Protein AF-0000000068556291 (afdb_homodimer)

Organism: Arachis hypogaea (NCBI:txid3818)

Sequence (944 aa):
MAKTPIFSLFQTISILLVIQSPLATSHPLNPLPIILSVTDFGASGDGLNYDTTAIQSTIDACPDGRPCRVTFPAPGKYLTATVFLKSGVVLNVEPGATVLGGTRLEDYPEDSSRWYVILAENASNVGIEGGGAVDGQAGEFVVREDPRKNVMVSWNQTGACSGDECRPRLIGFVDCNHVRVSNISLNHPAYWCLHMVRSNNIRIEDVRIYGDFNIPNNDGIDIDDSNNTIINRCHIDTGDDAICPKSSTSPVYNLTATNSWIRTKSSAIKLGSASWFDFKHFVFDNITIVDSHRGLAFQIRDGGNVSDIVFSNINISTRYYDPLWWGRAEPIYVTTCPRNAASKEGSISNILFINITANAENGIFLSGSKRGLLRNLRFIKMNVTYRRFTSYEGGLWDYRPGCQELVKHNTAGMMMEHIDGLEVNNVEMRWSNEQEQLDQWNNPLEFRPSTVNNVSFIHFNSGFYTNSKSSSMAKTPIFSLFQTISILLVIQSPLATSHPLNPLPIILSVTDFGASGDGLNYDTTAIQSTIDACPDGRPCRVTFPAPGKYLTATVFLKSGVVLNVEPGATVLGGTRLEDYPEDSSRWYVILAENASNVGIEGGGAVDGQAGEFVVREDPRKNVMVSWNQTGACSGDECRPRLIGFVDCNHVRVSNISLNHPAYWCLHMVRSNNIRIEDVRIYGDFNIPNNDGIDIDDSNNTIINRCHIDTGDDAICPKSSTSPVYNLTATNSWIRTKSSAIKLGSASWFDFKHFVFDNITIVDSHRGLAFQIRDGGNVSDIVFSNINISTRYYDPLWWGRAEPIYVTTCPRNAASKEGSISNILFINITANAENGIFLSGSKRGLLRNLRFIKMNVTYRRFTSYEGGLWDYRPGCQELVKHNTAGMMMEHIDGLEVNNVEMRWSNEQEQLDQWNNPLEFRPSTVNNVSFIHFNSGFYTNSKSSS

Nearest PDB structures (foldseek):
  8ikx-assembly1_A  TM=7.966E-01  e=1.736E-12  Arabidopsis thaliana
  7b8b-assembly2_B  TM=7.982E-01  e=2.296E-11  Arabidopsis thaliana
  1bhe-assembly1_A  TM=8.007E-01  e=1.764E-10  Pectobacterium carotovorum subsp. carotovorum
  4mxn-assembly4_D  TM=7.879E-01  e=1.182E-09  Parabacteroides merdae ATCC 43184
  4mxn-assembly3_C  TM=8.080E-01  e=1.247E-08  Parabacteroides merdae ATCC 43184

Structure (mmCIF, N/CA/C/O backbone):
data_AF-0000000068556291-model_v1
#
loop_
_entity.id
_entity.type
_entity.pdbx_description
1 polymer 'Pectate lyase superfamily protein domain-containing protein'
#
loop_
_atom_site.group_PDB
_atom_site.id
_atom_site.type_symbol
_atom_site.label_atom_id
_atom_site.label_alt_id
_atom_site.label_comp_id
_atom_site.label_asym_id
_atom_site.label_entity_id
_atom_site.label_seq_id
_atom_site.pdbx_PDB_ins_code
_atom_site.Cartn_x
_atom_site.Cartn_y
_atom_site.Cartn_z
_atom_site.occupancy
_atom_site.B_iso_or_equiv
_atom_site.auth_seq_id
_atom_site.auth_comp_id
_atom_site.auth_asym_id
_atom_site.auth_atom_id
_atom_site.pdbx_PDB_model_num
ATOM 1 N N . MET A 1 1 ? 26.859 32.031 -50.469 1 21.14 1 MET A N 1
ATOM 2 C CA . MET A 1 1 ? 26.719 31.109 -51.594 1 21.14 1 MET A CA 1
ATOM 3 C C . MET A 1 1 ? 25.406 30.359 -51.5 1 21.14 1 MET A C 1
ATOM 5 O O . MET A 1 1 ? 24.812 30.234 -50.438 1 21.14 1 MET A O 1
ATOM 9 N N . ALA A 1 2 ? 24.969 29.766 -52.688 1 20.83 2 ALA A N 1
ATOM 10 C CA . ALA A 1 2 ? 23.75 29.438 -53.438 1 20.83 2 ALA A CA 1
ATOM 11 C C . ALA A 1 2 ? 22.969 28.328 -52.75 1 20.83 2 ALA A C 1
ATOM 13 O O . ALA A 1 2 ? 23.516 27.25 -52.5 1 20.83 2 ALA A O 1
ATOM 14 N N . LYS A 1 3 ? 21.875 28.781 -52.062 1 25.22 3 LYS A N 1
ATOM 15 C CA . LYS A 1 3 ? 20.859 28.234 -51.156 1 25.22 3 LYS A CA 1
ATOM 16 C C . LYS A 1 3 ? 20.062 27.125 -51.812 1 25.22 3 LYS A C 1
ATOM 18 O O . LYS A 1 3 ? 18.984 26.75 -51.344 1 25.22 3 LYS A O 1
ATOM 23 N N . THR A 1 4 ? 20.812 26.484 -53 1 26.02 4 THR A N 1
ATOM 24 C CA . THR A 1 4 ? 19.859 25.828 -53.906 1 26.02 4 THR A CA 1
ATOM 25 C C . THR A 1 4 ? 19.141 24.703 -53.156 1 26.02 4 THR A C 1
ATOM 27 O O . THR A 1 4 ? 19.75 23.938 -52.438 1 26.02 4 THR A O 1
ATOM 30 N N . PRO A 1 5 ? 17.781 24.812 -53.188 1 30.39 5 PRO A N 1
ATOM 31 C CA . PRO A 1 5 ? 16.719 23.984 -52.594 1 30.39 5 PRO A CA 1
ATOM 32 C C . PRO A 1 5 ? 16.734 22.547 -53.125 1 30.39 5 PRO A C 1
ATOM 34 O O . PRO A 1 5 ? 16.594 22.328 -54.344 1 30.39 5 PRO A O 1
ATOM 37 N N . ILE A 1 6 ? 17.719 21.719 -52.75 1 27.97 6 ILE A N 1
ATOM 38 C CA . ILE A 1 6 ? 17.812 20.438 -53.438 1 27.97 6 ILE A CA 1
ATOM 39 C C . ILE A 1 6 ? 16.531 19.641 -53.25 1 27.97 6 ILE A C 1
ATOM 41 O O . ILE A 1 6 ? 16.094 19.438 -52.125 1 27.97 6 ILE A O 1
ATOM 45 N N . PHE A 1 7 ? 15.594 19.734 -54.25 1 27.2 7 PHE A N 1
ATOM 46 C CA . PHE A 1 7 ? 14.336 19.047 -54.469 1 27.2 7 PHE A CA 1
ATOM 47 C C . PHE A 1 7 ? 14.531 17.531 -54.406 1 27.2 7 PHE A C 1
ATOM 49 O O . PHE A 1 7 ? 15.203 16.938 -55.25 1 27.2 7 PHE A O 1
ATOM 56 N N . SER A 1 8 ? 14.922 16.969 -53.219 1 27.12 8 SER A N 1
ATOM 57 C CA . SER A 1 8 ? 15.234 15.547 -53.281 1 27.12 8 SER A CA 1
ATOM 58 C C . SER A 1 8 ? 14.016 14.727 -53.688 1 27.12 8 SER A C 1
ATOM 60 O O . SER A 1 8 ? 12.93 14.891 -53.125 1 27.12 8 SER A O 1
ATOM 62 N N . LEU A 1 9 ? 13.938 14.477 -55.031 1 25.14 9 LEU A N 1
ATOM 63 C CA . LEU A 1 9 ? 12.984 13.633 -55.75 1 25.14 9 LEU A CA 1
ATOM 64 C C . LEU A 1 9 ? 12.859 12.266 -55.094 1 25.14 9 LEU A C 1
ATOM 66 O O . LEU A 1 9 ? 13.844 11.523 -55 1 25.14 9 LEU A O 1
ATOM 70 N N . PHE A 1 10 ? 11.977 12.18 -54.062 1 28.25 10 PHE A N 1
ATOM 71 C CA . PHE A 1 10 ? 11.688 10.922 -53.375 1 28.25 10 PHE A CA 1
ATOM 72 C C . PHE A 1 10 ? 11.07 9.914 -54.344 1 28.25 10 PHE A C 1
ATOM 74 O O . PHE A 1 10 ? 9.961 10.109 -54.812 1 28.25 10 PHE A O 1
ATOM 81 N N . GLN A 1 11 ? 11.953 9.352 -55.281 1 25.86 11 GLN A N 1
ATOM 82 C CA . GLN A 1 11 ? 11.461 8.32 -56.156 1 25.86 11 GLN A CA 1
ATOM 83 C C . GLN A 1 11 ? 10.836 7.164 -55.375 1 25.86 11 GLN A C 1
ATOM 85 O O . GLN A 1 11 ? 11.453 6.625 -54.469 1 25.86 11 GLN A O 1
ATOM 90 N N . THR A 1 12 ? 9.531 7.102 -55.406 1 29.95 12 THR A N 1
ATOM 91 C CA . THR A 1 12 ? 8.656 6.047 -54.906 1 29.95 12 THR A CA 1
ATOM 92 C C . THR A 1 12 ? 8.984 4.715 -55.562 1 29.95 12 THR A C 1
ATOM 94 O O . THR A 1 12 ? 8.805 4.559 -56.781 1 29.95 12 THR A O 1
ATOM 97 N N . ILE A 1 13 ? 10.211 4.188 -55.344 1 28.59 13 ILE A N 1
ATOM 98 C CA . ILE A 1 13 ? 10.469 2.906 -56 1 28.59 13 ILE A CA 1
ATOM 99 C C . ILE A 1 13 ? 9.422 1.885 -55.531 1 28.59 13 ILE A C 1
ATOM 101 O O . ILE A 1 13 ? 9.242 1.654 -54.344 1 28.59 13 ILE A O 1
ATOM 105 N N . SER A 1 14 ? 8.367 1.759 -56.344 1 30.27 14 SER A N 1
ATOM 106 C CA . SER A 1 14 ? 7.352 0.708 -56.312 1 30.27 14 SER A CA 1
ATOM 107 C C . SER A 1 14 ? 7.992 -0.676 -56.281 1 30.27 14 SER A C 1
ATOM 109 O O . SER A 1 14 ? 8.609 -1.101 -57.25 1 30.27 14 SER A O 1
ATOM 111 N N . ILE A 1 15 ? 8.57 -0.998 -55.125 1 30.59 15 ILE A N 1
ATOM 112 C CA . ILE A 1 15 ? 9.117 -2.35 -55.062 1 30.59 15 ILE A CA 1
ATOM 113 C C . ILE A 1 15 ? 8.008 -3.363 -55.344 1 30.59 15 ILE A C 1
ATOM 115 O O . ILE A 1 15 ? 7.012 -3.422 -54.625 1 30.59 15 ILE A O 1
ATOM 119 N N . LEU A 1 16 ? 7.797 -3.615 -56.625 1 33.41 16 LEU A N 1
ATOM 120 C CA . LEU A 1 16 ? 7.023 -4.758 -57.094 1 33.41 16 LEU A CA 1
ATOM 121 C C . LEU A 1 16 ? 7.445 -6.035 -56.375 1 33.41 16 LEU A C 1
ATOM 123 O O . LEU A 1 16 ? 8.562 -6.523 -56.594 1 33.41 16 LEU A O 1
ATOM 127 N N . LEU A 1 17 ? 7.055 -6.094 -55.094 1 30.38 17 LEU A N 1
ATOM 128 C CA . LEU A 1 17 ? 7.266 -7.375 -54.438 1 30.38 17 LEU A CA 1
ATOM 129 C C . LEU A 1 17 ? 6.621 -8.508 -55.25 1 30.38 17 LEU A C 1
ATOM 131 O O . LEU A 1 17 ? 5.398 -8.555 -55.375 1 30.38 17 LEU A O 1
ATOM 135 N N . VAL A 1 18 ? 7.309 -8.914 -56.312 1 35.84 18 VAL A N 1
ATOM 136 C CA . VAL A 1 18 ? 6.922 -10.156 -56.969 1 35.84 18 VAL A CA 1
ATOM 137 C C . VAL A 1 18 ? 6.754 -11.266 -55.938 1 35.84 18 VAL A C 1
ATOM 139 O O . VAL A 1 18 ? 7.703 -11.609 -55.219 1 35.84 18 VAL A O 1
ATOM 142 N N . ILE A 1 19 ? 5.566 -11.336 -55.375 1 33.91 19 ILE A N 1
ATOM 143 C CA . ILE A 1 19 ? 5.195 -12.5 -54.594 1 33.91 19 ILE A CA 1
ATOM 144 C C . ILE A 1 19 ? 5.457 -13.773 -55.406 1 33.91 19 ILE A C 1
ATOM 146 O O . ILE A 1 19 ? 4.816 -14.016 -56.438 1 33.91 19 ILE A O 1
ATOM 150 N N . GLN A 1 20 ? 6.742 -14.062 -55.594 1 34.06 20 GLN A N 1
ATOM 151 C CA . GLN A 1 20 ? 6.949 -15.391 -56.156 1 34.06 20 GLN A CA 1
ATOM 152 C C . GLN A 1 20 ? 6.141 -16.438 -55.406 1 34.06 20 GLN A C 1
ATOM 154 O O . GLN A 1 20 ? 6.168 -16.484 -54.156 1 34.06 20 GLN A O 1
ATOM 159 N N . SER A 1 21 ? 5.066 -16.844 -56 1 36.25 21 SER A N 1
ATOM 160 C CA . SER A 1 21 ? 4.293 -17.984 -55.531 1 36.25 21 SER A CA 1
ATOM 161 C C . SER A 1 21 ? 5.195 -19.172 -55.219 1 36.25 21 SER A C 1
ATOM 163 O O . SER A 1 21 ? 6.035 -19.562 -56.031 1 36.25 21 SER A O 1
ATOM 165 N N . PRO A 1 22 ? 5.57 -19.312 -53.969 1 34.91 22 PRO A N 1
ATOM 166 C CA . PRO A 1 22 ? 6.371 -20.531 -53.812 1 34.91 22 PRO A CA 1
ATOM 167 C C . PRO A 1 22 ? 5.777 -21.734 -54.531 1 34.91 22 PRO A C 1
ATOM 169 O O . PRO A 1 22 ? 4.555 -21.875 -54.625 1 34.91 22 PRO A O 1
ATOM 172 N N . LEU A 1 23 ? 6.336 -22.141 -55.656 1 34.25 23 LEU A N 1
ATOM 173 C CA . LEU A 1 23 ? 6.027 -23.453 -56.188 1 34.25 23 LEU A CA 1
ATOM 174 C C . LEU A 1 23 ? 5.688 -24.453 -55.094 1 34.25 23 LEU A C 1
ATOM 176 O O . LEU A 1 23 ? 6.336 -24.453 -54.031 1 34.25 23 LEU A O 1
ATOM 180 N N . ALA A 1 24 ? 4.508 -24.906 -55.125 1 36.81 24 ALA A N 1
ATOM 181 C CA . ALA A 1 24 ? 4.02 -26.047 -54.344 1 36.81 24 ALA A CA 1
ATOM 182 C C . ALA A 1 24 ? 5.047 -27.172 -54.344 1 36.81 24 ALA A C 1
ATOM 184 O O . ALA A 1 24 ? 5.25 -27.859 -55.344 1 36.81 24 ALA A O 1
ATOM 185 N N . THR A 1 25 ? 6.23 -26.781 -53.844 1 36.66 25 THR A N 1
ATOM 186 C CA . THR A 1 25 ? 7.027 -28 -53.688 1 36.66 25 THR A CA 1
ATOM 187 C C . THR A 1 25 ? 6.176 -29.141 -53.125 1 36.66 25 THR A C 1
ATOM 189 O O . THR A 1 25 ? 5.41 -28.938 -52.188 1 36.66 25 THR A O 1
ATOM 192 N N . SER A 1 26 ? 5.852 -30.062 -53.938 1 36.28 26 SER A N 1
ATOM 193 C CA . SER A 1 26 ? 5.262 -31.344 -53.531 1 36.28 26 SER A CA 1
ATOM 194 C C . SER A 1 26 ? 5.797 -31.797 -52.188 1 36.28 26 SER A C 1
ATOM 196 O O . SER A 1 26 ? 7.012 -31.844 -51.969 1 36.28 26 SER A O 1
ATOM 198 N N . HIS A 1 27 ? 5.223 -31.375 -51.125 1 39.44 27 HIS A N 1
ATOM 199 C CA . HIS A 1 27 ? 5.535 -32.031 -49.844 1 39.44 27 HIS A CA 1
ATOM 200 C C . HIS A 1 27 ? 5.777 -33.531 -50.031 1 39.44 27 HIS A C 1
ATOM 202 O O . HIS A 1 27 ? 5.035 -34.188 -50.75 1 39.44 27 HIS A O 1
ATOM 208 N N . PRO A 1 28 ? 7.004 -33.938 -50.062 1 42.91 28 PRO A N 1
ATOM 209 C CA . PRO A 1 28 ? 7.176 -35.406 -50.156 1 42.91 28 PRO A CA 1
ATOM 210 C C . PRO A 1 28 ? 6.027 -36.156 -49.5 1 42.91 28 PRO A C 1
ATOM 212 O O . PRO A 1 28 ? 5.465 -35.688 -48.5 1 42.91 28 PRO A O 1
ATOM 215 N N . LEU A 1 29 ? 5.223 -36.844 -50.188 1 42.75 29 LEU A N 1
ATOM 216 C CA . LEU A 1 29 ? 4.168 -37.75 -49.75 1 42.75 29 LEU A CA 1
ATOM 217 C C . LEU A 1 29 ? 4.594 -38.469 -48.5 1 42.75 29 LEU A C 1
ATOM 219 O O . LEU A 1 29 ? 5.641 -39.125 -48.469 1 42.75 29 LEU A O 1
ATOM 223 N N . ASN A 1 30 ? 4.441 -38.031 -47.312 1 54.12 30 ASN A N 1
ATOM 224 C CA . ASN A 1 30 ? 4.625 -38.781 -46.094 1 54.12 30 ASN A CA 1
ATOM 225 C C . ASN A 1 30 ? 4.211 -40.25 -46.25 1 54.12 30 ASN A C 1
ATOM 227 O O . ASN A 1 30 ? 3.068 -40.531 -46.625 1 54.12 30 ASN A O 1
ATOM 231 N N . PRO A 1 31 ? 5.129 -41.094 -46.531 1 64.88 31 PRO A N 1
ATOM 232 C CA . PRO A 1 31 ? 4.734 -42.5 -46.688 1 64.88 31 PRO A CA 1
ATOM 233 C C . PRO A 1 31 ? 3.629 -42.906 -45.719 1 64.88 31 PRO A C 1
ATOM 235 O O . PRO A 1 31 ? 3.533 -42.375 -44.625 1 64.88 31 PRO A O 1
ATOM 238 N N . LEU A 1 32 ? 2.604 -43.625 -46.219 1 78.31 32 LEU A N 1
ATOM 239 C CA . LEU A 1 32 ? 1.501 -44.156 -45.438 1 78.31 32 LEU A CA 1
ATOM 240 C C . LEU A 1 32 ? 2.025 -45 -44.281 1 78.31 32 LEU A C 1
ATOM 242 O O . LEU A 1 32 ? 2.932 -45.812 -44.469 1 78.31 32 LEU A O 1
ATOM 246 N N . PRO A 1 33 ? 1.568 -44.75 -43.125 1 86.31 33 PRO A N 1
ATOM 247 C CA . PRO A 1 33 ? 2.074 -45.531 -42 1 86.31 33 PRO A CA 1
ATOM 248 C C . PRO A 1 33 ? 1.687 -47 -42.031 1 86.31 33 PRO A C 1
ATOM 250 O O . PRO A 1 33 ? 0.615 -47.344 -42.562 1 86.31 33 PRO A O 1
ATOM 253 N N . ILE A 1 34 ? 2.629 -47.812 -41.656 1 95.12 34 ILE A N 1
ATOM 254 C CA . ILE A 1 34 ? 2.334 -49.219 -41.375 1 95.12 34 ILE A CA 1
ATOM 255 C C . ILE A 1 34 ? 1.443 -49.344 -40.125 1 95.12 34 ILE A C 1
ATOM 257 O O . ILE A 1 34 ? 1.656 -48.625 -39.156 1 95.12 34 ILE A O 1
ATOM 261 N N . ILE A 1 35 ? 0.391 -50.219 -40.312 1 97.19 35 ILE A N 1
ATOM 262 C CA . ILE A 1 35 ? -0.51 -50.406 -39.188 1 97.19 35 ILE A CA 1
ATOM 263 C C . ILE A 1 35 ? -0.417 -51.844 -38.688 1 97.19 35 ILE A C 1
ATOM 265 O O . ILE A 1 35 ? -0.617 -52.781 -39.469 1 97.19 35 ILE A O 1
ATOM 269 N N . LEU A 1 36 ? -0.079 -51.969 -37.375 1 98.31 36 LEU A N 1
ATOM 270 C CA . LEU A 1 36 ? -0.029 -53.25 -36.719 1 98.31 36 LEU A CA 1
ATOM 271 C C . LEU A 1 36 ? -0.933 -53.281 -35.5 1 98.31 36 LEU A C 1
ATOM 273 O O . LEU A 1 36 ? -1.076 -52.25 -34.812 1 98.31 36 LEU A O 1
ATOM 277 N N . SER A 1 37 ? -1.558 -54.469 -35.344 1 98.69 37 SER A N 1
ATOM 278 C CA . SER A 1 37 ? -2.4 -54.625 -34.156 1 98.69 37 SER A CA 1
ATOM 279 C C . SER A 1 37 ? -1.739 -55.531 -33.125 1 98.69 37 SER A C 1
ATOM 281 O O . SER A 1 37 ? -1.138 -56.531 -33.469 1 98.69 37 SER A O 1
ATOM 283 N N . VAL A 1 38 ? -1.955 -55.156 -31.875 1 98.81 38 VAL A N 1
ATOM 284 C CA . VAL A 1 38 ? -1.335 -55.969 -30.828 1 98.81 38 VAL A CA 1
ATOM 285 C C . VAL A 1 38 ? -2.006 -57.344 -30.75 1 98.81 38 VAL A C 1
ATOM 287 O O . VAL A 1 38 ? -1.383 -58.312 -30.344 1 98.81 38 VAL A O 1
ATOM 290 N N . THR A 1 39 ? -3.213 -57.375 -31.188 1 98.5 39 THR A N 1
ATOM 291 C CA . THR A 1 39 ? -3.93 -58.625 -31.141 1 98.5 39 THR A CA 1
ATOM 292 C C . THR A 1 39 ? -3.379 -59.594 -32.188 1 98.5 39 THR A C 1
ATOM 294 O O . THR A 1 39 ? -3.434 -60.812 -32 1 98.5 39 THR A O 1
ATOM 297 N N . ASP A 1 40 ? -2.887 -59.062 -33.281 1 98.38 40 ASP A N 1
ATOM 298 C CA . ASP A 1 40 ? -2.271 -59.906 -34.281 1 98.38 40 ASP A CA 1
ATOM 299 C C . ASP A 1 40 ? -0.997 -60.562 -33.75 1 98.38 40 ASP A C 1
ATOM 301 O O . ASP A 1 40 ? -0.493 -61.531 -34.344 1 98.38 40 ASP A O 1
ATOM 305 N N . PHE A 1 41 ? -0.542 -60.094 -32.656 1 98.56 41 PHE A N 1
ATOM 306 C CA . PHE A 1 41 ? 0.684 -60.625 -32.094 1 98.56 41 PHE A CA 1
ATOM 307 C C . PHE A 1 41 ? 0.392 -61.344 -30.766 1 98.56 41 PHE A C 1
ATOM 309 O O . PHE A 1 41 ? 1.309 -61.625 -30 1 98.56 41 PHE A O 1
ATOM 316 N N . GLY A 1 42 ? -0.838 -61.5 -30.391 1 98.31 42 GLY A N 1
ATOM 317 C CA . GLY A 1 42 ? -1.19 -62.406 -29.312 1 98.31 42 GLY A CA 1
ATOM 318 C C . GLY A 1 42 ? -1.7 -61.688 -28.078 1 98.31 42 GLY A C 1
ATOM 319 O O . GLY A 1 42 ? -1.937 -62.312 -27.047 1 98.31 42 GLY A O 1
ATOM 320 N N . ALA A 1 43 ? -1.953 -60.438 -28.172 1 98.75 43 ALA A N 1
ATOM 321 C CA . ALA A 1 43 ? -2.484 -59.75 -27 1 98.75 43 ALA A CA 1
ATOM 322 C C . ALA A 1 43 ? -3.912 -60.188 -26.703 1 98.75 43 ALA A C 1
ATOM 324 O O . ALA A 1 43 ? -4.75 -60.25 -27.609 1 98.75 43 ALA A O 1
ATOM 325 N N . SER A 1 44 ? -4.184 -60.438 -25.438 1 98.25 44 SER A N 1
ATOM 326 C CA . SER A 1 44 ? -5.504 -60.906 -25.031 1 98.25 44 SER A CA 1
ATOM 327 C C . SER A 1 44 ? -6.488 -59.75 -24.875 1 98.25 44 SER A C 1
ATOM 329 O O . SER A 1 44 ? -7.664 -59.875 -25.219 1 98.25 44 SER A O 1
ATOM 331 N N . GLY A 1 45 ? -6.074 -58.719 -24.328 1 98.31 45 GLY A N 1
ATOM 332 C CA . GLY A 1 45 ? -6.918 -57.531 -24.109 1 98.31 45 GLY A CA 1
ATOM 333 C C . GLY A 1 45 ? -7.988 -57.781 -23.062 1 98.31 45 GLY A C 1
ATOM 334 O O . GLY A 1 45 ? -9.07 -57.188 -23.141 1 98.31 45 GLY A O 1
ATOM 335 N N . ASP A 1 46 ? -7.73 -58.625 -22.047 1 97.94 46 ASP A N 1
ATOM 336 C CA . ASP A 1 46 ? -8.773 -59.031 -21.094 1 97.94 46 ASP A CA 1
ATOM 337 C C . ASP A 1 46 ? -8.586 -58.312 -19.75 1 97.94 46 ASP A C 1
ATOM 339 O O . ASP A 1 46 ? -9.414 -58.438 -18.859 1 97.94 46 ASP A O 1
ATOM 343 N N . GLY A 1 47 ? -7.539 -57.656 -19.625 1 97.5 47 GLY A N 1
ATOM 344 C CA . GLY A 1 47 ? -7.289 -56.906 -18.406 1 97.5 47 GLY A CA 1
ATOM 345 C C . GLY A 1 47 ? -6.746 -57.781 -17.266 1 97.5 47 GLY A C 1
ATOM 346 O O . GLY A 1 47 ? -6.523 -57.281 -16.172 1 97.5 47 GLY A O 1
ATOM 347 N N . LEU A 1 48 ? -6.523 -59 -17.578 1 96.81 48 LEU A N 1
ATOM 348 C CA . LEU A 1 48 ? -6.113 -59.969 -16.562 1 96.81 48 LEU A CA 1
ATOM 349 C C . LEU A 1 48 ? -4.742 -60.531 -16.875 1 96.81 48 LEU A C 1
ATOM 351 O O . LEU A 1 48 ? -3.846 -60.531 -16.031 1 96.81 48 LEU A O 1
ATOM 355 N N . ASN A 1 49 ? -4.57 -61.031 -18.062 1 97.44 49 ASN A N 1
ATOM 356 C CA . ASN A 1 49 ? -3.287 -61.562 -18.5 1 97.44 49 ASN A CA 1
ATOM 357 C C . ASN A 1 49 ? -2.381 -60.469 -19.047 1 97.44 49 ASN A C 1
ATOM 359 O O . ASN A 1 49 ? -2.846 -59.562 -19.75 1 97.44 49 ASN A O 1
ATOM 363 N N . TYR A 1 50 ? -1.167 -60.594 -18.672 1 98.56 50 TYR A N 1
ATOM 364 C CA . TYR A 1 50 ? -0.215 -59.625 -19.188 1 98.56 50 TYR A CA 1
ATOM 365 C C . TYR A 1 50 ? -0.063 -59.75 -20.703 1 98.56 50 TYR A C 1
ATOM 367 O O . TYR A 1 50 ? 0.193 -60.844 -21.203 1 98.56 50 TYR A O 1
ATOM 375 N N . ASP A 1 51 ? -0.135 -58.656 -21.281 1 98.81 51 ASP A N 1
ATOM 376 C CA . ASP A 1 51 ? -0.007 -58.625 -22.734 1 98.81 51 ASP A CA 1
ATOM 377 C C . ASP A 1 51 ? 1.339 -58.031 -23.141 1 98.81 51 ASP A C 1
ATOM 379 O O . ASP A 1 51 ? 1.528 -57.656 -24.312 1 98.81 51 ASP A O 1
ATOM 383 N N . THR A 1 52 ? 2.213 -57.969 -22.297 1 98.81 52 THR A N 1
ATOM 384 C CA . THR A 1 52 ? 3.479 -57.25 -22.469 1 98.81 52 THR A CA 1
ATOM 385 C C . THR A 1 52 ? 4.219 -57.781 -23.703 1 98.81 52 THR A C 1
ATOM 387 O O . THR A 1 52 ? 4.66 -57 -24.547 1 98.81 52 THR A O 1
ATOM 390 N N . THR A 1 53 ? 4.398 -59.062 -23.766 1 98.69 53 THR A N 1
ATOM 391 C CA . THR A 1 53 ? 5.16 -59.656 -24.859 1 98.69 53 THR A CA 1
ATOM 392 C C . THR A 1 53 ? 4.508 -59.375 -26.203 1 98.69 53 THR A C 1
ATOM 394 O O . THR A 1 53 ? 5.191 -59.031 -27.172 1 98.69 53 THR A O 1
ATOM 397 N N . ALA A 1 54 ? 3.252 -59.469 -26.25 1 98.88 54 ALA A N 1
ATOM 398 C CA . ALA A 1 54 ? 2.525 -59.188 -27.484 1 98.88 54 ALA A CA 1
ATOM 399 C C . ALA A 1 54 ? 2.662 -57.75 -27.922 1 98.88 54 ALA A C 1
ATOM 401 O O . ALA A 1 54 ? 2.883 -57.469 -29.094 1 98.88 54 ALA A O 1
ATOM 402 N N . ILE A 1 55 ? 2.506 -56.875 -26.984 1 98.88 55 ILE A N 1
ATOM 403 C CA . ILE A 1 55 ? 2.6 -55.469 -27.281 1 98.88 55 ILE A CA 1
ATOM 404 C C . ILE A 1 55 ? 4.012 -55.125 -27.75 1 98.88 55 ILE A C 1
ATOM 406 O O . ILE A 1 55 ? 4.188 -54.5 -28.797 1 98.88 55 ILE A O 1
ATOM 410 N N . GLN A 1 56 ? 4.992 -55.594 -26.969 1 98.81 56 GLN A N 1
ATOM 411 C CA . GLN A 1 56 ? 6.371 -55.281 -27.344 1 98.81 56 GLN A CA 1
ATOM 412 C C . GLN A 1 56 ? 6.73 -55.906 -28.688 1 98.81 56 GLN A C 1
ATOM 414 O O . GLN A 1 56 ? 7.434 -55.281 -29.484 1 98.81 56 GLN A O 1
ATOM 419 N N . SER A 1 57 ? 6.281 -57.094 -28.906 1 98.75 57 SER A N 1
ATOM 420 C CA . SER A 1 57 ? 6.535 -57.75 -30.188 1 98.75 57 SER A CA 1
ATOM 421 C C . SER A 1 57 ? 5.926 -56.938 -31.344 1 98.75 57 SER A C 1
ATOM 423 O O . SER A 1 57 ? 6.508 -56.875 -32.438 1 98.75 57 SER A O 1
ATOM 425 N N . THR A 1 58 ? 4.789 -56.438 -31.125 1 98.81 58 THR A N 1
ATOM 426 C CA . THR A 1 58 ? 4.145 -55.625 -32.125 1 98.81 58 THR A CA 1
ATOM 427 C C . THR A 1 58 ? 4.965 -54.344 -32.438 1 98.81 58 THR A C 1
ATOM 429 O O . THR A 1 58 ? 5.172 -54 -33.594 1 98.81 58 THR A O 1
ATOM 432 N N . ILE A 1 59 ? 5.41 -53.656 -31.391 1 98.69 59 ILE A N 1
ATOM 433 C CA . ILE A 1 59 ? 6.242 -52.469 -31.531 1 98.69 59 ILE A CA 1
ATOM 434 C C . ILE A 1 59 ? 7.52 -52.844 -32.281 1 98.69 59 ILE A C 1
ATOM 436 O O . ILE A 1 59 ? 7.91 -52.156 -33.219 1 98.69 59 ILE A O 1
ATOM 440 N N . ASP A 1 60 ? 8.109 -53.969 -31.922 1 98.19 60 ASP A N 1
ATOM 441 C CA . ASP A 1 60 ? 9.367 -54.406 -32.531 1 98.19 60 ASP A CA 1
ATOM 442 C C . ASP A 1 60 ? 9.18 -54.781 -34 1 98.19 60 ASP A C 1
ATOM 444 O O . ASP A 1 60 ? 10.125 -54.75 -34.781 1 98.19 60 ASP A O 1
ATOM 448 N N . ALA A 1 61 ? 8.016 -55.125 -34.344 1 98.19 61 ALA A N 1
ATOM 449 C CA . ALA A 1 61 ? 7.73 -55.562 -35.719 1 98.19 61 ALA A CA 1
ATOM 450 C C . ALA A 1 61 ? 7.641 -54.375 -36.656 1 98.19 61 ALA A C 1
ATOM 452 O O . ALA A 1 61 ? 7.668 -54.531 -37.875 1 98.19 61 ALA A O 1
ATOM 453 N N . CYS A 1 62 ? 7.555 -53.219 -36.062 1 97.69 62 CYS A N 1
ATOM 454 C CA . CYS A 1 62 ? 7.547 -52 -36.906 1 97.69 62 CYS A CA 1
ATOM 455 C C . CYS A 1 62 ? 8.883 -51.844 -37.625 1 97.69 62 CYS A C 1
ATOM 457 O O . CYS A 1 62 ? 9.938 -51.906 -37 1 97.69 62 CYS A O 1
ATOM 459 N N . PRO A 1 63 ? 8.812 -51.531 -38.938 1 94.38 63 PRO A N 1
ATOM 460 C CA . PRO A 1 63 ? 10.07 -51.344 -39.656 1 94.38 63 PRO A CA 1
ATOM 461 C C . PRO A 1 63 ? 10.781 -50.031 -39.312 1 94.38 63 PRO A C 1
ATOM 463 O O . PRO A 1 63 ? 10.125 -49.031 -39.062 1 94.38 63 PRO A O 1
ATOM 466 N N . ASP A 1 64 ? 12.117 -50.125 -39.375 1 90 64 ASP A N 1
ATOM 467 C CA . ASP A 1 64 ? 12.914 -48.938 -39.094 1 90 64 ASP A CA 1
ATOM 468 C C . ASP A 1 64 ? 12.758 -47.906 -40.188 1 90 64 ASP A C 1
ATOM 470 O O . ASP A 1 64 ? 12.688 -48.25 -41.375 1 90 64 ASP A O 1
ATOM 474 N N . GLY A 1 65 ? 12.633 -46.688 -39.875 1 86.19 65 GLY A N 1
ATOM 475 C CA . GLY A 1 65 ? 12.664 -45.594 -40.844 1 86.19 65 GLY A CA 1
ATOM 476 C C . GLY A 1 65 ? 11.305 -45.281 -41.438 1 86.19 65 GLY A C 1
ATOM 477 O O . GLY A 1 65 ? 11.188 -44.406 -42.281 1 86.19 65 GLY A O 1
ATOM 478 N N . ARG A 1 66 ? 10.297 -46.094 -41 1 90.56 66 ARG A N 1
ATOM 479 C CA . ARG A 1 66 ? 8.945 -45.812 -41.469 1 90.56 66 ARG A CA 1
ATOM 480 C C . ARG A 1 66 ? 7.988 -45.562 -40.312 1 90.56 66 ARG A C 1
ATOM 482 O O . ARG A 1 66 ? 8.109 -46.188 -39.25 1 90.56 66 ARG A O 1
ATOM 489 N N . PRO A 1 67 ? 7.113 -44.656 -40.688 1 95.31 67 PRO A N 1
ATOM 490 C CA . PRO A 1 67 ? 6.09 -44.469 -39.625 1 95.31 67 PRO A CA 1
ATOM 491 C C . PRO A 1 67 ? 5.25 -45.75 -39.406 1 95.31 67 PRO A C 1
ATOM 493 O O . PRO A 1 67 ? 4.906 -46.438 -40.375 1 95.31 67 PRO A O 1
ATOM 496 N N . CYS A 1 68 ? 5.047 -46.031 -38.188 1 97.81 68 CYS A N 1
ATOM 497 C CA . CYS A 1 68 ? 4.312 -47.25 -37.812 1 97.81 68 CYS A CA 1
ATOM 498 C C . CYS A 1 68 ? 3.32 -46.938 -36.688 1 97.81 68 CYS A C 1
ATOM 500 O O . CYS A 1 68 ? 3.66 -46.281 -35.719 1 97.81 68 CYS A O 1
ATOM 502 N N . ARG A 1 69 ? 2.08 -47.438 -36.938 1 98 69 ARG A N 1
ATOM 503 C CA . ARG A 1 69 ? 1.041 -47.312 -35.938 1 98 69 ARG A CA 1
ATOM 504 C C . ARG A 1 69 ? 0.748 -48.656 -35.281 1 98 69 ARG A C 1
ATOM 506 O O . ARG A 1 69 ? 0.385 -49.625 -35.969 1 98 69 ARG A O 1
ATOM 513 N N . VAL A 1 70 ? 0.936 -48.656 -34 1 98.75 70 VAL A N 1
ATOM 514 C CA . VAL A 1 70 ? 0.602 -49.875 -33.219 1 98.75 70 VAL A CA 1
ATOM 515 C C . VAL A 1 70 ? -0.758 -49.688 -32.562 1 98.75 70 VAL A C 1
ATOM 517 O O . VAL A 1 70 ? -0.904 -48.844 -31.641 1 98.75 70 VAL A O 1
ATOM 520 N N . THR A 1 71 ? -1.69 -50.5 -32.938 1 98.75 71 THR A N 1
ATOM 521 C CA . THR A 1 71 ? -3.078 -50.281 -32.562 1 98.75 71 THR A CA 1
ATOM 522 C C . THR A 1 71 ? -3.479 -51.188 -31.406 1 98.75 71 THR A C 1
ATOM 524 O O . THR A 1 71 ? -3.121 -52.375 -31.406 1 98.75 71 THR A O 1
ATOM 527 N N . PHE A 1 72 ? -4.199 -50.625 -30.469 1 98.88 72 PHE A N 1
ATOM 528 C CA . PHE A 1 72 ? -4.887 -51.312 -29.391 1 98.88 72 PHE A CA 1
ATOM 529 C C . PHE A 1 72 ? -6.395 -51.344 -29.625 1 98.88 72 PHE A C 1
ATOM 531 O O . PHE A 1 72 ? -7.082 -50.344 -29.312 1 98.88 72 PHE A O 1
ATOM 538 N N . PRO A 1 73 ? -6.871 -52.375 -30.078 1 98.56 73 PRO A N 1
ATOM 539 C CA . PRO A 1 73 ? -8.281 -52.375 -30.469 1 98.56 73 PRO A CA 1
ATOM 540 C C . PRO A 1 73 ? -9.219 -52.312 -29.266 1 98.56 73 PRO A C 1
ATOM 542 O O . PRO A 1 73 ? -8.938 -52.906 -28.219 1 98.56 73 PRO A O 1
ATOM 545 N N . ALA A 1 74 ? -10.297 -51.688 -29.469 1 98 74 ALA A N 1
ATOM 546 C CA . ALA A 1 74 ? -11.391 -51.688 -28.5 1 98 74 ALA A CA 1
ATOM 547 C C . ALA A 1 74 ? -12.172 -53 -28.531 1 98 74 ALA A C 1
ATOM 549 O O . ALA A 1 74 ? -12.234 -53.656 -29.562 1 98 74 ALA A O 1
ATOM 550 N N . PRO A 1 75 ? -12.844 -53.312 -27.484 1 97.56 75 PRO A N 1
ATOM 551 C CA . PRO A 1 75 ? -12.891 -52.719 -26.156 1 97.56 75 PRO A CA 1
ATOM 552 C C . PRO A 1 75 ? -11.82 -53.281 -25.219 1 97.56 75 PRO A C 1
ATOM 554 O O . PRO A 1 75 ? -12.078 -53.438 -24.016 1 97.56 75 PRO A O 1
ATOM 557 N N . GLY A 1 76 ? -10.672 -53.688 -25.75 1 97.69 76 GLY A N 1
ATOM 558 C CA . GLY A 1 76 ? -9.633 -54.406 -25.031 1 97.69 76 GLY A CA 1
ATOM 559 C C . GLY A 1 76 ? -9.047 -53.594 -23.875 1 97.69 76 GLY A C 1
ATOM 560 O O . GLY A 1 76 ? -8.938 -52.375 -23.953 1 97.69 76 GLY A O 1
ATOM 561 N N . LYS A 1 77 ? -8.773 -54.375 -22.797 1 98.75 77 LYS A N 1
ATOM 562 C CA . LYS A 1 77 ? -7.945 -53.906 -21.703 1 98.75 77 LYS A CA 1
ATOM 563 C C . LYS A 1 77 ? -6.598 -54.594 -21.672 1 98.75 77 LYS A C 1
ATOM 565 O O . LYS A 1 77 ? -6.52 -55.781 -21.328 1 98.75 77 LYS A O 1
ATOM 570 N N . TYR A 1 78 ? -5.621 -53.906 -21.953 1 98.88 78 TYR A N 1
ATOM 571 C CA . TYR A 1 78 ? -4.316 -54.5 -22.172 1 98.88 78 TYR A CA 1
ATOM 572 C C . TYR A 1 78 ? -3.389 -54.25 -20.984 1 98.88 78 TYR A C 1
ATOM 574 O O . TYR A 1 78 ? -2.748 -53.188 -20.906 1 98.88 78 TYR A O 1
ATOM 582 N N . LEU A 1 79 ? -3.406 -55.25 -20.094 1 98.81 79 LEU A N 1
ATOM 583 C CA . LEU A 1 79 ? -2.502 -55.188 -18.953 1 98.81 79 LEU A CA 1
ATOM 584 C C . LEU A 1 79 ? -1.058 -55.406 -19.375 1 98.81 79 LEU A C 1
ATOM 586 O O . LEU A 1 79 ? -0.761 -56.375 -20.094 1 98.81 79 LEU A O 1
ATOM 590 N N . THR A 1 80 ? -0.156 -54.469 -18.906 1 98.88 80 THR A N 1
ATOM 591 C CA . THR A 1 80 ? 1.209 -54.625 -19.406 1 98.88 80 THR A CA 1
ATOM 592 C C . THR A 1 80 ? 2.215 -54.156 -18.359 1 98.88 80 THR A C 1
ATOM 594 O O . THR A 1 80 ? 1.904 -53.312 -17.516 1 98.88 80 THR A O 1
ATOM 597 N N . ALA A 1 81 ? 3.373 -54.812 -18.328 1 98.62 81 ALA A N 1
ATOM 598 C CA . ALA A 1 81 ? 4.582 -54.219 -17.766 1 98.62 81 ALA A CA 1
ATOM 599 C C . ALA A 1 81 ? 5.105 -53.094 -18.672 1 98.62 81 ALA A C 1
ATOM 601 O O . ALA A 1 81 ? 4.445 -52.719 -19.641 1 98.62 81 ALA A O 1
ATOM 602 N N . THR A 1 82 ? 6.301 -52.594 -18.297 1 98.81 82 THR A N 1
ATOM 603 C CA . THR A 1 82 ? 6.855 -51.531 -19.109 1 98.81 82 THR A CA 1
ATOM 604 C C . THR A 1 82 ? 6.953 -51.938 -20.578 1 98.81 82 THR A C 1
ATOM 606 O O . THR A 1 82 ? 7.438 -53.031 -20.875 1 98.81 82 THR A O 1
ATOM 609 N N . VAL A 1 83 ? 6.449 -51.125 -21.422 1 98.81 83 VAL A N 1
ATOM 610 C CA . VAL A 1 83 ? 6.711 -51.281 -22.844 1 98.81 83 VAL A CA 1
ATOM 611 C C . VAL A 1 83 ? 7.582 -50.156 -23.359 1 98.81 83 VAL A C 1
ATOM 613 O O . VAL A 1 83 ? 7.461 -49 -22.891 1 98.81 83 VAL A O 1
ATOM 616 N N . PHE A 1 84 ? 8.414 -50.5 -24.281 1 98.69 84 PHE A N 1
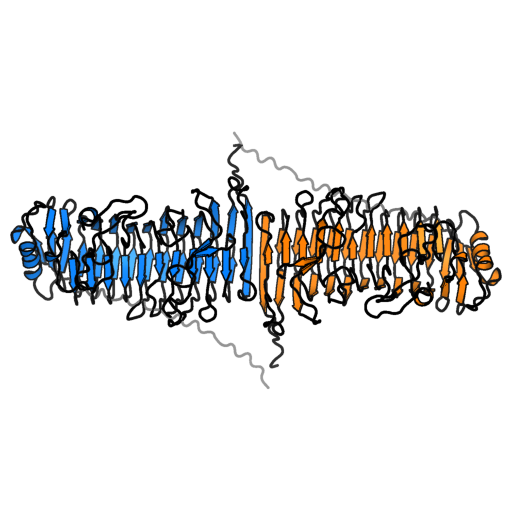ATOM 617 C CA . PHE A 1 84 ? 9.383 -49.531 -24.812 1 98.69 84 PHE A CA 1
ATOM 618 C C . PHE A 1 84 ? 9.055 -49.188 -26.25 1 98.69 84 PHE A C 1
ATOM 620 O O . PHE A 1 84 ? 9.023 -50.062 -27.125 1 98.69 84 PHE A O 1
ATOM 627 N N . LEU A 1 85 ? 8.891 -47.875 -26.469 1 98.5 85 LEU A N 1
ATOM 628 C CA . LEU A 1 85 ? 8.672 -47.406 -27.828 1 98.5 85 LEU A CA 1
ATOM 629 C C . LEU A 1 85 ? 10 -47.219 -28.547 1 98.5 85 LEU A C 1
ATOM 631 O O . LEU A 1 85 ? 11.039 -47.031 -27.922 1 98.5 85 LEU A O 1
ATOM 635 N N . LYS A 1 86 ? 9.93 -47.156 -29.859 1 97.56 86 LYS A N 1
ATOM 636 C CA . LYS A 1 86 ? 11.078 -46.844 -30.703 1 97.56 86 LYS A CA 1
ATOM 637 C C . LYS A 1 86 ? 10.734 -45.781 -31.734 1 97.56 86 LYS A C 1
ATOM 639 O O . LYS A 1 86 ? 9.57 -45.438 -31.906 1 97.56 86 LYS A O 1
ATOM 644 N N . SER A 1 87 ? 11.812 -45.344 -32.375 1 98.12 87 SER A N 1
ATOM 645 C CA . SER A 1 87 ? 11.641 -44.25 -33.344 1 98.12 87 SER A CA 1
ATOM 646 C C . SER A 1 87 ? 10.625 -44.625 -34.406 1 98.12 87 SER A C 1
ATOM 648 O O . SER A 1 87 ? 10.633 -45.75 -34.938 1 98.12 87 SER A O 1
ATOM 650 N N . GLY A 1 88 ? 9.719 -43.719 -34.656 1 97.81 88 GLY A N 1
ATOM 651 C CA . GLY A 1 88 ? 8.758 -43.875 -35.75 1 97.81 88 GLY A CA 1
ATOM 652 C C . GLY A 1 88 ? 7.473 -44.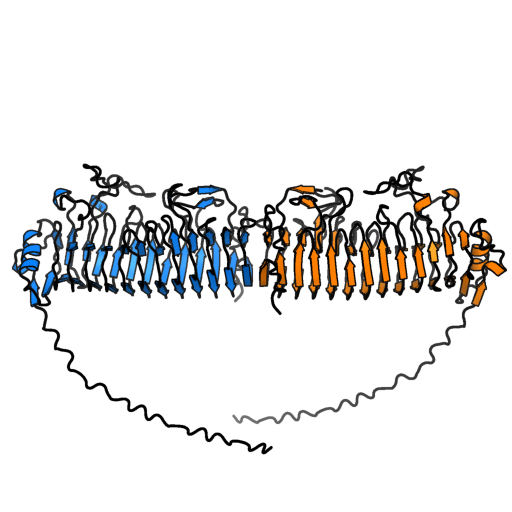562 -35.281 1 97.81 88 GLY A C 1
ATOM 653 O O . GLY A 1 88 ? 6.535 -44.719 -36.094 1 97.81 88 GLY A O 1
ATOM 654 N N . VAL A 1 89 ? 7.363 -44.906 -34.094 1 98.38 89 VAL A N 1
ATOM 655 C CA . VAL A 1 89 ? 6.207 -45.656 -33.625 1 98.38 89 VAL A CA 1
ATOM 656 C C . VAL A 1 89 ? 5.242 -44.75 -32.875 1 98.38 89 VAL A C 1
ATOM 658 O O . VAL A 1 89 ? 5.652 -44 -31.984 1 98.38 89 VAL A O 1
ATOM 661 N N . VAL A 1 90 ? 4.031 -44.812 -33.312 1 98.38 90 VAL A N 1
ATOM 662 C CA . VAL A 1 90 ? 2.941 -44.125 -32.594 1 98.38 90 VAL A CA 1
ATOM 663 C C . VAL A 1 90 ? 1.936 -45.156 -32.094 1 98.38 90 VAL A C 1
ATOM 665 O O . VAL A 1 90 ? 1.442 -45.969 -32.875 1 98.38 90 VAL A O 1
ATOM 668 N N . LEU A 1 91 ? 1.696 -45.125 -30.812 1 98.88 91 LEU A N 1
ATOM 669 C CA . LEU A 1 91 ? 0.646 -45.969 -30.266 1 98.88 91 LEU A CA 1
ATOM 670 C C . LEU A 1 91 ? -0.733 -45.406 -30.547 1 98.88 91 LEU A C 1
ATOM 672 O O . LEU A 1 91 ? -0.962 -44.219 -30.328 1 98.88 91 LEU A O 1
ATOM 676 N N . ASN A 1 92 ? -1.552 -46.219 -31.078 1 98.81 92 ASN A N 1
ATOM 677 C CA . ASN A 1 92 ? -2.945 -45.844 -31.312 1 98.81 92 ASN A CA 1
ATOM 678 C C . ASN A 1 92 ? -3.889 -46.656 -30.422 1 98.81 92 ASN A C 1
ATOM 680 O O . ASN A 1 92 ? -4.277 -47.75 -30.766 1 98.81 92 ASN A O 1
ATOM 684 N N . VAL A 1 93 ? -4.352 -46.031 -29.375 1 98.94 93 VAL A N 1
ATOM 685 C CA . VAL A 1 93 ? -5.301 -46.688 -28.469 1 98.94 93 VAL A CA 1
ATOM 686 C C . VAL A 1 93 ? -6.727 -46.312 -28.875 1 98.94 93 VAL A C 1
ATOM 688 O O . VAL A 1 93 ? -7.156 -45.156 -28.641 1 98.94 93 VAL A O 1
ATOM 691 N N . GLU A 1 94 ? -7.438 -47.25 -29.312 1 98.62 94 GLU A N 1
ATOM 692 C CA . GLU A 1 94 ? -8.758 -46.938 -29.859 1 98.62 94 GLU A CA 1
ATOM 693 C C . GLU A 1 94 ? -9.727 -46.531 -28.75 1 98.62 94 GLU A C 1
ATOM 695 O O . GLU A 1 94 ? -9.586 -46.938 -27.594 1 98.62 94 GLU A O 1
ATOM 700 N N . PRO A 1 95 ? -10.75 -45.688 -29.203 1 98.62 95 PRO A N 1
ATOM 701 C CA . PRO A 1 95 ? -11.773 -45.344 -28.219 1 98.62 95 PRO A CA 1
ATOM 702 C C . PRO A 1 95 ? -12.438 -46.594 -27.609 1 98.62 95 PRO A C 1
ATOM 704 O O . PRO A 1 95 ? -12.961 -47.438 -28.328 1 98.62 95 PRO A O 1
ATOM 707 N N . GLY A 1 96 ? -12.406 -46.625 -26.344 1 98.31 96 GLY A N 1
ATOM 708 C CA . GLY A 1 96 ? -12.961 -47.781 -25.656 1 98.31 96 GLY A CA 1
ATOM 709 C C . GLY A 1 96 ? -11.891 -48.781 -25.203 1 98.31 96 GLY A C 1
ATOM 710 O O . GLY A 1 96 ? -12.164 -49.625 -24.359 1 98.31 96 GLY A O 1
ATOM 711 N N . ALA A 1 97 ? -10.68 -48.719 -25.75 1 98.81 97 ALA A N 1
ATOM 712 C CA . ALA A 1 97 ? -9.562 -49.562 -25.312 1 98.81 97 ALA A CA 1
ATOM 713 C C . ALA A 1 97 ? -8.781 -48.875 -24.203 1 98.81 97 ALA A C 1
ATOM 715 O O . ALA A 1 97 ? -8.836 -47.656 -24.047 1 98.81 97 ALA A O 1
ATOM 716 N N . THR A 1 98 ? -8.164 -49.719 -23.391 1 98.88 98 THR A N 1
ATOM 717 C CA . THR A 1 98 ? -7.352 -49.188 -22.297 1 98.88 98 THR A CA 1
ATOM 718 C C . THR A 1 98 ? -6.039 -49.969 -22.188 1 98.88 98 THR A C 1
ATOM 720 O O . THR A 1 98 ? -6.031 -51.188 -22.219 1 98.88 98 THR A O 1
ATOM 723 N N . VAL A 1 99 ? -4.984 -49.25 -22.109 1 98.94 99 VAL A N 1
ATOM 724 C CA . VAL A 1 99 ? -3.721 -49.844 -21.672 1 98.94 99 VAL A CA 1
ATOM 725 C C . VAL A 1 99 ? -3.586 -49.719 -20.156 1 98.94 99 VAL A C 1
ATOM 727 O O . VAL A 1 99 ? -3.633 -48.594 -19.609 1 98.94 99 VAL A O 1
ATOM 730 N N . LEU A 1 100 ? -3.438 -50.875 -19.484 1 98.75 100 LEU A N 1
ATOM 731 C CA . LEU A 1 100 ? -3.34 -50.906 -18.031 1 98.75 100 LEU A CA 1
ATOM 732 C C . LEU A 1 100 ? -1.898 -51.125 -17.594 1 98.75 100 LEU A C 1
ATOM 734 O O . LEU A 1 100 ? -1.272 -52.125 -17.984 1 98.75 100 LEU A O 1
ATOM 738 N N . GLY A 1 101 ? -1.426 -50.25 -16.734 1 98.75 101 GLY A N 1
ATOM 739 C CA . GLY A 1 101 ? -0.096 -50.438 -16.188 1 98.75 101 GLY A CA 1
ATOM 740 C C . GLY A 1 101 ? -0.059 -51.5 -15.086 1 98.75 101 GLY A C 1
ATOM 741 O O . GLY A 1 101 ? -0.934 -51.531 -14.219 1 98.75 101 GLY A O 1
ATOM 742 N N . GLY A 1 102 ? 0.941 -52.25 -15.102 1 98 102 GLY A N 1
ATOM 743 C CA . GLY A 1 102 ? 1.138 -53.25 -14.055 1 98 102 GLY A CA 1
ATOM 744 C C . GLY A 1 102 ? 1.389 -52.625 -12.688 1 98 102 GLY A C 1
ATOM 745 O O . GLY A 1 102 ? 1.9 -51.5 -12.594 1 98 102 GLY A O 1
ATOM 746 N N . THR A 1 103 ? 1.059 -53.438 -11.609 1 96.31 103 THR A N 1
ATOM 747 C CA . THR A 1 103 ? 1.088 -52.844 -10.273 1 96.31 103 THR A CA 1
ATOM 748 C C . THR A 1 103 ? 2.172 -53.5 -9.422 1 96.31 103 THR A C 1
ATOM 750 O O . THR A 1 103 ? 2.234 -53.281 -8.211 1 96.31 103 THR A O 1
ATOM 753 N N . ARG A 1 104 ? 3.055 -54.281 -10.078 1 94.44 104 ARG A N 1
ATOM 754 C CA . ARG A 1 104 ? 4.129 -54.969 -9.352 1 94.44 104 ARG A CA 1
ATOM 755 C C . ARG A 1 104 ? 5.48 -54.344 -9.68 1 94.44 104 ARG A C 1
ATOM 757 O O . ARG A 1 104 ? 5.73 -53.938 -10.82 1 94.44 104 ARG A O 1
ATOM 764 N N . LEU A 1 105 ? 6.316 -54.406 -8.688 1 93.31 105 LEU A N 1
ATOM 765 C CA . LEU A 1 105 ? 7.66 -53.875 -8.891 1 93.31 105 LEU A CA 1
ATOM 766 C C . LEU A 1 105 ? 8.344 -54.562 -10.07 1 93.31 105 LEU A C 1
ATOM 768 O O . LEU A 1 105 ? 9.055 -53.906 -10.836 1 93.31 105 LEU A O 1
ATOM 772 N N . GLU A 1 106 ? 8.109 -55.812 -10.234 1 93.88 106 GLU A N 1
ATOM 773 C CA . GLU A 1 106 ? 8.766 -56.625 -11.266 1 93.88 106 GLU A CA 1
ATOM 774 C C . GLU A 1 106 ? 8.266 -56.25 -12.656 1 93.88 106 GLU A C 1
ATOM 776 O O . GLU A 1 106 ? 8.859 -56.688 -13.656 1 93.88 106 GLU A O 1
ATOM 781 N N . ASP A 1 107 ? 7.164 -55.531 -12.695 1 97.12 107 ASP A N 1
ATOM 782 C CA . ASP A 1 107 ? 6.637 -55.094 -13.984 1 97.12 107 ASP A CA 1
ATOM 783 C C . ASP A 1 107 ? 7.492 -53.969 -14.586 1 97.12 107 ASP A C 1
ATOM 785 O O . ASP A 1 107 ? 7.305 -53.594 -15.742 1 97.12 107 ASP A O 1
ATOM 789 N N . TYR A 1 108 ? 8.422 -53.469 -13.852 1 96.38 108 TYR A N 1
ATOM 790 C CA . TYR A 1 108 ? 9.234 -52.312 -14.266 1 96.38 108 TYR A CA 1
ATOM 791 C C . TYR A 1 108 ? 10.719 -52.688 -14.234 1 96.38 108 TYR A C 1
ATOM 793 O O . TYR A 1 108 ? 11.125 -53.594 -13.516 1 96.38 108 TYR A O 1
ATOM 801 N N . PRO A 1 109 ? 11.484 -51.844 -14.914 1 95.69 109 PRO A N 1
ATOM 802 C CA . PRO A 1 109 ? 12.922 -52.125 -14.938 1 95.69 109 PRO A CA 1
ATOM 803 C C . PRO A 1 109 ? 13.586 -51.906 -13.578 1 95.69 109 PRO A C 1
ATOM 805 O O . PRO A 1 109 ? 12.984 -51.312 -12.68 1 95.69 109 PRO A O 1
ATOM 808 N N . GLU A 1 110 ? 14.836 -52.406 -13.523 1 91.12 110 GLU A N 1
ATOM 809 C CA . GLU A 1 110 ? 15.578 -52.312 -12.266 1 91.12 110 GLU A CA 1
ATOM 810 C C . GLU A 1 110 ? 15.891 -50.844 -11.945 1 91.12 110 GLU A C 1
ATOM 812 O O . GLU A 1 110 ? 15.844 -50.438 -10.781 1 91.12 110 GLU A O 1
ATOM 817 N N . ASP A 1 111 ? 16.219 -50.094 -12.906 1 92.12 111 ASP A N 1
ATOM 818 C CA . ASP A 1 111 ? 16.547 -48.688 -12.734 1 92.12 111 ASP A CA 1
ATOM 819 C C . ASP A 1 111 ? 15.289 -47.844 -12.539 1 92.12 111 ASP A C 1
ATOM 821 O O . ASP A 1 111 ? 14.492 -47.656 -13.461 1 92.12 111 ASP A O 1
ATOM 825 N N . SER A 1 112 ? 15.156 -47.25 -11.367 1 91.69 112 SER A N 1
ATOM 826 C CA . SER A 1 112 ? 13.945 -46.5 -11.008 1 91.69 112 SER A CA 1
ATOM 827 C C . SER A 1 112 ? 13.711 -45.344 -11.938 1 91.69 112 SER A C 1
ATOM 829 O O . SER A 1 112 ? 12.586 -44.844 -12.07 1 91.69 112 SER A O 1
ATOM 831 N N . SER A 1 113 ? 14.742 -44.781 -12.508 1 91.81 113 SER A N 1
ATOM 832 C CA . SER A 1 113 ? 14.578 -43.688 -13.453 1 91.81 113 SER A CA 1
ATOM 833 C C . SER A 1 113 ? 13.805 -44.125 -14.688 1 91.81 113 SER A C 1
ATOM 835 O O . SER A 1 113 ? 13.344 -43.281 -15.469 1 91.81 113 SER A O 1
ATOM 837 N N . ARG A 1 114 ? 13.594 -45.438 -14.805 1 96.12 114 ARG A N 1
ATOM 838 C CA . ARG A 1 114 ? 12.93 -46 -15.984 1 96.12 114 ARG A CA 1
ATOM 839 C C . ARG A 1 114 ? 11.57 -46.562 -15.609 1 96.12 114 ARG A C 1
ATOM 841 O O . ARG A 1 114 ? 10.984 -47.344 -16.375 1 96.12 114 ARG A O 1
ATOM 848 N N . TRP A 1 115 ? 11.086 -46.25 -14.492 1 96.62 115 TRP A N 1
ATOM 849 C CA . TRP A 1 115 ? 9.797 -46.781 -14.047 1 96.62 115 TRP A CA 1
ATOM 850 C C . TRP A 1 115 ? 8.648 -46.031 -14.719 1 96.62 115 TRP A C 1
ATOM 852 O O . TRP A 1 115 ? 8.07 -45.094 -14.133 1 96.62 115 TRP A O 1
ATOM 862 N N . TYR A 1 116 ? 8.297 -46.469 -15.906 1 98.62 116 TYR A N 1
ATOM 863 C CA . TYR A 1 116 ? 7.152 -46 -16.688 1 98.62 116 TYR A CA 1
ATOM 864 C C . TYR A 1 116 ? 6.344 -47.156 -17.234 1 98.62 116 TYR A C 1
ATOM 866 O O . TYR A 1 116 ? 6.898 -48.188 -17.562 1 98.62 116 TYR A O 1
ATOM 874 N N . VAL A 1 117 ? 5.043 -46.938 -17.312 1 98.81 117 VAL A N 1
ATOM 875 C CA . VAL A 1 117 ? 4.234 -47.938 -18.016 1 98.81 117 VAL A CA 1
ATOM 876 C C . VAL A 1 117 ? 4.602 -47.969 -19.5 1 98.81 117 VAL A C 1
ATOM 878 O O . VAL A 1 117 ? 4.801 -49.031 -20.078 1 98.81 117 VAL A O 1
ATOM 881 N N . ILE A 1 118 ? 4.625 -46.812 -20.062 1 98.94 118 ILE A N 1
ATOM 882 C CA . ILE A 1 118 ? 5.074 -46.625 -21.438 1 98.94 118 ILE A CA 1
ATOM 883 C C . ILE A 1 118 ? 6.289 -45.719 -21.484 1 98.94 118 ILE A C 1
ATOM 885 O O . ILE A 1 118 ? 6.254 -44.594 -20.938 1 98.94 118 ILE A O 1
ATOM 889 N N . LEU A 1 119 ? 7.359 -46.188 -22.125 1 98.94 119 LEU A N 1
ATOM 890 C CA . LEU A 1 119 ? 8.602 -45.438 -22.125 1 98.94 119 LEU A CA 1
ATOM 891 C C . LEU A 1 119 ? 9.203 -45.375 -23.516 1 98.94 119 LEU A C 1
ATOM 893 O O . LEU A 1 119 ? 9.312 -46.375 -24.203 1 98.94 119 LEU A O 1
ATOM 897 N N . ALA A 1 120 ? 9.516 -44.188 -24.016 1 98.88 120 ALA A N 1
ATOM 898 C CA . ALA A 1 120 ? 10.367 -43.969 -25.188 1 98.88 120 ALA A CA 1
ATOM 899 C C . ALA A 1 120 ? 11.711 -43.375 -24.781 1 98.88 120 ALA A C 1
ATOM 901 O O . ALA A 1 120 ? 11.758 -42.406 -24.047 1 98.88 120 ALA A O 1
ATOM 902 N N . GLU A 1 121 ? 12.727 -43.938 -25.203 1 98.69 121 GLU A N 1
ATOM 903 C CA . GLU A 1 121 ? 14.078 -43.469 -24.938 1 98.69 121 GLU A CA 1
ATOM 904 C C . GLU A 1 121 ? 14.859 -43.25 -26.234 1 98.69 121 GLU A C 1
ATOM 906 O O . GLU A 1 121 ? 14.875 -44.156 -27.094 1 98.69 121 GLU A O 1
ATOM 911 N N . ASN A 1 122 ? 15.492 -42.156 -26.297 1 98.56 122 ASN A N 1
ATOM 912 C CA . ASN A 1 122 ? 16.344 -41.875 -27.453 1 98.56 122 ASN A CA 1
ATOM 913 C C . ASN A 1 122 ? 15.609 -42.156 -28.766 1 98.56 122 ASN A C 1
ATOM 915 O O . ASN A 1 122 ? 16.125 -42.875 -29.625 1 98.56 122 ASN A O 1
ATOM 919 N N . ALA A 1 123 ? 14.438 -41.625 -28.875 1 98.62 123 ALA A N 1
ATOM 920 C CA . ALA A 1 123 ? 13.602 -41.906 -30.031 1 98.62 123 ALA A CA 1
ATOM 921 C C . ALA A 1 123 ? 13.102 -40.625 -30.688 1 98.62 123 ALA A C 1
ATOM 923 O O . ALA A 1 123 ? 13.094 -39.562 -30.078 1 98.62 123 ALA A O 1
ATOM 924 N N . SER A 1 124 ? 12.836 -40.75 -31.938 1 98.5 124 SER A N 1
ATOM 925 C CA . SER A 1 124 ? 12.281 -39.625 -32.688 1 98.5 124 SER A CA 1
ATOM 926 C C . SER A 1 124 ? 10.969 -40 -33.375 1 98.5 124 SER A C 1
ATOM 928 O O . SER A 1 124 ? 10.781 -41.156 -33.781 1 98.5 124 SER A O 1
ATOM 930 N N . ASN A 1 125 ? 10.125 -39.062 -33.5 1 98.06 125 ASN A N 1
ATOM 931 C CA . ASN A 1 125 ? 8.828 -39.25 -34.125 1 98.06 125 ASN A CA 1
ATOM 932 C C . ASN A 1 125 ? 8.023 -40.344 -33.438 1 98.06 125 ASN A C 1
ATOM 934 O O . ASN A 1 125 ? 7.629 -41.344 -34.062 1 98.06 125 ASN A O 1
ATOM 938 N N . VAL A 1 126 ? 7.812 -40.094 -32.219 1 98.44 126 VAL A N 1
ATOM 939 C CA . VAL A 1 126 ? 7.109 -41.031 -31.359 1 98.44 126 VAL A CA 1
ATOM 940 C C . VAL A 1 126 ? 5.883 -40.344 -30.75 1 98.44 126 VAL A C 1
ATOM 942 O O . VAL A 1 126 ? 5.781 -39.125 -30.719 1 98.44 126 VAL A O 1
ATOM 945 N N . GLY A 1 127 ? 4.906 -41.219 -30.328 1 98.38 127 GLY A N 1
ATOM 946 C CA . GLY A 1 127 ? 3.744 -40.594 -29.719 1 98.38 127 GLY A CA 1
ATOM 947 C C . GLY A 1 127 ? 2.666 -41.594 -29.328 1 98.38 127 GLY A C 1
ATOM 948 O O . GLY A 1 127 ? 2.871 -42.812 -29.438 1 98.38 127 GLY A O 1
ATOM 949 N N . ILE A 1 128 ? 1.63 -41.062 -28.844 1 98.81 128 ILE A N 1
ATOM 950 C CA . ILE A 1 128 ? 0.45 -41.812 -28.453 1 98.81 128 ILE A CA 1
ATOM 951 C C . ILE A 1 128 ? -0.812 -41.031 -28.797 1 98.81 128 ILE A C 1
ATOM 953 O O . ILE A 1 128 ? -0.854 -39.812 -28.641 1 98.81 128 ILE A O 1
ATOM 957 N N . GLU A 1 129 ? -1.826 -41.75 -29.312 1 98.5 129 GLU A N 1
ATOM 958 C CA . GLU A 1 129 ? -3.076 -41.125 -29.75 1 98.5 129 GLU A CA 1
ATOM 959 C C . GLU A 1 129 ? -4.227 -42.125 -29.719 1 98.5 129 GLU A C 1
ATOM 961 O O . GLU A 1 129 ? -4.098 -43.219 -29.141 1 98.5 129 GLU A O 1
ATOM 966 N N . GLY A 1 130 ? -5.488 -41.75 -30.188 1 97.81 130 GLY A N 1
ATOM 967 C CA . GLY A 1 130 ? -6.488 -42.719 -30.578 1 97.81 130 GLY A CA 1
ATOM 968 C C . GLY A 1 130 ? -7.812 -42.562 -29.859 1 97.81 130 GLY A C 1
ATOM 969 O O . GLY A 1 130 ? -8.82 -43.156 -30.25 1 97.81 130 GLY A O 1
ATOM 970 N N . GLY A 1 131 ? -7.84 -41.844 -28.844 1 98.38 131 GLY A N 1
ATOM 971 C CA . GLY A 1 131 ? -9.094 -41.562 -28.156 1 98.38 131 GLY A CA 1
ATOM 972 C C . GLY A 1 131 ? -9.352 -42.5 -27 1 98.38 131 GLY A C 1
ATOM 973 O O . GLY A 1 131 ? -10.312 -42.312 -26.234 1 98.38 131 GLY A O 1
ATOM 974 N N . GLY A 1 132 ? -8.547 -43.5 -26.859 1 98.81 132 GLY A N 1
ATOM 975 C CA . GLY A 1 132 ? -8.648 -44.438 -25.734 1 98.81 132 GLY A CA 1
ATOM 976 C C . GLY A 1 132 ? -7.969 -43.938 -24.484 1 98.81 132 GLY A C 1
ATOM 977 O O . GLY A 1 132 ? -7.938 -42.719 -24.219 1 98.81 132 GLY A O 1
ATOM 978 N N . ALA A 1 133 ? -7.555 -44.969 -23.641 1 98.88 133 ALA A N 1
ATOM 979 C CA . ALA A 1 133 ? -7.02 -44.531 -22.344 1 98.88 133 ALA A CA 1
ATOM 980 C C . ALA A 1 133 ? -5.754 -45.312 -21.984 1 98.88 133 ALA A C 1
ATOM 982 O O . ALA A 1 133 ? -5.551 -46.406 -22.469 1 98.88 133 ALA A O 1
ATOM 983 N N . VAL A 1 134 ? -4.91 -44.688 -21.281 1 98.94 134 VAL A N 1
ATOM 984 C CA . VAL A 1 134 ? -3.854 -45.312 -20.5 1 98.94 134 VAL A CA 1
ATOM 985 C C . VAL A 1 134 ? -4.133 -45.156 -19.016 1 98.94 134 VAL A C 1
ATOM 987 O O . VAL A 1 134 ? -4.426 -44.031 -18.562 1 98.94 134 VAL A O 1
ATOM 990 N N . ASP A 1 135 ? -4.086 -46.25 -18.281 1 98.94 135 ASP A N 1
ATOM 991 C CA . ASP A 1 135 ? -4.48 -46.219 -16.875 1 98.94 135 ASP A CA 1
ATOM 992 C C . ASP A 1 135 ? -3.367 -46.75 -15.984 1 98.94 135 ASP A C 1
ATOM 994 O O . ASP A 1 135 ? -2.934 -47.906 -16.141 1 98.94 135 ASP A O 1
ATOM 998 N N . GLY A 1 136 ? -2.977 -46 -15.031 1 98.69 136 GLY A N 1
ATOM 999 C CA . GLY A 1 136 ? -1.875 -46.375 -14.164 1 98.69 136 GLY A CA 1
ATOM 1000 C C . GLY A 1 136 ? -2.318 -47.156 -12.938 1 98.69 136 GLY A C 1
ATOM 1001 O O . GLY A 1 136 ? -1.485 -47.625 -12.164 1 98.69 136 GLY A O 1
ATOM 1002 N N . GLN A 1 137 ? -3.539 -47.25 -12.727 1 98.12 137 GLN A N 1
ATOM 1003 C CA . GLN A 1 137 ? -4.117 -48.031 -11.625 1 98.12 137 GLN A CA 1
ATOM 1004 C C . GLN A 1 137 ? -3.623 -47.5 -10.273 1 98.12 137 GLN A C 1
ATOM 1006 O O . GLN A 1 137 ? -3.225 -48.281 -9.414 1 98.12 137 GLN A O 1
ATOM 1011 N N . ALA A 1 138 ? -3.705 -46.312 -10.086 1 97.81 138 ALA A N 1
ATOM 1012 C CA . ALA A 1 138 ? -3.121 -45.625 -8.93 1 97.81 138 ALA A CA 1
ATOM 1013 C C . ALA A 1 138 ? -3.641 -46.219 -7.621 1 97.81 138 ALA A C 1
ATOM 1015 O O . ALA A 1 138 ? -2.914 -46.281 -6.629 1 97.81 138 ALA A O 1
ATOM 1016 N N . GLY A 1 139 ? -4.875 -46.625 -7.551 1 96.75 139 GLY A N 1
ATOM 1017 C CA . GLY A 1 139 ? -5.461 -47.188 -6.344 1 96.75 139 GLY A CA 1
ATOM 1018 C C . GLY A 1 139 ? -4.684 -48.375 -5.793 1 96.75 139 GLY A C 1
ATOM 1019 O O . GLY A 1 139 ? -4.652 -48.594 -4.582 1 96.75 139 GLY A O 1
ATOM 1020 N N . GLU A 1 140 ? -4.051 -49.094 -6.707 1 96.5 140 GLU A N 1
ATOM 1021 C CA . GLU A 1 140 ? -3.301 -50.281 -6.32 1 96.5 140 GLU A CA 1
ATOM 1022 C C . GLU A 1 140 ? -2.016 -49.906 -5.59 1 96.5 140 GLU A C 1
ATOM 1024 O O . GLU A 1 140 ? -1.383 -50.781 -4.961 1 96.5 140 GLU A O 1
ATOM 1029 N N . PHE A 1 141 ? -1.699 -48.656 -5.559 1 95.94 141 PHE A N 1
ATOM 1030 C CA . PHE A 1 141 ? -0.458 -48.219 -4.938 1 95.94 141 PHE A CA 1
ATOM 1031 C C . PHE A 1 141 ? -0.739 -47.469 -3.633 1 95.94 141 PHE A C 1
ATOM 1033 O O . PHE A 1 141 ? 0.182 -46.969 -2.986 1 95.94 141 PHE A O 1
ATOM 1040 N N . VAL A 1 142 ? -1.957 -47.375 -3.258 1 95.88 142 VAL A N 1
ATOM 1041 C CA . VAL A 1 142 ? -2.334 -46.75 -1.998 1 95.88 142 VAL A CA 1
ATOM 1042 C C . VAL A 1 142 ? -2.234 -47.75 -0.861 1 95.88 142 VAL A C 1
ATOM 1044 O O . VAL A 1 142 ? -2.871 -48.812 -0.904 1 95.88 142 VAL A O 1
ATOM 1047 N N . VAL A 1 143 ? -1.457 -47.344 0.133 1 94.31 143 VAL A N 1
ATOM 1048 C CA . VAL A 1 143 ? -1.305 -48.219 1.304 1 94.31 143 VAL A CA 1
ATOM 1049 C C . VAL A 1 143 ? -2.402 -47.906 2.318 1 94.31 143 VAL A C 1
ATOM 1051 O O . VAL A 1 143 ? -2.955 -48.812 2.941 1 94.31 143 VAL A O 1
ATOM 1054 N N . ARG A 1 144 ? -2.594 -46.594 2.494 1 95.62 144 ARG A N 1
ATOM 1055 C CA . ARG A 1 144 ? -3.641 -46.125 3.393 1 95.62 144 ARG A CA 1
ATOM 1056 C C . ARG A 1 144 ? -4.371 -44.938 2.799 1 95.62 144 ARG A C 1
ATOM 1058 O O . ARG A 1 144 ? -3.754 -43.906 2.51 1 95.62 144 ARG A O 1
ATOM 1065 N N . GLU A 1 145 ? -5.637 -45.094 2.715 1 95.88 145 GLU A N 1
ATOM 1066 C CA . GLU A 1 145 ? -6.465 -44 2.256 1 95.88 145 GLU A CA 1
ATOM 1067 C C . GLU A 1 145 ? -6.59 -42.906 3.328 1 95.88 145 GLU A C 1
ATOM 1069 O O . GLU A 1 145 ? -6.781 -43.219 4.508 1 95.88 145 GLU A O 1
ATOM 1074 N N . ASP A 1 146 ? -6.375 -41.75 2.957 1 95.56 146 ASP A N 1
ATOM 1075 C CA . ASP A 1 146 ? -6.52 -40.562 3.785 1 95.56 146 ASP A CA 1
ATOM 1076 C C . ASP A 1 146 ? -7.078 -39.406 2.975 1 95.56 146 ASP A C 1
ATOM 1078 O O . ASP A 1 146 ? -6.473 -38.969 1.985 1 95.56 146 ASP A O 1
ATOM 1082 N N . PRO A 1 147 ? -8.227 -38.875 3.385 1 92.88 147 PRO A N 1
ATOM 1083 C CA . PRO A 1 147 ? -8.828 -37.781 2.625 1 92.88 147 PRO A CA 1
ATOM 1084 C C . PRO A 1 147 ? -7.949 -36.531 2.611 1 92.88 147 PRO A C 1
ATOM 1086 O O . PRO A 1 147 ? -8.125 -35.656 1.757 1 92.88 147 PRO A O 1
ATOM 1089 N N . ARG A 1 148 ? -7.09 -36.375 3.592 1 94.31 148 ARG A N 1
ATOM 1090 C CA . ARG A 1 148 ? -6.156 -35.25 3.6 1 94.31 148 ARG A CA 1
ATOM 1091 C C . ARG A 1 148 ? -5.035 -35.469 2.586 1 94.31 148 ARG A C 1
ATOM 1093 O O . ARG A 1 148 ? -4.723 -34.562 1.799 1 94.31 148 ARG A O 1
ATOM 1100 N N . LYS A 1 149 ? -4.508 -36.688 2.527 1 96.31 149 LYS A N 1
ATOM 1101 C CA . LYS A 1 149 ? -3.385 -37.031 1.67 1 96.31 149 LYS A CA 1
ATOM 1102 C C . LYS A 1 149 ? -3.082 -38.531 1.782 1 96.31 149 LYS A C 1
ATOM 1104 O O . LYS A 1 149 ? -2.594 -39 2.814 1 96.31 149 LYS A O 1
ATOM 1109 N N . ASN A 1 150 ? -3.246 -39.25 0.713 1 96.38 150 ASN A N 1
ATOM 1110 C CA . ASN A 1 150 ? -3.045 -40.688 0.727 1 96.38 150 ASN A CA 1
ATOM 1111 C C . ASN A 1 150 ? -1.594 -41.031 1.026 1 96.38 150 ASN A C 1
ATOM 1113 O O . ASN A 1 150 ? -0.676 -40.312 0.637 1 96.38 150 ASN A O 1
ATOM 1117 N N . VAL A 1 151 ? -1.519 -42.188 1.778 1 94.44 151 VAL A N 1
ATOM 1118 C CA . VAL A 1 151 ? -0.194 -42.781 1.971 1 94.44 151 VAL A CA 1
ATOM 1119 C C . VAL A 1 151 ? 0.089 -43.781 0.865 1 94.44 151 VAL A C 1
ATOM 1121 O O . VAL A 1 151 ? -0.673 -44.75 0.675 1 94.44 151 VAL A O 1
ATOM 1124 N N . MET A 1 152 ? 1.134 -43.625 0.15 1 94.94 152 MET A N 1
ATOM 1125 C CA . MET A 1 152 ? 1.427 -44.438 -1.027 1 94.94 152 MET A CA 1
ATOM 1126 C C . MET A 1 152 ? 2.486 -45.5 -0.713 1 94.94 152 MET A C 1
ATOM 1128 O O . MET A 1 152 ? 3.215 -45.375 0.272 1 94.94 152 MET A O 1
ATOM 1132 N N . VAL A 1 153 ? 2.525 -46.406 -1.572 1 90.56 153 VAL A N 1
ATOM 1133 C CA . VAL A 1 153 ? 3.572 -47.406 -1.488 1 90.56 153 VAL A CA 1
ATOM 1134 C C . VAL A 1 153 ? 4.938 -46.781 -1.689 1 90.56 153 VAL A C 1
ATOM 1136 O O . VAL A 1 153 ? 5.047 -45.719 -2.338 1 90.56 153 VAL A O 1
ATOM 1139 N N . SER A 1 154 ? 5.91 -47.375 -1.041 1 88.81 154 SER A N 1
ATOM 1140 C CA . SER A 1 154 ? 7.301 -47.031 -1.301 1 88.81 154 SER A CA 1
ATOM 1141 C C . SER A 1 154 ? 8.125 -48.25 -1.691 1 88.81 154 SER A C 1
ATOM 1143 O O . SER A 1 154 ? 8.336 -49.125 -0.875 1 88.81 154 SER A O 1
ATOM 1145 N N . TRP A 1 155 ? 8.508 -48.188 -2.998 1 86.19 155 TRP A N 1
ATOM 1146 C CA . TRP A 1 155 ? 9.336 -49.281 -3.486 1 86.19 155 TRP A CA 1
ATOM 1147 C C . TRP A 1 155 ? 10.812 -49 -3.205 1 86.19 155 TRP A C 1
ATOM 1149 O O . TRP A 1 155 ? 11.688 -49.594 -3.859 1 86.19 155 TRP A O 1
ATOM 1159 N N . ASN A 1 156 ? 11.023 -48.156 -2.238 1 79.69 156 ASN A N 1
ATOM 1160 C CA . ASN A 1 156 ? 12.391 -47.719 -1.973 1 79.69 156 ASN A CA 1
ATOM 1161 C C . ASN A 1 156 ? 13.195 -48.812 -1.277 1 79.69 156 ASN A C 1
ATOM 1163 O O . ASN A 1 156 ? 13.32 -48.812 -0.052 1 79.69 156 ASN A O 1
ATOM 1167 N N . GLN A 1 157 ? 13.617 -49.781 -2.039 1 68.94 157 GLN A N 1
ATOM 1168 C CA . GLN A 1 157 ? 14.414 -50.844 -1.432 1 68.94 157 GLN A CA 1
ATOM 1169 C C . GLN A 1 157 ? 15.898 -50.5 -1.431 1 68.94 157 GLN A C 1
ATOM 1171 O O . GLN A 1 157 ? 16.609 -50.781 -0.462 1 68.94 157 GLN A O 1
ATOM 1176 N N . THR A 1 158 ? 16.281 -49.812 -2.469 1 66.38 158 THR A N 1
ATOM 1177 C CA . THR A 1 158 ? 17.703 -49.562 -2.707 1 66.38 158 THR A CA 1
ATOM 1178 C C . THR A 1 158 ? 18.078 -48.156 -2.244 1 66.38 158 THR A C 1
ATOM 1180 O O . THR A 1 158 ? 19.266 -47.844 -2.129 1 66.38 158 THR A O 1
ATOM 1183 N N . GLY A 1 159 ? 17.109 -47.406 -1.94 1 71.19 159 GLY A N 1
ATOM 1184 C CA . GLY A 1 159 ? 17.406 -46.031 -1.604 1 71.19 159 GLY A CA 1
ATOM 1185 C C . GLY A 1 159 ? 17.531 -45.125 -2.82 1 71.19 159 GLY A C 1
ATOM 1186 O O . GLY A 1 159 ? 17.875 -43.938 -2.697 1 71.19 159 GLY A O 1
ATOM 1187 N N . ALA A 1 160 ? 17.25 -45.594 -4.039 1 66.12 160 ALA A N 1
ATOM 1188 C CA . ALA A 1 160 ? 17.438 -44.844 -5.281 1 66.12 160 ALA A CA 1
ATOM 1189 C C . ALA A 1 160 ? 16.328 -43.812 -5.477 1 66.12 160 ALA A C 1
ATOM 1191 O O . ALA A 1 160 ? 16.453 -42.906 -6.277 1 66.12 160 ALA A O 1
ATOM 1192 N N . CYS A 1 161 ? 15.328 -44.031 -4.797 1 74.06 161 CYS A N 1
ATOM 1193 C CA . CYS A 1 161 ? 14.242 -43.062 -4.805 1 74.06 161 CYS A CA 1
ATOM 1194 C C . CYS A 1 161 ? 13.812 -42.719 -3.385 1 74.06 161 CYS A C 1
ATOM 1196 O O . CYS A 1 161 ? 14.273 -43.312 -2.422 1 74.06 161 CYS A O 1
ATOM 1198 N N . SER A 1 162 ? 13.227 -41.594 -3.377 1 72.38 162 SER A N 1
ATOM 1199 C CA . SER A 1 162 ? 12.953 -41.062 -2.051 1 72.38 162 SER A CA 1
ATOM 1200 C C . SER A 1 162 ? 11.547 -41.406 -1.583 1 72.38 162 SER A C 1
ATOM 1202 O O . SER A 1 162 ? 10.555 -41.062 -2.225 1 72.38 162 SER A O 1
ATOM 1204 N N . GLY A 1 163 ? 11.578 -42.094 -0.548 1 76.25 163 GLY A N 1
ATOM 1205 C CA . GLY A 1 163 ? 10.328 -42.312 0.166 1 76.25 163 GLY A CA 1
ATOM 1206 C C . GLY A 1 163 ? 9.219 -42.844 -0.721 1 76.25 163 GLY A C 1
ATOM 1207 O O . GLY A 1 163 ? 9.414 -43.812 -1.435 1 76.25 163 GLY A O 1
ATOM 1208 N N . ASP A 1 164 ? 8.055 -42.156 -0.661 1 76.62 164 ASP A N 1
ATOM 1209 C CA . ASP A 1 164 ? 6.879 -42.656 -1.377 1 76.62 164 ASP A CA 1
ATOM 1210 C C . ASP A 1 164 ? 6.84 -42.125 -2.805 1 76.62 164 ASP A C 1
ATOM 1212 O O . ASP A 1 164 ? 5.836 -42.25 -3.504 1 76.62 164 ASP A O 1
ATOM 1216 N N . GLU A 1 165 ? 7.996 -41.625 -3.209 1 82.94 165 GLU A N 1
ATOM 1217 C CA . GLU A 1 165 ? 8.125 -41.25 -4.613 1 82.94 165 GLU A CA 1
ATOM 1218 C C . GLU A 1 165 ? 8.609 -42.438 -5.453 1 82.94 165 GLU A C 1
ATOM 1220 O O . GLU A 1 165 ? 8.594 -42.375 -6.684 1 82.94 165 GLU A O 1
ATOM 1225 N N . CYS A 1 166 ? 8.883 -43.469 -4.719 1 88.81 166 CYS A N 1
ATOM 1226 C CA . CYS A 1 166 ? 9.344 -44.656 -5.387 1 88.81 166 CYS A CA 1
ATOM 1227 C C . CYS A 1 166 ? 8.172 -45.5 -5.906 1 88.81 166 CYS A C 1
ATOM 1229 O O . CYS A 1 166 ? 7.844 -46.531 -5.34 1 88.81 166 CYS A O 1
ATOM 1231 N N . ARG A 1 167 ? 7.633 -45.094 -6.922 1 93.69 167 ARG A N 1
ATOM 1232 C CA . ARG A 1 167 ? 6.531 -45.719 -7.648 1 93.69 167 ARG A CA 1
ATOM 1233 C C . ARG A 1 167 ? 6.52 -45.281 -9.109 1 93.69 167 ARG A C 1
ATOM 1235 O O . ARG A 1 167 ? 7.18 -44.281 -9.469 1 93.69 167 ARG A O 1
ATOM 1242 N N . PRO A 1 168 ? 5.891 -45.969 -9.969 1 96.19 168 PRO A N 1
ATOM 1243 C CA . PRO A 1 168 ? 6.09 -45.75 -11.398 1 96.19 168 PRO A CA 1
ATOM 1244 C C . PRO A 1 168 ? 5.309 -44.562 -11.914 1 96.19 168 PRO A C 1
ATOM 1246 O O . PRO A 1 168 ? 4.211 -44.25 -11.43 1 96.19 168 PRO A O 1
ATOM 1249 N N . ARG A 1 169 ? 5.926 -43.969 -12.852 1 98.25 169 ARG A N 1
ATOM 1250 C CA . ARG A 1 169 ? 5.258 -42.938 -13.648 1 98.25 169 ARG A CA 1
ATOM 1251 C C . ARG A 1 169 ? 4.41 -43.562 -14.75 1 98.25 169 ARG A C 1
ATOM 1253 O O . ARG A 1 169 ? 4.492 -44.781 -14.992 1 98.25 169 ARG A O 1
ATOM 1260 N N . LEU A 1 170 ? 3.586 -42.812 -15.367 1 98.88 170 LEU A N 1
ATOM 1261 C CA . LEU A 1 170 ? 2.678 -43.406 -16.344 1 98.88 170 LEU A CA 1
ATOM 1262 C C . LEU A 1 170 ? 3.328 -43.438 -17.734 1 98.88 170 LEU A C 1
ATOM 1264 O O . LEU A 1 170 ? 3.572 -44.531 -18.266 1 98.88 170 LEU A O 1
ATOM 1268 N N . ILE A 1 171 ? 3.637 -42.281 -18.312 1 98.94 171 ILE A N 1
ATOM 1269 C CA . ILE A 1 171 ? 4.246 -42.25 -19.625 1 98.94 171 ILE A CA 1
ATOM 1270 C C . ILE A 1 171 ? 5.492 -41.344 -19.594 1 98.94 171 ILE A C 1
ATOM 1272 O O . ILE A 1 171 ? 5.461 -40.25 -19.031 1 98.94 171 ILE A O 1
ATOM 1276 N N . GLY A 1 172 ? 6.559 -41.875 -20.203 1 98.88 172 GLY A N 1
ATOM 1277 C CA . GLY A 1 172 ? 7.789 -41.094 -20.25 1 98.88 172 GLY A CA 1
ATOM 1278 C C . GLY A 1 172 ? 8.383 -41 -21.641 1 98.88 172 GLY A C 1
ATOM 1279 O O . GLY A 1 172 ? 8.359 -42 -22.391 1 98.88 172 GLY A O 1
ATOM 1280 N N . PHE A 1 173 ? 8.859 -39.875 -22.062 1 98.94 173 PHE A N 1
ATOM 1281 C CA . PHE A 1 173 ? 9.68 -39.625 -23.234 1 98.94 173 PHE A CA 1
ATOM 1282 C C . PHE A 1 173 ? 11.031 -39.031 -22.844 1 98.94 173 PHE A C 1
ATOM 1284 O O . PHE A 1 173 ? 11.117 -37.875 -22.438 1 98.94 173 PHE A O 1
ATOM 1291 N N . VAL A 1 174 ? 12.047 -39.844 -22.938 1 98.88 174 VAL A N 1
ATOM 1292 C CA . VAL A 1 174 ? 13.375 -39.469 -22.453 1 98.88 174 VAL A CA 1
ATOM 1293 C C . VAL A 1 174 ? 14.336 -39.344 -23.641 1 98.88 174 VAL A C 1
ATOM 1295 O O . VAL A 1 174 ? 14.539 -40.312 -24.375 1 98.88 174 VAL A O 1
ATOM 1298 N N . ASP A 1 175 ? 14.883 -38.156 -23.797 1 98.81 175 ASP A N 1
ATOM 1299 C CA . ASP A 1 175 ? 15.82 -37.906 -24.875 1 98.81 175 ASP A CA 1
ATOM 1300 C C . ASP A 1 175 ? 15.156 -38.156 -26.234 1 98.81 175 ASP A C 1
ATOM 1302 O O . ASP A 1 175 ? 15.719 -38.844 -27.094 1 98.81 175 ASP A O 1
ATOM 1306 N N . CYS A 1 176 ? 14 -37.625 -26.375 1 98.88 176 CYS A N 1
ATOM 1307 C CA . CYS A 1 176 ? 13.234 -37.844 -27.594 1 98.88 176 CYS A CA 1
ATOM 1308 C C . CYS A 1 176 ? 13.125 -36.531 -28.391 1 98.88 176 CYS A C 1
ATOM 1310 O O . CYS A 1 176 ? 13.32 -35.469 -27.844 1 98.88 176 CYS A O 1
ATOM 1312 N N . ASN A 1 177 ? 12.984 -36.688 -29.641 1 98.81 177 ASN A N 1
ATOM 1313 C CA . ASN A 1 177 ? 12.711 -35.562 -30.531 1 98.81 177 ASN A CA 1
ATOM 1314 C C . ASN A 1 177 ? 11.445 -35.812 -31.359 1 98.81 177 ASN A C 1
ATOM 1316 O O . ASN A 1 177 ? 11.219 -36.906 -31.859 1 98.81 177 ASN A O 1
ATOM 1320 N N . HIS A 1 178 ? 10.672 -34.719 -31.516 1 98.75 178 HIS A N 1
ATOM 1321 C CA . HIS A 1 178 ? 9.383 -34.812 -32.188 1 98.75 178 HIS A CA 1
ATOM 1322 C C . HIS A 1 178 ? 8.453 -35.812 -31.5 1 98.75 178 HIS A C 1
ATOM 1324 O O . HIS A 1 178 ? 8.195 -36.906 -32.031 1 98.75 178 HIS A O 1
ATOM 1330 N N . VAL A 1 179 ? 7.918 -35.344 -30.453 1 98.94 179 VAL A N 1
ATOM 1331 C CA . VAL A 1 179 ? 7 -36.125 -29.625 1 98.94 179 VAL A CA 1
ATOM 1332 C C . VAL A 1 179 ? 5.582 -35.594 -29.781 1 98.94 179 VAL A C 1
ATOM 1334 O O . VAL A 1 179 ? 5.363 -34.375 -29.734 1 98.94 179 VAL A O 1
ATOM 1337 N N . ARG A 1 180 ? 4.633 -36.469 -30.016 1 98.81 180 ARG A N 1
ATOM 1338 C CA . ARG A 1 180 ? 3.24 -36.031 -30.109 1 98.81 180 ARG A CA 1
ATOM 1339 C C . ARG A 1 180 ? 2.344 -36.906 -29.219 1 98.81 180 ARG A C 1
ATOM 1341 O O . ARG A 1 180 ? 2.326 -38.125 -29.344 1 98.81 180 ARG A O 1
ATOM 1348 N N . VAL A 1 181 ? 1.64 -36.312 -28.344 1 98.94 181 VAL A N 1
ATOM 1349 C CA . VAL A 1 181 ? 0.602 -36.906 -27.531 1 98.94 181 VAL A CA 1
ATOM 1350 C C . VAL A 1 181 ? -0.74 -36.25 -27.797 1 98.94 181 VAL A C 1
ATOM 1352 O O . VAL A 1 181 ? -0.892 -35.031 -27.547 1 98.94 181 VAL A O 1
ATOM 1355 N N . SER A 1 182 ? -1.662 -36.969 -28.297 1 98.75 182 SER A N 1
ATOM 1356 C CA . SER A 1 182 ? -2.885 -36.312 -28.719 1 98.75 182 SER A CA 1
ATOM 1357 C C . SER A 1 182 ? -4.098 -37.219 -28.578 1 98.75 182 SER A C 1
ATOM 1359 O O . SER A 1 182 ? -4 -38.438 -28.781 1 98.75 182 SER A O 1
ATOM 1361 N N . ASN A 1 183 ? -5.191 -36.625 -28.188 1 98.69 183 ASN A N 1
ATOM 1362 C CA . ASN A 1 183 ? -6.488 -37.312 -28.156 1 98.69 183 ASN A CA 1
ATOM 1363 C C . ASN A 1 183 ? -6.422 -38.594 -27.375 1 98.69 183 ASN A C 1
ATOM 1365 O O . ASN A 1 183 ? -6.758 -39.656 -27.906 1 98.69 183 ASN A O 1
ATOM 1369 N N . ILE A 1 184 ? -6.059 -38.531 -26.188 1 98.88 184 ILE A N 1
ATOM 1370 C CA . ILE A 1 184 ? -5.906 -39.688 -25.297 1 98.88 184 ILE A CA 1
ATOM 1371 C C . ILE A 1 184 ? -6.289 -39.281 -23.875 1 98.88 184 ILE A C 1
ATOM 1373 O O . ILE A 1 184 ? -6.199 -38.125 -23.5 1 98.88 184 ILE A O 1
ATOM 1377 N N . SER A 1 185 ? -6.867 -40.219 -23.125 1 98.88 185 SER A N 1
ATOM 1378 C CA . SER A 1 185 ? -7.121 -40.062 -21.703 1 98.88 185 SER A CA 1
ATOM 1379 C C . SER A 1 185 ? -6.059 -40.75 -20.859 1 98.88 185 SER A C 1
ATOM 1381 O O . SER A 1 185 ? -5.77 -41.938 -21.078 1 98.88 185 SER A O 1
ATOM 1383 N N . LEU A 1 186 ? -5.48 -40.062 -20 1 98.94 186 LEU A N 1
ATOM 1384 C CA . LEU A 1 186 ? -4.516 -40.594 -19.047 1 98.94 186 LEU A CA 1
ATOM 1385 C C . LEU A 1 186 ? -5.105 -40.656 -17.641 1 98.94 186 LEU A C 1
ATOM 1387 O O . LEU A 1 186 ? -5.344 -39.594 -17.031 1 98.94 186 LEU A O 1
ATOM 1391 N N . ASN A 1 187 ? -5.277 -41.906 -17.188 1 98.81 187 ASN A N 1
ATOM 1392 C CA . ASN A 1 187 ? -6.082 -42.062 -15.984 1 98.81 187 ASN A CA 1
ATOM 1393 C C . ASN A 1 187 ? -5.258 -42.656 -14.844 1 98.81 187 ASN A C 1
ATOM 1395 O O . ASN A 1 187 ? -4.402 -43.5 -15.07 1 98.81 187 ASN A O 1
ATOM 1399 N N . HIS A 1 188 ? -5.422 -42.188 -13.656 1 98.5 188 HIS A N 1
ATOM 1400 C CA . HIS A 1 188 ? -4.977 -42.75 -12.391 1 98.5 188 HIS A CA 1
ATOM 1401 C C . HIS A 1 188 ? -3.473 -43 -12.391 1 98.5 188 HIS A C 1
ATOM 1403 O O . HIS A 1 188 ? -3.021 -44.125 -12.086 1 98.5 188 HIS A O 1
ATOM 1409 N N . PRO A 1 189 ? -2.76 -42 -12.766 1 98.62 189 PRO A N 1
ATOM 1410 C CA . PRO A 1 189 ? -1.315 -42.156 -12.594 1 98.62 189 PRO A CA 1
ATOM 1411 C C . PRO A 1 189 ? -0.91 -42.344 -11.133 1 98.62 189 PRO A C 1
ATOM 1413 O O . PRO A 1 189 ? -1.402 -41.625 -10.258 1 98.62 189 PRO A O 1
ATOM 1416 N N . ALA A 1 190 ? -0.03 -43.25 -10.891 1 97.19 190 ALA A N 1
ATOM 1417 C CA . ALA A 1 190 ? 0.412 -43.5 -9.523 1 97.19 190 ALA A CA 1
ATOM 1418 C C . ALA A 1 190 ? 1.377 -42.406 -9.055 1 97.19 190 ALA A C 1
ATOM 1420 O O . ALA A 1 190 ? 1.521 -42.188 -7.848 1 97.19 190 ALA A O 1
ATOM 1421 N N . TYR A 1 191 ? 2.096 -41.906 -9.852 1 97.38 191 TYR A N 1
ATOM 1422 C CA . TYR A 1 191 ? 3.086 -40.844 -9.695 1 97.38 191 TYR A CA 1
ATOM 1423 C C . TYR A 1 191 ? 2.938 -39.781 -10.781 1 97.38 191 TYR A C 1
ATOM 1425 O O . TYR A 1 191 ? 1.828 -39.312 -11.062 1 97.38 191 TYR A O 1
ATOM 1433 N N . TRP A 1 192 ? 3.98 -39.281 -11.344 1 98.38 192 TRP A N 1
ATOM 1434 C CA . TRP A 1 192 ? 3.881 -38.312 -12.43 1 98.38 192 TRP A CA 1
ATOM 1435 C C . TRP A 1 192 ? 3.219 -38.938 -13.656 1 98.38 192 TRP A C 1
ATOM 1437 O O . TRP A 1 192 ? 3.512 -40.062 -14.016 1 98.38 192 TRP A O 1
ATOM 1447 N N . CYS A 1 193 ? 2.34 -38.156 -14.258 1 98.88 193 CYS A N 1
ATOM 1448 C CA . CYS A 1 193 ? 1.521 -38.719 -15.336 1 98.88 193 CYS A CA 1
ATOM 1449 C C . CYS A 1 193 ? 2.268 -38.688 -16.656 1 98.88 193 CYS A C 1
ATOM 1451 O O . CYS A 1 193 ? 2.689 -39.719 -17.172 1 98.88 193 CYS A O 1
ATOM 1453 N N . LEU A 1 194 ? 2.402 -37.531 -17.266 1 98.94 194 LEU A N 1
ATOM 1454 C CA . LEU A 1 194 ? 3.127 -37.344 -18.516 1 98.94 194 LEU A CA 1
ATOM 1455 C C . LEU A 1 194 ? 4.453 -36.625 -18.266 1 98.94 194 LEU A C 1
ATOM 1457 O O . LEU A 1 194 ? 4.477 -35.5 -17.797 1 98.94 194 LEU A O 1
ATOM 1461 N N . HIS A 1 195 ? 5.527 -37.344 -18.594 1 98.81 195 HIS A N 1
ATOM 1462 C CA . HIS A 1 195 ? 6.859 -36.875 -18.219 1 98.81 195 HIS A CA 1
ATOM 1463 C C . HIS A 1 195 ? 7.758 -36.75 -19.453 1 98.81 195 HIS A C 1
ATOM 1465 O O . HIS A 1 195 ? 8.07 -37.719 -20.109 1 98.81 195 HIS A O 1
ATOM 1471 N N . MET A 1 196 ? 8.125 -35.531 -19.797 1 98.88 196 MET A N 1
ATOM 1472 C CA . MET A 1 196 ? 9.117 -35.25 -20.828 1 98.88 196 MET A CA 1
ATOM 1473 C C . MET A 1 196 ? 10.477 -34.938 -20.203 1 98.88 196 MET A C 1
ATOM 1475 O O . MET A 1 196 ? 10.602 -34.094 -19.344 1 98.88 196 MET A O 1
ATOM 1479 N N . VAL A 1 197 ? 11.469 -35.656 -20.656 1 98.81 197 VAL A N 1
ATOM 1480 C CA . VAL A 1 197 ? 12.805 -35.469 -20.094 1 98.81 197 VAL A CA 1
ATOM 1481 C C . VAL A 1 197 ? 13.812 -35.219 -21.219 1 98.81 197 VAL A C 1
ATOM 1483 O O . VAL A 1 197 ? 13.969 -36.062 -22.109 1 98.81 197 VAL A O 1
ATOM 1486 N N . ARG A 1 198 ? 14.461 -34.062 -21.156 1 98.81 198 ARG A N 1
ATOM 1487 C CA . ARG A 1 198 ? 15.508 -33.719 -22.109 1 98.81 198 ARG A CA 1
ATOM 1488 C C . ARG A 1 198 ? 15.047 -34 -23.547 1 98.81 198 ARG A C 1
ATOM 1490 O O . ARG A 1 198 ? 15.773 -34.625 -24.328 1 98.81 198 ARG A O 1
ATOM 1497 N N . SER A 1 199 ? 13.883 -33.625 -23.875 1 98.94 199 SER A N 1
ATOM 1498 C CA . SER A 1 199 ? 13.258 -33.875 -25.172 1 98.94 199 SER A CA 1
ATOM 1499 C C . SER A 1 199 ? 12.945 -32.562 -25.891 1 98.94 199 SER A C 1
ATOM 1501 O O . SER A 1 199 ? 13.031 -31.484 -25.281 1 98.94 199 SER A O 1
ATOM 1503 N N . ASN A 1 200 ? 12.695 -32.656 -27.141 1 98.88 200 ASN A N 1
ATOM 1504 C CA . ASN A 1 200 ? 12.539 -31.453 -27.953 1 98.88 200 ASN A CA 1
ATOM 1505 C C . ASN A 1 200 ? 11.422 -31.609 -28.984 1 98.88 200 ASN A C 1
ATOM 1507 O O . ASN A 1 200 ? 11.156 -32.719 -29.453 1 98.88 200 ASN A O 1
ATOM 1511 N N . ASN A 1 201 ? 10.828 -30.453 -29.375 1 98.88 201 ASN A N 1
ATOM 1512 C CA . ASN A 1 201 ? 9.734 -30.453 -30.344 1 98.88 201 ASN A CA 1
ATOM 1513 C C . ASN A 1 201 ? 8.594 -31.359 -29.891 1 98.88 201 ASN A C 1
ATOM 1515 O O . ASN A 1 201 ? 8.359 -32.406 -30.484 1 98.88 201 ASN A O 1
ATOM 1519 N N . ILE A 1 202 ? 7.867 -30.844 -28.969 1 98.94 202 ILE A N 1
ATOM 1520 C CA . ILE A 1 202 ? 6.852 -31.625 -28.266 1 98.94 202 ILE A CA 1
ATOM 1521 C C . ILE A 1 202 ? 5.477 -31 -28.484 1 98.94 202 ILE A C 1
ATOM 1523 O O . ILE A 1 202 ? 5.309 -29.781 -28.344 1 98.94 202 ILE A O 1
ATOM 1527 N N . ARG A 1 203 ? 4.535 -31.781 -28.844 1 98.94 203 ARG A N 1
ATOM 1528 C CA . ARG A 1 203 ? 3.148 -31.359 -28.969 1 98.94 203 ARG A CA 1
ATOM 1529 C C . ARG A 1 203 ? 2.221 -32.219 -28.141 1 98.94 203 ARG A C 1
ATOM 1531 O O . ARG A 1 203 ? 2.17 -33.438 -28.328 1 98.94 203 ARG A O 1
ATOM 1538 N N . ILE A 1 204 ? 1.489 -31.641 -27.25 1 98.94 204 ILE A N 1
ATOM 1539 C CA . ILE A 1 204 ? 0.488 -32.281 -26.406 1 98.94 204 ILE A CA 1
ATOM 1540 C C . ILE A 1 204 ? -0.873 -31.625 -26.625 1 98.94 204 ILE A C 1
ATOM 1542 O O . ILE A 1 204 ? -1.103 -30.484 -26.203 1 98.94 204 ILE A O 1
ATOM 1546 N N . GLU A 1 205 ? -1.784 -32.312 -27.25 1 98.88 205 GLU A N 1
ATOM 1547 C CA . GLU A 1 205 ? -3.029 -31.688 -27.672 1 98.88 205 GLU A CA 1
ATOM 1548 C C . GLU A 1 205 ? -4.227 -32.594 -27.438 1 98.88 205 GLU A C 1
ATOM 1550 O O . GLU A 1 205 ? -4.152 -33.812 -27.688 1 98.88 205 GLU A O 1
ATOM 1555 N N . ASP A 1 206 ? -5.301 -32.031 -26.906 1 98.81 206 ASP A N 1
ATOM 1556 C CA . ASP A 1 206 ? -6.547 -32.75 -26.703 1 98.81 206 ASP A CA 1
ATOM 1557 C C . ASP A 1 206 ? -6.352 -33.938 -25.75 1 98.81 206 ASP A C 1
ATOM 1559 O O . ASP A 1 206 ? -6.801 -35.031 -26.031 1 98.81 206 ASP A O 1
ATOM 1563 N N . VAL A 1 207 ? -5.695 -33.688 -24.703 1 98.94 207 VAL A N 1
ATOM 1564 C CA . VAL A 1 207 ? -5.406 -34.719 -23.719 1 98.94 207 VAL A CA 1
ATOM 1565 C C . VAL A 1 207 ? -6.223 -34.469 -22.453 1 98.94 207 VAL A C 1
ATOM 1567 O O . VAL A 1 207 ? -6.395 -33.344 -22.031 1 98.94 207 VAL A O 1
ATOM 1570 N N . ARG A 1 208 ? -6.781 -35.531 -21.922 1 98.88 208 ARG A N 1
ATOM 1571 C CA . ARG A 1 208 ? -7.441 -35.5 -20.625 1 98.88 208 ARG A CA 1
ATOM 1572 C C . ARG A 1 208 ? -6.641 -36.281 -19.578 1 98.88 208 ARG A C 1
ATOM 1574 O O . ARG A 1 208 ? -6.266 -37.438 -19.812 1 98.88 208 ARG A O 1
ATOM 1581 N N . ILE A 1 209 ? -6.383 -35.656 -18.516 1 98.94 209 ILE A N 1
ATOM 1582 C CA . ILE A 1 209 ? -5.676 -36.312 -17.422 1 98.94 209 ILE A CA 1
ATOM 1583 C C . ILE A 1 209 ? -6.566 -36.344 -16.188 1 98.94 209 ILE A C 1
ATOM 1585 O O . ILE A 1 209 ? -6.996 -35.312 -15.688 1 98.94 209 ILE A O 1
ATOM 1589 N N . TYR A 1 210 ? -6.855 -37.531 -15.727 1 98.75 210 TYR A N 1
ATOM 1590 C CA . TYR A 1 210 ? -7.652 -37.719 -14.516 1 98.75 210 TYR A CA 1
ATOM 1591 C C . TYR A 1 210 ? -6.852 -38.438 -13.445 1 98.75 210 TYR A C 1
ATOM 1593 O O . TYR A 1 210 ? -6.785 -39.688 -13.438 1 98.75 210 TYR A O 1
ATOM 1601 N N . GLY A 1 211 ? -6.324 -37.688 -12.578 1 98.25 211 GLY A N 1
ATOM 1602 C CA . GLY A 1 211 ? -5.617 -38.219 -11.43 1 98.25 211 GLY A CA 1
ATOM 1603 C C . GLY A 1 211 ? -6.512 -38.438 -10.219 1 98.25 211 GLY A C 1
ATOM 1604 O O . GLY A 1 211 ? -7.711 -38.688 -10.359 1 98.25 211 GLY A O 1
ATOM 1605 N N . ASP A 1 212 ? -5.828 -38.5 -9.102 1 96.62 212 ASP A N 1
ATOM 1606 C CA . ASP A 1 212 ? -6.492 -38.594 -7.801 1 96.62 212 ASP A CA 1
ATOM 1607 C C . ASP A 1 212 ? -6.07 -37.438 -6.902 1 96.62 212 ASP A C 1
ATOM 1609 O O . ASP A 1 212 ? -4.887 -37.281 -6.578 1 96.62 212 ASP A O 1
ATOM 1613 N N . PHE A 1 213 ? -7.055 -36.781 -6.441 1 96.38 213 PHE A N 1
ATOM 1614 C CA . PHE A 1 213 ? -6.859 -35.531 -5.734 1 96.38 213 PHE A CA 1
ATOM 1615 C C . PHE A 1 213 ? -6.125 -35.75 -4.422 1 96.38 213 PHE A C 1
ATOM 1617 O O . PHE A 1 213 ? -5.555 -34.812 -3.855 1 96.38 213 PHE A O 1
ATOM 1624 N N . ASN A 1 214 ? -6.148 -36.938 -3.928 1 97.19 214 ASN A N 1
ATOM 1625 C CA . ASN A 1 214 ? -5.562 -37.188 -2.619 1 97.19 214 ASN A CA 1
ATOM 1626 C C . ASN A 1 214 ? -4.203 -37.875 -2.742 1 97.19 214 ASN A C 1
ATOM 1628 O O . ASN A 1 214 ? -3.578 -38.219 -1.734 1 97.19 214 ASN A O 1
ATOM 1632 N N . ILE A 1 215 ? -3.707 -38.062 -3.963 1 97.19 215 ILE A N 1
ATOM 1633 C CA . ILE A 1 215 ? -2.424 -38.75 -4.156 1 97.19 215 ILE A CA 1
ATOM 1634 C C . ILE A 1 215 ? -1.325 -37.688 -4.34 1 97.19 215 ILE A C 1
ATOM 1636 O O . ILE A 1 215 ? -1.396 -36.875 -5.25 1 97.19 215 ILE A O 1
ATOM 1640 N N . PRO A 1 216 ? -0.303 -37.781 -3.457 1 96.06 216 PRO A N 1
ATOM 1641 C CA . PRO A 1 216 ? 0.834 -36.875 -3.637 1 96.06 216 PRO A CA 1
ATOM 1642 C C . PRO A 1 216 ? 1.651 -37.188 -4.887 1 96.06 216 PRO A C 1
ATOM 1644 O O . PRO A 1 216 ? 1.716 -38.344 -5.309 1 96.06 216 PRO A O 1
ATOM 1647 N N . ASN A 1 217 ? 2.301 -36.219 -5.465 1 96.5 217 ASN A N 1
ATOM 1648 C CA . ASN A 1 217 ? 3.146 -36.344 -6.648 1 96.5 217 ASN A CA 1
ATOM 1649 C C . ASN A 1 217 ? 2.363 -36.844 -7.852 1 96.5 217 ASN A C 1
ATOM 1651 O O . ASN A 1 217 ? 2.939 -37.438 -8.766 1 96.5 217 ASN A O 1
ATOM 1655 N N . ASN A 1 218 ? 1.1 -36.719 -7.684 1 97.56 218 ASN A N 1
ATOM 1656 C CA . ASN A 1 218 ? 0.208 -37 -8.805 1 97.56 218 ASN A CA 1
ATOM 1657 C C . ASN A 1 218 ? 0.147 -35.844 -9.789 1 97.56 218 ASN A C 1
ATOM 1659 O O . ASN A 1 218 ? -0.916 -35.25 -9.992 1 97.56 218 ASN A O 1
ATOM 1663 N N . ASP A 1 219 ? 1.308 -35.594 -10.398 1 98.5 219 ASP A N 1
ATOM 1664 C CA . ASP A 1 219 ? 1.473 -34.469 -11.32 1 98.5 219 ASP A CA 1
ATOM 1665 C C . ASP A 1 219 ? 0.809 -34.75 -12.664 1 98.5 219 ASP A C 1
ATOM 1667 O O . ASP A 1 219 ? 0.631 -35.906 -13.031 1 98.5 219 ASP A O 1
ATOM 1671 N N . GLY A 1 220 ? 0.458 -33.688 -13.414 1 98.94 220 GLY A N 1
ATOM 1672 C CA . GLY A 1 220 ? -0.107 -33.812 -14.75 1 98.94 220 GLY A CA 1
ATOM 1673 C C . GLY A 1 220 ? 0.947 -33.938 -15.828 1 98.94 220 GLY A C 1
ATOM 1674 O O . GLY A 1 220 ? 1.272 -35.062 -16.25 1 98.94 220 GLY A O 1
ATOM 1675 N N . ILE A 1 221 ? 1.562 -32.812 -16.188 1 98.94 221 ILE A N 1
ATOM 1676 C CA . ILE A 1 221 ? 2.578 -32.781 -17.234 1 98.94 221 ILE A CA 1
ATOM 1677 C C . ILE A 1 221 ? 3.863 -32.188 -16.672 1 98.94 221 ILE A C 1
ATOM 1679 O O . ILE A 1 221 ? 3.893 -30.984 -16.328 1 98.94 221 ILE A O 1
ATOM 1683 N N . ASP A 1 222 ? 4.887 -32.938 -16.641 1 98.88 222 ASP A N 1
ATOM 1684 C CA . ASP A 1 222 ? 6.199 -32.469 -16.219 1 98.88 222 ASP A CA 1
ATOM 1685 C C . ASP A 1 222 ? 7.125 -32.281 -17.422 1 98.88 222 ASP A C 1
ATOM 1687 O O . ASP A 1 222 ? 7.422 -33.219 -18.141 1 98.88 222 ASP A O 1
ATOM 1691 N N . ILE A 1 223 ? 7.578 -31.062 -17.641 1 98.94 223 ILE A N 1
ATOM 1692 C CA . ILE A 1 223 ? 8.492 -30.734 -18.719 1 98.94 223 ILE A CA 1
ATOM 1693 C C . ILE A 1 223 ? 9.898 -30.516 -18.172 1 98.94 223 ILE A C 1
ATOM 1695 O O . ILE A 1 223 ? 10.297 -29.391 -17.891 1 98.94 223 ILE A O 1
ATOM 1699 N N . ASP A 1 224 ? 10.641 -31.578 -18.109 1 98.75 224 ASP A N 1
ATOM 1700 C CA . ASP A 1 224 ? 11.977 -31.547 -17.516 1 98.75 224 ASP A CA 1
ATOM 1701 C C . ASP A 1 224 ? 13.047 -31.344 -18.594 1 98.75 224 ASP A C 1
ATOM 1703 O O . ASP A 1 224 ? 13.25 -32.219 -19.438 1 98.75 224 ASP A O 1
ATOM 1707 N N . ASP A 1 225 ? 13.664 -30.219 -18.5 1 98.81 225 ASP A N 1
ATOM 1708 C CA . ASP A 1 225 ? 14.805 -29.984 -19.391 1 98.81 225 ASP A CA 1
ATOM 1709 C C . ASP A 1 225 ? 14.398 -30.141 -20.859 1 98.81 225 ASP A C 1
ATOM 1711 O O . ASP A 1 225 ? 15.164 -30.688 -21.656 1 98.81 225 ASP A O 1
ATOM 1715 N N . SER A 1 226 ? 13.188 -29.828 -21.203 1 98.94 226 SER A N 1
ATOM 1716 C CA . SER A 1 226 ? 12.648 -30.062 -22.547 1 98.94 226 SER A CA 1
ATOM 1717 C C . SER A 1 226 ? 12.18 -28.766 -23.188 1 98.94 226 SER A C 1
ATOM 1719 O O . SER A 1 226 ? 11.734 -27.844 -22.5 1 98.94 226 SER A O 1
ATOM 1721 N N . ASN A 1 227 ? 12.281 -28.75 -24.5 1 98.88 227 ASN A N 1
ATOM 1722 C CA . ASN A 1 227 ? 12.109 -27.453 -25.141 1 98.88 227 ASN A CA 1
ATOM 1723 C C . ASN A 1 227 ? 11.195 -27.531 -26.359 1 98.88 227 ASN A C 1
ATOM 1725 O O . ASN A 1 227 ? 10.977 -28.609 -26.906 1 98.88 227 ASN A O 1
ATOM 1729 N N . ASN A 1 228 ? 10.719 -26.312 -26.734 1 98.94 228 ASN A N 1
ATOM 1730 C CA . ASN A 1 228 ? 9.805 -26.203 -27.859 1 98.94 228 ASN A CA 1
ATOM 1731 C C . ASN A 1 228 ? 8.562 -27.062 -27.672 1 98.94 228 ASN A C 1
ATOM 1733 O O . ASN A 1 228 ? 8.242 -27.891 -28.516 1 98.94 228 ASN A O 1
ATOM 1737 N N . THR A 1 229 ? 7.887 -26.766 -26.609 1 98.94 229 THR A N 1
ATOM 1738 C CA . THR A 1 229 ? 6.746 -27.562 -26.172 1 98.94 229 THR A CA 1
ATOM 1739 C C . THR A 1 229 ? 5.441 -26.781 -26.344 1 98.94 229 THR A C 1
ATOM 1741 O O . THR A 1 229 ? 5.344 -25.625 -25.922 1 98.94 229 THR A O 1
ATOM 1744 N N . ILE A 1 230 ? 4.508 -27.359 -26.969 1 98.94 230 ILE A N 1
ATOM 1745 C CA . ILE A 1 230 ? 3.164 -26.812 -27.094 1 98.94 230 ILE A CA 1
ATOM 1746 C C . ILE A 1 230 ? 2.16 -27.703 -26.375 1 98.94 230 ILE A C 1
ATOM 1748 O O . ILE A 1 230 ? 2.096 -28.906 -26.641 1 98.94 230 ILE A O 1
ATOM 1752 N N . ILE A 1 231 ? 1.354 -27.172 -25.484 1 99 231 ILE A N 1
ATOM 1753 C CA . ILE A 1 231 ? 0.234 -27.797 -24.797 1 99 231 ILE A CA 1
ATOM 1754 C C . ILE A 1 231 ? -1.062 -27.078 -25.156 1 99 231 ILE A C 1
ATOM 1756 O O . ILE A 1 231 ? -1.192 -25.875 -24.906 1 99 231 ILE A O 1
ATOM 1760 N N . ASN A 1 232 ? -1.955 -27.797 -25.703 1 98.88 232 ASN A N 1
ATOM 1761 C CA . ASN A 1 232 ? -3.152 -27.125 -26.188 1 98.88 232 ASN A CA 1
ATOM 1762 C C . ASN A 1 232 ? -4.402 -27.969 -25.984 1 98.88 232 ASN A C 1
ATOM 1764 O O . ASN A 1 232 ? -4.383 -29.172 -26.219 1 98.88 232 ASN A O 1
ATOM 1768 N N . ARG A 1 233 ? -5.465 -27.375 -25.453 1 98.88 233 ARG A N 1
ATOM 1769 C CA . ARG A 1 233 ? -6.777 -28 -25.297 1 98.88 233 ARG A CA 1
ATOM 1770 C C . ARG A 1 233 ? -6.695 -29.234 -24.422 1 98.88 233 ARG A C 1
ATOM 1772 O O . ARG A 1 233 ? -7.184 -30.312 -24.797 1 98.88 233 ARG A O 1
ATOM 1779 N N . CYS A 1 234 ? -6.148 -29.094 -23.297 1 98.94 234 CYS A N 1
ATOM 1780 C CA . CYS A 1 234 ? -6.039 -30.188 -22.344 1 98.94 234 CYS A CA 1
ATOM 1781 C C . CYS A 1 234 ? -6.957 -29.953 -21.141 1 98.94 234 CYS A C 1
ATOM 1783 O O . CYS A 1 234 ? -7.273 -28.812 -20.812 1 98.94 234 CYS A O 1
ATOM 1785 N N . HIS A 1 235 ? -7.473 -31.016 -20.609 1 98.94 235 HIS A N 1
ATOM 1786 C CA . HIS A 1 235 ? -8.188 -31.078 -19.344 1 98.94 235 HIS A CA 1
ATOM 1787 C C . HIS A 1 235 ? -7.391 -31.828 -18.281 1 98.94 235 HIS A C 1
ATOM 1789 O O . HIS A 1 235 ? -7.176 -33.031 -18.406 1 98.94 235 HIS A O 1
ATOM 1795 N N . ILE A 1 236 ? -6.988 -31.125 -17.25 1 98.94 236 ILE A N 1
ATOM 1796 C CA . ILE A 1 236 ? -6.055 -31.703 -16.297 1 98.94 236 ILE A CA 1
ATOM 1797 C C . ILE A 1 236 ? -6.633 -31.609 -14.891 1 98.94 236 ILE A C 1
ATOM 1799 O O . ILE A 1 236 ? -6.836 -30.516 -14.367 1 98.94 236 ILE A O 1
ATOM 1803 N N . ASP A 1 237 ? -6.883 -32.688 -14.266 1 98.81 237 ASP A N 1
ATOM 1804 C CA . ASP A 1 237 ? -7.398 -32.844 -12.914 1 98.81 237 ASP A CA 1
ATOM 1805 C C . ASP A 1 237 ? -6.496 -33.75 -12.078 1 98.81 237 ASP A C 1
ATOM 1807 O O . ASP A 1 237 ? -6.504 -34.969 -12.25 1 98.81 237 ASP A O 1
ATOM 1811 N N . THR A 1 238 ? -5.707 -33.188 -11.125 1 98.25 238 THR A N 1
ATOM 1812 C CA . THR A 1 238 ? -4.645 -33.969 -10.5 1 98.25 238 THR A CA 1
ATOM 1813 C C . THR A 1 238 ? -4.551 -33.656 -9.008 1 98.25 238 THR A C 1
ATOM 1815 O O . THR A 1 238 ? -5.164 -32.719 -8.531 1 98.25 238 THR A O 1
ATOM 1818 N N . GLY A 1 239 ? -3.832 -34.5 -8.328 1 97.94 239 GLY A N 1
ATOM 1819 C CA . GLY A 1 239 ? -3.566 -34.281 -6.914 1 97.94 239 GLY A CA 1
ATOM 1820 C C . GLY A 1 239 ? -2.379 -33.344 -6.676 1 97.94 239 GLY A C 1
ATOM 1821 O O . GLY A 1 239 ? -2.273 -32.719 -5.617 1 97.94 239 GLY A O 1
ATOM 1822 N N . ASP A 1 240 ? -1.541 -33.25 -7.57 1 98.19 240 ASP A N 1
ATOM 1823 C CA . ASP A 1 240 ? -0.34 -32.438 -7.453 1 98.19 240 ASP A CA 1
ATOM 1824 C C . ASP A 1 240 ? -0.19 -31.5 -8.664 1 98.19 240 ASP A C 1
ATOM 1826 O O . ASP A 1 240 ? -1.157 -31.25 -9.383 1 98.19 240 ASP A O 1
ATOM 1830 N N . ASP A 1 241 ? 0.979 -30.891 -8.914 1 98.62 241 ASP A N 1
ATOM 1831 C CA . ASP A 1 241 ? 1.132 -29.828 -9.898 1 98.62 241 ASP A CA 1
ATOM 1832 C C . ASP A 1 241 ? 0.644 -30.281 -11.273 1 98.62 241 ASP A C 1
ATOM 1834 O O . ASP A 1 241 ? 0.896 -31.406 -11.688 1 98.62 241 ASP A O 1
ATOM 1838 N N . ALA A 1 242 ? -0.058 -29.453 -11.977 1 98.94 242 ALA A N 1
ATOM 1839 C CA . ALA A 1 242 ? -0.699 -29.859 -13.227 1 98.94 242 ALA A CA 1
ATOM 1840 C C . ALA A 1 242 ? 0.25 -29.688 -14.406 1 98.94 242 ALA A C 1
ATOM 1842 O O . ALA A 1 242 ? 0.533 -30.656 -15.125 1 98.94 242 ALA A O 1
ATOM 1843 N N . ILE A 1 243 ? 0.703 -28.484 -14.695 1 98.94 243 ILE A N 1
ATOM 1844 C CA . ILE A 1 243 ? 1.758 -28.234 -15.664 1 98.94 243 ILE A CA 1
ATOM 1845 C C . ILE A 1 243 ? 3.018 -27.75 -14.945 1 98.94 243 ILE A C 1
ATOM 1847 O O . ILE A 1 243 ? 3.008 -26.703 -14.297 1 98.94 243 ILE A O 1
ATOM 1851 N N . CYS A 1 244 ? 4.074 -28.516 -15.117 1 98.88 244 CYS A N 1
ATOM 1852 C CA . CYS A 1 244 ? 5.199 -28.281 -14.219 1 98.88 244 CYS A CA 1
ATOM 1853 C C . CYS A 1 244 ? 6.523 -28.359 -14.961 1 98.88 244 CYS A C 1
ATOM 1855 O O . CYS A 1 244 ? 7.188 -29.406 -14.953 1 98.88 244 CYS A O 1
ATOM 1857 N N . PRO A 1 245 ? 6.988 -27.266 -15.562 1 98.94 245 PRO A N 1
ATOM 1858 C CA . PRO A 1 245 ? 8.359 -27.234 -16.078 1 98.94 245 PRO A CA 1
ATOM 1859 C C . PRO A 1 245 ? 9.406 -27.266 -14.969 1 98.94 245 PRO A C 1
ATOM 1861 O O . PRO A 1 245 ? 9.242 -26.609 -13.938 1 98.94 245 PRO A O 1
ATOM 1864 N N . LYS A 1 246 ? 10.406 -28.062 -15.242 1 98.62 246 LYS A N 1
ATOM 1865 C CA . LYS A 1 246 ? 11.547 -28.203 -14.344 1 98.62 246 LYS A CA 1
ATOM 1866 C C . LYS A 1 246 ? 12.859 -28.156 -15.125 1 98.62 246 LYS A C 1
ATOM 1868 O O . LYS A 1 246 ? 12.922 -28.578 -16.281 1 98.62 246 LYS A O 1
ATOM 1873 N N . SER A 1 247 ? 13.859 -27.594 -14.422 1 98.62 247 SER A N 1
ATOM 1874 C CA . SER A 1 247 ? 15.188 -27.562 -15.031 1 98.62 247 SER A CA 1
ATOM 1875 C C . SER A 1 247 ? 16.234 -28.156 -14.094 1 98.62 247 SER A C 1
ATOM 1877 O O . SER A 1 247 ? 16.5 -27.594 -13.023 1 98.62 247 SER A O 1
ATOM 1879 N N . SER A 1 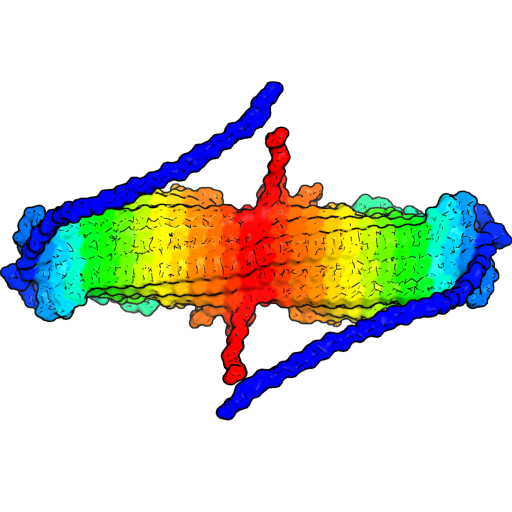248 ? 16.797 -29.219 -14.57 1 97.69 248 SER A N 1
ATOM 1880 C CA . SER A 1 248 ? 17.75 -29.938 -13.742 1 97.69 248 SER A CA 1
ATOM 1881 C C . SER A 1 248 ? 19.125 -29.984 -14.391 1 97.69 248 SER A C 1
ATOM 1883 O O . SER A 1 248 ? 20.156 -29.812 -13.719 1 97.69 248 SER A O 1
ATOM 1885 N N . THR A 1 249 ? 19.109 -30.203 -15.664 1 98.19 249 THR A N 1
ATOM 1886 C CA . THR A 1 249 ? 20.391 -30.359 -16.344 1 98.19 249 THR A CA 1
ATOM 1887 C C . THR A 1 249 ? 20.516 -29.375 -17.5 1 98.19 249 THR A C 1
ATOM 1889 O O . THR A 1 249 ? 21.609 -29.172 -18.031 1 98.19 249 THR A O 1
ATOM 1892 N N . SER A 1 250 ? 19.5 -28.797 -17.844 1 98.44 250 SER A N 1
ATOM 1893 C CA . SER A 1 250 ? 19.5 -27.812 -18.922 1 98.44 250 SER A CA 1
ATOM 1894 C C . SER A 1 250 ? 18.328 -26.844 -18.766 1 98.44 250 SER A C 1
ATOM 1896 O O . SER A 1 250 ? 17.359 -27.141 -18.062 1 98.44 250 SER A O 1
ATOM 1898 N N . PRO A 1 251 ? 18.438 -25.688 -19.469 1 98.75 251 PRO A N 1
ATOM 1899 C CA . PRO A 1 251 ? 17.344 -24.719 -19.391 1 98.75 251 PRO A CA 1
ATOM 1900 C C . PRO A 1 251 ? 16.078 -25.203 -20.109 1 98.75 251 PRO A C 1
ATOM 1902 O O . PRO A 1 251 ? 16.156 -26.094 -20.938 1 98.75 251 PRO A O 1
ATOM 1905 N N . VAL A 1 252 ? 14.977 -24.656 -19.766 1 98.94 252 VAL A N 1
ATOM 1906 C CA . VAL A 1 252 ? 13.695 -24.875 -20.438 1 98.94 252 VAL A CA 1
ATOM 1907 C C . VAL A 1 252 ? 13.234 -23.578 -21.094 1 98.94 252 VAL A C 1
ATOM 1909 O O . VAL A 1 252 ? 13.219 -22.516 -20.469 1 98.94 252 VAL A O 1
ATOM 1912 N N . TYR A 1 253 ? 12.938 -23.609 -22.359 1 98.81 253 TYR A N 1
ATOM 1913 C CA . TYR A 1 253 ? 12.523 -22.406 -23.078 1 98.81 253 TYR A CA 1
ATOM 1914 C C . TYR A 1 253 ? 11.477 -22.734 -24.125 1 98.81 253 TYR A C 1
ATOM 1916 O O . TYR A 1 253 ? 11.352 -23.891 -24.547 1 98.81 253 TYR A O 1
ATOM 1924 N N . ASN A 1 254 ? 10.719 -21.828 -24.531 1 98.88 254 ASN A N 1
ATOM 1925 C CA . ASN A 1 254 ? 9.711 -21.922 -25.578 1 98.88 254 ASN A CA 1
ATOM 1926 C C . ASN A 1 254 ? 8.609 -22.906 -25.219 1 98.88 254 ASN A C 1
ATOM 1928 O O . ASN A 1 254 ? 8.359 -23.859 -25.969 1 98.88 254 ASN A O 1
ATOM 1932 N N . LEU A 1 255 ? 7.953 -22.656 -24.172 1 98.94 255 LEU A N 1
ATOM 1933 C CA . LEU A 1 255 ? 6.793 -23.422 -23.719 1 98.94 255 LEU A CA 1
ATOM 1934 C C . LEU A 1 255 ? 5.512 -22.609 -23.875 1 98.94 255 LEU A C 1
ATOM 1936 O O . LEU A 1 255 ? 5.426 -21.484 -23.391 1 98.94 255 LEU A O 1
ATOM 1940 N N . THR A 1 256 ? 4.59 -23.141 -24.609 1 98.94 256 THR A N 1
ATOM 1941 C CA . THR A 1 256 ? 3.287 -22.5 -24.766 1 98.94 256 THR A CA 1
ATOM 1942 C C . THR A 1 256 ? 2.168 -23.453 -24.344 1 98.94 256 THR A C 1
ATOM 1944 O O . THR A 1 256 ? 2.104 -24.594 -24.781 1 98.94 256 THR A O 1
ATOM 1947 N N . ALA A 1 257 ? 1.309 -23.031 -23.484 1 99 257 ALA A N 1
ATOM 1948 C CA . ALA A 1 257 ? 0.109 -23.75 -23.094 1 99 257 ALA A CA 1
ATOM 1949 C C . ALA A 1 257 ? -1.143 -22.906 -23.281 1 99 257 ALA A C 1
ATOM 1951 O O . ALA A 1 257 ? -1.208 -21.766 -22.812 1 99 257 ALA A O 1
ATOM 1952 N N . THR A 1 258 ? -2.135 -23.453 -23.969 1 98.94 258 THR A N 1
ATOM 1953 C CA . THR A 1 258 ? -3.301 -22.641 -24.281 1 98.94 258 THR A CA 1
ATOM 1954 C C . THR A 1 258 ? -4.582 -23.453 -24.156 1 98.94 258 THR A C 1
ATOM 1956 O O . THR A 1 258 ? -4.543 -24.688 -24.188 1 98.94 258 THR A O 1
ATOM 1959 N N . ASN A 1 259 ? -5.648 -22.797 -23.984 1 98.88 259 ASN A N 1
ATOM 1960 C CA . ASN A 1 259 ? -7 -23.328 -24.109 1 98.88 259 ASN A CA 1
ATOM 1961 C C . ASN A 1 259 ? -7.188 -24.578 -23.234 1 98.88 259 ASN A C 1
ATOM 1963 O O . ASN A 1 259 ? -7.684 -25.594 -23.719 1 98.88 259 ASN A O 1
ATOM 1967 N N . SER A 1 260 ? -6.809 -24.5 -22.031 1 98.94 260 SER A N 1
ATOM 1968 C CA . SER A 1 260 ? -6.832 -25.688 -21.172 1 98.94 260 SER A CA 1
ATOM 1969 C C . SER A 1 260 ? -7.594 -25.422 -19.875 1 98.94 260 SER A C 1
ATOM 1971 O O . SER A 1 260 ? -7.828 -24.266 -19.516 1 98.94 260 SER A O 1
ATOM 1973 N N . TRP A 1 261 ? -8.117 -26.438 -19.312 1 98.94 261 TRP A N 1
ATOM 1974 C CA . TRP A 1 261 ? -8.797 -26.453 -18.016 1 98.94 261 TRP A CA 1
ATOM 1975 C C . TRP A 1 261 ? -7.996 -27.234 -16.984 1 98.94 261 TRP A C 1
ATOM 1977 O O . TRP A 1 261 ? -7.547 -28.344 -17.25 1 98.94 261 TRP A O 1
ATOM 1987 N N . ILE A 1 262 ? -7.859 -26.625 -15.766 1 98.94 262 ILE A N 1
ATOM 1988 C CA . ILE A 1 262 ? -6.984 -27.25 -14.781 1 98.94 262 ILE A CA 1
ATOM 1989 C C . ILE A 1 262 ? -7.648 -27.203 -13.406 1 98.94 262 ILE A C 1
ATOM 1991 O O . ILE A 1 262 ? -8.211 -26.188 -13.008 1 98.94 262 ILE A O 1
ATOM 1995 N N . ARG A 1 263 ? -7.602 -28.25 -12.672 1 98.88 263 ARG A N 1
ATOM 1996 C CA . ARG A 1 263 ? -7.906 -28.359 -11.25 1 98.88 263 ARG A CA 1
ATOM 1997 C C . ARG A 1 263 ? -6.875 -29.219 -10.523 1 98.88 263 ARG A C 1
ATOM 1999 O O . ARG A 1 263 ? -6.496 -30.281 -11.016 1 98.88 263 ARG A O 1
ATOM 2006 N N . THR A 1 264 ? -6.41 -28.75 -9.398 1 98.75 264 THR A N 1
ATOM 2007 C CA . THR A 1 264 ? -5.387 -29.516 -8.703 1 98.75 264 THR A CA 1
ATOM 2008 C C . THR A 1 264 ? -5.367 -29.172 -7.215 1 98.75 264 THR A C 1
ATOM 2010 O O . THR A 1 264 ? -5.805 -28.094 -6.816 1 98.75 264 THR A O 1
ATOM 2013 N N . LYS A 1 265 ? -4.879 -30.094 -6.441 1 98.31 265 LYS A N 1
ATOM 2014 C CA . LYS A 1 265 ? -4.691 -29.859 -5.012 1 98.31 265 LYS A CA 1
ATOM 2015 C C . LYS A 1 265 ? -3.326 -29.234 -4.734 1 98.31 265 LYS A C 1
ATOM 2017 O O . LYS A 1 265 ? -2.922 -29.094 -3.576 1 98.31 265 LYS A O 1
ATOM 2022 N N . SER A 1 266 ? -2.672 -28.859 -5.707 1 98.31 266 SER A N 1
ATOM 2023 C CA . SER A 1 266 ? -1.398 -28.156 -5.648 1 98.31 266 SER A CA 1
ATOM 2024 C C . SER A 1 266 ? -1.396 -26.953 -6.578 1 98.31 266 SER A C 1
ATOM 2026 O O . SER A 1 266 ? -2.352 -26.172 -6.594 1 98.31 266 SER A O 1
ATOM 2028 N N . SER A 1 267 ? -0.311 -26.75 -7.363 1 98.75 267 SER A N 1
ATOM 2029 C CA . SER A 1 267 ? -0.263 -25.594 -8.25 1 98.75 267 SER A CA 1
ATOM 2030 C C . SER A 1 267 ? -0.764 -25.953 -9.648 1 98.75 267 SER A C 1
ATOM 2032 O O . SER A 1 267 ? -0.388 -26.984 -10.203 1 98.75 267 SER A O 1
ATOM 2034 N N . ALA A 1 268 ? -1.6 -25.094 -10.188 1 98.94 268 ALA A N 1
ATOM 2035 C CA . ALA A 1 268 ? -2.092 -25.328 -11.547 1 98.94 268 ALA A CA 1
ATOM 2036 C C . ALA A 1 268 ? -0.957 -25.266 -12.562 1 98.94 268 ALA A C 1
ATOM 2038 O O . ALA A 1 268 ? -0.811 -26.156 -13.398 1 98.94 268 ALA A O 1
ATOM 2039 N N . ILE A 1 269 ? -0.2 -24.203 -12.484 1 98.94 269 ILE A N 1
ATOM 2040 C CA . ILE A 1 269 ? 1.036 -24.062 -13.25 1 98.94 269 ILE A CA 1
ATOM 2041 C C . ILE A 1 269 ? 2.189 -23.734 -12.305 1 98.94 269 ILE A C 1
ATOM 2043 O O . ILE A 1 269 ? 2.119 -22.75 -11.555 1 98.94 269 ILE A O 1
ATOM 2047 N N . LYS A 1 270 ? 3.166 -24.531 -12.359 1 98.81 270 LYS A N 1
ATOM 2048 C CA . LYS A 1 270 ? 4.273 -24.297 -11.438 1 98.81 270 LYS A CA 1
ATOM 2049 C C . LYS A 1 270 ? 5.617 -24.406 -12.156 1 98.81 270 LYS A C 1
ATOM 2051 O O . LYS A 1 270 ? 5.938 -25.438 -12.75 1 98.81 270 LYS A O 1
ATOM 2056 N N . LEU A 1 271 ? 6.387 -23.375 -12.164 1 98.81 271 LEU A N 1
ATOM 2057 C CA . LEU A 1 271 ? 7.785 -23.438 -12.57 1 98.81 271 LEU A CA 1
ATOM 2058 C C . LEU A 1 271 ? 8.672 -23.844 -11.398 1 98.81 271 LEU A C 1
ATOM 2060 O O . LEU A 1 271 ? 8.656 -23.188 -10.352 1 98.81 271 LEU A O 1
ATOM 2064 N N . GLY A 1 272 ? 9.328 -24.938 -11.617 1 97.06 272 GLY A N 1
ATOM 2065 C CA . GLY A 1 272 ? 10.133 -25.5 -10.547 1 97.06 272 GLY A CA 1
ATOM 2066 C C . GLY A 1 272 ? 9.477 -26.688 -9.859 1 97.06 272 GLY A C 1
ATOM 2067 O O . GLY A 1 272 ? 8.633 -27.359 -10.453 1 97.06 272 GLY A O 1
ATOM 2068 N N . SER A 1 273 ? 10.023 -27.25 -8.586 1 95.06 273 SER A N 1
ATOM 2069 C CA . SER A 1 273 ? 10.984 -26.469 -7.824 1 95.06 273 SER A CA 1
ATOM 2070 C C . SER A 1 273 ? 12.398 -26.641 -8.359 1 95.06 273 SER A C 1
ATOM 2072 O O . SER A 1 273 ? 13.273 -25.812 -8.117 1 95.06 273 SER A O 1
ATOM 2074 N N . ALA A 1 274 ? 12.594 -27.844 -9.016 1 96.62 274 ALA A N 1
ATOM 2075 C CA . ALA A 1 274 ? 13.906 -27.953 -9.648 1 96.62 274 ALA A CA 1
ATOM 2076 C C . ALA A 1 274 ? 14.133 -26.828 -10.656 1 96.62 274 ALA A C 1
ATOM 2078 O O . ALA A 1 274 ? 13.414 -26.719 -11.648 1 96.62 274 ALA A O 1
ATOM 2079 N N . SER A 1 275 ? 15.039 -26.047 -10.336 1 98.06 275 SER A N 1
ATOM 2080 C CA . SER A 1 275 ? 15.281 -24.828 -11.094 1 98.06 275 SER A CA 1
ATOM 2081 C C . SER A 1 275 ? 16.766 -24.469 -11.102 1 98.06 275 SER A C 1
ATOM 2083 O O . SER A 1 275 ? 17.141 -23.328 -10.82 1 98.06 275 SER A O 1
ATOM 2085 N N . TRP A 1 276 ? 17.531 -25.453 -11.438 1 98.12 276 TRP A N 1
ATOM 2086 C CA . TRP A 1 276 ? 18.984 -25.25 -11.477 1 98.12 276 TRP A CA 1
ATOM 2087 C C . TRP A 1 276 ? 19.391 -24.453 -12.703 1 98.12 276 TRP A C 1
ATOM 2089 O O . TRP A 1 276 ? 20.469 -23.828 -12.719 1 98.12 276 TRP A O 1
ATOM 2099 N N . PHE A 1 277 ? 18.562 -24.5 -13.727 1 98.56 277 PHE A N 1
ATOM 2100 C CA . PHE A 1 277 ? 18.812 -23.75 -14.961 1 98.56 277 PHE A CA 1
ATOM 2101 C C . PHE A 1 277 ? 17.641 -22.844 -15.289 1 98.56 277 PHE A C 1
ATOM 2103 O O . PHE A 1 277 ? 16.578 -22.938 -14.664 1 98.56 277 PHE A O 1
ATOM 2110 N N . ASP A 1 278 ? 17.797 -22.062 -16.281 1 98.81 278 ASP A N 1
ATOM 2111 C CA . ASP A 1 278 ? 16.906 -20.938 -16.547 1 98.81 278 ASP A CA 1
ATOM 2112 C C . ASP A 1 278 ? 15.602 -21.422 -17.188 1 98.81 278 ASP A C 1
ATOM 2114 O O . ASP A 1 278 ? 15.562 -22.484 -17.812 1 98.81 278 ASP A O 1
ATOM 2118 N N . PHE A 1 279 ? 14.547 -20.688 -16.953 1 98.94 279 PHE A N 1
ATOM 2119 C CA . PHE A 1 279 ? 13.281 -20.734 -17.688 1 98.94 279 PHE A CA 1
ATOM 2120 C C . PHE A 1 279 ? 13.07 -19.469 -18.5 1 98.94 279 PHE A C 1
ATOM 2122 O O . PHE A 1 279 ? 13.211 -18.359 -17.984 1 98.94 279 PHE A O 1
ATOM 2129 N N . LYS A 1 280 ? 12.742 -19.719 -19.75 1 98.69 280 LYS A N 1
ATOM 2130 C CA . LYS A 1 280 ? 12.609 -18.516 -20.578 1 98.69 280 LYS A CA 1
ATOM 2131 C C . LYS A 1 280 ? 11.555 -18.719 -21.656 1 98.69 280 LYS A C 1
ATOM 2133 O O . LYS A 1 280 ? 11.445 -19.797 -22.25 1 98.69 280 LYS A O 1
ATOM 2138 N N . HIS A 1 281 ? 10.82 -17.625 -21.953 1 98.75 281 HIS A N 1
ATOM 2139 C CA . HIS A 1 281 ? 9.914 -17.531 -23.109 1 98.75 281 HIS A CA 1
ATOM 2140 C C . HIS A 1 281 ? 8.773 -18.531 -22.984 1 98.75 281 HIS A C 1
ATOM 2142 O O . HIS A 1 281 ? 8.609 -19.391 -23.844 1 98.75 281 HIS A O 1
ATOM 2148 N N . PHE A 1 282 ? 7.984 -18.344 -21.969 1 98.94 282 PHE A N 1
ATOM 2149 C CA . PHE A 1 282 ? 6.758 -19.109 -21.812 1 98.94 282 PHE A CA 1
ATOM 2150 C C . PHE A 1 282 ? 5.535 -18.25 -22.094 1 98.94 282 PHE A C 1
ATOM 2152 O O . PHE A 1 282 ? 5.547 -17.047 -21.828 1 98.94 282 PHE A O 1
ATOM 2159 N N . VAL A 1 283 ? 4.555 -18.844 -22.656 1 98.94 283 VAL A N 1
ATOM 2160 C CA . VAL A 1 283 ? 3.258 -18.188 -22.844 1 98.94 283 VAL A CA 1
ATOM 2161 C C . VAL A 1 283 ? 2.145 -19.109 -22.359 1 98.94 283 VAL A C 1
ATOM 2163 O O . VAL A 1 283 ? 2.047 -20.266 -22.781 1 98.94 283 VAL A O 1
ATOM 2166 N N . PHE A 1 284 ? 1.35 -18.672 -21.484 1 99 284 PHE A N 1
ATOM 2167 C CA . PHE A 1 284 ? 0.129 -19.312 -21.016 1 99 284 PHE A CA 1
ATOM 2168 C C . PHE A 1 284 ? -1.091 -18.453 -21.328 1 99 284 PHE A C 1
ATOM 2170 O O . PHE A 1 284 ? -1.178 -17.312 -20.875 1 99 284 PHE A O 1
ATOM 2177 N N . ASP A 1 285 ? -1.952 -19 -22.062 1 98.94 285 ASP A N 1
ATOM 2178 C CA . ASP A 1 285 ? -3.031 -18.172 -22.578 1 98.94 285 ASP A CA 1
ATOM 2179 C C . ASP A 1 285 ? -4.355 -18.922 -22.594 1 98.94 285 ASP A C 1
ATOM 2181 O O . ASP A 1 285 ? -4.402 -20.094 -22.984 1 98.94 285 ASP A O 1
ATOM 2185 N N . ASN A 1 286 ? -5.41 -18.25 -22.172 1 98.94 286 ASN A N 1
ATOM 2186 C CA . ASN A 1 286 ? -6.766 -18.781 -22.219 1 98.94 286 ASN A CA 1
ATOM 2187 C C . ASN A 1 286 ? -6.883 -20.094 -21.438 1 98.94 286 ASN A C 1
ATOM 2189 O O . ASN A 1 286 ? -7.273 -21.125 -22 1 98.94 286 ASN A O 1
ATOM 2193 N N . ILE A 1 287 ? -6.613 -19.984 -20.219 1 98.94 287 ILE A N 1
ATOM 2194 C CA . ILE A 1 287 ? -6.641 -21.141 -19.328 1 98.94 287 ILE A CA 1
ATOM 2195 C C . ILE A 1 287 ? -7.621 -20.875 -18.188 1 98.94 287 ILE A C 1
ATOM 2197 O O . ILE A 1 287 ? -7.715 -19.75 -17.688 1 98.94 287 ILE A O 1
ATOM 2201 N N . THR A 1 288 ? -8.383 -21.875 -17.812 1 98.94 288 THR A N 1
ATOM 2202 C CA . THR A 1 288 ? -9.266 -21.828 -16.656 1 98.94 288 THR A CA 1
ATOM 2203 C C . THR A 1 288 ? -8.742 -22.719 -15.539 1 98.94 288 THR A C 1
ATOM 2205 O O . THR A 1 288 ? -8.531 -23.906 -15.734 1 98.94 288 THR A O 1
ATOM 2208 N N . ILE A 1 289 ? -8.516 -22.109 -14.398 1 98.94 289 ILE A N 1
ATOM 2209 C CA . ILE A 1 289 ? -8.062 -22.812 -13.195 1 98.94 289 ILE A CA 1
ATOM 2210 C C . ILE A 1 289 ? -9.18 -22.812 -12.156 1 98.94 289 ILE A C 1
ATOM 2212 O O . ILE A 1 289 ? -9.672 -21.766 -11.758 1 98.94 289 ILE A O 1
ATOM 2216 N N . VAL A 1 290 ? -9.492 -24.031 -11.734 1 98.69 290 VAL A N 1
ATOM 2217 C CA . VAL A 1 290 ? -10.664 -24.141 -10.867 1 98.69 290 VAL A CA 1
ATOM 2218 C C . VAL A 1 290 ? -10.281 -24.828 -9.562 1 98.69 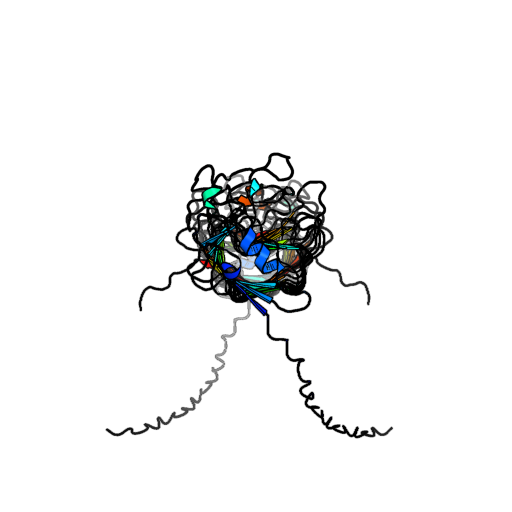290 VAL A C 1
ATOM 2220 O O . VAL A 1 290 ? -9.609 -25.859 -9.57 1 98.69 290 VAL A O 1
ATOM 2223 N N . ASP A 1 291 ? -10.625 -24.234 -8.492 1 97.62 291 ASP A N 1
ATOM 2224 C CA . ASP A 1 291 ? -10.547 -24.828 -7.164 1 97.62 291 ASP A CA 1
ATOM 2225 C C . ASP A 1 291 ? -9.164 -25.422 -6.91 1 97.62 291 ASP A C 1
ATOM 2227 O O . ASP A 1 291 ? -9.039 -26.578 -6.473 1 97.62 291 ASP A O 1
ATOM 2231 N N . SER A 1 292 ? -8.227 -24.703 -7.254 1 98.56 292 SER A N 1
ATOM 2232 C CA . SER A 1 292 ? -6.863 -25.203 -7.07 1 98.56 292 SER A CA 1
ATOM 2233 C C . SER A 1 292 ? -6.227 -24.609 -5.812 1 98.56 292 SER A C 1
ATOM 2235 O O . SER A 1 292 ? -6.633 -23.547 -5.348 1 98.56 292 SER A O 1
ATOM 2237 N N . HIS A 1 293 ? -5.273 -25.328 -5.242 1 98.25 293 HIS A N 1
ATOM 2238 C CA . HIS A 1 293 ? -4.602 -24.859 -4.031 1 98.25 293 HIS A CA 1
ATOM 2239 C C . HIS A 1 293 ? -3.75 -23.625 -4.316 1 98.25 293 HIS A C 1
ATOM 2241 O O . HIS A 1 293 ? -3.639 -22.734 -3.471 1 98.25 293 HIS A O 1
ATOM 2247 N N . ARG A 1 294 ? -3.057 -23.641 -5.43 1 98.56 294 ARG A N 1
ATOM 2248 C CA . ARG A 1 294 ? -2.402 -22.469 -6.004 1 98.56 294 ARG A CA 1
ATOM 2249 C C . ARG A 1 294 ? -2.762 -22.312 -7.477 1 98.56 294 ARG A C 1
ATOM 2251 O O . ARG A 1 294 ? -3.059 -23.297 -8.156 1 98.56 294 ARG A O 1
ATOM 2258 N N . GLY A 1 295 ? -2.777 -21.062 -7.93 1 98.88 295 GLY A N 1
ATOM 2259 C CA . GLY A 1 295 ? -2.955 -20.828 -9.352 1 98.88 295 GLY A CA 1
ATOM 2260 C C . GLY A 1 295 ? -1.657 -20.906 -10.133 1 98.88 295 GLY A C 1
ATOM 2261 O O . GLY A 1 295 ? -1.203 -22 -10.492 1 98.88 295 GLY A O 1
ATOM 2262 N N . LEU A 1 296 ? -1.034 -19.734 -10.289 1 98.94 296 LEU A N 1
ATOM 2263 C CA . LEU A 1 296 ? 0.234 -19.594 -10.992 1 98.94 296 LEU A CA 1
ATOM 2264 C C . LEU A 1 296 ? 1.395 -19.469 -10.008 1 98.94 296 LEU A C 1
ATOM 2266 O O . LEU A 1 296 ? 1.408 -18.578 -9.164 1 98.94 296 LEU A O 1
ATOM 2270 N N . ALA A 1 297 ? 2.391 -20.391 -10.18 1 98.88 297 ALA A N 1
ATOM 2271 C CA . ALA A 1 297 ? 3.4 -20.438 -9.125 1 98.88 297 ALA A CA 1
ATOM 2272 C C . ALA A 1 297 ? 4.805 -20.516 -9.711 1 98.88 297 ALA A C 1
ATOM 2274 O O . ALA A 1 297 ? 5.047 -21.25 -10.672 1 98.88 297 ALA A O 1
ATOM 2275 N N . PHE A 1 298 ? 5.676 -19.672 -9.211 1 98.75 298 PHE A N 1
ATOM 2276 C CA . PHE A 1 298 ? 7.117 -19.781 -9.398 1 98.75 298 PHE A CA 1
ATOM 2277 C C . PHE A 1 298 ? 7.801 -20.234 -8.109 1 98.75 298 PHE A C 1
ATOM 2279 O O . PHE A 1 298 ? 7.762 -19.531 -7.098 1 98.75 298 PHE A O 1
ATOM 2286 N N . GLN A 1 299 ? 8.289 -21.359 -8.117 1 97.88 299 GLN A N 1
ATOM 2287 C CA . GLN A 1 299 ? 9.109 -21.859 -7.02 1 97.88 299 GLN A CA 1
ATOM 2288 C C . GLN A 1 299 ? 10.562 -22.031 -7.445 1 97.88 299 GLN A C 1
ATOM 2290 O O . GLN A 1 299 ? 11.016 -23.156 -7.699 1 97.88 299 GLN A O 1
ATOM 2295 N N . ILE A 1 300 ? 11.273 -20.953 -7.492 1 98.25 300 ILE A N 1
ATOM 2296 C CA . ILE A 1 300 ? 12.664 -20.953 -7.949 1 98.25 300 ILE A CA 1
ATOM 2297 C C . ILE A 1 300 ? 13.602 -21.094 -6.75 1 98.25 300 ILE A C 1
ATOM 2299 O O . ILE A 1 300 ? 13.719 -20.188 -5.93 1 98.25 300 ILE A O 1
ATOM 2303 N N . ARG A 1 301 ? 14.312 -22.25 -6.742 1 97.31 301 ARG A N 1
ATOM 2304 C CA . ARG A 1 301 ? 14.984 -22.625 -5.5 1 97.31 301 ARG A CA 1
ATOM 2305 C C . ARG A 1 301 ? 16.469 -22.891 -5.73 1 97.31 301 ARG A C 1
ATOM 2307 O O . ARG A 1 301 ? 17.25 -22.969 -4.781 1 97.31 301 ARG A O 1
ATOM 2314 N N . ASP A 1 302 ? 16.859 -22.984 -7.035 1 96.88 302 ASP A N 1
ATOM 2315 C CA . ASP A 1 302 ? 18.156 -23.641 -7.238 1 96.88 302 ASP A CA 1
ATOM 2316 C C . ASP A 1 302 ? 19.078 -22.766 -8.086 1 96.88 302 ASP A C 1
ATOM 2318 O O . ASP A 1 302 ? 20.094 -23.234 -8.609 1 96.88 302 ASP A O 1
ATOM 2322 N N . GLY A 1 303 ? 18.734 -21.609 -8.227 1 96.88 303 GLY A N 1
ATOM 2323 C CA . GLY A 1 303 ? 19.688 -20.656 -8.789 1 96.88 303 GLY A CA 1
ATOM 2324 C C . GLY A 1 303 ? 19.375 -20.281 -10.219 1 96.88 303 GLY A C 1
ATOM 2325 O O . GLY A 1 303 ? 19.922 -19.297 -10.742 1 96.88 303 GLY A O 1
ATOM 2326 N N . GLY A 1 304 ? 18.547 -21.016 -10.906 1 98.25 304 GLY A N 1
ATOM 2327 C CA . GLY A 1 304 ? 18.156 -20.641 -12.258 1 98.25 304 GLY A CA 1
ATOM 2328 C C . GLY A 1 304 ? 17.344 -19.359 -12.297 1 98.25 304 GLY A C 1
ATOM 2329 O O . GLY A 1 304 ? 16.625 -19.031 -11.336 1 98.25 304 GLY A O 1
ATOM 2330 N N . ASN A 1 305 ? 17.484 -18.625 -13.422 1 98.69 305 ASN A N 1
ATOM 2331 C CA . ASN A 1 305 ? 16.703 -17.406 -13.609 1 98.69 305 ASN A CA 1
ATOM 2332 C C . ASN A 1 305 ? 15.445 -17.688 -14.438 1 98.69 305 ASN A C 1
ATOM 2334 O O . ASN A 1 305 ? 15.375 -18.672 -15.156 1 98.69 305 ASN A O 1
ATOM 2338 N N . VAL A 1 306 ? 14.469 -16.812 -14.273 1 98.94 306 VAL A N 1
ATOM 2339 C CA . VAL A 1 306 ? 13.242 -16.875 -15.055 1 98.94 306 VAL A CA 1
ATOM 2340 C C . VAL A 1 306 ? 13.016 -15.523 -15.734 1 98.94 306 VAL A C 1
ATOM 2342 O O . VAL A 1 306 ? 13.156 -14.469 -15.109 1 98.94 306 VAL A O 1
ATOM 2345 N N . SER A 1 307 ? 12.742 -15.562 -16.984 1 98.81 307 SER A N 1
ATOM 2346 C CA . SER A 1 307 ? 12.461 -14.289 -17.625 1 98.81 307 SER A CA 1
ATOM 2347 C C . SER A 1 307 ? 11.523 -14.461 -18.828 1 98.81 307 SER A C 1
ATOM 2349 O O . SER A 1 307 ? 11.492 -15.523 -19.438 1 98.81 307 SER A O 1
ATOM 2351 N N . ASP A 1 308 ? 10.789 -13.453 -19.109 1 98.81 308 ASP A N 1
ATOM 2352 C CA . ASP A 1 308 ? 9.992 -13.336 -20.328 1 98.81 308 ASP A CA 1
ATOM 2353 C C . ASP A 1 308 ? 8.875 -14.383 -20.359 1 98.81 308 ASP A C 1
ATOM 2355 O O . ASP A 1 308 ? 8.781 -15.164 -21.312 1 98.81 308 ASP A O 1
ATOM 2359 N N . ILE A 1 309 ? 8.078 -14.297 -19.375 1 98.94 309 ILE A N 1
ATOM 2360 C CA . ILE A 1 309 ? 6.914 -15.164 -19.25 1 98.94 309 ILE A CA 1
ATOM 2361 C C . ILE A 1 309 ? 5.637 -14.328 -19.328 1 98.94 309 ILE A C 1
ATOM 2363 O O . ILE A 1 309 ? 5.57 -13.242 -18.75 1 98.94 309 ILE A O 1
ATOM 2367 N N . VAL A 1 310 ? 4.652 -14.812 -20.062 1 98.94 310 VAL A N 1
ATOM 2368 C CA . VAL A 1 310 ? 3.379 -14.117 -20.203 1 98.94 310 VAL A CA 1
ATOM 2369 C C . VAL A 1 310 ? 2.238 -15.031 -19.766 1 98.94 310 VAL A C 1
ATOM 2371 O O . VAL A 1 310 ? 2.133 -16.172 -20.234 1 98.94 310 VAL A O 1
ATOM 2374 N N . PHE A 1 311 ? 1.409 -14.57 -18.859 1 98.94 311 PHE A N 1
ATOM 2375 C CA . PHE A 1 311 ? 0.112 -15.148 -18.531 1 98.94 311 PHE A CA 1
ATOM 2376 C C . PHE A 1 311 ? -1.02 -14.242 -19 1 98.94 311 PHE A C 1
ATOM 2378 O O . PHE A 1 311 ? -1.11 -13.086 -18.578 1 98.94 311 PHE A O 1
ATOM 2385 N N . SER A 1 312 ? -1.845 -14.773 -19.859 1 98.88 312 SER A N 1
ATOM 2386 C CA . SER A 1 312 ? -2.869 -13.898 -20.438 1 98.88 312 SER A CA 1
ATOM 2387 C C . SER A 1 312 ? -4.219 -14.609 -20.516 1 98.88 312 SER A C 1
ATOM 2389 O O . SER A 1 312 ? -4.281 -15.805 -20.797 1 98.88 312 SER A O 1
ATOM 2391 N N . ASN A 1 313 ? -5.27 -13.93 -20.219 1 98.88 313 ASN A N 1
ATOM 2392 C CA . ASN A 1 313 ? -6.629 -14.445 -20.344 1 98.88 313 ASN A CA 1
ATOM 2393 C C . ASN A 1 313 ? -6.836 -15.703 -19.516 1 98.88 313 ASN A C 1
ATOM 2395 O O . ASN A 1 313 ? -7.188 -16.75 -20.047 1 98.88 313 ASN A O 1
ATOM 2399 N N . ILE A 1 314 ? -6.707 -15.539 -18.234 1 98.94 314 ILE A N 1
ATOM 2400 C CA . ILE A 1 314 ? -6.812 -16.688 -17.344 1 98.94 314 ILE A CA 1
ATOM 2401 C C . ILE A 1 314 ? -7.855 -16.406 -16.266 1 98.94 314 ILE A C 1
ATOM 2403 O O . ILE A 1 314 ? -7.906 -15.305 -15.711 1 98.94 314 ILE A O 1
ATOM 2407 N N . ASN A 1 315 ? -8.719 -17.328 -16 1 98.94 315 ASN A N 1
ATOM 2408 C CA . ASN A 1 315 ? -9.641 -17.328 -14.875 1 98.94 315 ASN A CA 1
ATOM 2409 C C . ASN A 1 315 ? -9.172 -18.266 -13.766 1 98.94 315 ASN A C 1
ATOM 2411 O O . ASN A 1 315 ? -8.922 -19.453 -14.016 1 98.94 315 ASN A O 1
ATOM 2415 N N . ILE A 1 316 ? -9.078 -17.734 -12.57 1 98.94 316 ILE A N 1
ATOM 2416 C CA . ILE A 1 316 ? -8.484 -18.5 -11.484 1 98.94 316 ILE A CA 1
ATOM 2417 C C . ILE A 1 316 ? -9.469 -18.578 -10.32 1 98.94 316 ILE A C 1
ATOM 2419 O O . ILE A 1 316 ? -10.047 -17.562 -9.922 1 98.94 316 ILE A O 1
ATOM 2423 N N . SER A 1 317 ? -9.656 -19.719 -9.812 1 98.75 317 SER A N 1
ATOM 2424 C CA . SER A 1 317 ? -10.273 -19.938 -8.5 1 98.75 317 SER A CA 1
ATOM 2425 C C . SER A 1 317 ? -9.367 -20.766 -7.594 1 98.75 317 SER A C 1
ATOM 2427 O O . SER A 1 317 ? -8.992 -21.891 -7.938 1 98.75 317 SER A O 1
ATOM 2429 N N . THR A 1 318 ? -9.008 -20.172 -6.426 1 98.38 318 THR A N 1
ATOM 2430 C CA . THR A 1 318 ? -8.164 -20.906 -5.492 1 98.38 318 THR A CA 1
ATOM 2431 C C . THR A 1 318 ? -8.867 -21.078 -4.152 1 98.38 318 THR A C 1
ATOM 2433 O O . THR A 1 318 ? -9.633 -20.219 -3.729 1 98.38 318 THR A O 1
ATOM 2436 N N . ARG A 1 319 ? -8.578 -22.203 -3.549 1 96.62 319 ARG A N 1
ATOM 2437 C CA . ARG A 1 319 ? -9.078 -22.516 -2.217 1 96.62 319 ARG A CA 1
ATOM 2438 C C . ARG A 1 319 ? -8.047 -23.312 -1.425 1 96.62 319 ARG A C 1
ATOM 2440 O O . ARG A 1 319 ? -7.207 -24 -2.006 1 96.62 319 ARG A O 1
ATOM 2447 N N . TYR A 1 320 ? -8.172 -23.219 -0.148 1 95.19 320 TYR A N 1
ATOM 2448 C CA . TYR A 1 320 ? -7.281 -23.984 0.723 1 95.19 320 TYR A CA 1
ATOM 2449 C C . TYR A 1 320 ? -7.781 -25.406 0.9 1 95.19 320 TYR A C 1
ATOM 2451 O O . TYR A 1 320 ? -8.984 -25.641 1.021 1 95.19 320 TYR A O 1
ATOM 2459 N N . TYR A 1 321 ? -6.871 -26.328 0.916 1 95.38 321 TYR A N 1
ATOM 2460 C CA . TYR A 1 321 ? -7.277 -27.719 1.128 1 95.38 321 TYR A CA 1
ATOM 2461 C C . TYR A 1 321 ? -6.746 -28.25 2.455 1 95.38 321 TYR A C 1
ATOM 2463 O O . TYR A 1 321 ? -7.512 -28.75 3.283 1 95.38 321 TYR A O 1
ATOM 2471 N N . ASP A 1 322 ? -5.367 -28.25 2.59 1 94.38 322 ASP A N 1
ATOM 2472 C CA . ASP A 1 322 ? -4.781 -28.812 3.805 1 94.38 322 ASP A CA 1
ATOM 2473 C C . ASP A 1 322 ? -3.328 -28.359 3.963 1 94.38 322 ASP A C 1
ATOM 2475 O O . ASP A 1 322 ? -2.611 -28.203 2.973 1 94.38 322 ASP A O 1
ATOM 2479 N N . PRO A 1 323 ? -2.881 -28.266 5.238 1 92.44 323 PRO A N 1
ATOM 2480 C CA . PRO A 1 323 ? -1.501 -27.828 5.461 1 92.44 323 PRO A CA 1
ATOM 2481 C C . PRO A 1 323 ? -0.471 -28.844 4.996 1 92.44 323 PRO A C 1
ATOM 2483 O O . PRO A 1 323 ? 0.71 -28.531 4.852 1 92.44 323 PRO A O 1
ATOM 2486 N N . LEU A 1 324 ? -0.92 -30.047 4.785 1 93.88 324 LEU A N 1
ATOM 2487 C CA . LEU A 1 324 ? -0.003 -31.078 4.328 1 93.88 324 LEU A CA 1
ATOM 2488 C C . LEU A 1 324 ? 0.414 -30.844 2.879 1 93.88 324 LEU A C 1
ATOM 2490 O O . LEU A 1 324 ? 1.367 -31.453 2.393 1 93.88 324 LEU A O 1
ATOM 2494 N N . TRP A 1 325 ? -0.322 -30 2.195 1 95.62 325 TRP A N 1
ATOM 2495 C CA . TRP A 1 325 ? -0.022 -29.641 0.812 1 95.62 325 TRP A CA 1
ATOM 2496 C C . TRP A 1 325 ? 0.628 -28.266 0.728 1 95.62 325 TRP A C 1
ATOM 2498 O O . TRP A 1 325 ? 0.251 -27.344 1.461 1 95.62 325 TRP A O 1
ATOM 2508 N N . TRP A 1 326 ? 1.6 -28.172 -0.082 1 95.62 326 TRP A N 1
ATOM 2509 C CA . TRP A 1 326 ? 2.217 -26.859 -0.266 1 95.62 326 TRP A CA 1
ATOM 2510 C C . TRP A 1 326 ? 1.246 -25.891 -0.929 1 95.62 326 TRP A C 1
ATOM 2512 O O . TRP A 1 326 ? 0.656 -26.203 -1.966 1 95.62 326 TRP A O 1
ATOM 2522 N N . GLY A 1 327 ? 1.146 -24.719 -0.344 1 95.62 327 GLY A N 1
ATOM 2523 C CA . GLY A 1 327 ? 0.235 -23.703 -0.842 1 95.62 327 GLY A CA 1
ATOM 2524 C C . GLY A 1 327 ? -0.804 -23.281 0.18 1 95.62 327 GLY A C 1
ATOM 2525 O O . GLY A 1 327 ? -1.084 -24.016 1.129 1 95.62 327 GLY A O 1
ATOM 2526 N N . ARG A 1 328 ? -1.298 -22.125 0.001 1 95.88 328 ARG A N 1
ATOM 2527 C CA . ARG A 1 328 ? -2.32 -21.578 0.887 1 95.88 328 ARG A CA 1
ATOM 2528 C C . ARG A 1 328 ? -3.363 -20.797 0.1 1 95.88 328 ARG A C 1
ATOM 2530 O O . ARG A 1 328 ? -3.791 -19.719 0.527 1 95.88 328 ARG A O 1
ATOM 2537 N N . ALA A 1 329 ? -3.662 -21.266 -1.037 1 97.31 329 ALA A N 1
ATOM 2538 C CA . ALA A 1 329 ? -4.734 -20.734 -1.876 1 97.31 329 ALA A CA 1
ATOM 2539 C C . ALA A 1 329 ? -4.312 -19.422 -2.535 1 97.31 329 ALA A C 1
ATOM 2541 O O . ALA A 1 329 ? -5.141 -18.547 -2.756 1 97.31 329 ALA A O 1
ATOM 2542 N N . GLU A 1 330 ? -3.082 -19.266 -2.789 1 98 330 GLU A N 1
ATOM 2543 C CA . GLU A 1 330 ? -2.609 -18.078 -3.516 1 98 330 GLU A CA 1
ATOM 2544 C C . GLU A 1 330 ? -2.965 -18.172 -4.996 1 98 330 GLU A C 1
ATOM 2546 O O . GLU A 1 330 ? -2.629 -19.156 -5.668 1 98 330 GLU A O 1
ATOM 2551 N N . PRO A 1 331 ? -3.586 -17.141 -5.539 1 98.81 331 PRO A N 1
ATOM 2552 C CA . PRO A 1 331 ? -3.854 -17.203 -6.977 1 98.81 331 PRO A CA 1
ATOM 2553 C C . PRO A 1 331 ? -2.59 -17.016 -7.82 1 98.81 331 PRO A C 1
ATOM 2555 O O . PRO A 1 331 ? -2.471 -17.609 -8.891 1 98.81 331 PRO A O 1
ATOM 2558 N N . ILE A 1 332 ? -1.7 -16.172 -7.355 1 98.94 332 ILE A N 1
ATOM 2559 C CA . ILE A 1 332 ? -0.398 -15.938 -7.973 1 98.94 332 ILE A CA 1
ATOM 2560 C C . ILE A 1 332 ? 0.691 -15.961 -6.906 1 98.94 332 ILE A C 1
ATOM 2562 O O . ILE A 1 332 ? 0.574 -15.289 -5.875 1 98.94 332 ILE A O 1
ATOM 2566 N N . TYR A 1 333 ? 1.663 -16.75 -7.141 1 98.75 333 TYR A N 1
ATOM 2567 C CA . TYR A 1 333 ? 2.742 -17.047 -6.203 1 98.75 333 TYR A CA 1
ATOM 2568 C C . TYR A 1 333 ? 4.098 -16.984 -6.895 1 98.75 333 TYR A C 1
ATOM 2570 O O . TYR A 1 333 ? 4.445 -17.875 -7.668 1 98.75 333 TYR A O 1
ATOM 2578 N N . VAL A 1 334 ? 4.902 -15.898 -6.656 1 98.81 334 VAL A N 1
ATOM 2579 C CA . VAL A 1 334 ? 6.191 -15.711 -7.316 1 98.81 334 VAL A CA 1
ATOM 2580 C C . VAL A 1 334 ? 7.301 -15.617 -6.27 1 98.81 334 VAL A C 1
ATOM 2582 O O . VAL A 1 334 ? 7.395 -14.625 -5.547 1 98.81 334 VAL A O 1
ATOM 2585 N N . THR A 1 335 ? 8.211 -16.672 -6.219 1 98.25 335 THR A N 1
ATOM 2586 C CA . THR A 1 335 ? 9.203 -16.672 -5.148 1 98.25 335 THR A CA 1
ATOM 2587 C C . THR A 1 335 ? 10.562 -17.141 -5.668 1 98.25 335 THR A C 1
ATOM 2589 O O . THR A 1 335 ? 10.625 -18.047 -6.512 1 98.25 335 THR A O 1
ATOM 2592 N N . THR A 1 336 ? 11.781 -16.594 -5.227 1 96.88 336 THR A N 1
ATOM 2593 C CA . THR A 1 336 ? 13.133 -17.016 -5.559 1 96.88 336 THR A CA 1
ATOM 2594 C C . THR A 1 336 ? 13.898 -17.438 -4.301 1 96.88 336 THR A C 1
ATOM 2596 O O . THR A 1 336 ? 15.109 -17.641 -4.348 1 96.88 336 THR A O 1
ATOM 2599 N N . CYS A 1 337 ? 13.484 -17.953 -3.328 1 93.56 337 CYS A N 1
ATOM 2600 C CA . CYS A 1 337 ? 14.227 -18.281 -2.117 1 93.56 337 CYS A CA 1
ATOM 2601 C C . CYS A 1 337 ? 15.039 -19.562 -2.305 1 93.56 337 CYS A C 1
ATOM 2603 O O . CYS A 1 337 ? 14.547 -20.531 -2.867 1 93.56 337 CYS A O 1
ATOM 2605 N N . PRO A 1 338 ? 16.297 -19.547 -1.812 1 94.56 338 PRO A N 1
ATOM 2606 C CA . PRO A 1 338 ? 17.141 -20.719 -2.018 1 94.56 338 PRO A CA 1
ATOM 2607 C C . PRO A 1 338 ? 16.656 -21.938 -1.244 1 94.56 338 PRO A C 1
ATOM 2609 O O . PRO A 1 338 ? 16.172 -21.812 -0.121 1 94.56 338 PRO A O 1
ATOM 2612 N N . ARG A 1 339 ? 16.844 -23.125 -1.838 1 92.56 339 ARG A N 1
ATOM 2613 C CA . ARG A 1 339 ? 16.406 -24.375 -1.241 1 92.56 339 ARG A CA 1
ATOM 2614 C C . ARG A 1 339 ? 17.031 -24.578 0.137 1 92.56 339 ARG A C 1
ATOM 2616 O O . ARG A 1 339 ? 16.359 -25.031 1.064 1 92.56 339 ARG A O 1
ATOM 2623 N N . ASN A 1 340 ? 18.25 -24.25 0.229 1 89.88 340 ASN A N 1
ATOM 2624 C CA . ASN A 1 340 ? 19.031 -24.266 1.467 1 89.88 340 ASN A CA 1
ATOM 2625 C C . ASN A 1 340 ? 20.141 -23.219 1.447 1 89.88 340 ASN A C 1
ATOM 2627 O O . ASN A 1 340 ? 20.266 -22.469 0.479 1 89.88 340 ASN A O 1
ATOM 2631 N N . ALA A 1 341 ? 20.891 -23.188 2.461 1 87.38 341 ALA A N 1
ATOM 2632 C CA . ALA A 1 341 ? 21.891 -22.125 2.635 1 87.38 341 ALA A CA 1
ATOM 2633 C C . ALA A 1 341 ? 22.969 -22.219 1.56 1 87.38 341 ALA A C 1
ATOM 2635 O O . ALA A 1 341 ? 23.625 -21.219 1.252 1 87.38 341 ALA A O 1
ATOM 2636 N N . ALA A 1 342 ? 23.141 -23.375 0.992 1 90.56 342 ALA A N 1
ATOM 2637 C CA . ALA A 1 342 ? 24.188 -23.594 0.005 1 90.56 342 ALA A CA 1
ATOM 2638 C C . ALA A 1 342 ? 23.688 -23.312 -1.409 1 90.56 342 ALA A C 1
ATOM 2640 O O . ALA A 1 342 ? 24.469 -23.188 -2.346 1 90.56 342 ALA A O 1
ATOM 2641 N N . SER A 1 343 ? 22.453 -23.188 -1.608 1 91.25 343 SER A N 1
ATOM 2642 C CA . SER A 1 343 ? 21.859 -23 -2.934 1 91.25 343 SER A CA 1
ATOM 2643 C C . SER A 1 343 ? 21.984 -21.547 -3.393 1 91.25 343 SER A C 1
ATOM 2645 O O . SER A 1 343 ? 21.906 -20.625 -2.576 1 91.25 343 SER A O 1
ATOM 2647 N N . LYS A 1 344 ? 22.203 -21.438 -4.672 1 92 344 LYS A N 1
ATOM 2648 C CA . LYS A 1 344 ? 22.219 -20.109 -5.266 1 92 344 LYS A CA 1
ATOM 2649 C C . LYS A 1 344 ? 20.812 -19.547 -5.418 1 92 344 LYS A C 1
ATOM 2651 O O . LYS A 1 344 ? 19.844 -20.312 -5.449 1 92 344 LYS A O 1
ATOM 2656 N N . GLU A 1 345 ? 20.75 -18.234 -5.43 1 94.19 345 GLU A N 1
ATOM 2657 C CA . GLU A 1 345 ? 19.484 -17.578 -5.672 1 94.19 345 GLU A CA 1
ATOM 2658 C C . GLU A 1 345 ? 19.344 -17.141 -7.129 1 94.19 345 GLU A C 1
ATOM 2660 O O . GLU A 1 345 ? 20.281 -16.547 -7.691 1 94.19 345 GLU A O 1
ATOM 2665 N N . GLY A 1 346 ? 18.297 -17.531 -7.785 1 96.5 346 GLY A N 1
ATOM 2666 C CA . GLY A 1 346 ? 17.969 -17.016 -9.109 1 96.5 346 GLY A CA 1
ATOM 2667 C C . GLY A 1 346 ? 17.062 -15.797 -9.062 1 96.5 346 GLY A C 1
ATOM 2668 O O . GLY A 1 346 ? 16.516 -15.469 -8.008 1 96.5 346 GLY A O 1
ATOM 2669 N N . SER A 1 347 ? 16.969 -15.094 -10.203 1 98.06 347 SER A N 1
ATOM 2670 C CA . SER A 1 347 ? 16.109 -13.93 -10.305 1 98.06 347 SER A CA 1
ATOM 2671 C C . SER A 1 347 ? 14.938 -14.188 -11.25 1 98.06 347 SER A C 1
ATOM 2673 O O . SER A 1 347 ? 15 -15.094 -12.094 1 98.06 347 SER A O 1
ATOM 2675 N N . ILE A 1 348 ? 13.867 -13.484 -11.062 1 98.88 348 ILE A N 1
ATOM 2676 C CA . ILE A 1 348 ? 12.703 -13.508 -11.938 1 98.88 348 ILE A CA 1
ATOM 2677 C C . ILE A 1 348 ? 12.461 -12.109 -12.508 1 98.88 348 ILE A C 1
ATOM 2679 O O . ILE A 1 348 ? 12.414 -11.125 -11.766 1 98.88 348 ILE A O 1
ATOM 2683 N N . SER A 1 349 ? 12.406 -12.062 -13.836 1 98.88 349 SER A N 1
ATOM 2684 C CA . SER A 1 349 ? 12.25 -10.734 -14.422 1 98.88 349 SER A CA 1
ATOM 2685 C C . SER A 1 349 ? 11.336 -10.766 -15.641 1 98.88 349 SER A C 1
ATOM 2687 O O . SER A 1 349 ? 11.234 -11.789 -16.312 1 98.88 349 SER A O 1
ATOM 2689 N N . ASN A 1 350 ? 10.695 -9.703 -15.891 1 98.81 350 ASN A N 1
ATOM 2690 C CA . ASN A 1 350 ? 9.898 -9.492 -17.094 1 98.81 350 ASN A CA 1
ATOM 2691 C C . ASN A 1 350 ? 8.75 -10.484 -17.188 1 98.81 350 ASN A C 1
ATOM 2693 O O . ASN A 1 350 ? 8.641 -11.234 -18.156 1 98.81 350 ASN A O 1
ATOM 2697 N N . ILE A 1 351 ? 7.934 -10.438 -16.172 1 98.94 351 ILE A N 1
ATOM 2698 C CA . ILE A 1 351 ? 6.734 -11.266 -16.141 1 98.94 351 ILE A CA 1
ATOM 2699 C C . ILE A 1 351 ? 5.5 -10.391 -16.375 1 98.94 351 ILE A C 1
ATOM 2701 O O . ILE A 1 351 ? 5.371 -9.32 -15.781 1 98.94 351 ILE A O 1
ATOM 2705 N N . LEU A 1 352 ? 4.66 -10.836 -17.266 1 98.94 352 LEU A N 1
ATOM 2706 C CA . LEU A 1 352 ? 3.428 -10.117 -17.547 1 98.94 352 LEU A CA 1
ATOM 2707 C C . LEU A 1 352 ? 2.209 -10.953 -17.172 1 98.94 352 LEU A C 1
ATOM 2709 O O . LEU A 1 352 ? 2.043 -12.07 -17.672 1 98.94 352 LEU A O 1
ATOM 2713 N N . PHE A 1 353 ? 1.399 -10.469 -16.266 1 98.94 353 PHE A N 1
ATOM 2714 C CA . PHE A 1 353 ? 0.059 -10.969 -15.969 1 98.94 353 PHE A CA 1
ATOM 2715 C C . PHE A 1 353 ? -1 -10.031 -16.531 1 98.94 353 PHE A C 1
ATOM 2717 O O . PHE A 1 353 ? -1.116 -8.883 -16.094 1 98.94 353 PHE A O 1
ATOM 2724 N N . ILE A 1 354 ? -1.752 -10.516 -17.531 1 98.94 354 ILE A N 1
ATOM 2725 C CA . ILE A 1 354 ? -2.662 -9.57 -18.172 1 98.94 354 ILE A CA 1
ATOM 2726 C C . ILE A 1 354 ? -4.027 -10.219 -18.359 1 98.94 354 ILE A C 1
ATOM 2728 O O . ILE A 1 354 ? -4.113 -11.375 -18.797 1 98.94 354 ILE A O 1
ATOM 2732 N N . ASN A 1 355 ? -5.059 -9.539 -18.078 1 98.88 355 ASN A N 1
ATOM 2733 C CA . ASN A 1 355 ? -6.438 -9.984 -18.25 1 98.88 355 ASN A CA 1
ATOM 2734 C C . ASN A 1 355 ? -6.715 -11.266 -17.453 1 98.88 355 ASN A C 1
ATOM 2736 O O . ASN A 1 355 ? -7.133 -12.273 -18.031 1 98.88 355 ASN A O 1
ATOM 2740 N N . ILE A 1 356 ? -6.52 -11.141 -16.188 1 98.94 356 ILE A N 1
ATOM 2741 C CA . ILE A 1 356 ? -6.723 -12.266 -15.273 1 98.94 356 ILE A CA 1
ATOM 2742 C C . ILE A 1 356 ? -7.828 -11.93 -14.281 1 98.94 356 ILE A C 1
ATOM 2744 O O . ILE A 1 356 ? -7.867 -10.828 -13.727 1 98.94 356 ILE A O 1
ATOM 2748 N N . THR A 1 357 ? -8.781 -12.789 -14.133 1 98.88 357 THR A N 1
ATOM 2749 C CA . THR A 1 357 ? -9.789 -12.727 -13.078 1 98.88 357 THR A CA 1
ATOM 2750 C C . THR A 1 357 ? -9.562 -13.828 -12.047 1 98.88 357 THR A C 1
ATOM 2752 O O . THR A 1 357 ? -9.422 -15 -12.406 1 98.88 357 THR A O 1
ATOM 2755 N N . ALA A 1 358 ? -9.555 -13.445 -10.789 1 98.75 358 ALA A N 1
ATOM 2756 C CA . ALA A 1 358 ? -9.289 -14.43 -9.742 1 98.75 358 ALA A CA 1
ATOM 2757 C C . ALA A 1 358 ? -10.312 -14.32 -8.617 1 98.75 358 ALA A C 1
ATOM 2759 O O . ALA A 1 358 ? -10.711 -13.219 -8.234 1 98.75 358 ALA A O 1
ATOM 2760 N N . ASN A 1 359 ? -10.852 -15.375 -8.195 1 97.88 359 ASN A N 1
ATOM 2761 C CA . ASN A 1 359 ? -11.586 -15.57 -6.949 1 97.88 359 ASN A CA 1
ATOM 2762 C C . ASN A 1 359 ? -10.789 -16.422 -5.957 1 97.88 359 ASN A C 1
ATOM 2764 O O . ASN A 1 359 ? -10.656 -17.625 -6.137 1 97.88 359 ASN A O 1
ATOM 2768 N N . ALA A 1 360 ? -10.281 -15.758 -4.891 1 96.75 360 ALA A N 1
ATOM 2769 C CA . ALA A 1 360 ? -9.219 -16.422 -4.145 1 96.75 360 ALA A CA 1
ATOM 2770 C C . ALA A 1 360 ? -9.445 -16.297 -2.641 1 96.75 360 ALA A C 1
ATOM 2772 O O . ALA A 1 360 ? -10 -15.305 -2.172 1 96.75 360 ALA A O 1
ATOM 2773 N N . GLU A 1 361 ? -8.914 -17.281 -1.919 1 94.69 361 GLU A N 1
ATOM 2774 C CA . GLU A 1 361 ? -8.992 -17.25 -0.462 1 94.69 361 GLU A CA 1
ATOM 2775 C C . GLU A 1 361 ? -7.781 -16.531 0.132 1 94.69 361 GLU A C 1
ATOM 2777 O O . GLU A 1 361 ? -7.781 -16.172 1.312 1 94.69 361 GLU A O 1
ATOM 2782 N N . ASN A 1 362 ? -6.809 -16.344 -0.597 1 94.94 362 ASN A N 1
ATOM 2783 C CA . ASN A 1 362 ? -5.586 -15.688 -0.148 1 94.94 362 ASN A CA 1
ATOM 2784 C C . ASN A 1 362 ? -5.059 -14.703 -1.19 1 94.94 362 ASN A C 1
ATOM 2786 O O . ASN A 1 362 ? -5.621 -14.594 -2.281 1 94.94 362 ASN A O 1
ATOM 2790 N N . GLY A 1 363 ? -4.051 -13.977 -0.769 1 96 363 GLY A N 1
ATOM 2791 C CA . GLY A 1 363 ? -3.543 -12.914 -1.616 1 96 363 GLY A CA 1
ATOM 2792 C C . GLY A 1 363 ? -2.465 -13.375 -2.578 1 96 363 GLY A C 1
ATOM 2793 O O . GLY A 1 363 ? -2.068 -14.539 -2.561 1 96 363 GLY A O 1
ATOM 2794 N N . ILE A 1 364 ? -2.062 -12.438 -3.492 1 98.44 364 ILE A N 1
ATOM 2795 C CA . ILE A 1 364 ? -0.912 -12.578 -4.379 1 98.44 364 ILE A CA 1
ATOM 2796 C C . ILE A 1 364 ? 0.378 -12.461 -3.57 1 98.44 364 ILE A C 1
ATOM 2798 O O . ILE A 1 364 ? 0.541 -11.523 -2.781 1 98.44 364 ILE A O 1
ATOM 2802 N N . PHE A 1 365 ? 1.188 -13.375 -3.713 1 98.25 365 PHE A N 1
ATOM 2803 C CA . PHE A 1 365 ? 2.418 -13.391 -2.93 1 98.25 365 PHE A CA 1
ATOM 2804 C C . PHE A 1 365 ? 3.635 -13.234 -3.832 1 98.25 365 PHE A C 1
ATOM 2806 O O . PHE A 1 365 ? 3.941 -14.117 -4.633 1 98.25 365 PHE A O 1
ATOM 2813 N N . LEU A 1 366 ? 4.344 -12.117 -3.738 1 98.69 366 LEU A N 1
ATOM 2814 C CA . LEU A 1 366 ? 5.539 -11.789 -4.5 1 98.69 366 LEU A CA 1
ATOM 2815 C C . LEU A 1 366 ? 6.754 -11.672 -3.584 1 98.69 366 LEU A C 1
ATOM 2817 O O . LEU A 1 366 ? 6.926 -10.656 -2.9 1 98.69 366 LEU A O 1
ATOM 2821 N N . SER A 1 367 ? 7.57 -12.656 -3.629 1 98.06 367 SER A N 1
ATOM 2822 C CA . SER A 1 367 ? 8.664 -12.719 -2.67 1 98.06 367 SER A CA 1
ATOM 2823 C C . SER A 1 367 ? 9.984 -13.055 -3.361 1 98.06 367 SER A C 1
ATOM 2825 O O . SER A 1 367 ? 10.305 -14.227 -3.561 1 98.06 367 SER A O 1
ATOM 2827 N N . GLY A 1 368 ? 10.711 -12.031 -3.723 1 97.94 368 GLY A N 1
ATOM 2828 C CA . GLY A 1 368 ? 12.094 -12.266 -4.109 1 97.94 368 GLY A CA 1
ATOM 2829 C C . GLY A 1 368 ? 13.016 -12.5 -2.928 1 97.94 368 GLY A C 1
ATOM 2830 O O . GLY A 1 368 ? 12.547 -12.758 -1.814 1 97.94 368 GLY A O 1
ATOM 2831 N N . SER A 1 369 ? 14.281 -12.555 -3.191 1 95.5 369 SER A N 1
ATOM 2832 C CA . SER A 1 369 ? 15.305 -12.648 -2.158 1 95.5 369 SER A CA 1
ATOM 2833 C C . SER A 1 369 ? 16.391 -11.586 -2.355 1 95.5 369 SER A C 1
ATOM 2835 O O . SER A 1 369 ? 16.391 -10.883 -3.367 1 95.5 369 SER A O 1
ATOM 2837 N N . LYS A 1 370 ? 17.219 -11.461 -1.394 1 92.06 370 LYS A N 1
ATOM 2838 C CA . LYS A 1 370 ? 18.203 -10.391 -1.388 1 92.06 370 LYS A CA 1
ATOM 2839 C C . LYS A 1 370 ? 19.047 -10.414 -2.658 1 92.06 370 LYS A C 1
ATOM 2841 O O . LYS A 1 370 ? 19.344 -9.367 -3.238 1 92.06 370 LYS A O 1
ATOM 2846 N N . ARG A 1 371 ? 19.406 -11.562 -3.104 1 93.62 371 ARG A N 1
ATOM 2847 C CA . ARG A 1 371 ? 20.25 -11.688 -4.289 1 93.62 371 ARG A CA 1
ATOM 2848 C C . ARG A 1 371 ? 19.469 -12.234 -5.469 1 93.62 371 ARG A C 1
ATOM 2850 O O . ARG A 1 371 ? 20.031 -12.5 -6.535 1 93.62 371 ARG A O 1
ATOM 2857 N N . GLY A 1 372 ? 18.281 -12.539 -5.34 1 97.12 372 GLY A N 1
ATOM 2858 C CA . GLY A 1 372 ? 17.344 -13.008 -6.352 1 97.12 372 GLY A CA 1
ATOM 2859 C C . GLY A 1 372 ? 16.078 -12.172 -6.426 1 97.12 372 GLY A C 1
ATOM 2860 O O . GLY A 1 372 ? 14.984 -12.68 -6.164 1 97.12 372 GLY A O 1
ATOM 2861 N N . LEU A 1 373 ? 16.234 -11.016 -6.965 1 97.94 373 LEU A N 1
ATOM 2862 C CA . LEU A 1 373 ? 15.141 -10.047 -6.965 1 97.94 373 LEU A CA 1
ATOM 2863 C C . LEU A 1 373 ? 14.086 -10.406 -8.008 1 97.94 373 LEU A C 1
ATOM 2865 O O . LEU A 1 373 ? 14.398 -11.062 -9.008 1 97.94 373 LEU A O 1
ATOM 2869 N N . LEU A 1 374 ? 12.867 -10.008 -7.66 1 98.81 374 LEU A N 1
ATOM 2870 C CA . LEU A 1 374 ? 11.844 -9.898 -8.695 1 98.81 374 LEU A CA 1
ATOM 2871 C C . LEU A 1 374 ? 11.93 -8.539 -9.391 1 98.81 374 LEU A C 1
ATOM 2873 O O . LEU A 1 374 ? 11.945 -7.5 -8.734 1 98.81 374 LEU A O 1
ATOM 2877 N N . ARG A 1 375 ? 12.078 -8.625 -10.672 1 98.56 375 ARG A N 1
ATOM 2878 C CA . ARG A 1 375 ? 12.273 -7.383 -11.406 1 98.56 375 ARG A CA 1
ATOM 2879 C C . ARG A 1 375 ? 11.258 -7.246 -12.539 1 98.56 375 ARG A C 1
ATOM 2881 O O . ARG A 1 375 ? 11 -8.203 -13.273 1 98.56 375 ARG A O 1
ATOM 2888 N N . ASN A 1 376 ? 10.664 -6.094 -12.602 1 98.44 376 ASN A N 1
ATOM 2889 C CA . ASN A 1 376 ? 9.789 -5.738 -13.711 1 98.44 376 ASN A CA 1
ATOM 2890 C C . ASN A 1 376 ? 8.609 -6.699 -13.828 1 98.44 376 ASN A C 1
ATOM 2892 O O . ASN A 1 376 ? 8.438 -7.352 -14.859 1 98.44 376 ASN A O 1
ATOM 2896 N N . LEU A 1 377 ? 7.852 -6.77 -12.828 1 98.88 377 LEU A N 1
ATOM 2897 C CA . LEU A 1 377 ? 6.57 -7.473 -12.828 1 98.88 377 LEU A CA 1
ATOM 2898 C C . LEU A 1 377 ? 5.438 -6.535 -13.219 1 98.88 377 LEU A C 1
ATOM 2900 O O . LEU A 1 377 ? 5.387 -5.387 -12.766 1 98.88 377 LEU A O 1
ATOM 2904 N N . ARG A 1 378 ? 4.594 -7.016 -14.094 1 98.88 378 ARG A N 1
ATOM 2905 C CA . ARG A 1 378 ? 3.479 -6.191 -14.539 1 98.88 378 ARG A CA 1
ATOM 2906 C C . ARG A 1 378 ? 2.15 -6.922 -14.375 1 98.88 378 ARG A C 1
ATOM 2908 O O . ARG A 1 378 ? 1.989 -8.047 -14.867 1 98.88 378 ARG A O 1
ATOM 2915 N N . PHE A 1 379 ? 1.262 -6.328 -13.672 1 98.88 379 PHE A N 1
ATOM 2916 C CA . PHE A 1 379 ? -0.127 -6.75 -13.539 1 98.88 379 PHE A CA 1
ATOM 2917 C C . PHE A 1 379 ? -1.061 -5.777 -14.25 1 98.88 379 PHE A C 1
ATOM 2919 O O . PHE A 1 379 ? -1.185 -4.621 -13.844 1 98.88 379 PHE A O 1
ATOM 2926 N N . ILE A 1 380 ? -1.704 -6.27 -15.32 1 98.81 380 ILE A N 1
ATOM 2927 C CA . ILE A 1 380 ? -2.488 -5.363 -16.156 1 98.81 380 ILE A CA 1
ATOM 2928 C C . ILE A 1 380 ? -3.896 -5.926 -16.344 1 98.81 380 ILE A C 1
ATOM 2930 O O . ILE A 1 380 ? -4.062 -7.082 -16.734 1 98.81 380 ILE A O 1
ATOM 2934 N N . LYS A 1 381 ? -4.918 -5.133 -16.062 1 98.62 381 LYS A N 1
ATOM 2935 C CA . LYS A 1 381 ? -6.32 -5.492 -16.266 1 98.62 381 LYS A CA 1
ATOM 2936 C C . LYS A 1 381 ? -6.68 -6.766 -15.508 1 98.62 381 LYS A C 1
ATOM 2938 O O . LYS A 1 381 ? -7.027 -7.781 -16.125 1 98.62 381 LYS A O 1
ATOM 2943 N N . MET A 1 382 ? -6.629 -6.641 -14.211 1 98.56 382 MET A N 1
ATOM 2944 C CA . MET A 1 382 ? -6.934 -7.789 -13.359 1 98.56 382 MET A CA 1
ATOM 2945 C C . MET A 1 382 ? -8.062 -7.457 -12.391 1 98.56 382 MET A C 1
ATOM 2947 O O . MET A 1 382 ? -8.172 -6.32 -11.922 1 98.56 382 MET A O 1
ATOM 2951 N N . ASN A 1 383 ? -8.883 -8.43 -12.156 1 98.38 383 ASN A N 1
ATOM 2952 C CA . ASN A 1 383 ? -9.914 -8.383 -11.117 1 98.38 383 ASN A CA 1
ATOM 2953 C C . ASN A 1 383 ? -9.734 -9.516 -10.109 1 98.38 383 ASN A C 1
ATOM 2955 O O . ASN A 1 383 ? -9.852 -10.688 -10.453 1 98.38 383 ASN A O 1
ATOM 2959 N N . VAL A 1 384 ? -9.492 -9.172 -8.891 1 98.12 384 VAL A N 1
ATOM 2960 C CA . VAL A 1 384 ? -9.281 -10.188 -7.867 1 98.12 384 VAL A CA 1
ATOM 2961 C C . VAL A 1 384 ? -10.328 -10.039 -6.77 1 98.12 384 VAL A C 1
ATOM 2963 O O . VAL A 1 384 ? -10.445 -8.977 -6.148 1 98.12 384 VAL A O 1
ATOM 2966 N N . THR A 1 385 ? -11.062 -11.008 -6.582 1 96.81 385 THR A N 1
ATOM 2967 C CA . THR A 1 385 ? -12.031 -11.055 -5.492 1 96.81 385 THR A CA 1
ATOM 2968 C C . THR A 1 385 ? -11.531 -11.953 -4.367 1 96.81 385 THR A C 1
ATOM 2970 O O . THR A 1 385 ? -11.172 -13.109 -4.602 1 96.81 385 THR A O 1
ATOM 2973 N N . TYR A 1 386 ? -11.492 -11.398 -3.197 1 94.56 386 TYR A N 1
ATOM 2974 C CA . TYR A 1 386 ? -11.062 -12.156 -2.023 1 94.56 386 TYR A CA 1
ATOM 2975 C C . TYR A 1 386 ? -12.266 -12.602 -1.196 1 94.56 386 TYR A C 1
ATOM 2977 O O . TYR A 1 386 ? -13.07 -11.773 -0.763 1 94.56 386 TYR A O 1
ATOM 2985 N N . ARG A 1 387 ? -12.273 -13.922 -1.081 1 91.81 387 ARG A N 1
ATOM 2986 C CA . ARG A 1 387 ? -13.344 -14.555 -0.315 1 91.81 387 ARG A CA 1
ATOM 2987 C C . ARG A 1 387 ? -12.844 -15.805 0.4 1 91.81 387 ARG A C 1
ATOM 2989 O O . ARG A 1 387 ? -12.039 -16.562 -0.151 1 91.81 387 ARG A O 1
ATOM 2996 N N . ARG A 1 388 ? -13.375 -16.016 1.639 1 87.81 388 ARG A N 1
ATOM 2997 C CA . ARG A 1 388 ? -13.023 -17.234 2.352 1 87.81 388 ARG A CA 1
ATOM 2998 C C . ARG A 1 388 ? -14.062 -18.328 2.121 1 87.81 388 ARG A C 1
ATOM 3000 O O . ARG A 1 388 ? -15.258 -18.109 2.352 1 87.81 388 ARG A O 1
ATOM 3007 N N . PHE A 1 389 ? -13.477 -19.469 1.633 1 86.62 389 PHE A N 1
ATOM 3008 C CA . PHE A 1 389 ? -14.32 -20.625 1.384 1 86.62 389 PHE A CA 1
ATOM 3009 C C . PHE A 1 389 ? -14.18 -21.641 2.51 1 86.62 389 PHE A C 1
ATOM 3011 O O . PHE A 1 389 ? -15.086 -22.438 2.748 1 86.62 389 PHE A O 1
ATOM 3018 N N . THR A 1 390 ? -13.086 -21.562 3.053 1 90.25 390 THR A N 1
ATOM 3019 C CA . THR A 1 390 ? -12.766 -22.562 4.059 1 90.25 390 THR A CA 1
ATOM 3020 C C . THR A 1 390 ? -12.57 -21.922 5.426 1 90.25 390 THR A C 1
ATOM 3022 O O . THR A 1 390 ? -12.562 -20.703 5.547 1 90.25 390 THR A O 1
ATOM 3025 N N . SER A 1 391 ? -12.383 -22.781 6.438 1 86.12 391 SER A N 1
ATOM 3026 C CA . SER A 1 391 ? -12.242 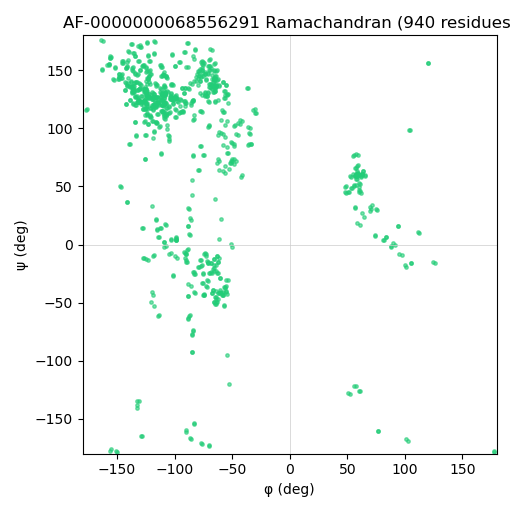-22.297 7.801 1 86.12 391 SER A CA 1
ATOM 3027 C C . SER A 1 391 ? -10.773 -22.219 8.211 1 86.12 391 SER A C 1
ATOM 3029 O O . SER A 1 391 ? -10.461 -21.953 9.375 1 86.12 391 SER A O 1
ATOM 3031 N N . TYR A 1 392 ? -9.969 -22.484 7.227 1 86.19 392 TYR A N 1
ATOM 3032 C CA . TYR A 1 392 ? -8.555 -22.438 7.559 1 86.19 392 TYR A CA 1
ATOM 3033 C C . TYR A 1 392 ? -8.125 -21.016 7.918 1 86.19 392 TYR A C 1
ATOM 3035 O O . TYR A 1 392 ? -8.586 -20.062 7.309 1 86.19 392 TYR A O 1
ATOM 3043 N N . GLU A 1 393 ? -7.254 -21 8.883 1 81.5 393 GLU A N 1
ATOM 3044 C CA . GLU A 1 393 ? -6.805 -19.703 9.367 1 81.5 393 GLU A CA 1
ATOM 3045 C C . GLU A 1 393 ? -5.855 -19.047 8.367 1 81.5 393 GLU A C 1
ATOM 3047 O O . GLU A 1 393 ? -5.074 -19.719 7.699 1 81.5 393 GLU A O 1
ATOM 3052 N N . GLY A 1 394 ? -5.957 -17.703 8.344 1 82.75 394 GLY A N 1
ATOM 3053 C CA . GLY A 1 394 ? -4.965 -16.922 7.621 1 82.75 394 GLY A CA 1
ATOM 3054 C C . GLY A 1 394 ? -3.738 -16.594 8.453 1 82.75 394 GLY A C 1
ATOM 3055 O O . GLY A 1 394 ? -3.414 -17.328 9.398 1 82.75 394 GLY A O 1
ATOM 3056 N N . GLY A 1 395 ? -2.898 -15.68 8.008 1 85.94 395 GLY A N 1
ATOM 3057 C CA . GLY A 1 395 ? -1.825 -15.141 8.828 1 85.94 395 GLY A CA 1
ATOM 3058 C C . GLY A 1 395 ? -0.506 -15.867 8.633 1 85.94 395 GLY A C 1
ATOM 3059 O O . GLY A 1 395 ? 0.365 -15.82 9.508 1 85.94 395 GLY A O 1
ATOM 3060 N N . LEU A 1 396 ? -0.43 -16.641 7.516 1 91.19 396 LEU A N 1
ATOM 3061 C CA . LEU A 1 396 ? 0.82 -17.344 7.238 1 91.19 396 LEU A CA 1
ATOM 3062 C C . LEU A 1 396 ? 1.254 -17.125 5.793 1 91.19 396 LEU A C 1
ATOM 3064 O O . LEU A 1 396 ? 0.427 -17.172 4.879 1 91.19 396 LEU A O 1
ATOM 3068 N N . TRP A 1 397 ? 2.531 -16.812 5.609 1 93.5 397 TRP A N 1
ATOM 3069 C CA . TRP A 1 397 ? 3.156 -16.891 4.293 1 93.5 397 TRP A CA 1
ATOM 3070 C C . TRP A 1 397 ? 3.799 -18.25 4.066 1 93.5 397 TRP A C 1
ATOM 3072 O O . TRP A 1 397 ? 4.461 -18.781 4.957 1 93.5 397 TRP A O 1
ATOM 3082 N N . ASP A 1 398 ? 3.518 -18.828 3 1 95.56 398 ASP A N 1
ATOM 3083 C CA . ASP A 1 398 ? 4.035 -20.156 2.674 1 95.56 398 ASP A CA 1
ATOM 3084 C C . ASP A 1 398 ? 5.242 -20.062 1.74 1 95.56 398 ASP A C 1
ATOM 3086 O O . ASP A 1 398 ? 5.09 -19.766 0.553 1 95.56 398 ASP A O 1
ATOM 3090 N N . TYR A 1 399 ? 6.422 -20.375 2.264 1 94.75 399 TYR A N 1
ATOM 3091 C CA . TYR A 1 399 ? 7.641 -20.281 1.468 1 94.75 399 TYR A CA 1
ATOM 3092 C C . TYR A 1 399 ? 8.039 -21.656 0.94 1 94.75 399 TYR A C 1
ATOM 3094 O O . TYR A 1 399 ? 9.016 -21.781 0.197 1 94.75 399 TYR A O 1
ATOM 3102 N N . ARG A 1 400 ? 7.207 -22.609 1.208 1 91.38 400 ARG A N 1
ATOM 3103 C CA . ARG A 1 400 ? 7.586 -23.969 0.863 1 91.38 400 ARG A CA 1
ATOM 3104 C C . ARG A 1 400 ? 7.594 -24.172 -0.649 1 91.38 400 ARG A C 1
ATOM 3106 O O . ARG A 1 400 ? 6.746 -23.625 -1.358 1 91.38 400 ARG A O 1
ATOM 3113 N N . PRO A 1 401 ? 8.555 -25.172 -1.094 1 89.88 401 PRO A N 1
ATOM 3114 C CA . PRO A 1 401 ? 9.484 -25.984 -0.304 1 89.88 401 PRO A CA 1
ATOM 3115 C C . PRO A 1 401 ? 10.742 -25.219 0.105 1 89.88 401 PRO A C 1
ATOM 3117 O O . PRO A 1 401 ? 11.195 -24.328 -0.624 1 89.88 401 PRO A O 1
ATOM 3120 N N . GLY A 1 402 ? 11.273 -25.578 1.246 1 85.19 402 GLY A N 1
ATOM 3121 C CA . GLY A 1 402 ? 12.508 -24.969 1.717 1 85.19 402 GLY A CA 1
ATOM 3122 C C . GLY A 1 402 ? 12.312 -23.578 2.291 1 85.19 402 GLY A C 1
ATOM 3123 O O . GLY A 1 402 ? 11.242 -23.281 2.824 1 85.19 402 GLY A O 1
ATOM 3124 N N . CYS A 1 403 ? 13.391 -22.906 2.328 1 87.81 403 CYS A N 1
ATOM 3125 C CA . CYS A 1 403 ? 13.414 -21.516 2.789 1 87.81 403 CYS A CA 1
ATOM 3126 C C . CYS A 1 403 ? 12.945 -21.422 4.234 1 87.81 403 CYS A C 1
ATOM 3128 O O . CYS A 1 403 ? 13.492 -22.078 5.117 1 87.81 403 CYS A O 1
ATOM 3130 N N . GLN A 1 404 ? 11.914 -20.547 4.457 1 85.12 404 GLN A N 1
ATOM 3131 C CA . GLN A 1 404 ? 11.477 -20.281 5.824 1 85.12 404 GLN A CA 1
ATOM 3132 C C . GLN A 1 404 ? 10.227 -21.109 6.16 1 85.12 404 GLN A C 1
ATOM 3134 O O . GLN A 1 404 ? 9.68 -20.984 7.258 1 85.12 404 GLN A O 1
ATOM 3139 N N . GLU A 1 405 ? 9.859 -21.938 5.191 1 91.31 405 GLU A N 1
ATOM 3140 C CA . GLU A 1 405 ? 8.664 -22.766 5.344 1 91.31 405 GLU A CA 1
ATOM 3141 C C . GLU A 1 405 ? 7.43 -21.891 5.598 1 91.31 405 GLU A C 1
ATOM 3143 O O . GLU A 1 405 ? 7.102 -21.016 4.797 1 91.31 405 GLU A O 1
ATOM 3148 N N . LEU A 1 406 ? 6.719 -22.094 6.734 1 92.25 406 LEU A N 1
ATOM 3149 C CA . LEU A 1 406 ? 5.566 -21.266 7.066 1 92.25 406 LEU A CA 1
ATOM 3150 C C . LEU A 1 406 ? 5.945 -20.188 8.07 1 92.25 406 LEU A C 1
ATOM 3152 O O . LEU A 1 406 ? 6.535 -20.469 9.109 1 92.25 406 LEU A O 1
ATOM 3156 N N . VAL A 1 407 ? 5.602 -18.969 7.703 1 93.31 407 VAL A N 1
ATOM 3157 C CA . VAL A 1 407 ? 5.988 -17.828 8.531 1 93.31 407 VAL A CA 1
ATOM 3158 C C . VAL A 1 407 ? 4.75 -17 8.883 1 93.31 407 VAL A C 1
ATOM 3160 O O . VAL A 1 407 ? 3.957 -16.656 8.008 1 93.31 407 VAL A O 1
ATOM 3163 N N . LYS A 1 408 ? 4.609 -16.672 10.156 1 91.38 408 LYS A N 1
ATOM 3164 C CA . LYS A 1 408 ? 3.502 -15.82 10.578 1 91.38 408 LYS A CA 1
ATOM 3165 C C . LYS A 1 408 ? 3.617 -14.422 9.984 1 91.38 408 LYS A C 1
ATOM 3167 O O . LYS A 1 408 ? 4.656 -13.766 10.109 1 91.38 408 LYS A O 1
ATOM 3172 N N . HIS A 1 409 ? 2.609 -14.008 9.266 1 87.38 409 HIS A N 1
ATOM 3173 C CA . HIS A 1 409 ? 2.531 -12.688 8.656 1 87.38 409 HIS A CA 1
ATOM 3174 C C . HIS A 1 409 ? 1.085 -12.289 8.375 1 87.38 409 HIS A C 1
ATOM 3176 O O . HIS A 1 409 ? 0.228 -13.156 8.18 1 87.38 409 HIS A O 1
ATOM 3182 N N . ASN A 1 410 ? 0.926 -11.008 8.344 1 82.75 410 ASN A N 1
ATOM 3183 C CA . ASN A 1 410 ? -0.406 -10.539 7.965 1 82.75 410 ASN A CA 1
ATOM 3184 C C . ASN A 1 410 ? -0.738 -10.906 6.523 1 82.75 410 ASN A C 1
ATOM 3186 O O . ASN A 1 410 ? 0.148 -10.945 5.668 1 82.75 410 ASN A O 1
ATOM 3190 N N . THR A 1 411 ? -2.029 -11.227 6.367 1 87.19 411 THR A N 1
ATOM 3191 C CA . THR A 1 411 ? -2.5 -11.5 5.012 1 87.19 411 THR A CA 1
ATOM 3192 C C . THR A 1 411 ? -2.951 -10.211 4.332 1 87.19 411 THR A C 1
ATOM 3194 O O . THR A 1 411 ? -3.602 -9.367 4.957 1 87.19 411 THR A O 1
ATOM 3197 N N . ALA A 1 412 ? -2.531 -10.039 3.111 1 93.88 412 ALA A N 1
ATOM 3198 C CA . ALA A 1 412 ? -2.934 -8.891 2.305 1 93.88 412 ALA A CA 1
ATOM 3199 C C . ALA A 1 412 ? -3.295 -9.312 0.885 1 93.88 412 ALA A C 1
ATOM 3201 O O . ALA A 1 412 ? -3.086 -10.469 0.503 1 93.88 412 ALA A O 1
ATOM 3202 N N . GLY A 1 413 ? -3.957 -8.406 0.185 1 95.5 413 GLY A N 1
ATOM 3203 C CA . GLY A 1 413 ? -4.273 -8.68 -1.208 1 95.5 413 GLY A CA 1
ATOM 3204 C C . GLY A 1 413 ? -3.045 -8.961 -2.053 1 95.5 413 GLY A C 1
ATOM 3205 O O . GLY A 1 413 ? -3.066 -9.844 -2.914 1 95.5 413 GLY A O 1
ATOM 3206 N N . MET A 1 414 ? -2.057 -8.164 -1.83 1 96.94 414 MET A N 1
ATOM 3207 C CA . MET A 1 414 ? -0.736 -8.375 -2.418 1 96.94 414 MET A CA 1
ATOM 3208 C C . MET A 1 414 ? 0.357 -8.234 -1.363 1 96.94 414 MET A C 1
ATOM 3210 O O . MET A 1 414 ? 0.412 -7.23 -0.65 1 96.94 414 MET A O 1
ATOM 3214 N N . MET A 1 415 ? 1.123 -9.211 -1.205 1 96.94 415 MET A N 1
ATOM 3215 C CA . MET A 1 415 ? 2.24 -9.258 -0.267 1 96.94 415 MET A CA 1
ATOM 3216 C C . MET A 1 415 ? 3.574 -9.234 -1.007 1 96.94 415 MET A C 1
ATOM 3218 O O . MET A 1 415 ? 3.82 -10.07 -1.878 1 96.94 415 MET A O 1
ATOM 3222 N N . MET A 1 416 ? 4.461 -8.281 -0.647 1 97.31 416 MET A N 1
ATOM 3223 C CA . MET A 1 416 ? 5.574 -7.988 -1.547 1 97.31 416 MET A CA 1
ATOM 3224 C C . MET A 1 416 ? 6.879 -7.863 -0.772 1 97.31 416 MET A C 1
ATOM 3226 O O . MET A 1 416 ? 6.945 -7.164 0.239 1 97.31 416 MET A O 1
ATOM 3230 N N . GLU A 1 417 ? 7.875 -8.484 -1.265 1 96.56 417 GLU A N 1
ATOM 3231 C CA . GLU A 1 417 ? 9.211 -8.289 -0.717 1 96.56 417 GLU A CA 1
ATOM 3232 C C . GLU A 1 417 ? 10.289 -8.547 -1.773 1 96.56 417 GLU A C 1
ATOM 3234 O O . GLU A 1 417 ? 10.125 -9.422 -2.627 1 96.56 417 GLU A O 1
ATOM 3239 N N . HIS A 1 418 ? 11.328 -7.773 -1.762 1 96.94 418 HIS A N 1
ATOM 3240 C CA . HIS A 1 418 ? 12.492 -7.879 -2.627 1 96.94 418 HIS A CA 1
ATOM 3241 C C . HIS A 1 418 ? 12.109 -7.754 -4.098 1 96.94 418 HIS A C 1
ATOM 3243 O O . HIS A 1 418 ? 12.344 -8.672 -4.883 1 96.94 418 HIS A O 1
ATOM 3249 N N . ILE A 1 419 ? 11.547 -6.621 -4.402 1 98.06 419 ILE A N 1
ATOM 3250 C CA . ILE A 1 419 ? 11.062 -6.316 -5.742 1 98.06 419 ILE A CA 1
ATOM 3251 C C . ILE A 1 419 ? 11.703 -5.023 -6.238 1 98.06 419 ILE A C 1
ATOM 3253 O O . ILE A 1 419 ? 11.852 -4.062 -5.48 1 98.06 419 ILE A O 1
ATOM 3257 N N . ASP A 1 420 ? 12.156 -5.027 -7.41 1 97.25 420 ASP A N 1
ATOM 3258 C CA . ASP A 1 420 ? 12.602 -3.82 -8.094 1 97.25 420 ASP A CA 1
ATOM 3259 C C . ASP A 1 420 ? 11.875 -3.635 -9.422 1 97.25 420 ASP A C 1
ATOM 3261 O O . ASP A 1 420 ? 12.328 -4.129 -10.453 1 97.25 420 ASP A O 1
ATOM 3265 N N . GLY A 1 421 ? 10.883 -2.932 -9.398 1 97.44 421 GLY A N 1
ATOM 3266 C CA . GLY A 1 421 ? 10.07 -2.73 -10.586 1 97.44 421 GLY A CA 1
ATOM 3267 C C . GLY A 1 421 ? 8.773 -3.518 -10.562 1 97.44 421 GLY A C 1
ATOM 3268 O O . GLY A 1 421 ? 8.75 -4.707 -10.883 1 97.44 421 GLY A O 1
ATOM 3269 N N . LEU A 1 422 ? 7.672 -2.859 -10.188 1 98.31 422 LEU A N 1
ATOM 3270 C CA . LEU A 1 422 ? 6.324 -3.418 -10.141 1 98.31 422 LEU A CA 1
ATOM 3271 C C . LEU A 1 422 ? 5.312 -2.439 -10.727 1 98.31 422 LEU A C 1
ATOM 3273 O O . LEU A 1 422 ? 5.254 -1.278 -10.32 1 98.31 422 LEU A O 1
ATOM 3277 N N . GLU A 1 423 ? 4.633 -2.844 -11.703 1 98.44 423 GLU A N 1
ATOM 3278 C CA . GLU A 1 423 ? 3.551 -2.053 -12.281 1 98.44 423 GLU A CA 1
ATOM 3279 C C . GLU A 1 423 ? 2.199 -2.729 -12.07 1 98.44 423 GLU A C 1
ATOM 3281 O O . GLU A 1 423 ? 2.01 -3.885 -12.453 1 98.44 423 GLU A O 1
ATOM 3286 N N . VAL A 1 424 ? 1.298 -2.086 -11.445 1 98.5 424 VAL A N 1
ATOM 3287 C CA . VAL A 1 424 ? -0.085 -2.508 -11.258 1 98.5 424 VAL A CA 1
ATOM 3288 C C . VAL A 1 424 ? -1.026 -1.537 -11.961 1 98.5 424 VAL A C 1
ATOM 3290 O O . VAL A 1 424 ? -1.201 -0.399 -11.523 1 98.5 424 VAL A O 1
ATOM 3293 N N . ASN A 1 425 ? -1.531 -1.997 -13.055 1 98.44 425 ASN A N 1
ATOM 3294 C CA . ASN A 1 425 ? -2.285 -1.127 -13.953 1 98.44 425 ASN A CA 1
ATOM 3295 C C . ASN A 1 425 ? -3.688 -1.668 -14.211 1 98.44 425 ASN A C 1
ATOM 3297 O O . ASN A 1 425 ? -3.848 -2.725 -14.82 1 98.44 425 ASN A O 1
ATOM 3301 N N . ASN A 1 426 ? -4.715 -0.868 -13.828 1 98.31 426 ASN A N 1
ATOM 3302 C CA . ASN A 1 426 ? -6.105 -1.273 -13.992 1 98.31 426 ASN A CA 1
ATOM 3303 C C . ASN A 1 426 ? -6.398 -2.582 -13.258 1 98.31 426 ASN A C 1
ATOM 3305 O O . ASN A 1 426 ? -6.883 -3.539 -13.867 1 98.31 426 ASN A O 1
ATOM 3309 N N . VAL A 1 427 ? -6.133 -2.58 -11.977 1 98.38 427 VAL A N 1
ATOM 3310 C CA . VAL A 1 427 ? -6.359 -3.744 -11.125 1 98.38 427 VAL A CA 1
ATOM 3311 C C . VAL A 1 427 ? -7.41 -3.414 -10.07 1 98.38 427 VAL A C 1
ATOM 3313 O O . VAL A 1 427 ? -7.32 -2.385 -9.398 1 98.38 427 VAL A O 1
ATOM 3316 N N . GLU A 1 428 ? -8.438 -4.227 -9.977 1 97.81 428 GLU A N 1
ATOM 3317 C CA . GLU A 1 428 ? -9.492 -4.102 -8.984 1 97.81 428 GLU A CA 1
ATOM 3318 C C . GLU A 1 428 ? -9.414 -5.215 -7.945 1 97.81 428 GLU A C 1
ATOM 3320 O O . GLU A 1 428 ? -9.43 -6.398 -8.289 1 97.81 428 GLU A O 1
ATOM 3325 N N . MET A 1 429 ? -9.258 -4.844 -6.695 1 96.81 429 MET A N 1
ATOM 3326 C CA . MET A 1 429 ? -9.359 -5.773 -5.578 1 96.81 429 MET A CA 1
ATOM 3327 C C . MET A 1 429 ? -10.703 -5.633 -4.871 1 96.81 429 MET A C 1
ATOM 3329 O O . MET A 1 429 ? -11.07 -4.535 -4.453 1 96.81 429 MET A O 1
ATOM 3333 N N . ARG A 1 430 ? -11.391 -6.699 -4.754 1 95.25 430 ARG A N 1
ATOM 3334 C CA . ARG A 1 430 ? -12.695 -6.715 -4.102 1 95.25 430 ARG A CA 1
ATOM 3335 C C . ARG A 1 430 ? -12.711 -7.691 -2.93 1 95.25 430 ARG A C 1
ATOM 3337 O O . ARG A 1 430 ? -12.266 -8.836 -3.059 1 95.25 430 ARG A O 1
ATOM 3344 N N . TRP A 1 431 ? -13.172 -7.172 -1.841 1 93.31 431 TRP A N 1
ATOM 3345 C CA . TRP A 1 431 ? -13.242 -7.98 -0.629 1 93.31 431 TRP A CA 1
ATOM 3346 C C . TRP A 1 431 ? -14.688 -8.336 -0.293 1 93.31 431 TRP A C 1
ATOM 3348 O O . TRP A 1 431 ? -15.562 -7.465 -0.27 1 93.31 431 TRP A O 1
ATOM 3358 N N . SER A 1 432 ? -14.852 -9.625 -0.062 1 88.88 432 SER A N 1
ATOM 3359 C CA . SER A 1 432 ? -16.203 -10.039 0.303 1 88.88 432 SER A CA 1
ATOM 3360 C C . SER A 1 432 ? -16.609 -9.453 1.649 1 88.88 432 SER A C 1
ATOM 3362 O O . SER A 1 432 ? -15.82 -9.438 2.592 1 88.88 432 SER A O 1
ATOM 3364 N N . ASN A 1 433 ? -17.828 -9.078 1.784 1 80.69 433 ASN A N 1
ATOM 3365 C CA . ASN A 1 433 ? -18.359 -8.469 3 1 80.69 433 ASN A CA 1
ATOM 3366 C C . ASN A 1 433 ? -18.672 -9.523 4.059 1 80.69 433 ASN A C 1
ATOM 3368 O O . ASN A 1 433 ? -18.812 -9.203 5.238 1 80.69 433 ASN A O 1
ATOM 3372 N N . GLU A 1 434 ? -18.797 -10.68 3.584 1 76.56 434 GLU A N 1
ATOM 3373 C CA . GLU A 1 434 ? -19.156 -11.766 4.492 1 76.56 434 GLU A CA 1
ATOM 3374 C C . GLU A 1 434 ? -18.062 -12.008 5.527 1 76.56 434 GLU A C 1
ATOM 3376 O O . GLU A 1 434 ? -18.328 -12.523 6.613 1 76.56 434 GLU A O 1
ATOM 3381 N N . GLN A 1 435 ? -16.969 -11.531 5.227 1 68.62 435 GLN A N 1
ATOM 3382 C CA . GLN A 1 435 ? -15.828 -11.797 6.098 1 68.62 435 GLN A CA 1
ATOM 3383 C C . GLN A 1 435 ? -15.305 -10.516 6.734 1 68.62 435 GLN A C 1
ATOM 3385 O O . GLN A 1 435 ? -14.164 -10.469 7.191 1 68.62 435 GLN A O 1
ATOM 3390 N N . GLU A 1 436 ? -16.125 -9.648 6.742 1 65.69 436 GLU A N 1
ATOM 3391 C CA . GLU A 1 436 ? -15.68 -8.336 7.211 1 65.69 436 GLU A CA 1
ATOM 3392 C C . GLU A 1 436 ? -15.219 -8.398 8.664 1 65.69 436 GLU A C 1
ATOM 3394 O O . GLU A 1 436 ? -14.414 -7.57 9.109 1 65.69 436 GLU A O 1
ATOM 3399 N N . GLN A 1 437 ? -15.633 -9.5 9.219 1 60.06 437 GLN A N 1
ATOM 3400 C CA . GLN A 1 437 ? -15.336 -9.609 10.648 1 60.06 437 GLN A CA 1
ATOM 3401 C C . GLN A 1 437 ? -14 -10.297 10.883 1 60.06 437 GLN A C 1
ATOM 3403 O O . GLN A 1 437 ? -13.516 -10.359 12.016 1 60.06 437 GLN A O 1
ATOM 3408 N N . LEU A 1 438 ? -13.492 -10.758 9.789 1 66.44 438 LEU A N 1
ATOM 3409 C CA . LEU A 1 438 ? -12.211 -11.438 9.961 1 66.44 438 LEU A CA 1
ATOM 3410 C C . LEU A 1 438 ? -11.102 -10.438 10.242 1 66.44 438 LEU A C 1
ATOM 3412 O O . LEU A 1 438 ? -11.07 -9.352 9.656 1 66.44 438 LEU A O 1
ATOM 3416 N N . ASP A 1 439 ? -10.234 -10.93 11.141 1 66.44 439 ASP A N 1
ATOM 3417 C CA . ASP A 1 439 ? -9.094 -10.094 11.508 1 66.44 439 ASP A CA 1
ATOM 3418 C C . ASP A 1 439 ? -8.18 -9.859 10.312 1 66.44 439 ASP A C 1
ATOM 3420 O O . ASP A 1 439 ? -7.945 -10.766 9.516 1 66.44 439 ASP A O 1
ATOM 3424 N N . GLN A 1 440 ? -7.789 -8.68 10.195 1 73.38 440 GLN A N 1
ATOM 3425 C CA . GLN A 1 440 ? -6.816 -8.242 9.195 1 73.38 440 GLN A CA 1
ATOM 3426 C C . GLN A 1 440 ? -7.344 -8.453 7.785 1 73.38 440 GLN A C 1
ATOM 3428 O O . GLN A 1 440 ? -6.578 -8.742 6.863 1 73.38 440 GLN A O 1
ATOM 3433 N N . TRP A 1 441 ? -8.672 -8.406 7.77 1 79.69 441 TRP A N 1
ATOM 3434 C CA . TRP A 1 441 ? -9.32 -8.547 6.469 1 79.69 441 TRP A CA 1
ATOM 3435 C C . TRP A 1 441 ? -9.258 -7.234 5.691 1 79.69 441 TRP A C 1
ATOM 3437 O O . TRP A 1 441 ? -9.219 -6.152 6.281 1 79.69 441 TRP A O 1
ATOM 3447 N N . ASN A 1 442 ? -9.125 -7.336 4.453 1 84 442 ASN A N 1
ATOM 3448 C CA . ASN A 1 442 ? -9.188 -6.27 3.463 1 84 442 ASN A CA 1
ATOM 3449 C C . ASN A 1 442 ? -7.973 -5.352 3.549 1 84 442 ASN A C 1
ATOM 3451 O O . ASN A 1 442 ? -8.102 -4.133 3.404 1 84 442 ASN A O 1
ATOM 3455 N N . ASN A 1 443 ? -6.844 -5.891 3.945 1 91.31 443 ASN A N 1
ATOM 3456 C CA . ASN A 1 443 ? -5.566 -5.219 3.73 1 91.31 443 ASN A CA 1
ATOM 3457 C C . ASN A 1 443 ? -5.113 -5.332 2.277 1 91.31 443 ASN A C 1
ATOM 3459 O O . ASN A 1 443 ? -4.77 -6.418 1.811 1 91.31 443 ASN A O 1
ATOM 3463 N N . PRO A 1 444 ? -5.07 -4.207 1.586 1 93.75 444 PRO A N 1
ATOM 3464 C CA . PRO A 1 444 ? -4.852 -4.371 0.147 1 93.75 444 PRO A CA 1
ATOM 3465 C C . PRO A 1 444 ? -3.406 -4.723 -0.195 1 93.75 444 PRO A C 1
ATOM 3467 O O . PRO A 1 444 ? -3.16 -5.582 -1.047 1 93.75 444 PRO A O 1
ATOM 3470 N N . LEU A 1 445 ? -2.502 -4.004 0.478 1 95.19 445 LEU A N 1
ATOM 3471 C CA . LEU A 1 445 ? -1.091 -4.125 0.128 1 95.19 445 LEU A CA 1
ATOM 3472 C C . LEU A 1 445 ? -0.23 -4.262 1.379 1 95.19 445 LEU A C 1
ATOM 3474 O O . LEU A 1 445 ? -0.489 -3.607 2.391 1 95.19 445 LEU A O 1
ATOM 3478 N N . GLU A 1 446 ? 0.708 -5.09 1.291 1 93.88 446 GLU A N 1
ATOM 3479 C CA . GLU A 1 446 ? 1.721 -5.23 2.334 1 93.88 446 GLU A CA 1
ATOM 3480 C C . GLU A 1 446 ? 3.127 -5.234 1.742 1 93.88 446 GLU A C 1
ATOM 3482 O O . GLU A 1 446 ? 3.428 -6.027 0.85 1 93.88 446 GLU A O 1
ATOM 3487 N N . PHE A 1 447 ? 3.945 -4.305 2.197 1 92.88 447 PHE A N 1
ATOM 3488 C CA . PHE A 1 447 ? 5.336 -4.184 1.773 1 92.88 447 PHE A CA 1
ATOM 3489 C C . PHE A 1 447 ? 6.281 -4.617 2.889 1 92.88 447 PHE A C 1
ATOM 3491 O O . PHE A 1 447 ? 6.133 -4.191 4.035 1 92.88 447 PHE A O 1
ATOM 3498 N N . ARG A 1 448 ? 7.176 -5.488 2.529 1 92.19 448 ARG A N 1
ATOM 3499 C CA . ARG A 1 448 ? 8.32 -5.57 3.436 1 92.19 448 ARG A CA 1
ATOM 3500 C C . ARG A 1 448 ? 9.188 -4.32 3.338 1 92.19 448 ARG A C 1
ATOM 3502 O O . ARG A 1 448 ? 9.719 -4.012 2.27 1 92.19 448 ARG A O 1
ATOM 3509 N N . PRO A 1 449 ? 9.375 -3.678 4.402 1 86.25 449 PRO A N 1
ATOM 3510 C CA . PRO A 1 449 ? 10.047 -2.377 4.359 1 86.25 449 PRO A CA 1
ATOM 3511 C C . PRO A 1 449 ? 11.445 -2.453 3.74 1 86.25 449 PRO A C 1
ATOM 3513 O O . PRO A 1 449 ? 12.172 -3.422 3.973 1 86.25 449 PRO A O 1
ATOM 3516 N N . SER A 1 450 ? 11.797 -1.502 2.951 1 88 450 SER A N 1
ATOM 3517 C CA . SER A 1 450 ? 13.117 -1.216 2.398 1 88 450 SER A CA 1
ATOM 3518 C C . SER A 1 450 ? 13.484 -2.209 1.302 1 88 450 SER A C 1
ATOM 3520 O O . SER A 1 450 ? 14.617 -2.219 0.818 1 88 450 SER A O 1
ATOM 3522 N N . THR A 1 451 ? 12.5 -3.07 0.89 1 92.94 451 THR A N 1
ATOM 3523 C CA . THR A 1 451 ? 12.914 -4.086 -0.07 1 92.94 451 THR A CA 1
ATOM 3524 C C . THR A 1 451 ? 12.148 -3.936 -1.383 1 92.94 451 THR A C 1
ATOM 3526 O O . THR A 1 451 ? 12.461 -4.605 -2.369 1 92.94 451 THR A O 1
ATOM 3529 N N . VAL A 1 452 ? 11.164 -3.135 -1.421 1 94.62 452 VAL A N 1
ATOM 3530 C CA . VAL A 1 452 ? 10.336 -2.982 -2.611 1 94.62 452 VAL A CA 1
ATOM 3531 C C . VAL A 1 452 ? 10.555 -1.602 -3.223 1 94.62 452 VAL A C 1
ATOM 3533 O O . VAL A 1 452 ? 10.242 -0.583 -2.602 1 94.62 452 VAL A O 1
ATOM 3536 N N . ASN A 1 453 ? 11.094 -1.646 -4.395 1 91.69 453 ASN A N 1
ATOM 3537 C CA . ASN A 1 453 ? 11.477 -0.396 -5.039 1 91.69 453 ASN A CA 1
ATOM 3538 C C . ASN A 1 453 ? 10.844 -0.256 -6.418 1 91.69 453 ASN A C 1
ATOM 3540 O O . ASN A 1 453 ? 10.594 -1.255 -7.094 1 91.69 453 ASN A O 1
ATOM 3544 N N . ASN A 1 454 ? 10.648 1.032 -6.816 1 93.88 454 ASN A N 1
ATOM 3545 C CA . ASN A 1 454 ? 10.141 1.354 -8.141 1 93.88 454 ASN A CA 1
ATOM 3546 C C . ASN A 1 454 ? 8.781 0.706 -8.398 1 93.88 454 ASN A C 1
ATOM 3548 O O . ASN A 1 454 ? 8.648 -0.149 -9.273 1 93.88 454 ASN A O 1
ATOM 3552 N N . VAL A 1 455 ? 7.789 1.202 -7.641 1 96.06 455 VAL A N 1
ATOM 3553 C CA . VAL A 1 455 ? 6.422 0.697 -7.727 1 96.06 455 VAL A CA 1
ATOM 3554 C C . VAL A 1 455 ? 5.531 1.729 -8.406 1 96.06 455 VAL A C 1
ATOM 3556 O O . VAL A 1 455 ? 5.652 2.93 -8.156 1 96.06 455 VAL A O 1
ATOM 3559 N N . SER A 1 456 ? 4.695 1.276 -9.312 1 96.88 456 SER A N 1
ATOM 3560 C CA . SER A 1 456 ? 3.758 2.139 -10.023 1 96.88 456 SER A CA 1
ATOM 3561 C C . SER A 1 456 ? 2.344 1.571 -9.977 1 96.88 456 SER A C 1
ATOM 3563 O O . SER A 1 456 ? 2.123 0.41 -10.328 1 96.88 456 SER A O 1
ATOM 3565 N N . PHE A 1 457 ? 1.415 2.326 -9.469 1 96.75 457 PHE A N 1
ATOM 3566 C CA . PHE A 1 457 ? -0.008 2.014 -9.516 1 96.75 457 PHE A CA 1
ATOM 3567 C C . PHE A 1 457 ? -0.737 2.957 -10.461 1 96.75 457 PHE A C 1
ATOM 3569 O O . PHE A 1 457 ? -0.667 4.18 -10.312 1 96.75 457 PHE A O 1
ATOM 3576 N N . ILE A 1 458 ? -1.362 2.396 -11.445 1 96.94 458 ILE A N 1
ATOM 3577 C CA . ILE A 1 458 ? -2.143 3.143 -12.422 1 96.94 458 ILE A CA 1
ATOM 3578 C C . ILE A 1 458 ? -3.578 2.619 -12.445 1 96.94 458 ILE A C 1
ATOM 3580 O O . ILE A 1 458 ? -3.85 1.567 -13.031 1 96.94 458 ILE A O 1
ATOM 3584 N N . HIS A 1 459 ? -4.496 3.322 -11.867 1 95.75 459 HIS A N 1
ATOM 3585 C CA . HIS A 1 459 ? -5.891 2.912 -11.742 1 95.75 459 HIS A CA 1
ATOM 3586 C C . HIS A 1 459 ? -6.02 1.642 -10.906 1 95.75 459 HIS A C 1
ATOM 3588 O O . HIS A 1 459 ? -6.504 0.619 -11.398 1 95.75 459 HIS A O 1
ATOM 3594 N N . PHE A 1 460 ? -5.605 1.695 -9.719 1 97.44 460 PHE A N 1
ATOM 3595 C CA . PHE A 1 460 ? -5.75 0.645 -8.719 1 97.44 460 PHE A CA 1
ATOM 3596 C C . PHE A 1 460 ? -6.855 0.987 -7.73 1 97.44 460 PHE A C 1
ATOM 3598 O O . PHE A 1 460 ? -6.93 2.115 -7.238 1 97.44 460 PHE A O 1
ATOM 3605 N N . ASN A 1 461 ? -7.734 0.018 -7.527 1 96.56 461 ASN A N 1
ATOM 3606 C CA . ASN A 1 461 ? -8.82 0.212 -6.574 1 96.56 461 ASN A CA 1
ATOM 3607 C C . ASN A 1 461 ? -8.977 -0.988 -5.645 1 96.56 461 ASN A C 1
ATOM 3609 O O . ASN A 1 461 ? -8.82 -2.133 -6.07 1 96.56 461 ASN A O 1
ATOM 3613 N N . SER A 1 462 ? -9.234 -0.721 -4.398 1 95.75 462 SER A N 1
ATOM 3614 C CA . SER A 1 462 ? -9.555 -1.748 -3.414 1 95.75 462 SER A CA 1
ATOM 3615 C C . SER A 1 462 ? -10.789 -1.367 -2.6 1 95.75 462 SER A C 1
ATOM 3617 O O . SER A 1 462 ? -10.859 -0.266 -2.051 1 95.75 462 SER A O 1
ATOM 3619 N N . GLY A 1 463 ? -11.797 -2.201 -2.559 1 91.69 463 GLY A N 1
ATOM 3620 C CA . GLY A 1 463 ? -13.016 -1.949 -1.812 1 91.69 463 GLY A CA 1
ATOM 3621 C C . GLY A 1 463 ? -13.844 -3.201 -1.572 1 91.69 463 GLY A C 1
ATOM 3622 O O . GLY A 1 463 ? -13.461 -4.293 -2 1 91.69 463 GLY A O 1
ATOM 3623 N N . PHE A 1 464 ? -14.953 -3.082 -0.8 1 87.81 464 PHE A N 1
ATOM 3624 C CA . PHE A 1 464 ? -15.828 -4.207 -0.517 1 87.81 464 PHE A CA 1
ATOM 3625 C C . PHE A 1 464 ? -16.719 -4.52 -1.717 1 87.81 464 PHE A C 1
ATOM 3627 O O . PHE A 1 464 ? -17.031 -3.627 -2.51 1 87.81 464 PHE A O 1
ATOM 3634 N N . TYR A 1 465 ? -16.922 -5.848 -1.818 1 76.31 465 TYR A N 1
ATOM 3635 C CA . TYR A 1 465 ? -17.828 -6.371 -2.84 1 76.31 465 TYR A CA 1
ATOM 3636 C C . TYR A 1 465 ? -19.281 -6.027 -2.514 1 76.31 465 TYR A C 1
ATOM 3638 O O . TYR A 1 465 ? -19.75 -6.309 -1.412 1 76.31 465 TYR A O 1
ATOM 3646 N N . THR A 1 466 ? -20 -4.973 -3.139 1 61.59 466 THR A N 1
ATOM 3647 C CA . THR A 1 466 ? -21.438 -4.777 -2.924 1 61.59 466 THR A CA 1
ATOM 3648 C C . THR A 1 466 ? -22.25 -5.672 -3.857 1 61.59 466 THR A C 1
ATOM 3650 O O . THR A 1 466 ? -21.969 -5.746 -5.055 1 61.59 466 THR A O 1
ATOM 3653 N N . ASN A 1 467 ? -22.875 -6.703 -3.43 1 50.34 467 ASN A N 1
ATOM 3654 C CA . ASN A 1 467 ? -23.875 -7.43 -4.195 1 50.34 467 ASN A CA 1
ATOM 3655 C C . ASN A 1 467 ? -24.922 -6.484 -4.777 1 50.34 467 ASN A C 1
ATOM 3657 O O . ASN A 1 467 ? -25.641 -5.809 -4.035 1 50.34 467 ASN A O 1
ATOM 3661 N N . SER A 1 468 ? -24.766 -5.773 -5.648 1 42.16 468 SER A N 1
ATOM 3662 C CA . SER A 1 468 ? -25.875 -5.062 -6.293 1 42.16 468 SER A CA 1
ATOM 3663 C C . SER A 1 468 ? -26.984 -6.02 -6.684 1 42.16 468 SER A C 1
ATOM 3665 O O . SER A 1 468 ? -27.875 -5.66 -7.469 1 42.16 468 SER A O 1
ATOM 3667 N N . LYS A 1 469 ? -27.188 -7.359 -6.566 1 34.5 469 LYS A N 1
ATOM 3668 C CA . LYS A 1 469 ? -28.422 -7.891 -7.133 1 34.5 469 LYS A CA 1
ATOM 3669 C C . LYS A 1 469 ? -29.641 -7.277 -6.453 1 34.5 469 LYS A C 1
ATOM 3671 O O . LYS A 1 469 ? -30.75 -7.812 -6.551 1 34.5 469 LYS A O 1
ATOM 3676 N N . SER A 1 470 ? -29.781 -6.562 -5.395 1 29.61 470 SER A N 1
ATOM 3677 C CA . SER A 1 470 ? -31.219 -6.559 -5.145 1 29.61 470 SER A CA 1
ATOM 3678 C C . SER A 1 470 ? -32 -6.094 -6.371 1 29.61 470 SER A C 1
ATOM 3680 O O . SER A 1 470 ? -32.938 -6.758 -6.805 1 29.61 470 SER A O 1
ATOM 3682 N N . SER A 1 471 ? -32.406 -4.691 -6.496 1 26.69 471 SER A N 1
ATOM 3683 C CA . SER A 1 471 ? -33.719 -4.27 -6.984 1 26.69 471 SER A CA 1
ATOM 3684 C C . SER A 1 471 ? -33.75 -4.199 -8.508 1 26.69 471 SER A C 1
ATOM 3686 O O . SER A 1 471 ? -34.625 -3.543 -9.086 1 26.69 471 SER A O 1
ATOM 3688 N N . SER A 1 472 ? -33.219 -5.102 -9.547 1 21.91 472 SER A N 1
ATOM 3689 C CA . SER A 1 472 ? -34.375 -5.168 -10.43 1 21.91 472 SER A CA 1
ATOM 3690 C C . SER A 1 472 ? -35.469 -6.055 -9.836 1 21.91 472 SER A C 1
ATOM 3692 O O . SER A 1 472 ? -35.156 -7.074 -9.211 1 21.91 472 SER A O 1
ATOM 3694 N N . MET B 1 1 ? -49.812 5.988 -40.625 1 21.88 1 MET B N 1
ATOM 3695 C CA . MET B 1 1 ? -50.156 7.398 -40.469 1 21.88 1 MET B CA 1
ATOM 3696 C C . MET B 1 1 ? -48.906 8.258 -40.344 1 21.88 1 MET B C 1
ATOM 3698 O O . MET B 1 1 ? -47.938 7.84 -39.75 1 21.88 1 MET B O 1
ATOM 3702 N N . ALA B 1 2 ? -48.906 9.32 -41.188 1 21.83 2 ALA B N 1
ATOM 3703 C CA . ALA B 1 2 ? -48 10.344 -41.688 1 21.83 2 ALA B CA 1
ATOM 3704 C C . ALA B 1 2 ? -47.344 11.094 -40.531 1 21.83 2 ALA B C 1
ATOM 3706 O O . ALA B 1 2 ? -48 11.484 -39.594 1 21.83 2 ALA B O 1
ATOM 3707 N N . LYS B 1 3 ? -45.969 11.047 -40.531 1 24.17 3 LYS B N 1
ATOM 3708 C CA . LYS B 1 3 ? -44.719 11.391 -39.844 1 24.17 3 LYS B CA 1
ATOM 3709 C C . LYS B 1 3 ? -44.531 12.906 -39.781 1 24.17 3 LYS B C 1
ATOM 3711 O O . LYS B 1 3 ? -43.812 13.492 -40.594 1 24.17 3 LYS B O 1
ATOM 3716 N N . THR B 1 4 ? -45.75 13.602 -39.531 1 25.66 4 THR B N 1
ATOM 3717 C CA . THR B 1 4 ? -45.562 15.008 -39.844 1 25.66 4 THR B CA 1
ATOM 3718 C C . THR B 1 4 ? -44.438 15.609 -39 1 25.66 4 THR B C 1
ATOM 3720 O O . THR B 1 4 ? -44.438 15.422 -37.781 1 25.66 4 THR B O 1
ATOM 3723 N N . PRO B 1 5 ? -43.375 16.031 -39.625 1 31.08 5 PRO B N 1
ATOM 3724 C CA . PRO B 1 5 ? -42.094 16.609 -39.188 1 31.08 5 PRO B CA 1
ATOM 3725 C C . PRO B 1 5 ? -42.281 17.922 -38.438 1 31.08 5 PRO B C 1
ATOM 3727 O O . PRO B 1 5 ? -42.75 18.906 -39.031 1 31.08 5 PRO B O 1
ATOM 3730 N N . ILE B 1 6 ? -42.938 17.938 -37.281 1 29.16 6 ILE B N 1
ATOM 3731 C CA . ILE B 1 6 ? -43.25 19.266 -36.781 1 29.16 6 ILE B CA 1
ATOM 3732 C C . ILE B 1 6 ? -41.969 20.047 -36.562 1 29.16 6 ILE B C 1
ATOM 3734 O O . ILE B 1 6 ? -41 19.531 -35.969 1 29.16 6 ILE B O 1
ATOM 3738 N N . PHE B 1 7 ? -41.656 21.047 -37.406 1 27.75 7 PHE B N 1
ATOM 3739 C CA . PHE B 1 7 ? -40.625 22.062 -37.562 1 27.75 7 PHE B CA 1
ATOM 3740 C C . PHE B 1 7 ? -40.531 22.906 -36.312 1 27.75 7 PHE B C 1
ATOM 3742 O O . PHE B 1 7 ? -41.438 23.672 -36 1 27.75 7 PHE B O 1
ATOM 3749 N N . SER B 1 8 ? -40.188 22.328 -35.125 1 27.62 8 SER B N 1
ATOM 3750 C CA . SER B 1 8 ? -40.25 23.203 -33.938 1 27.62 8 SER B CA 1
ATOM 3751 C C . SER B 1 8 ? -39.281 24.375 -34.094 1 27.62 8 SER B C 1
ATOM 3753 O O . SER B 1 8 ? -38.125 24.188 -34.375 1 27.62 8 SER B O 1
ATOM 3755 N N . LEU B 1 9 ? -39.844 25.531 -34.562 1 25.09 9 LEU B N 1
ATOM 3756 C CA . LEU B 1 9 ? -39.25 26.844 -34.719 1 25.09 9 LEU B CA 1
ATOM 3757 C C . LEU B 1 9 ? -38.562 27.312 -33.438 1 25.09 9 LEU B C 1
ATOM 3759 O O . LEU B 1 9 ? -39.219 27.438 -32.375 1 25.09 9 LEU B O 1
ATOM 3763 N N . PHE B 1 10 ? -37.281 26.969 -33.281 1 27.89 10 PHE B N 1
ATOM 3764 C CA . PHE B 1 10 ? -36.406 27.359 -32.156 1 27.89 10 PHE B CA 1
ATOM 3765 C C . PHE B 1 10 ? -36.219 28.875 -32.125 1 27.89 10 PHE B C 1
ATOM 3767 O O . PHE B 1 10 ? -35.594 29.438 -33 1 27.89 10 PHE B O 1
ATOM 3774 N N . GLN B 1 11 ? -37.344 29.594 -31.766 1 26.55 11 GLN B N 1
ATOM 3775 C CA . GLN B 1 11 ? -37.188 31.047 -31.672 1 26.55 11 GLN B CA 1
ATOM 3776 C C . GLN B 1 11 ? -36.062 31.406 -30.688 1 26.55 11 GLN B C 1
ATOM 3778 O O . GLN B 1 11 ? -36.062 30.922 -29.547 1 26.55 11 GLN B O 1
ATOM 3783 N N . THR B 1 12 ? -34.906 31.766 -31.188 1 29.67 12 THR B N 1
ATOM 3784 C CA . THR B 1 12 ? -33.75 32.312 -30.531 1 29.67 12 THR B CA 1
ATOM 3785 C C . THR B 1 12 ? -34.094 33.594 -29.75 1 29.67 12 THR B C 1
ATOM 3787 O O . THR B 1 12 ? -34.469 34.594 -30.344 1 29.67 12 THR B O 1
ATOM 3790 N N . ILE B 1 13 ? -34.906 33.438 -28.672 1 29.19 13 ILE B N 1
ATOM 3791 C CA . ILE B 1 13 ? -35.188 34.656 -27.906 1 29.19 13 ILE B CA 1
ATOM 3792 C C . ILE B 1 13 ? -33.906 35.312 -27.438 1 29.19 13 ILE B C 1
ATOM 3794 O O . ILE B 1 13 ? -33.062 34.656 -26.797 1 29.19 13 ILE B O 1
ATOM 3798 N N . SER B 1 14 ? -33.375 36.25 -28.219 1 30.28 14 SER B N 1
ATOM 3799 C CA . SER B 1 14 ? -32.312 37.188 -27.938 1 30.28 14 SER B CA 1
ATOM 3800 C C . SER B 1 14 ? -32.531 37.906 -26.609 1 30.28 14 SER B C 1
ATOM 3802 O O . SER B 1 14 ? -33.469 38.688 -26.484 1 30.28 14 SER B O 1
ATOM 3804 N N . ILE B 1 15 ? -32.406 37.156 -25.531 1 30.84 15 ILE B N 1
ATOM 3805 C CA . ILE B 1 15 ? -32.531 37.844 -24.25 1 30.84 15 ILE B CA 1
ATOM 3806 C C . ILE B 1 15 ? -31.547 39 -24.188 1 30.84 15 ILE B C 1
ATOM 3808 O O . ILE B 1 15 ? -30.344 38.812 -24.266 1 30.84 15 ILE B O 1
ATOM 3812 N N . LEU B 1 16 ? -31.969 40.125 -24.75 1 32.84 16 LEU B N 1
ATOM 3813 C CA . LEU B 1 16 ? -31.297 41.406 -24.531 1 32.84 16 LEU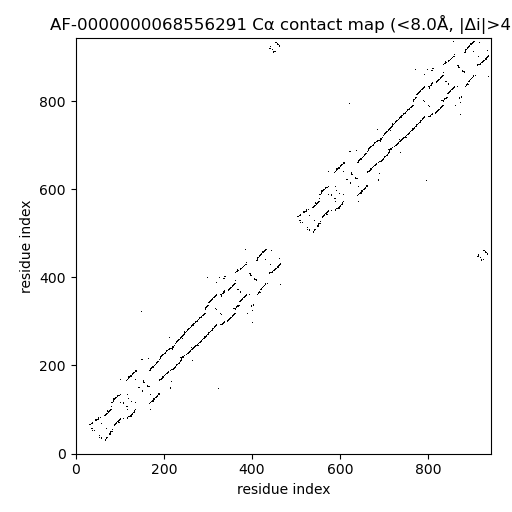 B CA 1
ATOM 3814 C C . LEU B 1 16 ? -31.047 41.625 -23.047 1 32.84 16 LEU B C 1
ATOM 3816 O O . LEU B 1 16 ? -31.984 41.812 -22.281 1 32.84 16 LEU B O 1
ATOM 3820 N N . LEU B 1 17 ? -30.062 40.875 -22.547 1 30.2 17 LEU B N 1
ATOM 3821 C CA . LEU B 1 17 ? -29.656 41.219 -21.188 1 30.2 17 LEU B CA 1
ATOM 3822 C C . LEU B 1 17 ? -29.281 42.688 -21.078 1 30.2 17 LEU B C 1
ATOM 3824 O O . LEU B 1 17 ? -28.312 43.125 -21.688 1 30.2 17 LEU B O 1
ATOM 3828 N N . VAL B 1 18 ? -30.312 43.5 -21 1 35.75 18 VAL B N 1
ATOM 3829 C CA . VAL B 1 18 ? -30.062 44.906 -20.641 1 35.75 18 VAL B CA 1
ATOM 3830 C C . VAL B 1 18 ? -29.188 44.969 -19.391 1 35.75 18 VAL B C 1
ATOM 3832 O O . VAL B 1 18 ? -29.578 44.469 -18.328 1 35.75 18 VAL B O 1
ATOM 3835 N N . ILE B 1 19 ? -27.891 44.938 -19.609 1 34.22 19 ILE B N 1
ATOM 3836 C CA . ILE B 1 19 ? -26.953 45.25 -18.547 1 34.22 19 ILE B CA 1
ATOM 3837 C C . ILE B 1 19 ? -27.328 46.594 -17.922 1 34.22 19 ILE B C 1
ATOM 3839 O O . ILE B 1 19 ? -27.234 47.656 -18.578 1 34.22 19 ILE B O 1
ATOM 3843 N N . GLN B 1 20 ? -28.453 46.594 -17.203 1 33.69 20 GLN B N 1
ATOM 3844 C CA . GLN B 1 20 ? -28.656 47.812 -16.438 1 33.69 20 GLN B CA 1
ATOM 3845 C C . GLN B 1 20 ? -27.391 48.188 -15.672 1 33.69 20 GLN B C 1
ATOM 3847 O O . GLN B 1 20 ? -26.812 47.344 -14.984 1 33.69 20 GLN B O 1
ATOM 3852 N N . SER B 1 21 ? -26.703 49.125 -16.203 1 36.12 21 SER B N 1
ATOM 3853 C CA . SER B 1 21 ? -25.594 49.781 -15.5 1 36.12 21 SER B CA 1
ATOM 3854 C C . SER B 1 21 ? -25.984 50.125 -14.062 1 36.12 21 SER B C 1
ATOM 3856 O O . SER B 1 21 ? -27.031 50.75 -13.836 1 36.12 21 SER B O 1
ATOM 3858 N N . PRO B 1 22 ? -25.672 49.281 -13.141 1 34.53 22 PRO B N 1
ATOM 3859 C CA . PRO B 1 22 ? -26.031 49.75 -11.805 1 34.53 22 PRO B CA 1
ATOM 3860 C C . PRO B 1 22 ? -25.672 51.219 -11.594 1 34.53 22 PRO B C 1
ATOM 3862 O O . PRO B 1 22 ? -24.656 51.688 -12.109 1 34.53 22 PRO B O 1
ATOM 3865 N N . LEU B 1 23 ? -26.625 52.094 -11.633 1 33.91 23 LEU B N 1
ATOM 3866 C CA . LEU B 1 23 ? -26.391 53.469 -11.141 1 33.91 23 LEU B CA 1
ATOM 3867 C C . LEU B 1 23 ? -25.375 53.438 -9.992 1 33.91 23 LEU B C 1
ATOM 3869 O O . LEU B 1 23 ? -25.438 52.594 -9.109 1 33.91 23 LEU B O 1
ATOM 3873 N N . ALA B 1 24 ? -24.266 54.031 -10.211 1 37.25 24 ALA B N 1
ATOM 3874 C CA . ALA B 1 24 ? -23.266 54.375 -9.203 1 37.25 24 ALA B CA 1
ATOM 3875 C C . ALA B 1 24 ? -23.922 54.906 -7.934 1 37.25 24 ALA B C 1
ATOM 3877 O O . ALA B 1 24 ? -24.422 56.031 -7.902 1 37.25 24 ALA B O 1
ATOM 3878 N N . THR B 1 25 ? -24.75 54.031 -7.375 1 36.75 25 THR B N 1
ATOM 3879 C CA . THR B 1 25 ? -25.125 54.594 -6.074 1 36.75 25 THR B CA 1
ATOM 3880 C C . THR B 1 25 ? -23.922 55.188 -5.363 1 36.75 25 THR B C 1
ATOM 3882 O O . THR B 1 25 ? -22.844 54.562 -5.348 1 36.75 25 THR B O 1
ATOM 3885 N N . SER B 1 26 ? -23.844 56.438 -5.293 1 36.31 26 SER B N 1
ATOM 3886 C CA . SER B 1 26 ? -22.891 57.188 -4.465 1 36.31 26 SER B CA 1
ATOM 3887 C C . SER B 1 26 ? -22.609 56.438 -3.166 1 36.31 26 SER B C 1
ATOM 3889 O O . SER B 1 26 ? -23.516 56.062 -2.443 1 36.31 26 SER B O 1
ATOM 3891 N N . HIS B 1 27 ? -21.688 55.562 -3.158 1 39.47 27 HIS B N 1
ATOM 3892 C CA . HIS B 1 27 ? -21.203 55.062 -1.874 1 39.47 27 HIS B CA 1
ATOM 3893 C C . HIS B 1 27 ? -21.188 56.188 -0.826 1 39.47 27 HIS B C 1
ATOM 3895 O O . HIS B 1 27 ? -20.781 57.312 -1.108 1 39.47 27 HIS B O 1
ATOM 3901 N N . PRO B 1 28 ? -22.172 56.219 0.025 1 42.97 28 PRO B N 1
ATOM 3902 C CA . PRO B 1 28 ? -22.062 57.25 1.065 1 42.97 28 PRO B CA 1
ATOM 3903 C C . PRO B 1 28 ? -20.609 57.562 1.414 1 42.97 28 PRO B C 1
ATOM 3905 O O . PRO B 1 28 ? -19.734 56.688 1.358 1 42.97 28 PRO B O 1
ATOM 3908 N N . LEU B 1 29 ? -20.141 58.688 1.131 1 43.09 29 LEU B N 1
ATOM 3909 C CA . LEU B 1 29 ? -18.844 59.25 1.503 1 43.09 29 LEU B CA 1
ATOM 3910 C C . LEU B 1 29 ? -18.438 58.812 2.9 1 43.09 29 LEU B C 1
ATOM 3912 O O . LEU B 1 29 ? -19.188 59 3.861 1 43.09 29 LEU B O 1
ATOM 3916 N N . ASN B 1 30 ? -17.828 57.719 3.141 1 54.12 30 ASN B N 1
ATOM 3917 C CA . ASN B 1 30 ? -17.234 57.344 4.414 1 54.12 30 ASN B CA 1
ATOM 3918 C C . ASN B 1 30 ? -16.641 58.531 5.145 1 54.12 30 ASN B C 1
ATOM 3920 O O . ASN B 1 30 ? -15.789 59.25 4.605 1 54.12 30 ASN B O 1
ATOM 3924 N N . PRO B 1 31 ? -17.375 59.125 6.055 1 64.75 31 PRO B N 1
ATOM 3925 C CA . PRO B 1 31 ? -16.812 60.281 6.746 1 64.75 31 PRO B CA 1
ATOM 3926 C C . PRO B 1 31 ? -15.32 60.125 7.016 1 64.75 31 PRO B C 1
ATOM 3928 O O . PRO B 1 31 ? -14.82 59.031 7.18 1 64.75 31 PRO B O 1
ATOM 3931 N N . LEU B 1 32 ? -14.539 61.188 6.742 1 78.31 32 LEU B N 1
ATOM 3932 C CA . LEU B 1 32 ? -13.102 61.25 7 1 78.31 32 LEU B CA 1
ATOM 3933 C C . LEU B 1 32 ? -12.797 60.906 8.453 1 78.31 32 LEU B C 1
ATOM 3935 O O . LEU B 1 32 ? -13.477 61.406 9.367 1 78.31 32 LEU B O 1
ATOM 3939 N N . PRO B 1 33 ? -11.914 60.031 8.68 1 86.44 33 PRO B N 1
ATOM 3940 C CA . PRO B 1 33 ? -11.617 59.656 10.055 1 86.44 33 PRO B CA 1
ATOM 3941 C C . PRO B 1 33 ? -10.992 60.781 10.867 1 86.44 33 PRO B C 1
ATOM 3943 O O . PRO B 1 33 ? -10.25 61.594 10.32 1 86.44 33 PRO B O 1
ATOM 3946 N N . ILE B 1 34 ? -11.398 60.875 12.109 1 95.06 34 ILE B N 1
ATOM 3947 C CA . ILE B 1 34 ? -10.711 61.719 13.086 1 95.06 34 ILE B CA 1
ATOM 3948 C C . ILE B 1 34 ? -9.336 61.125 13.383 1 95.06 34 ILE B C 1
ATOM 3950 O O . ILE B 1 34 ? -9.188 59.906 13.531 1 95.06 34 ILE B O 1
ATOM 3954 N N . ILE B 1 35 ? -8.344 62.062 13.391 1 97.19 35 ILE B N 1
ATOM 3955 C CA . ILE B 1 35 ? -6.992 61.625 13.688 1 97.19 35 ILE B CA 1
ATOM 3956 C C . ILE B 1 35 ? -6.512 62.219 15 1 97.19 35 ILE B C 1
ATOM 3958 O O . ILE B 1 35 ? -6.504 63.469 15.148 1 97.19 35 ILE B O 1
ATOM 3962 N N . LEU B 1 36 ? -6.133 61.344 15.938 1 98.31 36 LEU B N 1
ATOM 3963 C CA . LEU B 1 36 ? -5.57 61.75 17.219 1 98.31 36 LEU B CA 1
ATOM 3964 C C . LEU B 1 36 ? -4.207 61.125 17.438 1 98.31 36 LEU B C 1
ATOM 3966 O O . LEU B 1 36 ? -3.977 59.969 17.047 1 98.31 36 LEU B O 1
ATOM 3970 N N . SER B 1 37 ? -3.338 61.969 18.062 1 98.69 37 SER B N 1
ATOM 3971 C CA . SER B 1 37 ? -2.018 61.438 18.375 1 98.69 37 SER B CA 1
ATOM 3972 C C . SER B 1 37 ? -1.876 61.188 19.875 1 98.69 37 SER B C 1
ATOM 3974 O O . SER B 1 37 ? -2.332 62 20.688 1 98.69 37 SER B O 1
ATOM 3976 N N . VAL B 1 38 ? -1.165 60.125 20.188 1 98.81 38 VAL B N 1
ATOM 3977 C CA . VAL B 1 38 ? -1.004 59.812 21.594 1 98.81 38 VAL B CA 1
ATOM 3978 C C . VAL B 1 38 ? -0.097 60.844 22.266 1 98.81 38 VAL B C 1
ATOM 3980 O O . VAL B 1 38 ? -0.204 61.094 23.469 1 98.81 38 VAL B O 1
ATOM 3983 N N . THR B 1 39 ? 0.71 61.438 21.469 1 98.5 39 THR B N 1
ATOM 3984 C CA . THR B 1 39 ? 1.617 62.438 22.016 1 98.5 39 THR B CA 1
ATOM 3985 C C . THR B 1 39 ? 0.857 63.688 22.422 1 98.5 39 THR B C 1
ATOM 3987 O O . THR B 1 39 ? 1.263 64.375 23.344 1 98.5 39 THR B O 1
ATOM 3990 N N . ASP B 1 40 ? -0.206 63.969 21.703 1 98.38 40 ASP B N 1
ATOM 3991 C CA . ASP B 1 40 ? -1.036 65.125 22.047 1 98.38 40 ASP B CA 1
ATOM 3992 C C . ASP B 1 40 ? -1.716 64.938 23.406 1 98.38 40 ASP B C 1
ATOM 3994 O O . ASP B 1 40 ? -2.219 65.875 24 1 98.38 40 ASP B O 1
ATOM 3998 N N . PHE B 1 41 ? -1.665 63.75 23.875 1 98.56 41 PHE B N 1
ATOM 3999 C CA . PHE B 1 41 ? -2.305 63.438 25.156 1 98.56 41 PHE B CA 1
ATOM 4000 C C . PHE B 1 41 ? -1.265 63.062 26.203 1 98.56 41 PHE B C 1
ATOM 4002 O O . PHE B 1 41 ? -1.604 62.531 27.266 1 98.56 41 PHE B O 1
ATOM 4009 N N . GLY B 1 42 ? -0.01 63.188 25.906 1 98.31 42 GLY B N 1
ATOM 4010 C CA . GLY B 1 42 ? 1.012 63.156 26.938 1 98.31 42 GLY B CA 1
ATOM 4011 C C . GLY B 1 42 ? 1.89 61.906 26.859 1 98.31 42 GLY B C 1
ATOM 4012 O O . GLY B 1 42 ? 2.73 61.688 27.734 1 98.31 42 GLY B O 1
ATOM 4013 N N . ALA B 1 43 ? 1.776 61.156 25.797 1 98.75 43 ALA B N 1
ATOM 4014 C CA . ALA B 1 43 ? 2.645 60 25.688 1 98.75 43 ALA B CA 1
ATOM 4015 C C . ALA B 1 43 ? 4.098 60.406 25.469 1 98.75 43 ALA B C 1
ATOM 4017 O O . ALA B 1 43 ? 4.383 61.281 24.641 1 98.75 43 ALA B O 1
ATOM 4018 N N . SER B 1 44 ? 5.004 59.75 26.188 1 98.25 44 SER B N 1
ATOM 4019 C CA . SER B 1 44 ? 6.418 60.094 26.094 1 98.25 44 SER B CA 1
ATOM 4020 C C . SER B 1 44 ? 7.07 59.406 24.891 1 98.25 44 SER B C 1
ATOM 4022 O O . SER B 1 44 ? 7.934 60 24.234 1 98.25 44 SER B O 1
ATOM 4024 N N . GLY B 1 45 ? 6.754 58.219 24.656 1 98.31 45 GLY B N 1
ATOM 4025 C CA . GLY B 1 45 ? 7.32 57.469 23.562 1 98.31 45 GLY B CA 1
ATOM 4026 C C . GLY B 1 45 ? 8.781 57.125 23.75 1 98.31 45 GLY B C 1
ATOM 4027 O O . GLY B 1 45 ? 9.539 57 22.781 1 98.31 45 GLY B O 1
ATOM 4028 N N . ASP B 1 46 ? 9.25 56.969 25.016 1 97.88 46 ASP B N 1
ATOM 4029 C CA . ASP B 1 46 ? 10.68 56.781 25.281 1 97.88 46 ASP B CA 1
ATOM 4030 C C . ASP B 1 46 ? 11.016 55.344 25.594 1 97.88 46 ASP B C 1
ATOM 4032 O O . ASP B 1 46 ? 12.188 55 25.75 1 97.88 46 ASP B O 1
ATOM 4036 N N . GLY B 1 47 ? 10.055 54.562 25.719 1 97.5 47 GLY B N 1
ATOM 4037 C CA . GLY B 1 47 ? 10.273 53.156 25.969 1 97.5 47 GLY B CA 1
ATOM 4038 C C . GLY B 1 47 ? 10.547 52.844 27.422 1 97.5 47 GLY B C 1
ATOM 4039 O O . GLY B 1 47 ? 10.789 51.688 27.781 1 97.5 47 GLY B O 1
ATOM 4040 N N . LEU B 1 48 ? 10.477 53.844 28.219 1 96.81 48 LEU B N 1
ATOM 4041 C CA . LEU B 1 48 ? 10.844 53.688 29.625 1 96.81 48 LEU B CA 1
ATOM 4042 C C . LEU B 1 48 ? 9.656 54.031 30.531 1 96.81 48 LEU B C 1
ATOM 4044 O O . LEU B 1 48 ? 9.312 53.219 31.422 1 96.81 48 LEU B O 1
ATOM 4048 N N . ASN B 1 49 ? 9.047 55.125 30.312 1 97.38 49 ASN B N 1
ATOM 4049 C CA . ASN B 1 49 ? 7.867 55.5 31.078 1 97.38 49 ASN B CA 1
ATOM 4050 C C . ASN B 1 49 ? 6.59 54.938 30.469 1 97.38 49 ASN B C 1
ATOM 4052 O O . ASN B 1 49 ? 6.445 54.906 29.234 1 97.38 49 ASN B O 1
ATOM 4056 N N . TYR B 1 50 ? 5.773 54.5 31.359 1 98.5 50 TYR B N 1
ATOM 4057 C CA . TYR B 1 50 ? 4.504 54 30.875 1 98.5 50 TYR B CA 1
ATOM 4058 C C . TYR B 1 50 ? 3.672 55.094 30.234 1 98.5 50 TYR B C 1
ATOM 4060 O O . TYR B 1 50 ? 3.445 56.156 30.844 1 98.5 50 TYR B O 1
ATOM 4068 N N . ASP B 1 51 ? 3.209 54.75 29.125 1 98.81 51 ASP B N 1
ATOM 4069 C CA . ASP B 1 51 ? 2.387 55.719 28.391 1 98.81 51 ASP B CA 1
ATOM 4070 C C . ASP B 1 51 ? 0.917 55.281 28.406 1 98.81 51 ASP B C 1
ATOM 4072 O O . ASP B 1 51 ? 0.112 55.812 27.625 1 98.81 51 ASP B O 1
ATOM 4076 N N . THR B 1 52 ? 0.576 54.469 29.234 1 98.81 52 THR B N 1
ATOM 4077 C CA . THR B 1 52 ? -0.736 53.812 29.266 1 98.81 52 THR B CA 1
ATOM 4078 C C . THR B 1 52 ? -1.843 54.875 29.344 1 98.81 52 THR B C 1
ATOM 4080 O O . THR B 1 52 ? -2.799 54.844 28.562 1 98.81 52 THR B O 1
ATOM 4083 N N . THR B 1 53 ? -1.756 55.75 30.281 1 98.69 53 THR B N 1
ATOM 4084 C CA . THR B 1 53 ? -2.797 56.75 30.5 1 98.69 53 THR B CA 1
ATOM 4085 C C . THR B 1 53 ? -2.963 57.625 29.266 1 98.69 53 THR B C 1
ATOM 4087 O O . THR B 1 53 ? -4.086 57.938 28.844 1 98.69 53 THR B O 1
ATOM 4090 N N . ALA B 1 54 ? -1.9 58 28.688 1 98.88 54 ALA B N 1
ATOM 4091 C CA . ALA B 1 54 ? -1.942 58.844 27.5 1 98.88 54 ALA B CA 1
ATOM 4092 C C . ALA B 1 54 ? -2.584 58.125 26.328 1 98.88 54 ALA B C 1
ATOM 4094 O O . ALA B 1 54 ? -3.402 58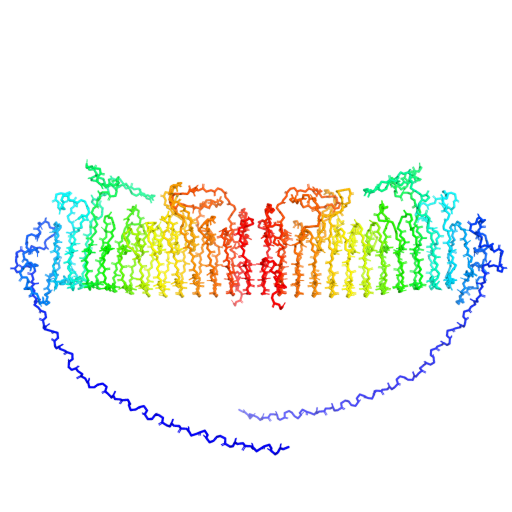.688 25.594 1 98.88 54 ALA B O 1
ATOM 4095 N N . ILE B 1 55 ? -2.195 56.938 26.141 1 98.88 55 ILE B N 1
ATOM 4096 C CA . ILE B 1 55 ? -2.73 56.125 25.031 1 98.88 55 ILE B CA 1
ATOM 4097 C C . ILE B 1 55 ? -4.227 55.906 25.234 1 98.88 55 ILE B C 1
ATOM 4099 O O . ILE B 1 55 ? -5.023 56.188 24.328 1 98.88 55 ILE B O 1
ATOM 4103 N N . GLN B 1 56 ? -4.574 55.469 26.453 1 98.81 56 GLN B N 1
ATOM 4104 C CA . GLN B 1 56 ? -5.984 55.219 26.719 1 98.81 56 GLN B CA 1
ATOM 4105 C C . GLN B 1 56 ? -6.812 56.5 26.594 1 98.81 56 GLN B C 1
ATOM 4107 O O . GLN B 1 56 ? -7.938 56.469 26.094 1 98.81 56 GLN B O 1
ATOM 4112 N N . SER B 1 57 ? -6.277 57.562 27.094 1 98.75 57 SER B N 1
ATOM 4113 C CA . SER B 1 57 ? -6.977 58.844 26.984 1 98.75 57 SER B CA 1
ATOM 4114 C C . SER B 1 57 ? -7.191 59.219 25.531 1 98.75 57 SER B C 1
ATOM 4116 O O . SER B 1 57 ? -8.227 59.812 25.172 1 98.75 57 SER B O 1
ATOM 4118 N N . THR B 1 58 ? -6.238 58.969 24.734 1 98.81 58 THR B N 1
ATOM 4119 C CA . THR B 1 58 ? -6.371 59.281 23.312 1 98.81 58 THR B CA 1
ATOM 4120 C C . THR B 1 58 ? -7.477 58.438 22.688 1 98.81 58 THR B C 1
ATOM 4122 O O . THR B 1 58 ? -8.289 58.938 21.906 1 98.81 58 THR B O 1
ATOM 4125 N N . ILE B 1 59 ? -7.496 57.125 22.969 1 98.69 59 ILE B N 1
ATOM 4126 C CA . ILE B 1 59 ? -8.531 56.25 22.469 1 98.69 59 ILE B CA 1
ATOM 4127 C C . ILE B 1 59 ? -9.898 56.719 22.938 1 98.69 59 ILE B C 1
ATOM 4129 O O . ILE B 1 59 ? -10.836 56.812 22.141 1 98.69 59 ILE B O 1
ATOM 4133 N N . ASP B 1 60 ? -9.969 57.125 24.219 1 98.19 60 ASP B N 1
ATOM 4134 C CA . ASP B 1 60 ? -11.227 57.562 24.812 1 98.19 60 ASP B CA 1
ATOM 4135 C C . ASP B 1 60 ? -11.703 58.875 24.203 1 98.19 60 ASP B C 1
ATOM 4137 O O . ASP B 1 60 ? -12.898 59.188 24.203 1 98.19 60 ASP B O 1
ATOM 4141 N N . ALA B 1 61 ? -10.812 59.594 23.688 1 98.19 61 ALA B N 1
ATOM 4142 C CA . ALA B 1 61 ? -11.141 60.906 23.125 1 98.19 61 ALA B CA 1
ATOM 4143 C C . ALA B 1 61 ? -11.781 60.781 21.75 1 98.19 61 ALA B C 1
ATOM 4145 O O . ALA B 1 61 ? -12.367 61.719 21.234 1 98.19 61 ALA B O 1
ATOM 4146 N N . CYS B 1 62 ? -11.68 59.594 21.203 1 97.62 62 CYS B N 1
ATOM 4147 C CA . CYS B 1 62 ? -12.344 59.375 19.922 1 97.62 62 CYS B CA 1
ATOM 4148 C C . CYS B 1 62 ? -13.859 59.438 20.062 1 97.62 62 CYS B C 1
ATOM 4150 O O . CYS B 1 62 ? -14.43 58.844 20.969 1 97.62 62 CYS B O 1
ATOM 4152 N N . PRO B 1 63 ? -14.508 60.125 19.109 1 94.31 63 PRO B N 1
ATOM 4153 C CA . PRO B 1 63 ? -15.969 60.25 19.219 1 94.31 63 PRO B CA 1
ATOM 4154 C C . PRO B 1 63 ? -16.688 58.938 18.844 1 94.31 63 PRO B C 1
ATOM 4156 O O . PRO B 1 63 ? -16.219 58.219 17.953 1 94.31 63 PRO B O 1
ATOM 4159 N N . ASP B 1 64 ? -17.812 58.75 19.516 1 90 64 ASP B N 1
ATOM 4160 C CA . ASP B 1 64 ? -18.609 57.562 19.219 1 90 64 ASP B CA 1
ATOM 4161 C C . ASP B 1 64 ? -19.25 57.656 17.844 1 90 64 ASP B C 1
ATOM 4163 O O . ASP B 1 64 ? -19.688 58.719 17.422 1 90 64 ASP B O 1
ATOM 4167 N N . GLY B 1 65 ? -19.25 56.625 17.109 1 86.19 65 GLY B N 1
ATOM 4168 C CA . GLY B 1 65 ? -19.984 56.531 15.859 1 86.19 65 GLY B CA 1
ATOM 4169 C C . GLY B 1 65 ? -19.203 57.031 14.664 1 86.19 65 GLY B C 1
ATOM 4170 O O . GLY B 1 65 ? -19.703 57.031 13.539 1 86.19 65 GLY B O 1
ATOM 4171 N N . ARG B 1 66 ? -17.969 57.5 14.953 1 90.5 66 ARG B N 1
ATOM 4172 C CA . ARG B 1 66 ? -17.109 57.969 13.859 1 90.5 66 ARG B CA 1
ATOM 4173 C C . ARG B 1 66 ? -15.797 57.188 13.836 1 90.5 66 ARG B C 1
ATOM 4175 O O . ARG B 1 66 ? -15.242 56.875 14.891 1 90.5 66 ARG B O 1
ATOM 4182 N N . PRO B 1 67 ? -15.422 57.031 12.594 1 95.31 67 PRO B N 1
ATOM 4183 C CA . PRO B 1 67 ? -14.094 56.406 12.531 1 95.31 67 PRO B CA 1
ATOM 4184 C C . PRO B 1 67 ? -13 57.312 13.109 1 95.31 67 PRO B C 1
ATOM 4186 O O . PRO B 1 67 ? -13.023 58.531 12.906 1 95.31 67 PRO B O 1
ATOM 4189 N N . CYS B 1 68 ? -12.164 56.719 13.883 1 97.81 68 CYS B N 1
ATOM 4190 C CA . CYS B 1 68 ? -11.094 57.438 14.562 1 97.81 68 CYS B CA 1
ATOM 4191 C C . CYS B 1 68 ? -9.773 56.656 14.469 1 97.81 68 CYS B C 1
ATOM 4193 O O . CYS B 1 68 ? -9.742 55.469 14.672 1 97.81 68 CYS B O 1
ATOM 4195 N N . ARG B 1 69 ? -8.742 57.438 14.07 1 98 69 ARG B N 1
ATOM 4196 C CA . ARG B 1 69 ? -7.395 56.875 14.031 1 98 69 ARG B CA 1
ATOM 4197 C C . ARG B 1 69 ? -6.539 57.438 15.172 1 98 69 ARG B C 1
ATOM 4199 O O . ARG B 1 69 ? -6.363 58.625 15.297 1 98 69 ARG B O 1
ATOM 4206 N N . VAL B 1 70 ? -6.074 56.5 15.953 1 98.75 70 VAL B N 1
ATOM 4207 C CA . VAL B 1 70 ? -5.152 56.844 17.031 1 98.75 70 VAL B CA 1
ATOM 4208 C C . VAL B 1 70 ? -3.717 56.562 16.594 1 98.75 70 VAL B C 1
ATOM 4210 O O . VAL B 1 70 ? -3.33 55.406 16.438 1 98.75 70 VAL B O 1
ATOM 4213 N N . THR B 1 71 ? -2.941 57.625 16.5 1 98.75 71 THR B N 1
ATOM 4214 C CA . THR B 1 71 ? -1.63 57.5 15.875 1 98.75 71 THR B CA 1
ATOM 4215 C C . THR B 1 71 ? -0.531 57.438 16.938 1 98.75 71 THR B C 1
ATOM 4217 O O . THR B 1 71 ? -0.569 58.156 17.938 1 98.75 71 THR B O 1
ATOM 4220 N N . PHE B 1 72 ? 0.416 56.531 16.688 1 98.88 72 PHE B N 1
ATOM 4221 C CA . PHE B 1 72 ? 1.675 56.438 17.406 1 98.88 72 PHE B CA 1
ATOM 4222 C C . PHE B 1 72 ? 2.836 56.938 16.562 1 98.88 72 PHE B C 1
ATOM 4224 O O . PHE B 1 72 ? 3.359 56.188 15.719 1 98.88 72 PHE B O 1
ATOM 4231 N N . PRO B 1 73 ? 3.25 58.062 16.828 1 98.56 73 PRO B N 1
ATOM 4232 C CA . PRO B 1 73 ? 4.262 58.656 15.938 1 98.56 73 PRO B CA 1
ATOM 4233 C C . PRO B 1 73 ? 5.625 57.969 16.078 1 98.56 73 PRO B C 1
ATOM 4235 O O . PRO B 1 73 ? 6.02 57.594 17.188 1 98.56 73 PRO B O 1
ATOM 4238 N N . ALA B 1 74 ? 6.309 57.906 15.016 1 98 74 ALA B N 1
ATOM 4239 C CA . ALA B 1 74 ? 7.699 57.469 15 1 98 74 ALA B CA 1
ATOM 4240 C C . ALA B 1 74 ? 8.633 58.562 15.5 1 98 74 ALA B C 1
ATOM 4242 O O . ALA B 1 74 ? 8.328 59.75 15.391 1 98 74 ALA B O 1
ATOM 4243 N N . PRO B 1 75 ? 9.781 58.219 15.961 1 97.56 75 PRO B N 1
ATOM 4244 C CA . PRO B 1 75 ? 10.336 56.906 16.219 1 97.56 75 PRO B CA 1
ATOM 4245 C C . PRO B 1 75 ? 10.016 56.406 17.625 1 97.56 75 PRO B C 1
ATOM 4247 O O . PRO B 1 75 ? 10.844 55.75 18.266 1 97.56 75 PRO B O 1
ATOM 4250 N N . GLY B 1 76 ? 8.859 56.781 18.188 1 97.69 76 GLY B N 1
ATOM 4251 C CA . GLY B 1 76 ? 8.492 56.531 19.578 1 97.69 76 GLY B CA 1
ATOM 4252 C C . GLY B 1 76 ? 8.375 55.062 19.922 1 97.69 76 GLY B C 1
ATOM 4253 O O . GLY B 1 76 ? 7.98 54.25 19.078 1 97.69 76 GLY B O 1
ATOM 4254 N N . LYS B 1 77 ? 8.844 54.781 21.156 1 98.75 77 LYS B N 1
ATOM 4255 C CA . LYS B 1 77 ? 8.57 53.5 21.812 1 98.75 77 LYS B CA 1
ATOM 4256 C C . LYS B 1 77 ? 7.594 53.688 22.969 1 98.75 77 LYS B C 1
ATOM 4258 O O . LYS B 1 77 ? 7.953 54.25 24.016 1 98.75 77 LYS B O 1
ATOM 4263 N N . TYR B 1 78 ? 6.477 53.188 22.797 1 98.88 78 TYR B N 1
ATOM 4264 C CA . TYR B 1 78 ? 5.398 53.469 23.734 1 98.88 78 TYR B CA 1
ATOM 4265 C C . TYR B 1 78 ? 5.129 52.25 24.641 1 98.88 78 TYR B C 1
ATOM 4267 O O . TYR B 1 78 ? 4.387 51.344 24.266 1 98.88 78 TYR B O 1
ATOM 4275 N N . LEU B 1 79 ? 5.805 52.312 25.812 1 98.81 79 LEU B N 1
ATOM 4276 C CA . LEU B 1 79 ? 5.582 51.281 26.797 1 98.81 79 LEU B CA 1
ATOM 4277 C C . LEU B 1 79 ? 4.195 51.406 27.422 1 98.81 79 LEU B C 1
ATOM 4279 O O . LEU B 1 79 ? 3.799 52.5 27.844 1 98.81 79 LEU B O 1
ATOM 4283 N N . THR B 1 80 ? 3.461 50.25 27.469 1 98.88 80 THR B N 1
ATOM 4284 C CA . THR B 1 80 ? 2.096 50.406 27.953 1 98.88 80 THR B CA 1
ATOM 4285 C C . THR B 1 80 ? 1.653 49.125 28.688 1 98.88 80 THR B C 1
ATOM 4287 O O . THR B 1 80 ? 2.139 48.031 28.406 1 98.88 80 THR B O 1
ATOM 4290 N N . ALA B 1 81 ? 0.824 49.312 29.719 1 98.62 81 ALA B N 1
ATOM 4291 C CA . ALA B 1 81 ? -0.063 48.25 30.188 1 98.62 81 ALA B CA 1
ATOM 4292 C C . ALA B 1 81 ? -1.185 47.969 29.188 1 98.62 81 ALA B C 1
ATOM 4294 O O . ALA B 1 81 ? -1.188 48.531 28.094 1 98.62 81 ALA B O 1
ATOM 4295 N N . THR B 1 82 ? -2.121 47.125 29.609 1 98.81 82 THR B N 1
ATOM 4296 C CA . THR B 1 82 ? -3.223 46.812 28.703 1 98.81 82 THR B CA 1
ATOM 4297 C C . THR B 1 82 ? -3.922 48.094 28.266 1 98.81 82 THR B C 1
ATOM 4299 O O . THR B 1 82 ? -4.242 48.969 29.109 1 98.81 82 THR B O 1
ATOM 4302 N N . VAL B 1 83 ? -4.09 48.25 27 1 98.81 83 VAL B N 1
ATOM 4303 C CA . VAL B 1 83 ? -4.961 49.281 26.5 1 98.81 83 VAL B CA 1
ATOM 4304 C C . VAL B 1 83 ? -6.195 48.688 25.844 1 98.81 83 VAL B C 1
ATOM 4306 O O . VAL B 1 83 ? -6.117 47.594 25.25 1 98.81 83 VAL B O 1
ATOM 4309 N N . PHE B 1 84 ? -7.281 49.375 26 1 98.69 84 PHE B N 1
ATOM 4310 C CA . PHE B 1 84 ? -8.562 48.844 25.516 1 98.69 84 PHE B CA 1
ATOM 4311 C C . PHE B 1 84 ? -9.07 49.688 24.344 1 98.69 84 PHE B C 1
ATOM 4313 O O . PHE B 1 84 ? -9.281 50.906 24.484 1 98.69 84 PHE B O 1
ATOM 4320 N N . LEU B 1 85 ? -9.312 48.969 23.25 1 98.5 85 LEU B N 1
ATOM 4321 C CA . LEU B 1 85 ? -9.891 49.625 22.078 1 98.5 85 LEU B CA 1
ATOM 4322 C C . LEU B 1 85 ? -11.414 49.719 22.203 1 98.5 85 LEU B C 1
ATOM 4324 O O . LEU B 1 85 ? -12.023 48.938 22.922 1 98.5 85 LEU B O 1
ATOM 4328 N N . LYS B 1 86 ? -11.992 50.625 21.453 1 97.56 86 LYS B N 1
ATOM 4329 C CA . LYS B 1 86 ? -13.445 50.719 21.344 1 97.56 86 LYS B CA 1
ATOM 4330 C C . LYS B 1 86 ? -13.891 50.781 19.891 1 97.56 86 LYS B C 1
ATOM 4332 O O . LYS B 1 86 ? -13.062 50.938 18.984 1 97.56 86 LYS B O 1
ATOM 4337 N N . SER B 1 87 ? -15.219 50.688 19.766 1 98.12 87 SER B N 1
ATOM 4338 C CA . SER B 1 87 ? -15.781 50.656 18.422 1 98.12 87 SER B CA 1
ATOM 4339 C C . SER B 1 87 ? -15.359 51.875 17.609 1 98.12 87 SER B C 1
ATOM 4341 O O . SER B 1 87 ? -15.375 53 18.125 1 98.12 87 SER B O 1
ATOM 4343 N N . GLY B 1 88 ? -14.914 51.625 16.406 1 97.81 88 GLY B N 1
ATOM 4344 C CA . GLY B 1 88 ? -14.586 52.688 15.484 1 97.81 88 GLY B CA 1
ATOM 4345 C C . GLY B 1 88 ? -13.133 53.156 15.57 1 97.81 88 GLY B C 1
ATOM 4346 O O . GLY B 1 88 ? -12.695 54 14.797 1 97.81 88 GLY B O 1
ATOM 4347 N N . VAL B 1 89 ? -12.383 52.562 16.391 1 98.38 89 VAL B N 1
ATOM 4348 C CA . VAL B 1 89 ? -11.016 53.031 16.609 1 98.38 89 VAL B CA 1
ATOM 4349 C C . VAL B 1 89 ? -10.039 52.094 15.898 1 98.38 89 VAL B C 1
ATOM 4351 O O . VAL B 1 89 ? -10.109 50.875 16.062 1 98.38 89 VAL B O 1
ATOM 4354 N N . VAL B 1 90 ? -9.203 52.688 15.125 1 98.38 90 VAL B N 1
ATOM 4355 C CA . VAL B 1 90 ? -8.086 51.969 14.5 1 98.38 90 VAL B CA 1
ATOM 4356 C C . VAL B 1 90 ? -6.766 52.562 14.992 1 98.38 90 VAL B C 1
ATOM 4358 O O . VAL B 1 90 ? -6.539 53.75 14.914 1 98.38 90 VAL B O 1
ATOM 4361 N N . LEU B 1 91 ? -5.945 51.688 15.547 1 98.88 91 LEU B N 1
ATOM 4362 C CA . LEU B 1 91 ? -4.605 52.156 15.914 1 98.88 91 LEU B CA 1
ATOM 4363 C C . LEU B 1 91 ? -3.703 52.25 14.688 1 98.88 91 LEU B C 1
ATOM 4365 O O . LEU B 1 91 ? -3.66 51.312 13.875 1 98.88 91 LEU B O 1
ATOM 4369 N N . ASN B 1 92 ? -3.09 53.344 14.578 1 98.81 92 ASN B N 1
ATOM 4370 C CA . ASN B 1 92 ? -2.102 53.562 13.523 1 98.81 92 ASN B CA 1
ATOM 4371 C C . ASN B 1 92 ? -0.694 53.719 14.094 1 98.81 92 ASN B C 1
ATOM 4373 O O . ASN B 1 92 ? -0.286 54.781 14.5 1 98.81 92 ASN B O 1
ATOM 4377 N N . VAL B 1 93 ? 0.071 52.656 14.016 1 98.94 93 VAL B N 1
ATOM 4378 C CA . VAL B 1 93 ? 1.454 52.688 14.477 1 98.94 93 VAL B CA 1
ATOM 4379 C C . VAL B 1 93 ? 2.387 53.031 13.312 1 98.94 93 VAL B C 1
ATOM 4381 O O . VAL B 1 93 ? 2.621 52.188 12.445 1 98.94 93 VAL B O 1
ATOM 4384 N N . GLU B 1 94 ? 2.977 54.125 13.391 1 98.62 94 GLU B N 1
ATOM 4385 C CA . GLU B 1 94 ? 3.766 54.594 12.25 1 98.62 94 GLU B CA 1
ATOM 4386 C C . GLU B 1 94 ? 5.031 53.75 12.078 1 98.62 94 GLU B C 1
ATOM 4388 O O . GLU B 1 94 ? 5.562 53.219 13.055 1 98.62 94 GLU B O 1
ATOM 4393 N N . PRO B 1 95 ? 5.5 53.719 10.758 1 98.62 95 PRO B N 1
ATOM 4394 C CA . PRO B 1 95 ? 6.77 53 10.555 1 98.62 95 PRO B CA 1
ATOM 4395 C C . PRO B 1 95 ? 7.902 53.562 11.406 1 98.62 95 PRO B C 1
ATOM 4397 O O . PRO B 1 95 ? 8.18 54.781 11.359 1 98.62 95 PRO B O 1
ATOM 4400 N N . GLY B 1 96 ? 8.492 52.719 12.125 1 98.31 96 GLY B N 1
ATOM 4401 C CA . GLY B 1 96 ? 9.547 53.156 13.023 1 98.31 96 GLY B CA 1
ATOM 4402 C C . GLY B 1 96 ? 9.094 53.281 14.469 1 98.31 96 GLY B C 1
ATOM 4403 O O . GLY B 1 96 ? 9.914 53.344 15.383 1 98.31 96 GLY B O 1
ATOM 4404 N N . ALA B 1 97 ? 7.773 53.375 14.727 1 98.81 97 ALA B N 1
ATOM 4405 C CA . ALA B 1 97 ? 7.227 53.406 16.078 1 98.81 97 ALA B CA 1
ATOM 4406 C C . ALA B 1 97 ? 6.953 51.969 16.578 1 98.81 97 ALA B C 1
ATOM 4408 O O . ALA B 1 97 ? 6.801 51.062 15.789 1 98.81 97 ALA B O 1
ATOM 4409 N N . THR B 1 98 ? 7.016 51.875 17.891 1 98.88 98 THR B N 1
ATOM 4410 C CA . THR B 1 98 ? 6.746 50.562 18.5 1 98.88 98 THR B CA 1
ATOM 4411 C C . THR B 1 98 ? 5.859 50.719 19.734 1 98.88 98 THR B C 1
ATOM 4413 O O . THR B 1 98 ? 6.098 51.594 20.578 1 98.88 98 THR B O 1
ATOM 4416 N N . VAL B 1 99 ? 4.848 49.969 19.797 1 98.94 99 VAL B N 1
ATOM 4417 C CA . VAL B 1 99 ? 4.117 49.781 21.047 1 98.94 99 VAL B CA 1
ATOM 4418 C C . VAL B 1 99 ? 4.715 48.594 21.828 1 98.94 99 VAL B C 1
ATOM 4420 O O . VAL B 1 99 ? 4.77 47.469 21.328 1 98.94 99 VAL B O 1
ATOM 4423 N N . LEU B 1 100 ? 5.16 48.906 23.062 1 98.75 100 LEU B N 1
ATOM 4424 C CA . LEU B 1 100 ? 5.793 47.906 23.906 1 98.75 100 LEU B CA 1
ATOM 4425 C C . LEU B 1 100 ? 4.84 47.438 25 1 98.75 100 LEU B C 1
ATOM 4427 O O . LEU B 1 100 ? 4.328 48.25 25.766 1 98.75 100 LEU B O 1
ATOM 4431 N N . GLY B 1 101 ? 4.668 46.125 25.062 1 98.75 101 GLY B N 1
ATOM 4432 C CA . GLY B 1 101 ? 3.859 45.594 26.141 1 98.75 101 GLY B CA 1
ATOM 4433 C C . GLY B 1 101 ? 4.59 45.531 27.469 1 98.75 101 GLY B C 1
ATOM 4434 O O . GLY B 1 101 ? 5.758 45.156 27.516 1 98.75 101 GLY B O 1
ATOM 4435 N N . GLY B 1 102 ? 3.895 45.844 28.469 1 97.94 102 GLY B N 1
ATOM 4436 C CA . GLY B 1 102 ? 4.453 45.75 29.812 1 97.94 102 GLY B CA 1
ATOM 4437 C C . GLY B 1 102 ? 4.77 44.312 30.219 1 97.94 102 GLY B C 1
ATOM 4438 O O . GLY B 1 102 ? 4.137 43.375 29.75 1 97.94 102 GLY B O 1
ATOM 4439 N N . THR B 1 103 ? 5.75 44.219 31.203 1 96.25 103 THR B N 1
ATOM 4440 C CA . THR B 1 103 ? 6.246 42.875 31.516 1 96.25 103 THR B CA 1
ATOM 4441 C C . THR B 1 103 ? 5.883 42.5 32.969 1 96.25 103 THR B C 1
ATOM 4443 O O . THR B 1 103 ? 6.379 41.5 33.469 1 96.25 103 THR B O 1
ATOM 4446 N N . ARG B 1 104 ? 4.996 43.281 33.562 1 94.44 104 ARG B N 1
ATOM 4447 C CA . ARG B 1 104 ? 4.582 43.031 34.938 1 94.44 104 ARG B CA 1
ATOM 4448 C C . ARG B 1 104 ? 3.145 42.531 35 1 94.44 104 ARG B C 1
ATOM 4450 O O . ARG B 1 104 ? 2.293 42.969 34.25 1 94.44 104 ARG B O 1
ATOM 4457 N N . LEU B 1 105 ? 2.922 41.656 35.969 1 93.38 105 LEU B N 1
ATOM 4458 C CA . LEU B 1 105 ? 1.569 41.156 36.156 1 93.38 105 LEU B CA 1
ATOM 4459 C C . LEU B 1 105 ? 0.572 42.281 36.344 1 93.38 105 LEU B C 1
ATOM 4461 O O . LEU B 1 105 ? -0.55 42.219 35.812 1 93.38 105 LEU B O 1
ATOM 4465 N N . GLU B 1 106 ? 0.969 43.344 37 1 93.94 106 GLU B N 1
ATOM 4466 C CA . GLU B 1 106 ? 0.092 44.469 37.344 1 93.94 106 GLU B CA 1
ATOM 4467 C C . GLU B 1 106 ? -0.243 45.281 36.094 1 93.94 106 GLU B C 1
ATOM 4469 O O . GLU B 1 106 ? -1.145 46.125 36.125 1 93.94 106 GLU B O 1
ATOM 4474 N N . ASP B 1 107 ? 0.502 45.031 35.031 1 97.12 107 ASP B N 1
ATOM 4475 C CA . ASP B 1 107 ? 0.229 45.75 33.781 1 97.12 107 ASP B CA 1
ATOM 4476 C C . ASP B 1 107 ? -1.027 45.219 33.094 1 97.12 107 ASP B C 1
ATOM 4478 O O . ASP B 1 107 ? -1.517 45.812 32.125 1 97.12 107 ASP B O 1
ATOM 4482 N N . TYR B 1 108 ? -1.563 44.156 33.594 1 96.38 108 TYR B N 1
ATOM 4483 C CA . TYR B 1 108 ? -2.703 43.469 32.969 1 96.38 108 TYR B CA 1
ATOM 4484 C C . TYR B 1 108 ? -3.863 43.375 33.969 1 96.38 108 TYR B C 1
ATOM 4486 O O . TYR B 1 108 ? -3.66 43.406 35.188 1 96.38 108 TYR B O 1
ATOM 4494 N N . PRO B 1 109 ? -5.027 43.125 33.406 1 95.69 109 PRO B N 1
ATOM 4495 C CA . PRO B 1 109 ? -6.199 43 34.281 1 95.69 109 PRO B CA 1
ATOM 4496 C C . PRO B 1 109 ? -6.148 41.75 35.188 1 95.69 109 PRO B C 1
ATOM 4498 O O . PRO B 1 109 ? -5.34 40.875 34.938 1 95.69 109 PRO B O 1
ATOM 4501 N N . GLU B 1 110 ? -7.07 41.781 36.156 1 91.31 110 GLU B N 1
ATOM 4502 C CA . GLU B 1 110 ? -7.117 40.688 37.094 1 91.31 110 GLU B CA 1
ATOM 4503 C C . GLU B 1 110 ? -7.543 39.375 36.406 1 91.31 110 GLU B C 1
ATOM 4505 O O . GLU B 1 110 ? -7.031 38.312 36.75 1 91.31 110 GLU B O 1
ATOM 4510 N N . ASP B 1 111 ? -8.438 39.469 35.531 1 92.19 111 ASP B N 1
ATOM 4511 C CA . ASP B 1 111 ? -8.945 38.312 34.812 1 92.19 111 ASP B CA 1
ATOM 4512 C C . ASP B 1 111 ? -7.973 37.875 33.719 1 92.19 111 ASP B C 1
ATOM 4514 O O . ASP B 1 111 ? -7.785 38.594 32.719 1 92.19 111 ASP B O 1
ATOM 4518 N N . SER B 1 112 ? -7.426 36.688 33.875 1 91.75 112 SER B N 1
ATOM 4519 C CA . SER B 1 112 ? -6.387 36.188 32.969 1 91.75 112 SER B CA 1
ATOM 4520 C C . SER B 1 112 ? -6.902 36.094 31.547 1 91.75 112 SER B C 1
ATOM 4522 O O . SER B 1 112 ? -6.117 36.094 30.594 1 91.75 112 SER B O 1
ATOM 4524 N N . SER B 1 113 ? -8.18 35.875 31.359 1 91.81 113 SER B N 1
ATOM 4525 C CA . SER B 1 113 ? -8.75 35.812 30.016 1 91.81 113 SER B CA 1
ATOM 4526 C C . SER B 1 113 ? -8.594 37.156 29.297 1 91.81 113 SER B C 1
ATOM 4528 O O . SER B 1 113 ? -8.758 37.219 28.078 1 91.81 113 SER B O 1
ATOM 4530 N N . ARG B 1 114 ? -8.18 38.188 30.031 1 96.06 114 ARG B N 1
ATOM 4531 C CA . ARG B 1 114 ? -8.062 39.531 29.469 1 96.06 114 ARG B CA 1
ATOM 4532 C C . ARG B 1 114 ? -6.602 39.969 29.406 1 96.06 114 ARG B C 1
ATOM 4534 O O . ARG B 1 114 ? -6.312 41.156 29.234 1 96.06 114 ARG B O 1
ATOM 4541 N N . TRP B 1 115 ? -5.715 39.062 29.562 1 96.69 115 TRP B N 1
ATOM 4542 C CA . TRP B 1 115 ? -4.293 39.406 29.531 1 96.69 115 TRP B CA 1
ATOM 4543 C C . TRP B 1 115 ? -3.811 39.625 28.094 1 96.69 115 TRP B C 1
ATOM 4545 O O . TRP B 1 115 ? -3.236 38.688 27.5 1 96.69 115 TRP B O 1
ATOM 4555 N N . TYR B 1 116 ? -3.996 40.812 27.594 1 98.62 116 TYR B N 1
ATOM 4556 C CA . TYR B 1 116 ? -3.508 41.281 26.297 1 98.62 116 TYR B CA 1
ATOM 4557 C C . TYR B 1 116 ? -2.832 42.625 26.422 1 98.62 116 TYR B C 1
ATOM 4559 O O . TYR B 1 116 ? -3.24 43.469 27.234 1 98.62 116 TYR B O 1
ATOM 4567 N N . VAL B 1 117 ? -1.823 42.844 25.609 1 98.88 117 VAL B N 1
ATOM 4568 C CA . VAL B 1 117 ? -1.257 44.188 25.531 1 98.88 117 VAL B CA 1
ATOM 4569 C C . VAL B 1 117 ? -2.279 45.156 24.938 1 98.88 117 VAL B C 1
ATOM 4571 O O . VAL B 1 117 ? -2.492 46.25 25.469 1 98.88 117 VAL B O 1
ATOM 4574 N N . ILE B 1 118 ? -2.83 44.75 23.844 1 98.94 118 ILE B N 1
ATOM 4575 C CA . ILE B 1 118 ? -3.912 45.5 23.203 1 98.94 118 ILE B CA 1
ATOM 4576 C C . ILE B 1 118 ? -5.16 44.625 23.125 1 98.94 118 ILE B C 1
ATOM 4578 O O . ILE B 1 118 ? -5.109 43.469 22.641 1 98.94 118 ILE B O 1
ATOM 4582 N N . LEU B 1 119 ? -6.277 45.156 23.641 1 98.94 119 LEU B N 1
ATOM 4583 C CA . LEU B 1 119 ? -7.496 44.344 23.703 1 98.94 119 LEU B CA 1
ATOM 4584 C C . LEU B 1 119 ? -8.695 45.156 23.219 1 98.94 119 LEU B C 1
ATOM 4586 O O . LEU B 1 119 ? -8.898 46.281 23.625 1 98.94 119 LEU B O 1
ATOM 4590 N N . ALA B 1 120 ? -9.461 44.625 22.281 1 98.88 120 ALA B N 1
ATOM 4591 C CA . ALA B 1 120 ? -10.797 45.094 21.938 1 98.88 120 ALA B CA 1
ATOM 4592 C C . ALA B 1 120 ? -11.867 44.094 22.391 1 98.88 120 ALA B C 1
ATOM 4594 O O . ALA B 1 120 ? -11.766 42.906 22.125 1 98.88 120 ALA B O 1
ATOM 4595 N N . GLU B 1 121 ? -12.82 44.562 23.047 1 98.69 121 GLU B N 1
ATOM 4596 C CA . GLU B 1 121 ? -13.938 43.75 23.5 1 98.69 121 GLU B CA 1
ATOM 4597 C C . GLU B 1 121 ? -15.273 44.344 23.062 1 98.69 121 GLU B C 1
ATOM 4599 O O . GLU B 1 121 ? -15.508 45.531 23.219 1 98.69 121 GLU B O 1
ATOM 4604 N N . ASN B 1 122 ? -16.078 43.469 22.562 1 98.5 122 ASN B N 1
ATOM 4605 C CA . ASN B 1 122 ? -17.422 43.906 22.156 1 98.5 122 ASN B CA 1
ATOM 4606 C C . ASN B 1 122 ? -17.391 45.156 21.312 1 98.5 122 ASN B C 1
ATOM 4608 O O . ASN B 1 122 ? -18.062 46.156 21.609 1 98.5 122 ASN B O 1
ATOM 4612 N N . ALA B 1 123 ? -16.562 45.125 20.312 1 98.56 123 ALA B N 1
ATOM 4613 C CA . ALA B 1 123 ? -16.359 46.312 19.5 1 98.56 123 ALA B CA 1
ATOM 4614 C C . ALA B 1 123 ? -16.547 46.031 18.016 1 98.56 123 ALA B C 1
ATOM 4616 O O . ALA B 1 123 ? -16.469 44.844 17.594 1 98.56 123 ALA B O 1
ATOM 4617 N N . SER B 1 124 ? -16.891 47.031 17.297 1 98.5 124 SER B N 1
ATOM 4618 C CA . SER B 1 124 ? -17.031 46.906 15.852 1 98.5 124 SER B CA 1
ATOM 4619 C C . SER B 1 124 ? -16.156 47.906 15.125 1 98.5 124 SER B C 1
ATOM 4621 O O . SER B 1 124 ? -15.945 49.031 15.617 1 98.5 124 SER B O 1
ATOM 4623 N N . ASN B 1 125 ? -15.727 47.531 13.969 1 98.06 125 ASN B N 1
ATOM 4624 C CA . ASN B 1 125 ? -14.891 48.406 13.141 1 98.06 125 ASN B CA 1
ATOM 4625 C C . ASN B 1 125 ? -13.633 48.844 13.883 1 98.06 125 ASN B C 1
ATOM 4627 O O . ASN B 1 125 ? -13.391 50.031 14.047 1 98.06 125 ASN B O 1
ATOM 4631 N N . VAL B 1 126 ? -12.914 47.875 14.258 1 98.44 126 VAL B N 1
ATOM 4632 C CA . VAL B 1 126 ? -11.688 48.062 15.023 1 98.44 126 VAL B CA 1
ATOM 4633 C C . VAL B 1 126 ? -10.5 47.469 14.289 1 98.44 126 VAL B C 1
ATOM 4635 O O . VAL B 1 126 ? -10.672 46.625 13.398 1 98.44 126 VAL B O 1
ATOM 4638 N N . GLY B 1 127 ? -9.289 47.969 14.633 1 98.38 127 GLY B N 1
ATOM 4639 C CA . GLY B 1 127 ? -8.141 47.406 13.961 1 98.38 127 GLY B CA 1
ATOM 4640 C C . GLY B 1 127 ? -6.824 48.031 14.336 1 98.38 127 GLY B C 1
ATOM 4641 O O . GLY B 1 127 ? -6.781 48.906 15.227 1 98.38 127 GLY B O 1
ATOM 4642 N N . ILE B 1 128 ? -5.824 47.562 13.727 1 98.81 128 ILE B N 1
ATOM 4643 C CA . ILE B 1 128 ? -4.469 48.094 13.898 1 98.81 128 ILE B CA 1
ATOM 4644 C C . ILE B 1 128 ? -3.74 48.062 12.555 1 98.81 128 ILE B C 1
ATOM 4646 O O . ILE B 1 128 ? -3.893 47.125 11.773 1 98.81 128 ILE B O 1
ATOM 4650 N N . GLU B 1 129 ? -2.977 49.125 12.281 1 98.56 129 GLU B N 1
ATOM 4651 C CA . GLU B 1 129 ? -2.268 49.281 11.016 1 98.56 129 GLU B CA 1
ATOM 4652 C C . GLU B 1 129 ? -1.062 50.219 11.164 1 98.56 129 GLU B C 1
ATOM 4654 O O . GLU B 1 129 ? -0.653 50.531 12.281 1 98.56 129 GLU B O 1
ATOM 4659 N N . GLY B 1 130 ? -0.298 50.531 10.047 1 97.81 130 GLY B N 1
ATOM 4660 C CA . GLY B 1 130 ? 0.571 51.688 10.023 1 97.81 130 GLY B CA 1
ATOM 4661 C C . GLY B 1 130 ? 2.002 51.375 9.641 1 97.81 130 GLY B C 1
ATOM 4662 O O . GLY B 1 130 ? 2.797 52.281 9.359 1 97.81 130 GLY B O 1
ATOM 4663 N N . GLY B 1 131 ? 2.371 50.188 9.688 1 98.44 131 GLY B N 1
ATOM 4664 C CA . GLY B 1 131 ? 3.703 49.812 9.25 1 98.44 131 GLY B CA 1
ATOM 4665 C C . GLY B 1 131 ? 4.695 49.688 10.391 1 98.44 131 GLY B C 1
ATOM 4666 O O . GLY B 1 131 ? 5.828 49.25 10.188 1 98.44 131 GLY B O 1
ATOM 4667 N N . GLY B 1 132 ? 4.297 50.094 11.555 1 98.81 132 GLY B N 1
ATOM 4668 C CA . GLY B 1 132 ? 5.129 49.969 12.742 1 98.81 132 GLY B CA 1
ATOM 4669 C C . GLY B 1 132 ? 5.051 48.594 13.391 1 98.81 132 GLY B C 1
ATOM 4670 O O . GLY B 1 132 ? 4.883 47.594 12.695 1 98.81 132 GLY B O 1
ATOM 4671 N N . ALA B 1 133 ? 5.336 48.656 14.758 1 98.88 133 ALA B N 1
ATOM 4672 C CA . ALA B 1 133 ? 5.41 47.344 15.398 1 98.88 133 ALA B CA 1
ATOM 4673 C C . ALA B 1 133 ? 4.691 47.344 16.75 1 98.88 133 ALA B C 1
ATOM 4675 O O . ALA B 1 133 ? 4.535 48.375 17.375 1 98.88 133 ALA B O 1
ATOM 4676 N N . VAL B 1 134 ? 4.184 46.25 17.094 1 98.94 134 VAL B N 1
ATOM 4677 C CA . VAL B 1 134 ? 3.812 45.906 18.469 1 98.94 134 VAL B CA 1
ATOM 4678 C C . VAL B 1 134 ? 4.734 44.812 18.984 1 98.94 134 VAL B C 1
ATOM 4680 O O . VAL B 1 134 ? 4.961 43.812 18.312 1 98.94 134 VAL B O 1
ATOM 4683 N N . ASP B 1 135 ? 5.285 45.031 20.172 1 98.94 135 ASP B N 1
ATOM 4684 C CA . ASP B 1 135 ? 6.297 44.125 20.703 1 98.94 135 ASP B CA 1
ATOM 4685 C C . ASP B 1 135 ? 5.906 43.625 22.094 1 98.94 135 ASP B C 1
ATOM 4687 O O . ASP B 1 135 ? 5.715 44.438 23.016 1 98.94 135 ASP B O 1
ATOM 4691 N N . GLY B 1 136 ? 5.871 42.375 22.25 1 98.69 136 GLY B N 1
ATOM 4692 C CA . GLY B 1 136 ? 5.441 41.781 23.516 1 98.69 136 GLY B CA 1
ATOM 4693 C C . GLY B 1 136 ? 6.582 41.562 24.484 1 98.69 136 GLY B C 1
ATOM 4694 O O . GLY B 1 136 ? 6.355 41.156 25.641 1 98.69 136 GLY B O 1
ATOM 4695 N N . GLN B 1 137 ? 7.742 41.75 24.094 1 98.12 137 GLN B N 1
ATOM 4696 C CA . GLN B 1 137 ? 8.938 41.625 24.922 1 98.12 137 GLN B CA 1
ATOM 4697 C C . GLN B 1 137 ? 9.055 40.25 25.531 1 98.12 137 GLN B C 1
ATOM 4699 O O . GLN B 1 137 ? 9.305 40.094 26.719 1 98.12 137 GLN B O 1
ATOM 4704 N N . ALA B 1 138 ? 8.953 39.312 24.766 1 97.81 138 ALA B N 1
ATOM 4705 C CA . ALA B 1 138 ? 8.867 37.906 25.188 1 97.81 138 ALA B CA 1
ATOM 4706 C C . ALA B 1 138 ? 10.078 37.531 26.047 1 97.81 138 ALA B C 1
ATOM 4708 O O . ALA B 1 138 ? 9.961 36.719 26.969 1 97.81 138 ALA B O 1
ATOM 4709 N N . GLY B 1 139 ? 11.242 38.031 25.75 1 96.75 139 GLY B N 1
ATOM 4710 C CA . GLY B 1 139 ? 12.453 37.719 26.5 1 96.75 139 GLY B CA 1
ATOM 4711 C C . GLY B 1 139 ? 12.32 37.969 27.984 1 96.75 139 GLY B C 1
ATOM 4712 O O . GLY B 1 139 ? 12.93 37.25 28.797 1 96.75 139 GLY B O 1
ATOM 4713 N N . GLU B 1 140 ? 11.5 38.938 28.328 1 96.44 140 GLU B N 1
ATOM 4714 C CA . GLU B 1 140 ? 11.312 39.344 29.719 1 96.44 140 GLU B CA 1
ATOM 4715 C C . GLU B 1 140 ? 10.5 38.281 30.484 1 96.44 140 GLU B C 1
ATOM 4717 O O . GLU B 1 140 ? 10.469 38.281 31.719 1 96.44 140 GLU B O 1
ATOM 4722 N N . PHE B 1 141 ? 9.969 37.344 29.781 1 96 141 PHE B N 1
ATOM 4723 C CA . PHE B 1 141 ? 9.125 36.344 30.406 1 96 141 PHE B CA 1
ATOM 4724 C C . PHE B 1 141 ? 9.836 35 30.438 1 96 141 PHE B C 1
ATOM 4726 O O . PHE B 1 141 ? 9.258 34 30.891 1 96 141 PHE B O 1
ATOM 4733 N N . VAL B 1 142 ? 11.023 34.906 29.984 1 95.94 142 VAL B N 1
ATOM 4734 C CA . VAL B 1 142 ? 11.812 33.688 30.031 1 95.94 142 VAL B CA 1
ATOM 4735 C C . VAL B 1 142 ? 12.5 33.562 31.391 1 95.94 142 VAL B C 1
ATOM 4737 O O . VAL B 1 142 ? 13.25 34.469 31.797 1 95.94 142 VAL B O 1
ATOM 4740 N N . VAL B 1 143 ? 12.242 32.438 32.031 1 94.44 143 VAL B N 1
ATOM 4741 C CA . VAL B 1 143 ? 12.859 32.188 33.312 1 94.44 143 VAL B CA 1
ATOM 4742 C C . VAL B 1 143 ? 14.211 31.516 33.125 1 94.44 143 VAL B C 1
ATOM 4744 O O . VAL B 1 143 ? 15.172 31.797 33.844 1 94.44 143 VAL B O 1
ATOM 4747 N N . ARG B 1 144 ? 14.172 30.531 32.219 1 95.62 144 ARG B N 1
ATOM 4748 C CA . ARG B 1 144 ? 15.383 29.812 31.844 1 95.62 144 ARG B CA 1
ATOM 4749 C C . ARG B 1 144 ? 15.453 29.562 30.344 1 95.62 144 ARG B C 1
ATOM 4751 O O . ARG B 1 144 ? 14.57 28.938 29.766 1 95.62 144 ARG B O 1
ATOM 4758 N N . GLU B 1 145 ? 16.531 30.016 29.812 1 95.81 145 GLU B N 1
ATOM 4759 C CA . GLU B 1 145 ? 16.766 29.75 28.391 1 95.81 145 GLU B CA 1
ATOM 4760 C C . GLU B 1 145 ? 17.156 28.297 28.156 1 95.81 145 GLU B C 1
ATOM 4762 O O . GLU B 1 145 ? 17.969 27.734 28.891 1 95.81 145 GLU B O 1
ATOM 4767 N N . ASP B 1 146 ? 16.531 27.719 27.25 1 95.5 146 ASP B N 1
ATOM 4768 C CA . ASP B 1 146 ? 16.797 26.359 26.781 1 95.5 146 ASP B CA 1
ATOM 4769 C C . ASP B 1 146 ? 16.625 26.25 25.281 1 95.5 146 ASP B C 1
ATOM 4771 O O . ASP B 1 146 ? 15.531 26.5 24.75 1 95.5 146 ASP B O 1
ATOM 4775 N N . PRO B 1 147 ? 17.672 25.859 24.578 1 92.81 147 PRO B N 1
ATOM 4776 C CA . PRO B 1 147 ? 17.578 25.766 23.125 1 92.81 147 PRO B CA 1
ATOM 4777 C C . PRO B 1 147 ? 16.547 24.734 22.656 1 92.81 147 PRO B C 1
ATOM 4779 O O . PRO B 1 147 ? 16.094 24.766 21.516 1 92.81 147 PRO B O 1
ATOM 4782 N N . ARG B 1 148 ? 16.266 23.766 23.484 1 94.31 148 ARG B N 1
ATOM 4783 C CA . ARG B 1 148 ? 15.242 22.781 23.156 1 94.31 148 ARG B CA 1
ATOM 4784 C C . ARG B 1 148 ? 13.852 23.391 23.312 1 94.31 148 ARG B C 1
ATOM 4786 O O . ARG B 1 148 ? 13.008 23.25 22.422 1 94.31 148 ARG B O 1
ATOM 4793 N N . LYS B 1 149 ? 13.633 24.125 24.375 1 96.31 149 LYS B N 1
ATOM 4794 C CA . LYS B 1 149 ? 12.352 24.734 24.719 1 96.31 149 LYS B CA 1
ATOM 4795 C C . LYS B 1 149 ? 12.477 25.609 25.969 1 96.31 149 LYS B C 1
ATOM 4797 O O . LYS B 1 149 ? 12.664 25.109 27.078 1 96.31 149 LYS B O 1
ATOM 4802 N N . ASN B 1 150 ? 12.242 26.875 25.812 1 96.31 150 ASN B N 1
ATOM 4803 C CA . ASN B 1 150 ? 12.398 27.812 26.922 1 96.31 150 ASN B CA 1
ATOM 4804 C C . ASN B 1 150 ? 11.391 27.531 28.031 1 96.31 150 ASN B C 1
ATOM 4806 O O . ASN B 1 150 ? 10.266 27.094 27.766 1 96.31 150 ASN B O 1
ATOM 4810 N N . VAL B 1 151 ? 11.945 27.781 29.266 1 94.38 151 VAL B N 1
ATOM 4811 C CA . VAL B 1 151 ? 11.039 27.75 30.406 1 94.38 151 VAL B CA 1
ATOM 4812 C C . VAL B 1 151 ? 10.484 29.156 30.672 1 94.38 151 VAL B C 1
ATOM 4814 O O . VAL B 1 151 ? 11.25 30.094 30.859 1 94.38 151 VAL B O 1
ATOM 4817 N N . MET B 1 152 ? 9.227 29.312 30.672 1 95.06 152 MET B N 1
ATOM 4818 C CA . MET B 1 152 ? 8.586 30.625 30.75 1 95.06 152 MET B CA 1
ATOM 4819 C C . MET B 1 152 ? 8.062 30.891 32.156 1 95.06 152 MET B C 1
ATOM 4821 O O . MET B 1 152 ? 7.898 29.953 32.938 1 95.06 152 MET B O 1
ATOM 4825 N N . VAL B 1 153 ? 7.82 32.094 32.375 1 90.25 153 VAL B N 1
ATOM 4826 C CA . VAL B 1 153 ? 7.199 32.5 33.625 1 90.25 153 VAL B CA 1
ATOM 4827 C C . VAL B 1 153 ? 5.801 31.891 33.719 1 90.25 153 VAL B C 1
ATOM 4829 O O . VAL B 1 153 ? 5.168 31.594 32.719 1 90.25 153 VAL B O 1
ATOM 4832 N N . SER B 1 154 ? 5.434 31.656 34.969 1 88.94 154 SER B N 1
ATOM 4833 C CA . SER B 1 154 ? 4.055 31.281 35.25 1 88.94 154 SER B CA 1
ATOM 4834 C C . SER B 1 154 ? 3.432 32.219 36.312 1 88.94 154 SER B C 1
ATOM 4836 O O . SER B 1 154 ? 3.842 32.219 37.469 1 88.94 154 SER B O 1
ATOM 4838 N N . TRP B 1 155 ? 2.467 33 35.75 1 86.25 155 TRP B N 1
ATOM 4839 C CA . TRP B 1 155 ? 1.765 33.906 36.625 1 86.25 155 TRP B CA 1
ATOM 4840 C C . TRP B 1 155 ? 0.58 33.219 37.312 1 86.25 155 TRP B C 1
ATOM 4842 O O . TRP B 1 155 ? -0.371 33.875 37.719 1 86.25 155 TRP B O 1
ATOM 4852 N N . ASN B 1 156 ? 0.675 31.906 37.344 1 79.62 156 ASN B N 1
ATOM 4853 C CA . ASN B 1 156 ? -0.463 31.141 37.844 1 79.62 156 ASN B CA 1
ATOM 4854 C C . ASN B 1 156 ? -0.58 31.219 39.375 1 79.62 156 ASN B C 1
ATOM 4856 O O . ASN B 1 156 ? -0.189 30.281 40.062 1 79.62 156 ASN B O 1
ATOM 4860 N N . GLN B 1 157 ? -1.065 32.312 39.844 1 69.38 157 GLN B N 1
ATOM 4861 C CA . GLN B 1 157 ? -1.22 32.438 41.281 1 69.38 157 GLN B CA 1
ATOM 4862 C C . GLN B 1 157 ? -2.555 31.844 41.75 1 69.38 157 GLN B C 1
ATOM 4864 O O . GLN B 1 157 ? -2.625 31.188 42.781 1 69.38 157 GLN B O 1
ATOM 4869 N N . THR B 1 158 ? -3.535 32.031 40.906 1 67.44 158 THR B N 1
ATOM 4870 C CA . THR B 1 158 ? -4.906 31.703 41.281 1 67.44 158 THR B CA 1
ATOM 4871 C C . THR B 1 158 ? -5.289 30.328 40.75 1 67.44 158 THR B C 1
ATOM 4873 O O . THR B 1 158 ? -6.301 29.75 41.156 1 67.44 158 THR B O 1
ATOM 4876 N N . GLY B 1 159 ? -4.48 29.812 39.906 1 71.75 159 GLY B N 1
ATOM 4877 C CA . GLY B 1 159 ? -4.84 28.547 39.25 1 71.75 159 GLY B CA 1
ATOM 4878 C C . GLY B 1 159 ? -5.734 28.734 38.031 1 71.75 159 GLY B C 1
ATOM 4879 O O . GLY B 1 159 ? -6.207 27.766 37.469 1 71.75 159 GLY B O 1
ATOM 4880 N N . ALA B 1 160 ? -5.988 29.953 37.594 1 67.38 160 ALA B N 1
ATOM 4881 C CA . ALA B 1 160 ? -6.922 30.25 36.5 1 67.38 160 ALA B CA 1
ATOM 4882 C C . ALA B 1 160 ? -6.305 29.922 35.156 1 67.38 160 ALA B C 1
ATOM 4884 O O . ALA B 1 160 ? -7.02 29.828 34.156 1 67.38 160 ALA B O 1
ATOM 4885 N N . CYS B 1 161 ? -5.098 29.812 35.156 1 74.19 161 CYS B N 1
ATOM 4886 C CA . CYS B 1 161 ? -4.406 29.391 33.938 1 74.19 161 CYS B CA 1
ATOM 4887 C C . CYS B 1 161 ? -3.404 28.281 34.25 1 74.19 161 CYS B C 1
ATOM 4889 O O . CYS B 1 161 ? -3.141 27.984 35.406 1 74.19 161 CYS B O 1
ATOM 4891 N N . SER B 1 162 ? -3.164 27.641 33.188 1 72.75 162 SER B N 1
ATOM 4892 C CA . SER B 1 162 ? -2.391 26.406 33.375 1 72.75 162 SER B CA 1
ATOM 4893 C C . SER B 1 162 ? -0.896 26.672 33.25 1 72.75 162 SER B C 1
ATOM 4895 O O . SER B 1 162 ? -0.436 27.109 32.188 1 72.75 162 SER B O 1
ATOM 4897 N N . GLY B 1 163 ? -0.284 26.406 34.25 1 77 163 GLY B N 1
ATOM 4898 C CA . GLY B 1 163 ? 1.169 26.359 34.219 1 77 163 GLY B CA 1
ATOM 4899 C C . GLY B 1 163 ? 1.791 27.594 33.594 1 77 163 GLY B C 1
ATOM 4900 O O . GLY B 1 163 ? 1.473 28.719 34 1 77 163 GLY B O 1
ATOM 4901 N N . ASP B 1 164 ? 2.672 27.344 32.594 1 77.38 164 ASP B N 1
ATOM 4902 C CA . ASP B 1 164 ? 3.424 28.453 32 1 77.38 164 ASP B CA 1
ATOM 4903 C C . ASP B 1 164 ? 2.654 29.078 30.844 1 77.38 164 ASP B C 1
ATOM 4905 O O . ASP B 1 164 ? 3.203 29.891 30.094 1 77.38 164 ASP B O 1
ATOM 4909 N N . GLU B 1 165 ? 1.376 28.75 30.812 1 83.25 165 GLU B N 1
ATOM 4910 C CA . GLU B 1 165 ? 0.507 29.453 29.875 1 83.25 165 GLU B CA 1
ATOM 4911 C C . GLU B 1 165 ? -0.067 30.719 30.484 1 83.25 165 GLU B C 1
ATOM 4913 O O . GLU B 1 165 ? -0.669 31.531 29.781 1 83.25 165 GLU B O 1
ATOM 4918 N N . CYS B 1 166 ? 0.285 30.859 31.734 1 88.88 166 CYS B N 1
ATOM 4919 C CA . CYS B 1 166 ? -0.181 32.062 32.438 1 88.88 166 CYS B CA 1
ATOM 4920 C C . CYS B 1 166 ? 0.739 33.25 32.188 1 88.88 166 CYS B C 1
ATOM 4922 O O . CYS B 1 166 ? 1.502 33.625 33.062 1 88.88 166 CYS B O 1
ATOM 4924 N N . ARG B 1 167 ? 0.624 33.781 31.109 1 93.94 167 ARG B N 1
ATOM 4925 C CA . ARG B 1 167 ? 1.34 34.969 30.625 1 93.94 167 ARG B CA 1
ATOM 4926 C C . ARG B 1 167 ? 0.55 35.656 29.516 1 93.94 167 ARG B C 1
ATOM 4928 O O . ARG B 1 167 ? -0.392 35.094 28.969 1 93.94 167 ARG B O 1
ATOM 4935 N N . PRO B 1 168 ? 0.826 36.875 29.25 1 96.31 168 PRO B N 1
ATOM 4936 C CA . PRO B 1 168 ? -0.091 37.688 28.438 1 96.31 168 PRO B CA 1
ATOM 4937 C C . PRO B 1 168 ? 0.054 37.375 26.938 1 96.31 168 PRO B C 1
ATOM 4939 O O . PRO B 1 168 ? 1.158 37.094 26.469 1 96.31 168 PRO B O 1
ATOM 4942 N N . ARG B 1 169 ? -1.058 37.5 26.344 1 98.31 169 ARG B N 1
ATOM 4943 C CA . ARG B 1 169 ? -1.106 37.5 24.875 1 98.31 169 ARG B CA 1
ATOM 4944 C C . ARG B 1 169 ? -0.78 38.875 24.328 1 98.31 169 ARG B C 1
ATOM 4946 O O . ARG B 1 169 ? -0.695 39.844 25.078 1 98.31 169 ARG B O 1
ATOM 4953 N N . LEU B 1 170 ? -0.555 38.969 23.062 1 98.88 170 LEU B N 1
ATOM 4954 C CA . LEU B 1 170 ? -0.133 40.25 22.516 1 98.88 170 LEU B CA 1
ATOM 4955 C C . LEU B 1 170 ? -1.34 41.094 22.125 1 98.88 170 LEU B C 1
ATOM 4957 O O . LEU B 1 170 ? -1.566 42.156 22.703 1 98.88 170 LEU B O 1
ATOM 4961 N N . ILE B 1 171 ? -2.125 40.656 21.156 1 98.94 171 ILE B N 1
ATOM 4962 C CA . ILE B 1 171 ? -3.295 41.406 20.719 1 98.94 171 ILE B CA 1
ATOM 4963 C C . ILE B 1 171 ? -4.523 40.5 20.719 1 98.94 171 ILE B C 1
ATOM 4965 O O . ILE B 1 171 ? -4.469 39.375 20.25 1 98.94 171 ILE B O 1
ATOM 4969 N N . GLY B 1 172 ? -5.617 41.031 21.281 1 98.88 172 GLY B N 1
ATOM 4970 C CA . GLY B 1 172 ? -6.852 40.281 21.312 1 98.88 172 GLY B CA 1
ATOM 4971 C C . GLY B 1 172 ? -8.055 41.062 20.797 1 98.88 172 GLY B C 1
ATOM 4972 O O . GLY B 1 172 ? -8.18 42.25 21.062 1 98.88 172 GLY B O 1
ATOM 4973 N N . PHE B 1 173 ? -8.906 40.438 20 1 98.94 173 PHE B N 1
ATOM 4974 C CA . PHE B 1 173 ? -10.234 40.906 19.609 1 98.94 173 PHE B CA 1
ATOM 4975 C C . PHE B 1 173 ? -11.305 39.938 20.078 1 98.94 173 PHE B C 1
ATOM 4977 O O . PHE B 1 173 ? -11.445 38.844 19.516 1 98.94 173 PHE B O 1
ATOM 4984 N N . VAL B 1 174 ? -12.031 40.312 21.078 1 98.88 174 VAL B N 1
ATOM 4985 C CA . VAL B 1 174 ? -13.008 39.438 21.703 1 98.88 174 VAL B CA 1
ATOM 4986 C C . VAL B 1 174 ? -14.422 39.969 21.469 1 98.88 174 VAL B C 1
ATOM 4988 O O . VAL B 1 174 ? -14.742 41.094 21.844 1 98.88 174 VAL B O 1
ATOM 4991 N N . ASP B 1 175 ? -15.227 39.125 20.828 1 98.81 175 ASP B N 1
ATOM 4992 C CA . ASP B 1 175 ? -16.609 39.531 20.531 1 98.81 175 ASP B CA 1
ATOM 4993 C C . ASP B 1 175 ? -16.656 40.781 19.656 1 98.81 175 ASP B C 1
ATOM 4995 O O . ASP B 1 175 ? -17.391 41.719 19.953 1 98.81 175 ASP B O 1
ATOM 4999 N N . CYS B 1 176 ? -15.852 40.781 18.656 1 98.88 176 CYS B N 1
ATOM 5000 C CA . CYS B 1 176 ? -15.75 41.938 17.781 1 98.88 176 CYS B CA 1
ATOM 5001 C C . CYS B 1 176 ? -16.328 41.625 16.406 1 98.88 176 CYS B C 1
ATOM 5003 O O . CYS B 1 176 ? -16.469 40.438 16.031 1 98.88 176 CYS B O 1
ATOM 5005 N N . ASN B 1 177 ? -16.781 42.594 15.758 1 98.81 177 ASN B N 1
ATOM 5006 C CA . ASN B 1 177 ? -17.234 42.531 14.375 1 98.81 177 ASN B CA 1
ATOM 5007 C C . ASN B 1 177 ? -16.516 43.531 13.492 1 98.81 177 ASN B C 1
ATOM 5009 O O . ASN B 1 177 ? -16.312 44.688 13.883 1 98.81 177 ASN B O 1
ATOM 5013 N N . HIS B 1 178 ? -16.156 43.094 12.297 1 98.75 178 HIS B N 1
ATOM 5014 C CA . HIS B 1 178 ? -15.383 43.906 11.367 1 98.75 178 HIS B CA 1
ATOM 5015 C C . HIS B 1 178 ? -14.039 44.312 11.977 1 98.75 178 HIS B C 1
ATOM 5017 O O . HIS B 1 178 ? -13.844 45.469 12.336 1 98.75 178 HIS B O 1
ATOM 5023 N N . VAL B 1 179 ? -13.172 43.375 11.969 1 98.88 179 VAL B N 1
ATOM 5024 C CA . VAL B 1 179 ? -11.82 43.562 12.5 1 98.88 179 VAL B CA 1
ATOM 5025 C C . VAL B 1 179 ? -10.812 43.594 11.352 1 98.88 179 VAL B C 1
ATOM 5027 O O . VAL B 1 179 ? -10.875 42.781 10.43 1 98.88 179 VAL B O 1
ATOM 5030 N N . ARG B 1 180 ? -9.938 44.562 11.367 1 98.81 180 ARG B N 1
ATOM 5031 C CA . ARG B 1 180 ? -8.898 44.656 10.352 1 98.81 180 ARG B CA 1
ATOM 5032 C C . ARG B 1 180 ? -7.52 44.812 10.977 1 98.81 180 ARG B C 1
ATOM 5034 O O . ARG B 1 180 ? -7.293 45.75 11.758 1 98.81 180 ARG B O 1
ATOM 5041 N N . VAL B 1 181 ? -6.633 43.969 10.695 1 98.94 181 VAL B N 1
ATOM 5042 C CA . VAL B 1 181 ? -5.219 44.031 11.055 1 98.94 181 VAL B CA 1
ATOM 5043 C C . VAL B 1 181 ? -4.363 44.062 9.789 1 98.94 181 VAL B C 1
ATOM 5045 O O . VAL B 1 181 ? -4.379 43.094 9.016 1 98.94 181 VAL B O 1
ATOM 5048 N N . SER B 1 182 ? -3.668 45.125 9.586 1 98.75 182 SER B N 1
ATOM 5049 C CA . SER B 1 182 ? -2.988 45.219 8.305 1 98.75 182 SER B CA 1
ATOM 5050 C C . SER B 1 182 ? -1.689 46 8.422 1 98.75 182 SER B C 1
ATOM 5052 O O . SER B 1 182 ? -1.608 46.969 9.195 1 98.75 182 SER B O 1
ATOM 5054 N N . ASN B 1 183 ? -0.705 45.562 7.691 1 98.69 183 ASN B N 1
ATOM 5055 C CA . ASN B 1 183 ? 0.556 46.281 7.547 1 98.69 183 ASN B CA 1
ATOM 5056 C C . ASN B 1 183 ? 1.166 46.625 8.906 1 98.69 183 ASN B C 1
ATOM 5058 O O . ASN B 1 183 ? 1.424 47.812 9.195 1 98.69 183 ASN B O 1
ATOM 5062 N N . ILE B 1 184 ? 1.424 45.656 9.664 1 98.88 184 ILE B N 1
ATOM 5063 C CA . ILE B 1 184 ? 1.979 45.812 11.008 1 98.88 184 ILE B CA 1
ATOM 5064 C C . ILE B 1 184 ? 2.912 44.625 11.312 1 98.88 184 ILE B C 1
ATOM 5066 O O . ILE B 1 184 ? 2.764 43.562 10.742 1 98.88 184 ILE B O 1
ATOM 5070 N N . SER B 1 185 ? 3.965 44.906 12.07 1 98.88 185 SER B N 1
ATOM 5071 C CA . SER B 1 185 ? 4.84 43.844 12.586 1 98.88 185 SER B CA 1
ATOM 5072 C C . SER B 1 185 ? 4.5 43.5 14.039 1 98.88 185 SER B C 1
ATOM 5074 O O . SER B 1 185 ? 4.414 44.406 14.883 1 98.88 185 SER B O 1
ATOM 5076 N N . LEU B 1 186 ? 4.273 42.312 14.281 1 98.94 186 LEU B N 1
ATOM 5077 C CA . LEU B 1 186 ? 4.039 41.781 15.633 1 98.94 186 LEU B CA 1
ATOM 5078 C C . LEU B 1 186 ? 5.23 41 16.125 1 98.94 186 LEU B C 1
ATOM 5080 O O . LEU B 1 186 ? 5.504 39.906 15.609 1 98.94 186 LEU B O 1
ATOM 5084 N N . ASN B 1 187 ? 5.875 41.562 17.141 1 98.81 187 ASN B N 1
ATOM 5085 C CA . ASN B 1 187 ? 7.18 41.031 17.516 1 98.81 187 ASN B CA 1
ATOM 5086 C C . ASN B 1 187 ? 7.168 40.438 18.938 1 98.81 187 ASN B C 1
ATOM 5088 O O . ASN B 1 187 ? 6.52 41 19.828 1 98.81 187 ASN B O 1
ATOM 5092 N N . HIS B 1 188 ? 7.773 39.344 19.156 1 98.5 188 HIS B N 1
ATOM 5093 C CA . HIS B 1 188 ? 8.141 38.75 20.438 1 98.5 188 HIS B CA 1
ATOM 5094 C C . HIS B 1 188 ? 6.918 38.594 21.344 1 98.5 188 HIS B C 1
ATOM 5096 O O . HIS B 1 188 ? 6.93 39.031 22.484 1 98.5 188 HIS B O 1
ATOM 5102 N N . PRO B 1 189 ? 5.91 38 20.797 1 98.62 189 PRO B N 1
ATOM 5103 C CA . PRO B 1 189 ? 4.809 37.688 21.703 1 98.62 189 PRO B CA 1
ATOM 5104 C C . PRO B 1 189 ? 5.211 36.688 22.797 1 98.62 189 PRO B C 1
ATOM 5106 O O . PRO B 1 189 ? 5.895 35.719 22.516 1 98.62 189 PRO B O 1
ATOM 5109 N N . ALA B 1 190 ? 4.785 36.969 23.984 1 97.19 190 ALA B N 1
ATOM 5110 C CA . ALA B 1 190 ? 5.129 36.094 25.109 1 97.19 190 ALA B CA 1
ATOM 5111 C C . ALA B 1 190 ? 4.305 34.812 25.062 1 97.19 190 ALA B C 1
ATOM 5113 O O . ALA B 1 190 ? 4.719 33.781 25.609 1 97.19 190 ALA B O 1
ATOM 5114 N N . TYR B 1 191 ? 3.195 34.844 24.641 1 97.38 191 TYR B N 1
ATOM 5115 C CA . TYR B 1 191 ? 2.201 33.812 24.469 1 97.38 191 TYR B CA 1
ATOM 5116 C C . TYR B 1 191 ? 1.568 33.875 23.078 1 97.38 191 TYR B C 1
ATOM 5118 O O . TYR B 1 191 ? 2.271 34 22.078 1 97.38 191 TYR B O 1
ATOM 5126 N N . TRP B 1 192 ? 0.302 33.656 22.922 1 98.38 192 TRP B N 1
ATOM 5127 C CA . TRP B 1 192 ? -0.351 33.781 21.625 1 98.38 192 TRP B CA 1
ATOM 5128 C C . TRP B 1 192 ? -0.252 35.188 21.078 1 98.38 192 TRP B C 1
ATOM 5130 O O . TRP B 1 192 ? -0.422 36.156 21.828 1 98.38 192 TRP B O 1
ATOM 5140 N N . CYS B 1 193 ? 0.024 35.281 19.812 1 98.88 193 CYS B N 1
ATOM 5141 C CA . CYS B 1 193 ? 0.321 36.594 19.234 1 98.88 193 CYS B CA 1
ATOM 5142 C C . CYS B 1 193 ? -0.961 37.344 18.859 1 98.88 193 CYS B C 1
ATOM 5144 O O . CYS B 1 193 ? -1.328 38.312 19.5 1 98.88 193 CYS B O 1
ATOM 5146 N N . LEU B 1 194 ? -1.622 36.938 17.812 1 98.94 194 LEU B N 1
ATOM 5147 C CA . LEU B 1 194 ? -2.885 37.5 17.359 1 98.94 194 LEU B CA 1
ATOM 5148 C C . LEU B 1 194 ? -4.047 36.562 17.641 1 98.94 194 LEU B C 1
ATOM 5150 O O . LEU B 1 194 ? -4.09 35.469 17.109 1 98.94 194 LEU B O 1
ATOM 5154 N N . HIS B 1 195 ? -4.957 37.031 18.469 1 98.81 195 HIS B N 1
ATOM 5155 C CA . HIS B 1 195 ? -6.004 36.156 19 1 98.81 195 HIS B CA 1
ATOM 5156 C C . HIS B 1 195 ? -7.391 36.719 18.688 1 98.81 195 HIS B C 1
ATOM 5158 O O . HIS B 1 195 ? -7.766 37.781 19.172 1 98.81 195 HIS B O 1
ATOM 5164 N N . MET B 1 196 ? -8.133 36.062 17.844 1 98.88 196 MET B N 1
ATOM 5165 C CA . MET B 1 196 ? -9.531 36.375 17.578 1 98.88 196 MET B CA 1
ATOM 5166 C C . MET B 1 196 ? -10.453 35.438 18.359 1 98.88 196 MET B C 1
ATOM 5168 O O . MET B 1 196 ? -10.328 34.219 18.266 1 98.88 196 MET B O 1
ATOM 5172 N N . VAL B 1 197 ? -11.359 36 19.094 1 98.81 197 VAL B N 1
ATOM 5173 C CA . VAL B 1 197 ? -12.25 35.188 19.906 1 98.81 197 VAL B CA 1
ATOM 5174 C C . VAL B 1 197 ? -13.703 35.594 19.641 1 98.81 197 VAL B C 1
ATOM 5176 O O . VAL B 1 197 ? -14.086 36.75 19.828 1 98.81 197 VAL B O 1
ATOM 5179 N N . ARG B 1 198 ? -14.484 34.625 19.188 1 98.81 198 ARG B N 1
ATOM 5180 C CA . ARG B 1 198 ? -15.906 34.812 18.953 1 98.81 198 ARG B CA 1
ATOM 5181 C C . ARG B 1 198 ? -16.156 36.094 18.141 1 98.81 198 ARG B C 1
ATOM 5183 O O . ARG B 1 198 ? -17.016 36.906 18.5 1 98.81 198 ARG B O 1
ATOM 5190 N N . SER B 1 199 ? -15.406 36.312 17.141 1 98.94 199 SER B N 1
ATOM 5191 C CA . SER B 1 199 ? -15.453 37.531 16.312 1 98.94 199 SER B CA 1
ATOM 5192 C C . SER B 1 199 ? -15.828 37.188 14.883 1 98.94 199 SER B C 1
ATOM 5194 O O . SER B 1 199 ? -15.844 36 14.492 1 98.94 199 SER B O 1
ATOM 5196 N N . ASN B 1 200 ? -16.203 38.188 14.148 1 98.88 200 ASN B N 1
ATOM 5197 C CA . ASN B 1 200 ? -16.734 37.969 12.812 1 98.88 200 ASN B CA 1
ATOM 5198 C C . ASN B 1 200 ? -16.25 39.031 11.836 1 98.88 200 ASN B C 1
ATOM 5200 O O . ASN B 1 200 ? -16.016 40.188 12.227 1 98.88 200 ASN B O 1
ATOM 5204 N N . ASN B 1 201 ? -16.188 38.625 10.531 1 98.88 201 ASN B N 1
ATOM 5205 C CA . ASN B 1 201 ? -15.727 39.531 9.484 1 98.88 201 ASN B CA 1
ATOM 5206 C C . ASN B 1 201 ? -14.344 40.094 9.797 1 98.88 201 ASN B C 1
ATOM 5208 O O . ASN B 1 201 ? -14.211 41.281 10.102 1 98.88 201 ASN B O 1
ATOM 5212 N N . ILE B 1 202 ? -13.398 39.281 9.594 1 98.94 202 ILE B N 1
ATOM 5213 C CA . ILE B 1 202 ? -12.023 39.531 10.016 1 98.94 202 ILE B CA 1
ATOM 5214 C C . ILE B 1 202 ? -11.102 39.562 8.797 1 98.94 202 ILE B C 1
ATOM 5216 O O . ILE B 1 202 ? -11.164 38.688 7.949 1 98.94 202 ILE B O 1
ATOM 5220 N N . ARG B 1 203 ? -10.312 40.562 8.695 1 98.94 203 ARG B N 1
ATOM 5221 C CA . ARG B 1 203 ? -9.297 40.656 7.652 1 98.94 203 ARG B CA 1
ATOM 5222 C C . ARG B 1 203 ? -7.918 40.906 8.258 1 98.94 203 ARG B C 1
ATOM 5224 O O . ARG B 1 203 ? -7.699 41.875 8.969 1 98.94 203 ARG B O 1
ATOM 5231 N N . ILE B 1 204 ? -6.992 40.031 7.961 1 98.94 204 ILE B N 1
ATOM 5232 C CA . ILE B 1 204 ? -5.594 40.094 8.367 1 98.94 204 ILE B CA 1
ATOM 5233 C C . ILE B 1 204 ? -4.695 40.125 7.137 1 98.94 204 ILE B C 1
ATOM 5235 O O . ILE B 1 204 ? -4.543 39.094 6.465 1 98.94 204 ILE B O 1
ATOM 5239 N N . GLU B 1 205 ? -4.066 41.219 6.855 1 98.88 205 GLU B N 1
ATOM 5240 C CA . GLU B 1 205 ? -3.361 41.344 5.582 1 98.88 205 GLU B CA 1
ATOM 5241 C C . GLU B 1 205 ? -2.031 42.062 5.766 1 98.88 205 GLU B C 1
ATOM 5243 O O . GLU B 1 205 ? -1.951 43.062 6.504 1 98.88 205 GLU B O 1
ATOM 5248 N N . ASP B 1 206 ? -0.983 41.531 5.117 1 98.81 206 ASP B N 1
ATOM 5249 C CA . ASP B 1 206 ? 0.33 42.188 5.121 1 98.81 206 ASP B CA 1
ATOM 5250 C C . ASP B 1 206 ? 0.885 42.281 6.539 1 98.81 206 ASP B C 1
ATOM 5252 O O . ASP B 1 206 ? 1.375 43.344 6.945 1 98.81 206 ASP B O 1
ATOM 5256 N N . VAL B 1 207 ? 0.781 41.25 7.246 1 98.94 207 VAL B N 1
ATOM 5257 C CA . VAL B 1 207 ? 1.239 41.219 8.633 1 98.94 207 VAL B CA 1
ATOM 5258 C C . VAL B 1 207 ? 2.492 40.344 8.742 1 98.94 207 VAL B C 1
ATOM 5260 O O . VAL B 1 207 ? 2.592 39.312 8.094 1 98.94 207 VAL B O 1
ATOM 5263 N N . ARG B 1 208 ? 3.451 40.812 9.492 1 98.88 208 ARG B N 1
ATOM 5264 C CA . ARG B 1 208 ? 4.633 40.031 9.844 1 98.88 208 ARG B CA 1
ATOM 5265 C C . ARG B 1 208 ? 4.633 39.688 11.328 1 98.88 208 ARG B C 1
ATOM 5267 O O . ARG B 1 208 ? 4.453 40.562 12.18 1 98.88 208 ARG B O 1
ATOM 5274 N N . ILE B 1 209 ? 4.789 38.469 11.578 1 98.94 209 ILE B N 1
ATOM 5275 C CA . ILE B 1 209 ? 4.867 37.969 12.961 1 98.94 209 ILE B CA 1
ATOM 5276 C C . ILE B 1 209 ? 6.23 37.344 13.203 1 98.94 209 ILE B C 1
ATOM 5278 O O . ILE B 1 209 ? 6.602 36.375 12.539 1 98.94 209 ILE B O 1
ATOM 5282 N N . TYR B 1 210 ? 6.953 37.906 14.133 1 98.75 210 TYR B N 1
ATOM 5283 C CA . TYR B 1 210 ? 8.258 37.375 14.516 1 98.75 210 TYR B CA 1
ATOM 5284 C C . TYR B 1 210 ? 8.258 36.938 15.984 1 98.75 210 TYR B C 1
ATOM 5286 O O . TYR B 1 210 ? 8.477 37.781 16.875 1 98.75 210 TYR B O 1
ATOM 5294 N N . GLY B 1 211 ? 8.062 35.719 16.156 1 98.25 211 GLY B N 1
ATOM 5295 C CA . GLY B 1 211 ? 8.148 35.125 17.484 1 98.25 211 GLY B CA 1
ATOM 5296 C C . GLY B 1 211 ? 9.531 34.625 17.828 1 98.25 211 GLY B C 1
ATOM 5297 O O . GLY B 1 211 ? 10.531 35.156 17.344 1 98.25 211 GLY B O 1
ATOM 5298 N N . ASP B 1 212 ? 9.531 33.75 18.828 1 96.62 212 ASP B N 1
ATOM 5299 C CA . ASP B 1 212 ? 10.734 33.031 19.25 1 96.62 212 ASP B CA 1
ATOM 5300 C C . ASP B 1 212 ? 10.562 31.531 19.125 1 96.62 212 ASP B C 1
ATOM 5302 O O . ASP B 1 212 ? 9.688 30.938 19.766 1 96.62 212 ASP B O 1
ATOM 5306 N N . PHE B 1 213 ? 11.477 30.984 18.453 1 96.38 213 PHE B N 1
ATOM 5307 C CA . PHE B 1 213 ? 11.375 29.578 18.047 1 96.38 213 PHE B CA 1
ATOM 5308 C C . PHE B 1 213 ? 11.438 28.672 19.266 1 96.38 213 PHE B C 1
ATOM 5310 O O . PHE B 1 213 ? 11.023 27.5 19.188 1 96.38 213 PHE B O 1
ATOM 5317 N N . ASN B 1 214 ? 11.953 29.141 20.328 1 97.19 214 ASN B N 1
ATOM 5318 C CA . ASN B 1 214 ? 12.148 28.281 21.484 1 97.19 214 ASN B CA 1
ATOM 5319 C C . ASN B 1 214 ? 11.086 28.547 22.562 1 97.19 214 ASN B C 1
ATOM 5321 O O . ASN B 1 214 ? 11.117 27.938 23.625 1 97.19 214 ASN B O 1
ATOM 5325 N N . ILE B 1 215 ? 10.133 29.422 22.281 1 97.19 215 ILE B N 1
ATOM 5326 C CA . ILE B 1 215 ? 9.102 29.734 23.266 1 97.19 215 ILE B CA 1
ATOM 5327 C C . ILE B 1 215 ? 7.848 28.906 22.969 1 97.19 215 ILE B C 1
ATOM 5329 O O . ILE B 1 215 ? 7.285 28.984 21.875 1 97.19 215 ILE B O 1
ATOM 5333 N N . PRO B 1 216 ? 7.418 28.109 24 1 96.06 216 PRO B N 1
ATOM 5334 C CA . PRO B 1 216 ? 6.172 27.359 23.812 1 96.06 216 PRO B CA 1
ATOM 5335 C C . PRO B 1 216 ? 4.941 28.266 23.766 1 96.06 216 PRO B C 1
ATOM 5337 O O . PRO B 1 216 ? 4.934 29.328 24.391 1 96.06 216 PRO B O 1
ATOM 5340 N N . ASN B 1 217 ? 3.91 27.859 23.125 1 96.56 217 ASN B N 1
ATOM 5341 C CA . ASN B 1 217 ? 2.643 28.578 22.984 1 96.56 217 ASN B CA 1
ATOM 5342 C C . ASN B 1 217 ? 2.836 29.938 22.328 1 96.56 217 ASN B C 1
ATOM 5344 O O . ASN B 1 217 ? 2.041 30.859 22.547 1 96.56 217 ASN B O 1
ATOM 5348 N N . ASN B 1 218 ? 3.949 30.016 21.703 1 97.5 218 ASN B N 1
ATOM 5349 C CA . ASN B 1 218 ? 4.227 31.188 20.875 1 97.5 218 ASN B CA 1
ATOM 5350 C C . ASN B 1 218 ? 3.545 31.094 19.516 1 97.5 218 ASN B C 1
ATOM 5352 O O . ASN B 1 218 ? 4.215 31.062 18.484 1 97.5 218 ASN B O 1
ATOM 5356 N N . ASP B 1 219 ? 2.203 31.078 19.562 1 98.5 219 ASP B N 1
ATOM 5357 C CA . ASP B 1 219 ? 1.371 30.922 18.375 1 98.5 219 ASP B CA 1
ATOM 5358 C C . ASP B 1 219 ? 1.343 32.188 17.547 1 98.5 219 ASP B C 1
ATOM 5360 O O . ASP B 1 219 ? 1.567 33.281 18.062 1 98.5 219 ASP B O 1
ATOM 5364 N N . GLY B 1 220 ? 1.043 32.062 16.234 1 98.94 220 GLY B N 1
ATOM 5365 C CA . GLY B 1 220 ? 0.903 33.188 15.344 1 98.94 220 GLY B CA 1
ATOM 5366 C C . GLY B 1 220 ? -0.486 33.812 15.375 1 98.94 220 GLY B C 1
ATOM 5367 O O . GLY B 1 220 ? -0.726 34.781 16.094 1 98.94 220 GLY B O 1
ATOM 5368 N N . ILE B 1 221 ? -1.419 33.125 14.695 1 98.94 221 ILE B N 1
ATOM 5369 C CA . ILE B 1 221 ? -2.795 33.625 14.609 1 98.94 221 ILE B CA 1
ATOM 5370 C C . ILE B 1 221 ? -3.75 32.531 15.094 1 98.94 221 ILE B C 1
ATOM 5372 O O . ILE B 1 221 ? -3.867 31.469 14.477 1 98.94 221 ILE B O 1
ATOM 5376 N N . ASP B 1 222 ? -4.426 32.812 16.141 1 98.88 222 ASP B N 1
ATOM 5377 C CA . ASP B 1 222 ? -5.441 31.891 16.672 1 98.88 222 ASP B CA 1
ATOM 5378 C C . ASP B 1 222 ? -6.848 32.406 16.359 1 98.88 222 ASP B C 1
ATOM 5380 O O . ASP B 1 222 ? -7.234 33.469 16.781 1 98.88 222 ASP B O 1
ATOM 5384 N N . ILE B 1 223 ? -7.602 31.625 15.617 1 98.94 223 ILE B N 1
ATOM 5385 C CA . ILE B 1 223 ? -8.977 31.953 15.258 1 98.94 223 ILE B CA 1
ATOM 5386 C C . ILE B 1 223 ? -9.945 31.109 16.078 1 98.94 223 ILE B C 1
ATOM 5388 O O . ILE B 1 223 ? -10.383 30.047 15.641 1 98.94 223 ILE B O 1
ATOM 5392 N N . ASP B 1 224 ? -10.32 31.641 17.203 1 98.75 224 ASP B N 1
ATOM 5393 C CA . ASP B 1 224 ? -11.164 30.906 18.141 1 98.75 224 ASP B CA 1
ATOM 5394 C C . ASP B 1 224 ? -12.641 31.266 17.953 1 98.75 224 ASP B C 1
ATOM 5396 O O . ASP B 1 224 ? -13.031 32.406 18.203 1 98.75 224 ASP B O 1
ATOM 5400 N N . ASP B 1 225 ? -13.375 30.297 17.516 1 98.81 225 ASP B N 1
ATOM 5401 C CA . ASP B 1 225 ? -14.82 30.5 17.438 1 98.81 225 ASP B CA 1
ATOM 5402 C C . ASP B 1 225 ? -15.148 31.719 16.578 1 98.81 225 ASP B C 1
ATOM 5404 O O . ASP B 1 225 ? -16.062 32.5 16.906 1 98.81 225 ASP B O 1
ATOM 5408 N N . SER B 1 226 ? -14.359 32 15.586 1 98.94 226 SER B N 1
ATOM 5409 C CA . SER B 1 226 ? -14.5 33.219 14.781 1 98.94 226 SER B CA 1
ATOM 5410 C C . SER B 1 226 ? -14.703 32.875 13.312 1 98.94 226 SER B C 1
ATOM 5412 O O . SER B 1 226 ? -14.188 31.875 12.828 1 98.94 226 SER B O 1
ATOM 5414 N N . ASN B 1 227 ? -15.43 33.75 12.648 1 98.88 227 ASN B N 1
ATOM 5415 C CA . ASN B 1 227 ? -15.883 33.344 11.328 1 98.88 227 ASN B CA 1
ATOM 5416 C C . ASN B 1 227 ? -15.68 34.438 10.289 1 98.88 227 ASN B C 1
ATOM 5418 O O . ASN B 1 227 ? -15.516 35.594 10.641 1 98.88 227 ASN B O 1
ATOM 5422 N N . ASN B 1 228 ? -15.727 34 9.016 1 98.94 228 ASN B N 1
ATOM 5423 C CA . ASN B 1 228 ? -15.523 34.875 7.887 1 98.94 228 ASN B CA 1
ATOM 5424 C C . ASN B 1 228 ? -14.188 35.625 7.984 1 98.94 228 ASN B C 1
ATOM 5426 O O . ASN B 1 228 ? -14.148 36.844 7.969 1 98.94 228 ASN B O 1
ATOM 5430 N N . THR B 1 229 ? -13.164 34.844 8.016 1 98.94 229 THR B N 1
ATOM 5431 C CA . THR B 1 229 ? -11.812 35.344 8.25 1 98.94 229 THR B CA 1
ATOM 5432 C C . THR B 1 229 ? -10.969 35.219 6.984 1 98.94 229 THR B C 1
ATOM 5434 O O . THR B 1 229 ? -10.922 34.156 6.363 1 98.94 229 THR B O 1
ATOM 5437 N N . ILE B 1 230 ? -10.344 36.25 6.605 1 98.94 230 ILE B N 1
ATOM 5438 C CA . ILE B 1 230 ? -9.398 36.25 5.496 1 98.94 230 ILE B CA 1
ATOM 5439 C C . ILE B 1 230 ? -8 36.594 6.016 1 98.94 230 ILE B C 1
ATOM 5441 O O . ILE B 1 230 ? -7.805 37.594 6.688 1 98.94 230 ILE B O 1
ATOM 5445 N N . ILE B 1 231 ? -6.996 35.781 5.723 1 99 231 ILE B N 1
ATOM 5446 C CA . ILE B 1 231 ? -5.574 35.969 5.984 1 99 231 ILE B CA 1
ATOM 5447 C C . ILE B 1 231 ? -4.809 36 4.664 1 99 231 ILE B C 1
ATOM 5449 O O . ILE B 1 231 ? -4.84 35.031 3.896 1 99 231 ILE B O 1
ATOM 5453 N N . ASN B 1 232 ? -4.164 37.094 4.434 1 98.88 232 ASN B N 1
ATOM 5454 C CA . ASN B 1 232 ? -3.535 37.219 3.125 1 98.88 232 ASN B CA 1
ATOM 5455 C C . ASN B 1 232 ? -2.189 37.938 3.221 1 98.88 232 ASN B C 1
ATOM 5457 O O . ASN B 1 232 ? -2.061 38.938 3.932 1 98.88 232 ASN B O 1
ATOM 5461 N N . ARG B 1 233 ? -1.163 37.375 2.566 1 98.88 233 ARG B N 1
ATOM 5462 C CA . ARG B 1 233 ? 0.16 38 2.443 1 98.88 233 ARG B CA 1
ATOM 5463 C C . ARG B 1 233 ? 0.79 38.219 3.812 1 98.88 233 ARG B C 1
ATOM 5465 O O . ARG B 1 233 ? 1.249 39.312 4.117 1 98.88 233 ARG B O 1
ATOM 5472 N N . CYS B 1 234 ? 0.835 37.219 4.578 1 98.94 234 CYS B N 1
ATOM 5473 C CA . CYS B 1 234 ? 1.445 37.281 5.902 1 98.94 234 CYS B CA 1
ATOM 5474 C C . CYS B 1 234 ? 2.752 36.5 5.938 1 98.94 234 CYS B C 1
ATOM 5476 O O . CYS B 1 234 ? 2.938 35.562 5.16 1 98.94 234 CYS B O 1
ATOM 5478 N N . HIS B 1 235 ? 3.682 36.969 6.707 1 98.94 235 HIS B N 1
ATOM 5479 C CA . HIS B 1 235 ? 4.914 36.281 7.066 1 98.94 235 HIS B CA 1
ATOM 5480 C C . HIS B 1 235 ? 4.918 35.875 8.539 1 98.94 235 HIS B C 1
ATOM 5482 O O . HIS B 1 235 ? 4.945 36.75 9.414 1 98.94 235 HIS B O 1
ATOM 5488 N N . ILE B 1 236 ? 4.926 34.594 8.789 1 98.94 236 ILE B N 1
ATOM 5489 C CA . ILE B 1 236 ? 4.727 34.125 10.164 1 98.94 236 ILE B CA 1
ATOM 5490 C C . ILE B 1 236 ? 5.883 33.219 10.57 1 98.94 236 ILE B C 1
ATOM 5492 O O . ILE B 1 236 ? 6.07 32.156 9.984 1 98.94 236 ILE B O 1
ATOM 5496 N N . ASP B 1 237 ? 6.637 33.562 11.531 1 98.81 237 ASP B N 1
ATOM 5497 C CA . ASP B 1 237 ? 7.766 32.844 12.102 1 98.81 237 ASP B CA 1
ATOM 5498 C C . ASP B 1 237 ? 7.609 32.688 13.617 1 98.81 237 ASP B C 1
ATOM 5500 O O . ASP B 1 237 ? 7.812 33.656 14.367 1 98.81 237 ASP B O 1
ATOM 5504 N N . THR B 1 238 ? 7.266 31.469 14.102 1 98.25 238 THR B N 1
ATOM 5505 C CA . THR B 1 238 ? 6.84 31.328 15.492 1 98.25 238 THR B CA 1
ATOM 5506 C C . THR B 1 238 ? 7.418 30.062 16.109 1 98.25 238 THR B C 1
ATOM 5508 O O . THR B 1 238 ? 7.965 29.219 15.414 1 98.25 238 THR B O 1
ATOM 5511 N N . GLY B 1 239 ? 7.332 30.016 17.422 1 97.94 239 GLY B N 1
ATOM 5512 C CA . GLY B 1 239 ? 7.73 28.812 18.141 1 97.94 239 GLY B CA 1
ATOM 5513 C C . GLY B 1 239 ? 6.641 27.766 18.188 1 97.94 239 GLY B C 1
ATOM 5514 O O . GLY B 1 239 ? 6.926 26.578 18.344 1 97.94 239 GLY B O 1
ATOM 5515 N N . ASP B 1 240 ? 5.473 28.125 18.062 1 98.19 240 ASP B N 1
ATOM 5516 C CA . ASP B 1 240 ? 4.332 27.219 18.141 1 98.19 240 ASP B CA 1
ATOM 5517 C C . ASP B 1 240 ? 3.42 27.391 16.922 1 98.19 240 ASP B C 1
ATOM 5519 O O . ASP B 1 240 ? 3.834 27.938 15.898 1 98.19 240 ASP B O 1
ATOM 5523 N N . ASP B 1 241 ? 2.174 26.891 16.938 1 98.69 241 ASP B N 1
ATOM 5524 C CA . ASP B 1 241 ? 1.33 26.812 15.742 1 98.69 241 ASP B CA 1
ATOM 5525 C C . ASP B 1 241 ? 1.177 28.188 15.094 1 98.69 241 ASP B C 1
ATOM 5527 O O . ASP B 1 241 ? 1.012 29.188 15.781 1 98.69 241 ASP B O 1
ATOM 5531 N N . ALA B 1 242 ? 1.261 28.266 13.789 1 98.94 242 ALA B N 1
ATOM 5532 C CA . ALA B 1 242 ? 1.286 29.547 13.102 1 98.94 242 ALA B CA 1
ATOM 5533 C C . ALA B 1 242 ? -0.128 30.047 12.812 1 98.94 242 ALA B C 1
ATOM 5535 O O . ALA B 1 242 ? -0.507 31.141 13.242 1 98.94 242 ALA B O 1
ATOM 5536 N N . ILE B 1 243 ? -0.912 29.328 12.055 1 98.94 243 ILE B N 1
ATOM 5537 C CA . ILE B 1 243 ? -2.334 29.594 11.867 1 98.94 243 ILE B CA 1
ATOM 5538 C C . ILE B 1 243 ? -3.156 28.484 12.531 1 98.94 243 ILE B C 1
ATOM 5540 O O . ILE B 1 243 ? -3.068 27.312 12.141 1 98.94 243 ILE B O 1
ATOM 5544 N N . CYS B 1 244 ? -3.973 28.891 13.484 1 98.88 244 CYS B N 1
ATOM 5545 C CA . CYS B 1 244 ? -4.535 27.859 14.352 1 98.88 244 CYS B CA 1
ATOM 5546 C C . CYS B 1 244 ? -6.004 28.141 14.656 1 98.88 244 CYS B C 1
ATOM 5548 O O . CYS B 1 244 ? -6.332 28.688 15.703 1 98.88 244 CYS B O 1
ATOM 5550 N N . PRO B 1 245 ? -6.922 27.703 13.797 1 98.94 245 PRO B N 1
ATOM 5551 C CA . PRO B 1 245 ? -8.336 27.75 14.164 1 98.94 245 PRO B CA 1
ATOM 5552 C C . PRO B 1 245 ? -8.68 26.766 15.281 1 98.94 245 PRO B C 1
ATOM 5554 O O . PRO B 1 245 ? -8.188 25.625 15.289 1 98.94 245 PRO B O 1
ATOM 5557 N N . LYS B 1 246 ? -9.484 27.281 16.172 1 98.62 246 LYS B N 1
ATOM 5558 C CA . LYS B 1 246 ? -9.992 26.5 17.312 1 98.62 246 LYS B CA 1
ATOM 5559 C C . LYS B 1 246 ? -11.492 26.719 17.5 1 98.62 246 LYS B C 1
ATOM 5561 O O . LYS B 1 246 ? -12.008 27.797 17.203 1 98.62 246 LYS B O 1
ATOM 5566 N N . SER B 1 247 ? -12.125 25.625 17.969 1 98.62 247 SER B N 1
ATOM 5567 C CA . SER B 1 247 ? -13.547 25.734 18.266 1 98.62 247 SER B CA 1
ATOM 5568 C C . SER B 1 247 ? -13.859 25.266 19.688 1 98.62 247 SER B C 1
ATOM 5570 O O . SER B 1 247 ? -13.68 24.078 20 1 98.62 247 SER B O 1
ATOM 5572 N N . SER B 1 248 ? -14.328 26.188 20.438 1 97.69 248 SER B N 1
ATOM 5573 C CA . SER B 1 248 ? -14.578 25.906 21.844 1 97.69 248 SER B CA 1
ATOM 5574 C C . SER B 1 248 ? -16.047 26.078 22.188 1 97.69 248 SER B C 1
ATOM 5576 O O . SER B 1 248 ? -16.625 25.281 22.938 1 97.69 248 SER B O 1
ATOM 5578 N N . THR B 1 249 ? -16.594 27.125 21.672 1 98.19 249 THR B N 1
ATOM 5579 C CA . THR B 1 249 ? -17.969 27.422 22.031 1 98.19 249 THR B CA 1
ATOM 5580 C C . THR B 1 249 ? -18.859 27.516 20.797 1 98.19 249 THR B C 1
ATOM 5582 O O . THR B 1 249 ? -20.094 27.516 20.891 1 98.19 249 THR B O 1
ATOM 5585 N N . SER B 1 250 ? -18.297 27.594 19.719 1 98.44 250 SER B N 1
ATOM 5586 C CA . SER B 1 250 ? -19.031 27.656 18.453 1 98.44 250 SER B CA 1
ATOM 5587 C C . SER B 1 250 ? -18.172 27.156 17.297 1 98.44 250 SER B C 1
ATOM 5589 O O . SER B 1 250 ? -16.953 27.078 17.406 1 98.44 250 SER B O 1
ATOM 5591 N N . PRO B 1 251 ? -18.875 26.797 16.172 1 98.69 251 PRO B N 1
ATOM 5592 C CA . PRO B 1 251 ? -18.109 26.328 15.016 1 98.69 251 PRO B CA 1
ATOM 5593 C C . PRO B 1 251 ? -17.297 27.438 14.352 1 98.69 251 PRO B C 1
ATOM 5595 O O . PRO B 1 251 ? -17.562 28.609 14.57 1 98.69 251 PRO B O 1
ATOM 5598 N N . VAL B 1 252 ? -16.312 27.062 13.625 1 98.94 252 VAL B N 1
ATOM 5599 C CA . VAL B 1 252 ? -15.508 27.969 12.805 1 98.94 252 VAL B CA 1
ATOM 5600 C C . VAL B 1 252 ? -15.719 27.641 11.32 1 98.94 252 VAL B C 1
ATOM 5602 O O . VAL B 1 252 ? -15.633 26.484 10.914 1 98.94 252 VAL B O 1
ATOM 5605 N N . TYR B 1 253 ? -16.062 28.594 10.523 1 98.81 253 TYR B N 1
ATOM 5606 C CA . TYR B 1 253 ? -16.328 28.359 9.109 1 98.81 253 TYR B CA 1
ATOM 5607 C C . TYR B 1 253 ? -15.883 29.562 8.266 1 98.81 253 TYR B C 1
ATOM 5609 O O . TYR B 1 253 ? -15.727 30.672 8.789 1 98.81 253 TYR B O 1
ATOM 5617 N N . ASN B 1 254 ? -15.641 29.391 7.055 1 98.88 254 ASN B N 1
ATOM 5618 C CA . ASN B 1 254 ? -15.273 30.406 6.07 1 98.88 254 ASN B CA 1
ATOM 5619 C C . ASN B 1 254 ? -13.953 31.078 6.422 1 98.88 254 ASN B C 1
ATOM 5621 O O . ASN B 1 254 ? -13.898 32.312 6.562 1 98.88 254 ASN B O 1
ATOM 5625 N N . LEU B 1 255 ? -12.938 30.312 6.484 1 98.94 255 LEU B N 1
ATOM 5626 C CA . LEU B 1 255 ? -11.578 30.781 6.695 1 98.94 255 LEU B CA 1
ATOM 5627 C C . LEU B 1 255 ? -10.742 30.609 5.426 1 98.94 255 LEU B C 1
ATOM 5629 O O . LEU B 1 255 ? -10.68 29.516 4.859 1 98.94 255 LEU B O 1
ATOM 5633 N N . THR B 1 256 ? -10.203 31.688 4.953 1 98.94 256 THR B N 1
ATOM 5634 C CA . THR B 1 256 ? -9.312 31.656 3.795 1 98.94 256 THR B CA 1
ATOM 5635 C C . THR B 1 256 ? -7.949 32.25 4.137 1 98.94 256 THR B C 1
ATOM 5637 O O . THR B 1 256 ? -7.863 33.375 4.656 1 98.94 256 THR B O 1
ATOM 5640 N N . ALA B 1 257 ? -6.902 31.547 3.889 1 99 257 ALA B N 1
ATOM 5641 C CA . ALA B 1 257 ? -5.535 32.031 4.027 1 99 257 ALA B CA 1
ATOM 5642 C C . ALA B 1 257 ? -4.758 31.875 2.725 1 99 257 ALA B C 1
ATOM 5644 O O . ALA B 1 257 ? -4.727 30.781 2.15 1 99 257 ALA B O 1
ATOM 5645 N N . THR B 1 258 ? -4.121 32.938 2.262 1 98.94 258 THR B N 1
ATOM 5646 C CA . THR B 1 258 ? -3.473 32.875 0.957 1 98.94 258 THR B CA 1
ATOM 5647 C C . THR B 1 258 ? -2.146 33.625 0.966 1 98.94 258 THR B C 1
ATOM 5649 O O . THR B 1 258 ? -1.916 34.469 1.83 1 98.94 258 THR B O 1
ATOM 5652 N N . ASN B 1 259 ? -1.304 33.281 0.08 1 98.88 259 ASN B N 1
ATOM 5653 C CA . ASN B 1 259 ? -0.101 34.031 -0.27 1 98.88 259 ASN B CA 1
ATOM 5654 C C . ASN B 1 259 ? 0.754 34.312 0.959 1 98.88 259 ASN B C 1
ATOM 5656 O O . ASN B 1 259 ? 1.166 35.469 1.176 1 98.88 259 ASN B O 1
ATOM 5660 N N . SER B 1 260 ? 1.007 33.344 1.738 1 98.94 260 SER B N 1
ATOM 5661 C CA . SER B 1 260 ? 1.7 33.562 3.002 1 98.94 260 SER B CA 1
ATOM 5662 C C . SER B 1 260 ? 2.916 32.656 3.135 1 98.94 260 SER B C 1
ATOM 5664 O O . SER B 1 260 ? 3.037 31.656 2.412 1 98.94 260 SER B O 1
ATOM 5666 N N . TRP B 1 261 ? 3.855 33.062 3.893 1 98.94 261 TRP B N 1
ATOM 5667 C CA . TRP B 1 261 ? 5.062 32.312 4.258 1 98.94 261 TRP B CA 1
ATOM 5668 C C . TRP B 1 261 ? 5.051 31.969 5.738 1 98.94 261 TRP B C 1
ATOM 5670 O O . TRP B 1 261 ? 4.793 32.812 6.59 1 98.94 261 TRP B O 1
ATOM 5680 N N . ILE B 1 262 ? 5.395 30.672 6.031 1 98.94 262 ILE B N 1
ATOM 5681 C CA . ILE B 1 262 ? 5.27 30.219 7.414 1 98.94 262 ILE B CA 1
ATOM 5682 C C . ILE B 1 262 ? 6.492 29.391 7.793 1 98.94 262 ILE B C 1
ATOM 5684 O O . ILE B 1 262 ? 6.934 28.531 7.02 1 98.94 262 ILE B O 1
ATOM 5688 N N . ARG B 1 263 ? 7.035 29.594 8.938 1 98.88 263 ARG B N 1
ATOM 5689 C CA . ARG B 1 263 ? 8.008 28.734 9.617 1 98.88 263 ARG B CA 1
ATOM 5690 C C . ARG B 1 263 ? 7.672 28.594 11.094 1 98.88 263 ARG B C 1
ATOM 5692 O O . ARG B 1 263 ? 7.34 29.578 11.758 1 98.88 263 ARG B O 1
ATOM 5699 N N . THR B 1 264 ? 7.723 27.391 11.602 1 98.75 264 THR B N 1
ATOM 5700 C CA . THR B 1 264 ? 7.363 27.203 13 1 98.75 264 THR B CA 1
ATOM 5701 C C . THR B 1 264 ? 7.996 25.938 13.562 1 98.75 264 THR B C 1
ATOM 5703 O O . THR B 1 264 ? 8.32 25.016 12.812 1 98.75 264 THR B O 1
ATOM 5706 N N . LYS B 1 265 ? 8.172 25.922 14.844 1 98.31 265 LYS B N 1
ATOM 5707 C CA . LYS B 1 265 ? 8.648 24.719 15.531 1 98.31 265 LYS B CA 1
ATOM 5708 C C . LYS B 1 265 ? 7.496 23.797 15.906 1 98.31 265 LYS B C 1
ATOM 5710 O O . LYS B 1 265 ? 7.688 22.812 16.625 1 98.31 265 LYS B O 1
ATOM 5715 N N . SER B 1 266 ? 6.383 24.094 15.461 1 98.31 266 SER B N 1
ATOM 5716 C CA . SER B 1 266 ? 5.18 23.281 15.617 1 98.31 266 SER B CA 1
ATOM 5717 C C . SER B 1 266 ? 4.461 23.094 14.281 1 98.31 266 SER B C 1
ATOM 5719 O O . SER B 1 266 ? 5.09 22.781 13.266 1 98.31 266 SER B O 1
ATOM 5721 N N . SER B 1 267 ? 3.119 23.266 14.266 1 98.75 267 SER B N 1
ATOM 5722 C CA . SER B 1 267 ? 2.396 23.078 13.016 1 98.75 267 SER B CA 1
ATOM 5723 C C . SER B 1 267 ? 2.221 24.391 12.273 1 98.75 267 SER B C 1
ATOM 5725 O O . SER B 1 267 ? 1.863 25.406 12.875 1 98.75 267 SER B O 1
ATOM 5727 N N . ALA B 1 268 ? 2.467 24.375 10.977 1 98.94 268 ALA B N 1
ATOM 5728 C CA . ALA B 1 268 ? 2.281 25.578 10.188 1 98.94 268 ALA B CA 1
ATOM 5729 C C . ALA B 1 268 ? 0.812 26 10.148 1 98.94 268 ALA B C 1
ATOM 5731 O O . ALA B 1 268 ? 0.48 27.156 10.391 1 98.94 268 ALA B O 1
ATOM 5732 N N . ILE B 1 269 ? -0.019 25.047 9.812 1 98.94 269 ILE B N 1
ATOM 5733 C CA . ILE B 1 269 ? -1.465 25.219 9.914 1 98.94 269 ILE B CA 1
ATOM 5734 C C . ILE B 1 269 ? -2.061 24.078 10.734 1 98.94 269 ILE B C 1
ATOM 5736 O O . ILE B 1 269 ? -1.86 22.906 10.414 1 98.94 269 ILE B O 1
ATOM 5740 N N . LYS B 1 270 ? -2.738 24.453 11.742 1 98.81 270 LYS B N 1
ATOM 5741 C CA . LYS B 1 270 ? -3.277 23.406 12.609 1 98.81 270 LYS B CA 1
ATOM 5742 C C . LYS B 1 270 ? -4.742 23.672 12.945 1 98.81 270 LYS B C 1
ATOM 5744 O O . LYS B 1 270 ? -5.074 24.734 13.5 1 98.81 270 LYS B O 1
ATOM 5749 N N . LEU B 1 271 ? -5.621 22.812 12.609 1 98.75 271 LEU B N 1
ATOM 5750 C CA . LEU B 1 271 ? -6.988 22.844 13.117 1 98.75 271 LEU B CA 1
ATOM 5751 C C . LEU B 1 271 ? -7.082 22.109 14.453 1 98.75 271 LEU B C 1
ATOM 5753 O O . LEU B 1 271 ? -6.703 20.938 14.555 1 98.75 271 LEU B O 1
ATOM 5757 N N . GLY B 1 272 ? -7.527 22.859 15.422 1 96.94 272 GLY B N 1
ATOM 5758 C CA . GLY B 1 272 ? -7.57 22.328 16.781 1 96.94 272 GLY B CA 1
ATOM 5759 C C . GLY B 1 272 ? -6.426 22.812 17.641 1 96.94 272 GLY B C 1
ATOM 5760 O O . GLY B 1 272 ? -5.84 23.859 17.375 1 96.94 272 GLY B O 1
ATOM 5761 N N . SER B 1 273 ? -6.121 22.188 18.969 1 95.06 273 SER B N 1
ATOM 5762 C CA . SER B 1 273 ? -6.734 20.906 19.297 1 95.06 273 SER B CA 1
ATOM 5763 C C . SER B 1 273 ? -8.156 21.094 19.828 1 95.06 273 SER B C 1
ATOM 5765 O O . SER B 1 273 ? -8.961 20.156 19.797 1 95.06 273 SER B O 1
ATOM 5767 N N . ALA B 1 274 ? -8.375 22.312 20.406 1 96.69 274 ALA B N 1
ATOM 5768 C CA . ALA B 1 274 ? -9.766 22.547 20.781 1 96.69 274 ALA B CA 1
ATOM 5769 C C . ALA B 1 274 ? -10.695 22.422 19.578 1 96.69 274 ALA B C 1
ATOM 5771 O O . ALA B 1 274 ? -10.594 23.188 18.625 1 96.69 274 ALA B O 1
ATOM 5772 N N . SER B 1 275 ? -11.477 21.469 19.641 1 98 275 SER B N 1
ATOM 5773 C CA . SER B 1 275 ? -12.32 21.094 18.516 1 98 275 SER B CA 1
ATOM 5774 C C . SER B 1 275 ? -13.664 20.547 18.984 1 98 275 SER B C 1
ATOM 5776 O O . SER B 1 275 ? -14.094 19.484 18.531 1 98 275 SER B O 1
ATOM 5778 N N . TRP B 1 276 ? -14.258 21.281 19.844 1 98.12 276 TRP B N 1
ATOM 5779 C CA . TRP B 1 276 ? -15.547 20.859 20.391 1 98.12 276 TRP B CA 1
ATOM 5780 C C . TRP B 1 276 ? -16.656 21.062 19.375 1 98.12 276 TRP B C 1
ATOM 5782 O O . TRP B 1 276 ? -17.719 20.422 19.469 1 98.12 276 TRP B O 1
ATOM 5792 N N . PHE B 1 277 ? -16.453 21.984 18.469 1 98.56 277 PHE B N 1
ATOM 5793 C CA . PHE B 1 277 ? -17.422 22.281 17.422 1 98.56 277 PHE B CA 1
ATOM 5794 C C . PHE B 1 277 ? -16.781 22.141 16.031 1 98.56 277 PHE B C 1
ATOM 5796 O O . PHE B 1 277 ? -15.57 22 15.922 1 98.56 277 PHE B O 1
ATOM 5803 N N . ASP B 1 278 ? -17.578 22.25 15.039 1 98.81 278 ASP B N 1
ATOM 5804 C CA . ASP B 1 278 ? -17.203 21.875 13.688 1 98.81 278 ASP B CA 1
ATOM 5805 C C . ASP B 1 278 ? -16.297 22.922 13.055 1 98.81 278 ASP B C 1
ATOM 5807 O O . ASP B 1 278 ? -16.344 24.094 13.438 1 98.81 278 ASP B O 1
ATOM 5811 N N . PHE B 1 279 ? -15.461 22.5 12.148 1 98.94 279 PHE B N 1
ATOM 5812 C CA . PHE B 1 279 ? -14.734 23.328 11.195 1 98.94 279 PHE B CA 1
ATOM 5813 C C . PHE B 1 279 ? -15.227 23.062 9.773 1 98.94 279 PHE B C 1
ATOM 5815 O O . PHE B 1 279 ? -15.336 21.922 9.344 1 98.94 279 PHE B O 1
ATOM 5822 N N . LYS B 1 280 ? -15.5 24.172 9.117 1 98.69 280 LYS B N 1
ATOM 5823 C CA . LYS B 1 280 ? -16.047 23.953 7.785 1 98.69 280 LYS B CA 1
ATOM 5824 C C . LYS B 1 280 ? -15.641 25.078 6.828 1 98.69 280 LYS B C 1
ATOM 5826 O O . LYS B 1 280 ? -15.594 26.25 7.215 1 98.69 280 LYS B O 1
ATOM 5831 N N . HIS B 1 281 ? -15.398 24.688 5.555 1 98.75 281 HIS B N 1
ATOM 5832 C CA . HIS B 1 281 ? -15.203 25.625 4.445 1 98.75 281 HIS B CA 1
ATOM 5833 C C . HIS B 1 281 ? -13.961 26.469 4.652 1 98.75 281 HIS B C 1
ATOM 5835 O O . HIS B 1 281 ? -14.047 27.703 4.719 1 98.75 281 HIS B O 1
ATOM 5841 N N . PHE B 1 282 ? -12.844 25.812 4.676 1 98.94 282 PHE B N 1
ATOM 5842 C CA . PHE B 1 282 ? -11.562 26.5 4.699 1 98.94 282 PHE B CA 1
ATOM 5843 C C . PHE B 1 282 ? -10.852 26.375 3.361 1 98.94 282 PHE B C 1
ATOM 5845 O O . PHE B 1 282 ? -10.984 25.359 2.676 1 98.94 282 PHE B O 1
ATOM 5852 N N . VAL B 1 283 ? -10.164 27.391 2.992 1 98.94 283 VAL B N 1
ATOM 5853 C CA . VAL B 1 283 ? -9.305 27.359 1.816 1 98.94 283 VAL B CA 1
ATOM 5854 C C . VAL B 1 283 ? -7.918 27.906 2.178 1 98.94 283 VAL B C 1
ATOM 5856 O O . VAL B 1 283 ? -7.793 29 2.703 1 98.94 283 VAL B O 1
ATOM 5859 N N . PHE B 1 284 ? -6.922 27.156 1.94 1 99 284 PHE B N 1
ATOM 5860 C CA . PHE B 1 284 ? -5.52 27.547 2.043 1 99 284 PHE B CA 1
ATOM 5861 C C . PHE B 1 284 ? -4.824 27.438 0.689 1 99 284 PHE B C 1
ATOM 5863 O O . PHE B 1 284 ? -4.793 26.359 0.087 1 99 284 PHE B O 1
ATOM 5870 N N . ASP B 1 285 ? -4.324 28.531 0.267 1 98.94 285 ASP B N 1
ATOM 5871 C CA . ASP B 1 285 ? -3.846 28.547 -1.112 1 98.94 285 ASP B CA 1
ATOM 5872 C C . ASP B 1 285 ? -2.564 29.359 -1.237 1 98.94 285 ASP B C 1
ATOM 5874 O O . ASP B 1 285 ? -2.451 30.438 -0.647 1 98.94 285 ASP B O 1
ATOM 5878 N N . ASN B 1 286 ? -1.622 28.844 -1.997 1 98.94 286 ASN B N 1
ATOM 5879 C CA . ASN B 1 286 ? -0.379 29.547 -2.312 1 98.94 286 ASN B CA 1
ATOM 5880 C C . ASN B 1 286 ? 0.389 29.922 -1.048 1 98.94 286 ASN B C 1
ATOM 5882 O O . ASN B 1 286 ? 0.686 31.094 -0.824 1 98.94 286 ASN B O 1
ATOM 5886 N N . ILE B 1 287 ? 0.719 28.953 -0.329 1 98.94 287 ILE B N 1
ATOM 5887 C CA . ILE B 1 287 ? 1.432 29.125 0.933 1 98.94 287 ILE B CA 1
ATOM 5888 C C . ILE B 1 287 ? 2.758 28.359 0.88 1 98.94 287 ILE B C 1
ATOM 5890 O O . ILE B 1 287 ? 2.832 27.266 0.329 1 98.94 287 ILE B O 1
ATOM 5894 N N . THR B 1 288 ? 3.799 28.953 1.386 1 98.94 288 THR B N 1
ATOM 5895 C CA . THR B 1 288 ? 5.102 28.312 1.536 1 98.94 288 THR B CA 1
ATOM 5896 C C . THR B 1 288 ? 5.395 28.031 3.006 1 98.94 288 THR B C 1
ATOM 5898 O O . THR B 1 288 ? 5.383 28.938 3.836 1 98.94 288 THR B O 1
ATOM 5901 N N . ILE B 1 289 ? 5.629 26.781 3.311 1 98.94 289 ILE B N 1
ATOM 5902 C CA . ILE B 1 289 ? 5.984 26.328 4.648 1 98.94 289 ILE B CA 1
ATOM 5903 C C . ILE B 1 289 ? 7.438 25.859 4.668 1 98.94 289 ILE B C 1
ATOM 5905 O O . ILE B 1 289 ? 7.816 24.969 3.908 1 98.94 289 ILE B O 1
ATOM 5909 N N . VAL B 1 290 ? 8.18 26.469 5.582 1 98.69 290 VAL B N 1
ATOM 5910 C CA . VAL B 1 290 ? 9.617 26.188 5.543 1 98.69 290 VAL B CA 1
ATOM 5911 C C . VAL B 1 290 ? 10.078 25.672 6.902 1 98.69 290 VAL B C 1
ATOM 5913 O O . VAL B 1 290 ? 9.742 26.25 7.941 1 98.69 290 VAL B O 1
ATOM 5916 N N . ASP B 1 291 ? 10.742 24.594 6.902 1 97.62 291 ASP B N 1
ATOM 5917 C CA . ASP B 1 291 ? 11.453 24.062 8.07 1 97.62 291 ASP B CA 1
ATOM 5918 C C . ASP B 1 291 ? 10.531 24 9.281 1 97.62 291 ASP B C 1
ATOM 5920 O O . ASP B 1 291 ? 10.891 24.453 10.367 1 97.62 291 ASP B O 1
ATOM 5924 N N . SER B 1 292 ? 9.414 23.531 9.055 1 98.56 292 SER B N 1
ATOM 5925 C CA . SER B 1 292 ? 8.461 23.438 10.148 1 98.56 292 SER B CA 1
ATOM 5926 C C . SER B 1 292 ? 8.414 22.031 10.719 1 98.56 292 SER B C 1
ATOM 5928 O O . SER B 1 292 ? 8.758 21.062 10.031 1 98.56 292 SER B O 1
ATOM 5930 N N . HIS B 1 293 ? 8.039 21.906 11.992 1 98.25 293 HIS B N 1
ATOM 5931 C CA . HIS B 1 293 ? 7.957 20.609 12.633 1 98.25 293 HIS B CA 1
ATOM 5932 C C . HIS B 1 293 ? 6.828 19.766 12.031 1 98.25 293 HIS B C 1
ATOM 5934 O O . HIS B 1 293 ? 6.949 18.547 11.914 1 98.25 293 HIS B O 1
ATOM 5940 N N . ARG B 1 294 ? 5.711 20.406 11.789 1 98.5 294 ARG B N 1
ATOM 5941 C CA . ARG B 1 294 ? 4.621 19.859 10.992 1 98.5 294 ARG B CA 1
ATOM 5942 C C . ARG B 1 294 ? 4.172 20.844 9.922 1 98.5 294 ARG B C 1
ATOM 5944 O O . ARG B 1 294 ? 4.316 22.062 10.094 1 98.5 294 ARG B O 1
ATOM 5951 N N . GLY B 1 295 ? 3.688 20.297 8.805 1 98.88 295 GLY B N 1
ATOM 5952 C CA . GLY B 1 295 ? 3.094 21.156 7.801 1 98.88 295 GLY B CA 1
ATOM 5953 C C . GLY B 1 295 ? 1.634 21.469 8.062 1 98.88 295 GLY B C 1
ATOM 5954 O O . GLY B 1 295 ? 1.317 22.359 8.859 1 98.88 295 GLY B O 1
ATOM 5955 N N . LEU B 1 296 ? 0.775 20.641 7.473 1 98.94 296 LEU B N 1
ATOM 5956 C CA . LEU B 1 296 ? -0.673 20.75 7.613 1 98.94 296 LEU B CA 1
ATOM 5957 C C . LEU B 1 296 ? -1.205 19.734 8.617 1 98.94 296 LEU B C 1
ATOM 5959 O O . LEU B 1 296 ? -1.007 18.531 8.453 1 98.94 296 LEU B O 1
ATOM 5963 N N . ALA B 1 297 ? -1.933 20.266 9.641 1 98.88 297 ALA B N 1
ATOM 5964 C CA . ALA B 1 297 ? -2.264 19.344 10.727 1 98.88 297 ALA B CA 1
ATOM 5965 C C . ALA B 1 297 ? -3.723 19.5 11.148 1 98.88 297 ALA B C 1
ATOM 5967 O O . ALA B 1 297 ? -4.227 20.609 11.273 1 98.88 297 ALA B O 1
ATOM 5968 N N . PHE B 1 298 ? -4.398 18.375 11.258 1 98.75 298 PHE B N 1
ATOM 5969 C CA . PHE B 1 298 ? -5.691 18.25 11.922 1 98.75 298 PHE B CA 1
ATOM 5970 C C . PHE B 1 298 ? -5.547 17.531 13.258 1 98.75 298 PHE B C 1
ATOM 5972 O O . PHE B 1 298 ? -5.18 16.359 13.289 1 98.75 298 PHE B O 1
ATOM 5979 N N . GLN B 1 299 ? -5.715 18.203 14.273 1 97.88 299 GLN B N 1
ATOM 5980 C CA . GLN B 1 299 ? -5.766 17.609 15.602 1 97.88 299 GLN B CA 1
ATOM 5981 C C . GLN B 1 299 ? -7.164 17.703 16.203 1 97.88 299 GLN B C 1
ATOM 5983 O O . GLN B 1 299 ? -7.418 18.547 17.062 1 97.88 299 GLN B O 1
ATOM 5988 N N . ILE B 1 300 ? -8.023 16.844 15.773 1 98.25 300 ILE B N 1
ATOM 5989 C CA . ILE B 1 300 ? -9.422 16.844 16.203 1 98.25 300 ILE B CA 1
ATOM 5990 C C . ILE B 1 300 ? -9.594 15.906 17.406 1 98.25 300 ILE B C 1
ATOM 5992 O O . ILE B 1 300 ? -9.492 14.688 17.25 1 98.25 300 ILE B O 1
ATOM 5996 N N . ARG B 1 301 ? -9.953 16.531 18.547 1 97.31 301 ARG B N 1
ATOM 5997 C CA . ARG B 1 301 ? -9.836 15.781 19.797 1 97.31 301 ARG B CA 1
ATOM 5998 C C . ARG B 1 301 ? -11.141 15.797 20.578 1 97.31 301 ARG B C 1
ATOM 6000 O O . ARG B 1 301 ? -11.32 15.016 21.516 1 97.31 301 ARG B O 1
ATOM 6007 N N . ASP B 1 302 ? -12.102 16.672 20.156 1 96.81 302 ASP B N 1
ATOM 6008 C CA . ASP B 1 302 ? -13.148 16.969 21.109 1 96.81 302 ASP B CA 1
ATOM 6009 C C . ASP B 1 302 ? -14.531 16.766 20.5 1 96.81 302 ASP B C 1
ATOM 6011 O O . ASP B 1 302 ? -15.539 17.234 21.047 1 96.81 302 ASP B O 1
ATOM 6015 N N . GLY B 1 303 ? -14.555 16.141 19.453 1 96.88 303 GLY B N 1
ATOM 6016 C CA . GLY B 1 303 ? -15.844 15.68 18.969 1 96.88 303 GLY B CA 1
ATOM 6017 C C . GLY B 1 303 ? -16.359 16.484 17.797 1 96.88 303 GLY B C 1
ATOM 6018 O O . GLY B 1 303 ? -17.281 16.047 17.094 1 96.88 303 GLY B O 1
ATOM 6019 N N . GLY B 1 304 ? -15.82 17.656 17.531 1 98.25 304 GLY B N 1
ATOM 6020 C CA . GLY B 1 304 ? -16.219 18.406 16.359 1 98.25 304 GLY B CA 1
ATOM 6021 C C . GLY B 1 304 ? -15.844 17.734 15.055 1 98.25 304 GLY B C 1
ATOM 6022 O O . GLY B 1 304 ? -14.852 17.016 14.992 1 98.25 304 GLY B O 1
ATOM 6023 N N . ASN B 1 305 ? -16.688 17.984 14.023 1 98.69 305 ASN B N 1
ATOM 6024 C CA . ASN B 1 305 ? -16.375 17.469 12.703 1 98.69 305 ASN B CA 1
ATOM 6025 C C . ASN B 1 305 ? -15.656 18.5 11.836 1 98.69 305 ASN B C 1
ATOM 6027 O O . ASN B 1 305 ? -15.727 19.688 12.109 1 98.69 305 ASN B O 1
ATOM 6031 N N . VAL B 1 306 ? -14.938 18 10.859 1 98.94 306 VAL B N 1
ATOM 6032 C CA . VAL B 1 306 ? -14.273 18.859 9.875 1 98.94 306 VAL B CA 1
ATOM 6033 C C . VAL B 1 306 ? -14.695 18.453 8.469 1 98.94 306 VAL B C 1
ATOM 6035 O O . VAL B 1 306 ? -14.734 17.266 8.141 1 98.94 306 VAL B O 1
ATOM 6038 N N . SER B 1 307 ? -15.062 19.406 7.703 1 98.81 307 SER B N 1
ATOM 6039 C CA . SER B 1 307 ? -15.414 19.047 6.336 1 98.81 307 SER B CA 1
ATOM 6040 C C . SER B 1 307 ? -15.164 20.188 5.371 1 98.81 307 SER B C 1
ATOM 6042 O O . SER B 1 307 ? -15.211 21.359 5.762 1 98.81 307 SER B O 1
ATOM 6044 N N . ASP B 1 308 ? -14.906 19.875 4.156 1 98.75 308 ASP B N 1
ATOM 6045 C CA . ASP B 1 308 ? -14.844 20.812 3.041 1 98.75 308 ASP B CA 1
ATOM 6046 C C . ASP B 1 308 ? -13.688 21.797 3.211 1 98.75 308 ASP B C 1
ATOM 6048 O O . ASP B 1 308 ? -13.891 23 3.203 1 98.75 308 ASP B O 1
ATOM 6052 N N . ILE B 1 309 ? -12.547 21.219 3.283 1 98.94 309 ILE B N 1
ATOM 6053 C CA . ILE B 1 309 ? -11.312 21.984 3.387 1 98.94 309 ILE B CA 1
ATOM 6054 C C . ILE B 1 309 ? -10.453 21.75 2.152 1 98.94 309 ILE B C 1
ATOM 6056 O O . ILE B 1 309 ? -10.352 20.609 1.669 1 98.94 309 ILE B O 1
ATOM 6060 N N . VAL B 1 310 ? -9.875 22.812 1.617 1 98.94 310 VAL B N 1
ATOM 6061 C CA . VAL B 1 310 ? -9.016 22.703 0.442 1 98.94 310 VAL B CA 1
ATOM 6062 C C . VAL B 1 310 ? -7.633 23.281 0.757 1 98.94 310 VAL B C 1
ATOM 6064 O O . VAL B 1 310 ? -7.523 24.406 1.248 1 98.94 310 VAL B O 1
ATOM 6067 N N . PHE B 1 311 ? -6.605 22.531 0.516 1 98.94 311 PHE B N 1
ATOM 6068 C CA . PHE B 1 311 ? -5.219 22.969 0.464 1 98.94 311 PHE B CA 1
ATOM 6069 C C . PHE B 1 311 ? -4.688 22.922 -0.964 1 98.94 311 PHE B C 1
ATOM 6071 O O . PHE B 1 311 ? -4.66 21.859 -1.59 1 98.94 311 PHE B O 1
ATOM 6078 N N . SER B 1 312 ? -4.289 24.078 -1.456 1 98.88 312 SER B N 1
ATOM 6079 C CA . SER B 1 312 ? -3.891 24.094 -2.859 1 98.88 312 SER B CA 1
ATOM 6080 C C . SER B 1 312 ? -2.629 24.922 -3.061 1 98.88 312 SER B C 1
ATOM 6082 O O . SER B 1 312 ? -2.455 25.969 -2.418 1 98.88 312 SER B O 1
ATOM 6084 N N . ASN B 1 313 ? -1.74 24.484 -3.9 1 98.88 313 ASN B N 1
ATOM 6085 C CA . ASN B 1 313 ? -0.541 25.234 -4.273 1 98.88 313 ASN B CA 1
ATOM 6086 C C . ASN B 1 313 ? 0.318 25.562 -3.055 1 98.88 313 ASN B C 1
ATOM 6088 O O . ASN B 1 313 ? 0.6 26.719 -2.785 1 98.88 313 ASN B O 1
ATOM 6092 N N . ILE B 1 314 ? 0.775 24.531 -2.416 1 98.94 314 ILE B N 1
ATOM 6093 C CA . ILE B 1 314 ? 1.552 24.719 -1.195 1 98.94 314 ILE B CA 1
ATOM 6094 C C . ILE B 1 314 ? 2.896 24 -1.322 1 98.94 314 ILE B C 1
ATOM 6096 O O . ILE B 1 314 ? 2.963 22.875 -1.819 1 98.94 314 ILE B O 1
ATOM 6100 N N . ASN B 1 315 ? 3.961 24.656 -0.966 1 98.94 315 ASN B N 1
ATOM 6101 C CA . ASN B 1 315 ? 5.285 24.062 -0.813 1 98.94 315 ASN B CA 1
ATOM 6102 C C . ASN B 1 315 ? 5.633 23.844 0.655 1 98.94 315 ASN B C 1
ATOM 6104 O O . ASN B 1 315 ? 5.574 24.781 1.461 1 98.94 315 ASN B O 1
ATOM 6108 N N . ILE B 1 316 ? 6.02 22.625 0.96 1 98.94 316 ILE B N 1
ATOM 6109 C CA . ILE B 1 316 ? 6.219 22.266 2.361 1 98.94 316 ILE B CA 1
ATOM 6110 C C . ILE B 1 316 ? 7.633 21.719 2.562 1 98.94 316 ILE B C 1
ATOM 6112 O O . ILE B 1 316 ? 8.094 20.875 1.794 1 98.94 316 ILE B O 1
ATOM 6116 N N . SER B 1 317 ? 8.297 22.203 3.529 1 98.75 317 SER B N 1
ATOM 6117 C CA . SER B 1 317 ? 9.492 21.578 4.074 1 98.75 317 SER B CA 1
ATOM 6118 C C . SER B 1 317 ? 9.352 21.312 5.566 1 98.75 317 SER B C 1
ATOM 6120 O O . SER B 1 317 ? 9.117 22.234 6.348 1 98.75 317 SER B O 1
ATOM 6122 N N . THR B 1 318 ? 9.484 20.031 5.953 1 98.38 318 THR B N 1
ATOM 6123 C CA . THR B 1 318 ? 9.383 19.703 7.375 1 98.38 318 THR B CA 1
ATOM 6124 C C . THR B 1 318 ? 10.664 19.031 7.867 1 98.38 318 THR B C 1
ATOM 6126 O O . THR B 1 318 ? 11.328 18.312 7.117 1 98.38 318 THR B O 1
ATOM 6129 N N . ARG B 1 319 ? 10.961 19.312 9.109 1 96.62 319 ARG B N 1
ATOM 6130 C CA . ARG B 1 319 ? 12.109 18.719 9.789 1 96.62 319 ARG B CA 1
ATOM 6131 C C . ARG B 1 319 ? 11.805 18.5 11.273 1 96.62 319 ARG B C 1
ATOM 6133 O O . ARG B 1 319 ? 10.961 19.188 11.852 1 96.62 319 ARG B O 1
ATOM 6140 N N . TYR B 1 320 ? 12.523 17.578 11.82 1 95.19 320 TYR B N 1
ATOM 6141 C CA . TYR B 1 320 ? 12.383 17.297 13.25 1 95.19 320 TYR B CA 1
ATOM 6142 C C . TYR B 1 320 ? 13.18 18.297 14.078 1 95.19 320 TYR B C 1
ATOM 6144 O O . TYR B 1 320 ? 14.281 18.688 13.695 1 95.19 320 TYR B O 1
ATOM 6152 N N . TYR B 1 321 ? 12.609 18.688 15.172 1 95.31 321 TYR B N 1
ATOM 6153 C CA . TYR B 1 321 ? 13.344 19.578 16.062 1 95.31 321 TYR B CA 1
ATOM 6154 C C . TYR B 1 321 ? 13.648 18.906 17.391 1 95.31 321 TYR B C 1
ATOM 6156 O O . TYR B 1 321 ? 14.805 18.844 17.812 1 95.31 321 TYR B O 1
ATOM 6164 N N . ASP B 1 322 ? 12.555 18.516 18.141 1 94.38 322 ASP B N 1
ATOM 6165 C CA . ASP B 1 322 ? 12.766 17.922 19.453 1 94.38 322 ASP B CA 1
ATOM 6166 C C . ASP B 1 322 ? 11.516 17.188 19.938 1 94.38 322 ASP B C 1
ATOM 6168 O O . ASP B 1 322 ? 10.391 17.609 19.641 1 94.38 322 ASP B O 1
ATOM 6172 N N . PRO B 1 323 ? 11.727 16.141 20.75 1 92.38 323 PRO B N 1
ATOM 6173 C CA . PRO B 1 323 ? 10.57 15.375 21.234 1 92.38 323 PRO B CA 1
ATOM 6174 C C . PRO B 1 323 ? 9.703 16.172 22.203 1 92.38 323 PRO B C 1
ATOM 6176 O O . PRO B 1 323 ? 8.562 15.781 22.469 1 92.38 323 PRO B O 1
ATOM 6179 N N . LEU B 1 324 ? 10.242 17.234 22.703 1 93.88 324 LEU B N 1
ATOM 6180 C CA . LEU B 1 324 ? 9.469 18.062 23.625 1 93.88 324 LEU B CA 1
ATOM 6181 C C . LEU B 1 324 ? 8.367 18.797 22.891 1 93.88 324 LEU B C 1
ATOM 6183 O O . LEU B 1 324 ? 7.453 19.344 23.531 1 93.88 324 LEU B O 1
ATOM 6187 N N . TRP B 1 325 ? 8.469 18.859 21.594 1 95.56 325 TRP B N 1
ATOM 6188 C CA . TRP B 1 325 ? 7.469 19.516 20.75 1 95.56 325 TRP B CA 1
ATOM 6189 C C . TRP B 1 325 ? 6.578 18.484 20.062 1 95.56 325 TRP B C 1
ATOM 6191 O O . TRP B 1 325 ? 7.051 17.422 19.641 1 95.56 325 TRP B O 1
ATOM 6201 N N . TRP B 1 326 ? 5.34 18.766 20.047 1 95.56 326 TRP B N 1
ATOM 6202 C CA . TRP B 1 326 ? 4.441 17.859 19.328 1 95.56 326 TRP B CA 1
ATOM 6203 C C . TRP B 1 326 ? 4.723 17.875 17.828 1 95.56 326 TRP B C 1
ATOM 6205 O O . TRP B 1 326 ? 4.77 18.938 17.219 1 95.56 326 TRP B O 1
ATOM 6215 N N . GLY B 1 327 ? 4.84 16.688 17.281 1 95.56 327 GLY B N 1
ATOM 6216 C CA . GLY B 1 327 ? 5.145 16.531 15.867 1 95.56 327 GLY B CA 1
ATOM 6217 C C . GLY B 1 327 ? 6.43 15.766 15.609 1 95.56 327 GLY B C 1
ATOM 6218 O O . GLY B 1 327 ? 7.289 15.68 16.484 1 95.56 327 GLY B O 1
ATOM 6219 N N . ARG B 1 328 ? 6.508 15.211 14.477 1 95.88 328 ARG B N 1
ATOM 6220 C CA . ARG B 1 328 ? 7.68 14.445 14.07 1 95.88 328 ARG B CA 1
ATOM 6221 C C . ARG B 1 328 ? 8.008 14.68 12.594 1 95.88 328 ARG B C 1
ATOM 6223 O O . ARG B 1 328 ? 8.328 13.734 11.867 1 95.88 328 ARG B O 1
ATOM 6230 N N . ALA B 1 329 ? 7.816 15.859 12.18 1 97.31 329 ALA B N 1
ATOM 6231 C CA . ALA B 1 329 ? 8.195 16.312 10.836 1 97.31 329 ALA B CA 1
ATOM 6232 C C . ALA B 1 329 ? 7.23 15.773 9.789 1 97.31 329 ALA B C 1
ATOM 6234 O O . ALA B 1 329 ? 7.629 15.5 8.648 1 97.31 329 ALA B O 1
ATOM 6235 N N . GLU B 1 330 ? 6.031 15.57 10.133 1 98 330 GLU B N 1
ATOM 6236 C CA . GLU B 1 330 ? 5.02 15.164 9.156 1 98 330 GLU B CA 1
ATOM 6237 C C . GLU B 1 330 ? 4.621 16.328 8.258 1 98 330 GLU B C 1
ATOM 6239 O O . GLU B 1 330 ? 4.227 17.391 8.742 1 98 330 GLU B O 1
ATOM 6244 N N . PRO B 1 331 ? 4.668 16.141 6.953 1 98.81 331 PRO B N 1
ATOM 6245 C CA . PRO B 1 331 ? 4.211 17.234 6.094 1 98.81 331 PRO B CA 1
ATOM 6246 C C . PRO B 1 331 ? 2.693 17.406 6.137 1 98.81 331 PRO B C 1
ATOM 6248 O O . PRO B 1 331 ? 2.201 18.547 6.039 1 98.81 331 PRO B O 1
ATOM 6251 N N . ILE B 1 332 ? 1.979 16.312 6.223 1 98.94 332 ILE B N 1
ATOM 6252 C CA . ILE B 1 332 ? 0.527 16.297 6.367 1 98.94 332 ILE B CA 1
ATOM 6253 C C . ILE B 1 332 ? 0.131 15.328 7.48 1 98.94 332 ILE B C 1
ATOM 6255 O O . ILE B 1 332 ? 0.585 14.18 7.508 1 98.94 332 ILE B O 1
ATOM 6259 N N . TYR B 1 333 ? -0.639 15.82 8.375 1 98.75 333 TYR B N 1
ATOM 6260 C CA . TYR B 1 333 ? -1.034 15.133 9.594 1 98.75 333 TYR B CA 1
ATOM 6261 C C . TYR B 1 333 ? -2.531 15.273 9.844 1 98.75 333 TYR B C 1
ATOM 6263 O O . TYR B 1 333 ? -3.004 16.344 10.227 1 98.75 333 TYR B O 1
ATOM 6271 N N . VAL B 1 334 ? -3.322 14.188 9.602 1 98.81 334 VAL B N 1
ATOM 6272 C CA . VAL B 1 334 ? -4.773 14.227 9.742 1 98.81 334 VAL B CA 1
ATOM 6273 C C . VAL B 1 334 ? -5.227 13.195 10.766 1 98.81 334 VAL B C 1
ATOM 6275 O O . VAL B 1 334 ? -5.176 11.992 10.508 1 98.81 334 VAL B O 1
ATOM 6278 N N . THR B 1 335 ? -5.723 13.617 11.938 1 98.25 335 THR B N 1
ATOM 6279 C CA . THR B 1 335 ? -6.039 12.656 12.984 1 98.25 335 THR B CA 1
ATOM 6280 C C . THR B 1 335 ? -7.336 13.039 13.695 1 98.25 335 THR B C 1
ATOM 6282 O O . THR B 1 335 ? -7.613 14.219 13.906 1 98.25 335 THR B O 1
ATOM 6285 N N . THR B 1 336 ? -8.109 11.891 13.938 1 96.5 336 THR B N 1
ATOM 6286 C CA . THR B 1 336 ? -9.281 12.023 14.797 1 96.5 336 THR B CA 1
ATOM 6287 C C . THR B 1 336 ? -9.148 11.141 16.031 1 96.5 336 THR B C 1
ATOM 6289 O O . THR B 1 336 ? -8.898 9.938 15.93 1 96.5 336 THR B O 1
ATOM 6292 N N . CYS B 1 337 ? -8.656 11.516 17.141 1 93.5 337 CYS B N 1
ATOM 6293 C CA . CYS B 1 337 ? -8.625 10.727 18.359 1 93.5 337 CYS B CA 1
ATOM 6294 C C . CYS B 1 337 ? -9.133 11.547 19.547 1 93.5 337 CYS B C 1
ATOM 6296 O O . CYS B 1 337 ? -8.789 12.719 19.688 1 93.5 337 CYS B O 1
ATOM 6298 N N . PRO B 1 338 ? -9.891 10.844 20.312 1 94.44 338 PRO B N 1
ATOM 6299 C CA . PRO B 1 338 ? -10.445 11.594 21.438 1 94.44 338 PRO B CA 1
ATOM 6300 C C . PRO B 1 338 ? -9.383 12.008 22.453 1 94.44 338 PRO B C 1
ATOM 6302 O O . PRO B 1 338 ? -8.445 11.242 22.703 1 94.44 338 PRO B O 1
ATOM 6305 N N . ARG B 1 339 ? -9.539 13.18 23 1 92.44 339 ARG B N 1
ATOM 6306 C CA . ARG B 1 339 ? -8.602 13.727 23.984 1 92.44 339 ARG B CA 1
ATOM 6307 C C . ARG B 1 339 ? -8.414 12.773 25.156 1 92.44 339 ARG B C 1
ATOM 6309 O O . ARG B 1 339 ? -7.293 12.594 25.641 1 92.44 339 ARG B O 1
ATOM 6316 N N . ASN B 1 340 ? -9.484 12.219 25.594 1 89.88 340 ASN B N 1
ATOM 6317 C CA . ASN B 1 340 ? -9.539 11.203 26.641 1 89.88 340 ASN B CA 1
ATOM 6318 C C . ASN B 1 340 ? -10.719 10.258 26.438 1 89.88 340 ASN B C 1
ATOM 6320 O O . ASN B 1 340 ? -11.461 10.375 25.453 1 89.88 340 ASN B O 1
ATOM 6324 N N . ALA B 1 341 ? -10.859 9.367 27.312 1 87.25 341 ALA B N 1
ATOM 6325 C CA . ALA B 1 341 ? -11.852 8.305 27.156 1 87.25 341 ALA B CA 1
ATOM 6326 C C . ALA B 1 341 ? -13.266 8.875 27.156 1 87.25 341 ALA B C 1
ATOM 6328 O O . ALA B 1 341 ? -14.188 8.258 26.625 1 87.25 341 ALA B O 1
ATOM 6329 N N . ALA B 1 342 ? -13.43 10.031 27.734 1 90.56 342 ALA B N 1
ATOM 6330 C CA . ALA B 1 342 ? -14.75 10.633 27.859 1 90.56 342 ALA B CA 1
ATOM 6331 C C . ALA B 1 342 ? -15.062 11.539 26.672 1 90.56 342 ALA B C 1
ATOM 6333 O O . ALA B 1 342 ? -16.219 11.922 26.469 1 90.56 342 ALA B O 1
ATOM 6334 N N . SER B 1 343 ? -14.141 11.844 25.875 1 91.31 343 SER B N 1
ATOM 6335 C CA . SER B 1 343 ? -14.328 12.758 24.766 1 91.31 343 SER B CA 1
ATOM 6336 C C . SER B 1 343 ? -14.969 12.047 23.578 1 91.31 343 SER B C 1
ATOM 6338 O O . SER B 1 343 ? -14.711 10.867 23.344 1 91.31 343 SER B O 1
ATOM 6340 N N . LYS B 1 344 ? -15.797 12.805 22.922 1 92.06 344 LYS B N 1
ATOM 6341 C CA . LYS B 1 344 ? -16.391 12.289 21.688 1 92.06 344 LYS B CA 1
ATOM 6342 C C . LYS B 1 344 ? -15.391 12.328 20.531 1 92.06 344 LYS B C 1
ATOM 6344 O O . LYS B 1 344 ? -14.43 13.094 20.562 1 92.06 344 LYS B O 1
ATOM 6349 N N . GLU B 1 345 ? -15.641 11.445 19.578 1 94.25 345 GLU B N 1
ATOM 6350 C CA . GLU B 1 345 ? -14.828 11.445 18.375 1 94.25 345 GLU B CA 1
ATOM 6351 C C . GLU B 1 345 ? -15.523 12.188 17.234 1 94.25 345 GLU B C 1
ATOM 6353 O O . GLU B 1 345 ? -16.719 11.977 16.984 1 94.25 345 GLU B O 1
ATOM 6358 N N . GLY B 1 346 ? -14.859 13.141 16.656 1 96.44 346 GLY B N 1
ATOM 6359 C CA . GLY B 1 346 ? -15.344 13.781 15.438 1 96.44 346 GLY B CA 1
ATOM 6360 C C . GLY B 1 346 ? -14.82 13.117 14.172 1 96.44 346 GLY B C 1
ATOM 6361 O O . GLY B 1 346 ? -13.922 12.281 14.234 1 96.44 346 GLY B O 1
ATOM 6362 N N . SER B 1 347 ? -15.453 13.445 13.039 1 98 347 SER B N 1
ATOM 6363 C CA . SER B 1 347 ? -15.031 12.906 11.75 1 98 347 SER B CA 1
ATOM 6364 C C . SER B 1 347 ? -14.445 14 10.859 1 98 347 SER B C 1
ATOM 6366 O O . SER B 1 347 ? -14.711 15.188 11.07 1 98 347 SER B O 1
ATOM 6368 N N . ILE B 1 348 ? -13.602 13.625 9.953 1 98.88 348 ILE B N 1
ATOM 6369 C CA . ILE B 1 348 ? -13.031 14.508 8.93 1 98.88 348 ILE B CA 1
ATOM 6370 C C . ILE B 1 348 ? -13.414 14 7.543 1 98.88 348 ILE B C 1
ATOM 6372 O O . ILE B 1 348 ? -13.234 12.82 7.234 1 98.88 348 ILE B O 1
ATOM 6376 N N . SER B 1 349 ? -14.016 14.898 6.773 1 98.88 349 SER B N 1
ATOM 6377 C CA . SER B 1 349 ? -14.461 14.422 5.469 1 98.88 349 SER B CA 1
ATOM 6378 C C . SER B 1 349 ? -14.266 15.492 4.398 1 98.88 349 SER B C 1
ATOM 6380 O O . SER B 1 349 ? -14.281 16.688 4.695 1 98.88 349 SER B O 1
ATOM 6382 N N . ASN B 1 350 ? -14.086 15.078 3.217 1 98.81 350 ASN B N 1
ATOM 6383 C CA . ASN B 1 350 ? -14.039 15.938 2.039 1 98.81 350 ASN B CA 1
ATOM 6384 C C . ASN B 1 350 ? -12.883 16.938 2.121 1 98.81 350 ASN B C 1
ATOM 6386 O O . ASN B 1 350 ? -13.102 18.141 2.059 1 98.81 350 ASN B O 1
ATOM 6390 N N . ILE B 1 351 ? -11.719 16.375 2.24 1 98.94 351 ILE B N 1
ATOM 6391 C CA . ILE B 1 351 ? -10.5 17.188 2.25 1 98.94 351 ILE B CA 1
ATOM 6392 C C . ILE B 1 351 ? -9.766 17.031 0.922 1 98.94 351 ILE B C 1
ATOM 6394 O O . ILE B 1 351 ? -9.602 15.906 0.428 1 98.94 351 ILE B O 1
ATOM 6398 N N . LEU B 1 352 ? -9.391 18.125 0.346 1 98.94 352 LEU B N 1
ATOM 6399 C CA . LEU B 1 352 ? -8.648 18.109 -0.91 1 98.94 352 LEU B CA 1
ATOM 6400 C C . LEU B 1 352 ? -7.254 18.688 -0.723 1 98.94 352 LEU B C 1
ATOM 6402 O O . LEU B 1 352 ? -7.109 19.844 -0.3 1 98.94 352 LEU B O 1
ATOM 6406 N N . PHE B 1 353 ? -6.23 17.906 -0.95 1 98.94 353 PHE B N 1
ATOM 6407 C CA . PHE B 1 353 ? -4.848 18.344 -1.104 1 98.94 353 PHE B CA 1
ATOM 6408 C C . PHE B 1 353 ? -4.434 18.328 -2.57 1 98.94 353 PHE B C 1
ATOM 6410 O O . PHE B 1 353 ? -4.375 17.266 -3.191 1 98.94 353 PHE B O 1
ATOM 6417 N N . ILE B 1 354 ? -4.168 19.516 -3.121 1 98.94 354 ILE B N 1
ATOM 6418 C CA . ILE B 1 354 ? -3.918 19.516 -4.559 1 98.94 354 ILE B CA 1
ATOM 6419 C C . ILE B 1 354 ? -2.715 20.391 -4.875 1 98.94 354 ILE B C 1
ATOM 6421 O O . ILE B 1 354 ? -2.594 21.5 -4.344 1 98.94 354 ILE B O 1
ATOM 6425 N N . ASN B 1 355 ? -1.849 19.953 -5.707 1 98.88 355 ASN B N 1
ATOM 6426 C CA . ASN B 1 355 ? -0.666 20.688 -6.156 1 98.88 355 ASN B CA 1
ATOM 6427 C C . ASN B 1 355 ? 0.233 21.078 -4.984 1 98.88 355 ASN B C 1
ATOM 6429 O O . ASN B 1 355 ? 0.532 22.25 -4.789 1 98.88 355 ASN B O 1
ATOM 6433 N N . ILE B 1 356 ? 0.659 20.047 -4.293 1 98.94 356 ILE B N 1
ATOM 6434 C CA . ILE B 1 356 ? 1.518 20.234 -3.131 1 98.94 356 ILE B CA 1
ATOM 6435 C C . ILE B 1 356 ? 2.865 19.562 -3.371 1 98.94 356 ILE B C 1
ATOM 6437 O O . ILE B 1 356 ? 2.922 18.438 -3.869 1 98.94 356 ILE B O 1
ATOM 6441 N N . THR B 1 357 ? 3.934 20.25 -3.166 1 98.88 357 THR B N 1
ATOM 6442 C CA . THR B 1 357 ? 5.281 19.703 -3.141 1 98.88 357 THR B CA 1
ATOM 6443 C C . THR B 1 357 ? 5.84 19.688 -1.72 1 98.88 357 THR B C 1
ATOM 6445 O O . THR B 1 357 ? 5.801 20.719 -1.025 1 98.88 357 THR B O 1
ATOM 6448 N N . ALA B 1 358 ? 6.348 18.562 -1.301 1 98.75 358 ALA B N 1
ATOM 6449 C CA . ALA B 1 358 ? 6.852 18.453 0.067 1 98.75 358 ALA B CA 1
ATOM 6450 C C . ALA B 1 358 ? 8.242 17.828 0.093 1 98.75 358 ALA B C 1
ATOM 6452 O O . ALA B 1 358 ? 8.516 16.891 -0.663 1 98.75 358 ALA B O 1
ATOM 6453 N N . ASN B 1 359 ? 9.133 18.375 0.789 1 97.88 359 ASN B N 1
ATOM 6454 C CA . ASN B 1 359 ? 10.398 17.797 1.229 1 97.88 359 ASN B CA 1
ATOM 6455 C C . ASN B 1 359 ? 10.398 17.516 2.729 1 97.88 359 ASN B C 1
ATOM 6457 O O . ASN B 1 359 ? 10.469 18.438 3.539 1 97.88 359 ASN B O 1
ATOM 6461 N N . ALA B 1 360 ? 10.344 16.203 3.09 1 96.81 360 ALA B N 1
ATOM 6462 C CA . ALA B 1 360 ? 9.953 15.906 4.465 1 96.81 360 ALA B CA 1
ATOM 6463 C C . ALA B 1 360 ? 10.836 14.82 5.07 1 96.81 360 ALA B C 1
ATOM 6465 O O . ALA B 1 360 ? 11.312 13.938 4.355 1 96.81 360 ALA B O 1
ATOM 6466 N N . GLU B 1 361 ? 10.969 14.883 6.395 1 94.75 361 GLU B N 1
ATOM 6467 C CA . GLU B 1 361 ? 11.727 13.859 7.105 1 94.75 361 GLU B CA 1
ATOM 6468 C C . GLU B 1 361 ? 10.836 12.688 7.508 1 94.75 361 GLU B C 1
ATOM 6470 O O . GLU B 1 361 ? 11.328 11.625 7.887 1 94.75 361 GLU B O 1
ATOM 6475 N N . ASN B 1 362 ? 9.617 12.859 7.461 1 95 362 ASN B N 1
ATOM 6476 C CA . ASN B 1 362 ? 8.656 11.836 7.84 1 95 362 ASN B CA 1
ATOM 6477 C C . ASN B 1 362 ? 7.488 11.766 6.855 1 95 362 ASN B C 1
ATOM 6479 O O . ASN B 1 362 ? 7.414 12.562 5.918 1 95 362 ASN B O 1
ATOM 6483 N N . GLY B 1 363 ? 6.676 10.758 7.07 1 96.06 363 GLY B N 1
ATOM 6484 C CA . GLY B 1 363 ? 5.602 10.5 6.125 1 96.06 363 GLY B CA 1
ATOM 6485 C C . GLY B 1 363 ? 4.32 11.25 6.457 1 96.06 363 GLY B C 1
ATOM 6486 O O . GLY B 1 363 ? 4.25 11.953 7.465 1 96.06 363 GLY B O 1
ATOM 6487 N N . ILE B 1 364 ? 3.338 11.148 5.512 1 98.44 364 ILE B N 1
ATOM 6488 C CA . ILE B 1 364 ? 1.967 11.609 5.699 1 98.44 364 ILE B CA 1
ATOM 6489 C C . ILE B 1 364 ? 1.239 10.688 6.672 1 98.44 364 ILE B C 1
ATOM 6491 O O . ILE B 1 364 ? 1.276 9.461 6.52 1 98.44 364 ILE B O 1
ATOM 6495 N N . PHE B 1 365 ? 0.686 11.242 7.625 1 98.25 365 PHE B N 1
ATOM 6496 C CA . PHE B 1 365 ? 0.026 10.438 8.648 1 98.25 365 PHE B CA 1
ATOM 6497 C C . PHE B 1 365 ? -1.479 10.688 8.648 1 98.25 365 PHE B C 1
ATOM 6499 O O . PHE B 1 365 ? -1.935 11.781 8.977 1 98.25 365 PHE B O 1
ATOM 6506 N N . LEU B 1 366 ? -2.279 9.695 8.273 1 98.69 366 LEU B N 1
ATOM 6507 C CA . LEU B 1 366 ? -3.736 9.734 8.219 1 98.69 366 LEU B CA 1
ATOM 6508 C C . LEU B 1 366 ? -4.344 8.75 9.211 1 98.69 366 LEU B C 1
ATOM 6510 O O . LEU B 1 366 ? -4.383 7.547 8.953 1 98.69 366 LEU B O 1
ATOM 6514 N N . SER B 1 367 ? -4.84 9.281 10.258 1 98.06 367 SER B N 1
ATOM 6515 C CA . SER B 1 367 ? -5.293 8.422 11.344 1 98.06 367 SER B CA 1
ATOM 6516 C C . SER B 1 367 ? -6.668 8.844 11.844 1 98.06 367 SER B C 1
ATOM 6518 O O . SER B 1 367 ? -6.781 9.727 12.695 1 98.06 367 SER B O 1
ATOM 6520 N N . GLY B 1 368 ? -7.684 8.219 11.305 1 97.94 368 GLY B N 1
ATOM 6521 C CA . GLY B 1 368 ? -8.992 8.344 11.938 1 97.94 368 GLY B CA 1
ATOM 6522 C C . GLY B 1 368 ? -9.141 7.488 13.18 1 97.94 368 GLY B C 1
ATOM 6523 O O . GLY B 1 368 ? -8.148 7.008 13.734 1 97.94 368 GLY B O 1
ATOM 6524 N N . SER B 1 369 ? -10.328 7.418 13.68 1 95.44 369 SER B N 1
ATOM 6525 C CA . SER B 1 369 ? -10.672 6.543 14.797 1 95.44 369 SER B CA 1
ATOM 6526 C C . SER B 1 369 ? -11.914 5.719 14.484 1 95.44 369 SER B C 1
ATOM 6528 O O . SER B 1 369 ? -12.578 5.938 13.469 1 95.44 369 SER B O 1
ATOM 6530 N N . LYS B 1 370 ? -12.18 4.793 15.312 1 92 370 LYS B N 1
ATOM 6531 C CA . LYS B 1 370 ? -13.258 3.836 15.055 1 92 370 LYS B CA 1
ATOM 6532 C C . LYS B 1 370 ? -14.578 4.551 14.805 1 92 370 LYS B C 1
ATOM 6534 O O . LYS B 1 370 ? -15.336 4.168 13.914 1 92 370 LYS B O 1
ATOM 6539 N N . ARG B 1 371 ? -14.859 5.559 15.547 1 93.69 371 ARG B N 1
ATOM 6540 C CA . ARG B 1 371 ? -16.109 6.281 15.406 1 93.69 371 ARG B CA 1
ATOM 6541 C C . ARG B 1 371 ? -15.898 7.652 14.773 1 93.69 371 ARG B C 1
ATOM 6543 O O . ARG B 1 371 ? -16.828 8.445 14.672 1 93.69 371 ARG B O 1
ATOM 6550 N N . GLY B 1 372 ? -14.766 8.031 14.469 1 97.06 372 GLY B N 1
ATOM 6551 C CA . GLY B 1 372 ? -14.367 9.258 13.805 1 97.06 372 GLY B CA 1
ATOM 6552 C C . GLY B 1 372 ? -13.516 9.016 12.57 1 97.06 372 GLY B C 1
ATOM 6553 O O . GLY B 1 372 ? -12.359 9.43 12.523 1 97.06 372 GLY B O 1
ATOM 6554 N N . LEU B 1 373 ? -14.156 8.555 11.547 1 97.94 373 LEU B N 1
ATOM 6555 C CA . LEU B 1 373 ? -13.445 8.133 10.352 1 97.94 373 LEU B CA 1
ATOM 6556 C C . LEU B 1 373 ? -12.984 9.336 9.531 1 97.94 373 LEU B C 1
ATOM 6558 O O . LEU B 1 373 ? -13.594 10.406 9.609 1 97.94 373 LEU B O 1
ATOM 6562 N N . LEU B 1 374 ? -11.875 9.102 8.859 1 98.81 374 LEU B N 1
ATOM 6563 C CA . LEU B 1 374 ? -11.539 9.969 7.738 1 98.81 374 LEU B CA 1
ATOM 6564 C C . LEU B 1 374 ? -12.242 9.508 6.465 1 98.81 374 LEU B C 1
ATOM 6566 O O . LEU B 1 374 ? -12.172 8.328 6.102 1 98.81 374 LEU B O 1
ATOM 6570 N N . ARG B 1 375 ? -12.977 10.422 5.914 1 98.56 375 ARG B N 1
ATOM 6571 C CA . ARG B 1 375 ? -13.773 10.039 4.754 1 98.56 375 ARG B CA 1
ATOM 6572 C C . ARG B 1 375 ? -13.484 10.945 3.566 1 98.56 375 ARG B C 1
ATOM 6574 O O . ARG B 1 375 ? -13.414 12.172 3.715 1 98.56 375 ARG B O 1
ATOM 6581 N N . ASN B 1 376 ? -13.273 10.336 2.449 1 98.44 376 ASN B N 1
ATOM 6582 C CA . ASN B 1 376 ? -13.141 11.047 1.184 1 98.44 376 ASN B CA 1
ATOM 6583 C C . ASN B 1 376 ? -11.984 12.047 1.22 1 98.44 376 ASN B C 1
ATOM 6585 O O . ASN B 1 376 ? -12.195 13.25 1.039 1 98.44 376 ASN B O 1
ATOM 6589 N N . LEU B 1 377 ? -10.844 11.562 1.429 1 98.88 377 LEU B N 1
ATOM 6590 C CA . LEU B 1 377 ? -9.609 12.328 1.295 1 98.88 377 LEU B CA 1
ATOM 6591 C C . LEU B 1 377 ? -9.047 12.203 -0.117 1 98.88 377 LEU B C 1
ATOM 6593 O O . LEU B 1 377 ? -9.031 11.117 -0.696 1 98.88 377 LEU B O 1
ATOM 6597 N N . ARG B 1 378 ? -8.641 13.328 -0.661 1 98.88 378 ARG B N 1
ATOM 6598 C CA . ARG B 1 378 ? -8.094 13.32 -2.014 1 98.88 378 ARG B CA 1
ATOM 6599 C C . ARG B 1 378 ? -6.734 14 -2.061 1 98.88 378 ARG B C 1
ATOM 6601 O O . ARG B 1 378 ? -6.59 15.141 -1.622 1 98.88 378 ARG B O 1
ATOM 6608 N N . PHE B 1 379 ? -5.77 13.297 -2.525 1 98.88 379 PHE B N 1
ATOM 6609 C CA . PHE B 1 379 ? -4.438 13.805 -2.836 1 98.88 379 PHE B CA 1
ATOM 6610 C C . PHE B 1 379 ? -4.211 13.836 -4.344 1 98.88 379 PHE B C 1
ATOM 6612 O O . PHE B 1 379 ? -4.164 12.789 -4.992 1 98.88 379 PHE B O 1
ATOM 6619 N N . ILE B 1 380 ? -4.07 15.055 -4.879 1 98.81 380 ILE B N 1
ATOM 6620 C CA . ILE B 1 380 ? -4.012 15.188 -6.332 1 98.81 380 ILE B CA 1
ATOM 6621 C C . ILE B 1 380 ? -2.787 16.016 -6.723 1 98.81 380 ILE B C 1
ATOM 6623 O O . ILE B 1 380 ? -2.586 17.109 -6.215 1 98.81 380 ILE B O 1
ATOM 6627 N N . LYS B 1 381 ? -1.962 15.5 -7.633 1 98.62 381 LYS B N 1
ATOM 6628 C CA . LYS B 1 381 ? -0.799 16.203 -8.172 1 98.62 381 LYS B CA 1
ATOM 6629 C C . LYS B 1 381 ? 0.152 16.625 -7.059 1 98.62 381 LYS B C 1
ATOM 6631 O O . LYS B 1 381 ? 0.373 17.812 -6.844 1 98.62 381 LYS B O 1
ATOM 6636 N N . MET B 1 382 ? 0.718 15.625 -6.43 1 98.56 382 MET B N 1
ATOM 6637 C CA . MET B 1 382 ? 1.641 15.891 -5.332 1 98.56 382 MET B CA 1
ATOM 6638 C C . MET B 1 382 ? 2.992 15.234 -5.586 1 98.56 382 MET B C 1
ATOM 6640 O O . MET B 1 382 ? 3.062 14.156 -6.184 1 98.56 382 MET B O 1
ATOM 6644 N N . ASN B 1 383 ? 4.016 15.914 -5.191 1 98.38 383 ASN B N 1
ATOM 6645 C CA . ASN B 1 383 ? 5.375 15.391 -5.164 1 98.38 383 ASN B CA 1
ATOM 6646 C C . ASN B 1 383 ? 5.965 15.422 -3.758 1 98.38 383 ASN B C 1
ATOM 6648 O O . ASN B 1 383 ? 6.152 16.5 -3.184 1 98.38 383 ASN B O 1
ATOM 6652 N N . VAL B 1 384 ? 6.277 14.297 -3.225 1 98.12 384 VAL B N 1
ATOM 6653 C CA . VAL B 1 384 ? 6.82 14.234 -1.873 1 98.12 384 VAL B CA 1
ATOM 6654 C C . VAL B 1 384 ? 8.211 13.602 -1.902 1 98.12 384 VAL B C 1
ATOM 6656 O O . VAL B 1 384 ? 8.375 12.469 -2.361 1 98.12 384 VAL B O 1
ATOM 6659 N N . THR B 1 385 ? 9.133 14.297 -1.496 1 96.88 385 THR B N 1
ATOM 6660 C CA . THR B 1 385 ? 10.492 13.789 -1.35 1 96.88 385 THR B CA 1
ATOM 6661 C C . THR B 1 385 ? 10.812 13.508 0.117 1 96.88 385 THR B C 1
ATOM 6663 O O . THR B 1 385 ? 10.656 14.391 0.967 1 96.88 385 THR B O 1
ATOM 6666 N N . TYR B 1 386 ? 11.219 12.312 0.379 1 94.62 386 TYR B N 1
ATOM 6667 C CA . TYR B 1 386 ? 11.594 11.922 1.734 1 94.62 386 TYR B CA 1
ATOM 6668 C C . TYR B 1 386 ? 13.109 11.914 1.902 1 94.62 386 TYR B C 1
ATOM 6670 O O . TYR B 1 386 ? 13.82 11.227 1.172 1 94.62 386 TYR B O 1
ATOM 6678 N N . ARG B 1 387 ? 13.477 12.75 2.863 1 91.88 387 ARG B N 1
ATOM 6679 C CA . ARG B 1 387 ? 14.891 12.891 3.184 1 91.88 387 ARG B CA 1
ATOM 6680 C C . ARG B 1 387 ? 15.094 13.148 4.672 1 91.88 387 ARG B C 1
ATOM 6682 O O . ARG B 1 387 ? 14.312 13.883 5.293 1 91.88 387 ARG B O 1
ATOM 6689 N N . ARG B 1 388 ? 16.188 12.555 5.223 1 88.06 388 ARG B N 1
ATOM 6690 C CA . ARG B 1 388 ? 16.5 12.828 6.621 1 88.06 388 ARG B CA 1
ATOM 6691 C C . ARG B 1 388 ? 17.516 13.961 6.742 1 88.06 388 ARG B C 1
ATOM 6693 O O . ARG B 1 388 ? 18.578 13.922 6.125 1 88.06 388 ARG B O 1
ATOM 6700 N N . PHE B 1 389 ? 17.031 14.961 7.555 1 86.69 389 PHE B N 1
ATOM 6701 C CA . PHE B 1 389 ? 17.875 16.125 7.82 1 86.69 389 PHE B CA 1
ATOM 6702 C C . PHE B 1 389 ? 18.531 16.016 9.195 1 86.69 389 PHE B C 1
ATOM 6704 O O . PHE B 1 389 ? 19.578 16.609 9.445 1 86.69 389 PHE B O 1
ATOM 6711 N N . THR B 1 390 ? 17.844 15.32 9.953 1 90.5 390 THR B N 1
ATOM 6712 C CA . THR B 1 390 ? 18.281 15.258 11.344 1 90.5 390 THR B CA 1
ATOM 6713 C C . THR B 1 390 ? 18.641 13.828 11.734 1 90.5 390 THR B C 1
ATOM 6715 O O . THR B 1 390 ? 18.422 12.891 10.953 1 90.5 390 THR B O 1
ATOM 6718 N N . SER B 1 391 ? 19.156 13.688 12.977 1 86.44 391 SER B N 1
ATOM 6719 C CA . SER B 1 391 ? 19.578 12.367 13.438 1 86.44 391 SER B CA 1
ATOM 6720 C C . SER B 1 391 ? 18.516 11.719 14.32 1 86.44 391 SER B C 1
ATOM 6722 O O . SER B 1 391 ? 18.766 10.664 14.914 1 86.44 391 SER B O 1
ATOM 6724 N N . TYR B 1 392 ? 17.422 12.406 14.359 1 86.44 392 TYR B N 1
ATOM 6725 C CA . TYR B 1 392 ? 16.359 11.828 15.188 1 86.44 392 TYR B CA 1
ATOM 6726 C C . TYR B 1 392 ? 15.867 10.508 14.609 1 86.44 392 TYR B C 1
ATOM 6728 O O . TYR B 1 392 ? 15.758 10.367 13.383 1 86.44 392 TYR B O 1
ATOM 6736 N N . GLU B 1 393 ? 15.602 9.648 15.539 1 81.75 393 GLU B N 1
ATOM 6737 C CA . GLU B 1 393 ? 15.172 8.312 15.117 1 81.75 393 GLU B CA 1
ATOM 6738 C C . GLU B 1 393 ? 13.742 8.336 14.586 1 81.75 393 GLU B C 1
ATOM 6740 O O . GLU B 1 393 ? 12.906 9.094 15.07 1 81.75 393 GLU B O 1
ATOM 6745 N N . GLY B 1 394 ? 13.531 7.441 13.578 1 82.88 394 GLY B N 1
ATOM 6746 C CA . GLY B 1 394 ? 12.172 7.18 13.133 1 82.88 394 GLY B CA 1
ATOM 6747 C C . GLY B 1 394 ? 11.469 6.113 13.945 1 82.88 394 GLY B C 1
ATOM 6748 O O . GLY B 1 394 ? 11.805 5.887 15.109 1 82.88 394 GLY B O 1
ATOM 6749 N N . GLY B 1 395 ? 10.344 5.613 13.477 1 86.12 395 GLY B N 1
ATOM 6750 C CA . GLY B 1 395 ? 9.719 4.438 14.062 1 86.12 395 GLY B CA 1
ATOM 6751 C C . GLY B 1 395 ? 8.664 4.77 15.102 1 86.12 395 GLY B C 1
ATOM 6752 O O . GLY B 1 395 ? 8.344 3.941 15.953 1 86.12 395 GLY B O 1
ATOM 6753 N N . LEU B 1 396 ? 8.234 6.055 15.086 1 91.31 396 LEU B N 1
ATOM 6754 C CA . LEU B 1 396 ? 7.191 6.449 16.031 1 91.31 396 LEU B CA 1
ATOM 6755 C C . LEU B 1 396 ? 6.074 7.207 15.32 1 91.31 396 LEU B C 1
ATOM 6757 O O . LEU B 1 396 ? 6.34 8.055 14.469 1 91.31 396 LEU B O 1
ATOM 6761 N N . TRP B 1 397 ? 4.836 6.824 15.625 1 93.5 397 TRP B N 1
ATOM 6762 C CA . TRP B 1 397 ? 3.682 7.648 15.273 1 93.5 397 TRP B CA 1
ATOM 6763 C C . TRP B 1 397 ? 3.334 8.602 16.422 1 93.5 397 TRP B C 1
ATOM 6765 O O . TRP B 1 397 ? 3.332 8.211 17.578 1 93.5 397 TRP B O 1
ATOM 6775 N N . ASP B 1 398 ? 3.172 9.805 16.109 1 95.44 398 ASP B N 1
ATOM 6776 C CA . ASP B 1 398 ? 2.867 10.828 17.109 1 95.44 398 ASP B CA 1
ATOM 6777 C C . ASP B 1 398 ? 1.375 11.148 17.125 1 95.44 398 ASP B C 1
ATOM 6779 O O . ASP B 1 398 ? 0.862 11.797 16.219 1 95.44 398 ASP B O 1
ATOM 6783 N N . TYR B 1 399 ? 0.696 10.727 18.203 1 94.62 399 TYR B N 1
ATOM 6784 C CA . TYR B 1 399 ? -0.74 10.961 18.312 1 94.62 399 TYR B CA 1
ATOM 6785 C C . TYR B 1 399 ? -1.033 12.18 19.172 1 94.62 399 TYR B C 1
ATOM 6787 O O . TYR B 1 399 ? -2.191 12.57 19.328 1 94.62 399 TYR B O 1
ATOM 6795 N N . ARG B 1 400 ? 0.005 12.828 19.578 1 91.31 400 ARG B N 1
ATOM 6796 C CA . ARG B 1 400 ? -0.18 13.914 20.531 1 91.31 400 ARG B CA 1
ATOM 6797 C C . ARG B 1 400 ? -0.878 15.102 19.891 1 91.31 400 ARG B C 1
ATOM 6799 O O . ARG B 1 400 ? -0.607 15.43 18.734 1 91.31 400 ARG B O 1
ATOM 6806 N N . PRO B 1 401 ? -1.681 15.875 20.797 1 89.56 401 PRO B N 1
ATOM 6807 C CA . PRO B 1 401 ? -1.914 15.672 22.219 1 89.56 401 PRO B CA 1
ATOM 6808 C C . PRO B 1 401 ? -2.947 14.578 22.5 1 89.56 401 PRO B C 1
ATOM 6810 O O . PRO B 1 401 ? -3.865 14.375 21.703 1 89.56 401 PRO B O 1
ATOM 6813 N N . GLY B 1 402 ? -2.773 13.922 23.625 1 85 402 GLY B N 1
ATOM 6814 C CA . GLY B 1 402 ? -3.729 12.906 24.047 1 85 402 GLY B CA 1
ATOM 6815 C C . GLY B 1 402 ? -3.582 11.602 23.297 1 85 402 GLY B C 1
ATOM 6816 O O . GLY B 1 402 ? -2.486 11.258 22.844 1 85 402 GLY B O 1
ATOM 6817 N N . CYS B 1 403 ? -4.625 10.875 23.359 1 87.81 403 CYS B N 1
ATOM 6818 C CA . CYS B 1 403 ? -4.727 9.602 22.656 1 87.81 403 CYS B CA 1
ATOM 6819 C C . CYS B 1 403 ? -3.645 8.633 23.125 1 87.81 403 CYS B C 1
ATOM 6821 O O . CYS B 1 403 ? -3.521 8.359 24.328 1 87.81 403 CYS B O 1
ATOM 6823 N N . GLN B 1 404 ? -2.863 8.102 22.141 1 85 404 GLN B N 1
ATOM 6824 C CA . GLN B 1 404 ? -1.879 7.082 22.484 1 85 404 GLN B CA 1
ATOM 6825 C C . GLN B 1 404 ? -0.486 7.684 22.625 1 85 404 GLN B C 1
ATOM 6827 O O . GLN B 1 404 ? 0.486 6.965 22.875 1 85 404 GLN B O 1
ATOM 6832 N N . GLU B 1 405 ? -0.463 9.016 22.516 1 91.31 405 GLU B N 1
ATOM 6833 C CA . GLU B 1 405 ? 0.805 9.742 22.578 1 91.31 405 GLU B CA 1
ATOM 6834 C C . GLU B 1 405 ? 1.786 9.234 21.531 1 91.31 405 GLU B C 1
ATOM 6836 O O . GLU B 1 405 ? 1.478 9.234 20.328 1 91.31 405 GLU B O 1
ATOM 6841 N N . LEU B 1 406 ? 2.982 8.75 21.922 1 92.25 406 LEU B N 1
ATOM 6842 C CA . LEU B 1 406 ? 3.943 8.203 20.969 1 92.25 406 LEU B CA 1
ATOM 6843 C C . LEU B 1 406 ? 3.867 6.684 20.938 1 92.25 406 LEU B C 1
ATOM 6845 O O . LEU B 1 406 ? 3.93 6.027 21.984 1 92.25 406 LEU B O 1
ATOM 6849 N N . VAL B 1 407 ? 3.729 6.184 19.734 1 93.38 407 VAL B N 1
ATOM 6850 C CA . VAL B 1 407 ? 3.559 4.746 19.562 1 93.38 407 VAL B CA 1
ATOM 6851 C C . VAL B 1 407 ? 4.598 4.211 18.578 1 93.38 407 VAL B C 1
ATOM 6853 O O . VAL B 1 407 ? 4.766 4.758 17.484 1 93.38 407 VAL B O 1
ATOM 6856 N N . LYS B 1 408 ? 5.266 3.127 18.969 1 91.44 408 LYS B N 1
ATOM 6857 C CA . LYS B 1 408 ? 6.223 2.496 18.062 1 91.44 408 LYS B CA 1
ATOM 6858 C C . LYS B 1 408 ? 5.527 1.927 16.828 1 91.44 408 LYS B C 1
ATOM 6860 O O . LYS B 1 408 ? 4.57 1.159 16.953 1 91.44 408 LYS B O 1
ATOM 6865 N N . HIS B 1 409 ? 5.945 2.359 15.672 1 87.44 409 HIS B N 1
ATOM 6866 C CA . HIS B 1 409 ? 5.418 1.89 14.398 1 87.44 409 HIS B CA 1
ATOM 6867 C C . HIS B 1 409 ? 6.406 2.143 13.266 1 87.44 409 HIS B C 1
ATOM 6869 O O . HIS B 1 409 ? 7.207 3.08 13.328 1 87.44 409 HIS B O 1
ATOM 6875 N N . ASN B 1 410 ? 6.254 1.326 12.281 1 82.88 410 ASN B N 1
ATOM 6876 C CA . ASN B 1 410 ? 7.098 1.559 11.109 1 82.88 410 ASN B CA 1
ATOM 6877 C C . ASN B 1 410 ? 6.75 2.877 10.422 1 82.88 410 ASN B C 1
ATOM 6879 O O . ASN B 1 410 ? 5.59 3.285 10.406 1 82.88 410 ASN B O 1
ATOM 6883 N N . THR B 1 411 ? 7.828 3.494 9.945 1 87.38 411 THR B N 1
ATOM 6884 C CA . THR B 1 411 ? 7.625 4.719 9.172 1 87.38 411 THR B CA 1
ATOM 6885 C C . THR B 1 411 ? 7.391 4.398 7.699 1 87.38 411 THR B C 1
ATOM 6887 O O . THR B 1 411 ? 8.062 3.533 7.133 1 87.38 411 THR B O 1
ATOM 6890 N N . ALA B 1 412 ? 6.402 5.023 7.141 1 93.94 412 ALA B N 1
ATOM 6891 C CA . ALA B 1 412 ? 6.098 4.883 5.723 1 93.94 412 ALA B CA 1
ATOM 6892 C C . ALA B 1 412 ? 5.812 6.238 5.082 1 93.94 412 ALA B C 1
ATOM 6894 O O . ALA B 1 412 ? 5.711 7.25 5.777 1 93.94 412 ALA B O 1
ATOM 6895 N N . GLY B 1 413 ? 5.836 6.246 3.748 1 95.56 413 GLY B N 1
ATOM 6896 C CA . GLY B 1 413 ? 5.488 7.469 3.045 1 95.56 413 GLY B CA 1
ATOM 6897 C C . GLY B 1 413 ? 4.102 7.98 3.385 1 95.56 413 GLY B C 1
ATOM 6898 O O . GLY B 1 413 ? 3.895 9.188 3.527 1 95.56 413 GLY B O 1
ATOM 6899 N N . MET B 1 414 ? 3.195 7.055 3.428 1 96.94 414 MET B N 1
ATOM 6900 C CA . MET B 1 414 ? 1.841 7.32 3.906 1 96.94 414 MET B CA 1
ATOM 6901 C C . MET B 1 414 ? 1.397 6.25 4.898 1 96.94 414 MET B C 1
ATOM 6903 O O . MET B 1 414 ? 1.48 5.055 4.613 1 96.94 414 MET B O 1
ATOM 6907 N N . MET B 1 415 ? 1.047 6.648 6.035 1 96.94 415 MET B N 1
ATOM 6908 C CA . MET B 1 415 ? 0.565 5.781 7.109 1 96.94 415 MET B CA 1
ATOM 6909 C C . MET B 1 415 ? -0.928 5.988 7.344 1 96.94 415 MET B C 1
ATOM 6911 O O . MET B 1 415 ? -1.376 7.109 7.574 1 96.94 415 MET B O 1
ATOM 6915 N N . MET B 1 416 ? -1.714 4.891 7.309 1 97.31 416 MET B N 1
ATOM 6916 C CA . MET B 1 416 ? -3.156 5.07 7.164 1 97.31 416 MET B CA 1
ATOM 6917 C C . MET B 1 416 ? -3.916 4.16 8.125 1 97.31 416 MET B C 1
ATOM 6919 O O . MET B 1 416 ? -3.633 2.963 8.203 1 97.31 416 MET B O 1
ATOM 6923 N N . GLU B 1 417 ? -4.863 4.715 8.766 1 96.56 417 GLU B N 1
ATOM 6924 C CA . GLU B 1 417 ? -5.773 3.908 9.578 1 96.56 417 GLU B CA 1
ATOM 6925 C C . GLU B 1 417 ? -7.137 4.582 9.711 1 96.56 417 GLU B C 1
ATOM 6927 O O . GLU B 1 417 ? -7.223 5.809 9.797 1 96.56 417 GLU B O 1
ATOM 6932 N N . HIS B 1 418 ? -8.18 3.816 9.695 1 96.94 418 HIS B N 1
ATOM 6933 C CA . HIS B 1 418 ? -9.57 4.23 9.875 1 96.94 418 HIS B CA 1
ATOM 6934 C C . HIS B 1 418 ? -9.977 5.25 8.812 1 96.94 418 HIS B C 1
ATOM 6936 O O . HIS B 1 418 ? -10.359 6.375 9.148 1 96.94 418 HIS B O 1
ATOM 6942 N N . ILE B 1 419 ? -9.914 4.809 7.594 1 98.06 419 ILE B N 1
ATOM 6943 C CA . ILE B 1 419 ? -10.219 5.641 6.434 1 98.06 419 ILE B CA 1
ATOM 6944 C C . ILE B 1 419 ? -11.289 4.957 5.582 1 98.06 419 ILE B C 1
ATOM 6946 O O . ILE B 1 419 ? -11.258 3.736 5.398 1 98.06 419 ILE B O 1
ATOM 6950 N N . ASP B 1 420 ? -12.219 5.676 5.168 1 97.25 420 ASP B N 1
ATOM 6951 C CA . ASP B 1 420 ? -13.203 5.219 4.188 1 97.25 420 ASP B CA 1
ATOM 6952 C C . ASP B 1 420 ? -13.273 6.172 2.996 1 97.25 420 ASP B C 1
ATOM 6954 O O . ASP B 1 420 ? -14.055 7.121 3.002 1 97.25 420 ASP B O 1
ATOM 6958 N N . GLY B 1 421 ? -12.578 5.887 2.041 1 97.44 421 GLY B N 1
ATOM 6959 C CA . GLY B 1 421 ? -12.508 6.75 0.875 1 97.44 421 GLY B CA 1
ATOM 6960 C C . GLY B 1 421 ? -11.227 7.559 0.806 1 97.44 421 GLY B C 1
ATOM 6961 O O . GLY B 1 421 ? -11.109 8.602 1.446 1 97.44 421 GLY B O 1
ATOM 6962 N N . LEU B 1 422 ? -10.266 7.09 0.018 1 98.31 422 LEU B N 1
ATOM 6963 C CA . LEU B 1 422 ? -8.977 7.734 -0.223 1 98.31 422 LEU B CA 1
ATOM 6964 C C . LEU B 1 422 ? -8.617 7.699 -1.705 1 98.31 422 LEU B C 1
ATOM 6966 O O . LEU B 1 422 ? -8.625 6.629 -2.322 1 98.31 422 LEU B O 1
ATOM 6970 N N . GLU B 1 423 ? -8.43 8.805 -2.271 1 98.5 423 GLU B N 1
ATOM 6971 C CA . GLU B 1 423 ? -7.973 8.898 -3.654 1 98.5 423 GLU B CA 1
ATOM 6972 C C . GLU B 1 423 ? -6.578 9.516 -3.729 1 98.5 423 GLU B C 1
ATOM 6974 O O . GLU B 1 423 ? -6.352 10.617 -3.223 1 98.5 423 GLU B O 1
ATOM 6979 N N . VAL B 1 424 ? -5.66 8.844 -4.285 1 98.5 424 VAL B N 1
ATOM 6980 C CA . VAL B 1 424 ? -4.301 9.305 -4.562 1 98.5 424 VAL B CA 1
ATOM 6981 C C . VAL B 1 424 ? -4.066 9.336 -6.07 1 98.5 424 VAL B C 1
ATOM 6983 O O . VAL B 1 424 ? -3.955 8.289 -6.711 1 98.5 424 VAL B O 1
ATOM 6986 N N . ASN B 1 425 ? -4.059 10.516 -6.574 1 98.44 425 ASN B N 1
ATOM 6987 C CA . ASN B 1 425 ? -4.043 10.711 -8.023 1 98.44 425 ASN B CA 1
ATOM 6988 C C . ASN B 1 425 ? -2.863 11.57 -8.461 1 98.44 425 ASN B C 1
ATOM 6990 O O . ASN B 1 425 ? -2.795 12.758 -8.133 1 98.44 425 ASN B O 1
ATOM 6994 N N . ASN B 1 426 ? -1.986 10.984 -9.32 1 98.31 426 ASN B N 1
ATOM 6995 C CA . ASN B 1 426 ? -0.798 11.688 -9.797 1 98.31 426 ASN B CA 1
ATOM 6996 C C . ASN B 1 426 ? 0.091 12.133 -8.641 1 98.31 426 ASN B C 1
ATOM 6998 O O . ASN B 1 426 ? 0.412 13.32 -8.523 1 98.31 426 ASN B O 1
ATOM 7002 N N . VAL B 1 427 ? 0.493 11.188 -7.828 1 98.38 427 VAL B N 1
ATOM 7003 C CA . VAL B 1 427 ? 1.352 11.438 -6.676 1 98.38 427 VAL B CA 1
ATOM 7004 C C . VAL B 1 427 ? 2.682 10.711 -6.852 1 98.38 427 VAL B C 1
ATOM 7006 O O . VAL B 1 427 ? 2.703 9.516 -7.164 1 98.38 427 VAL B O 1
ATOM 7009 N N . GLU B 1 428 ? 3.768 11.438 -6.734 1 97.81 428 GLU B N 1
ATOM 7010 C CA . GLU B 1 428 ? 5.121 10.891 -6.805 1 97.81 428 GLU B CA 1
ATOM 7011 C C . GLU B 1 428 ? 5.797 10.914 -5.438 1 97.81 428 GLU B C 1
ATOM 7013 O O . GLU B 1 428 ? 5.891 11.961 -4.805 1 97.81 428 GLU B O 1
ATOM 7018 N N . MET B 1 429 ? 6.191 9.758 -4.961 1 96.81 429 MET B N 1
ATOM 7019 C CA . MET B 1 429 ? 7.023 9.641 -3.766 1 96.81 429 MET B CA 1
ATOM 7020 C C . MET B 1 429 ? 8.477 9.344 -4.137 1 96.81 429 MET B C 1
ATOM 7022 O O . MET B 1 429 ? 8.75 8.391 -4.863 1 96.81 429 MET B O 1
ATOM 7026 N N . ARG B 1 430 ? 9.352 10.141 -3.67 1 95.19 430 ARG B N 1
ATOM 7027 C CA . ARG B 1 430 ? 10.773 9.984 -3.945 1 95.19 430 ARG B CA 1
ATOM 7028 C C . ARG B 1 430 ? 11.57 9.844 -2.652 1 95.19 430 ARG B C 1
ATOM 7030 O O . ARG B 1 430 ? 11.391 10.625 -1.714 1 95.19 430 ARG B O 1
ATOM 7037 N N . TRP B 1 431 ? 12.367 8.828 -2.646 1 93.25 431 TRP B N 1
ATOM 7038 C CA . TRP B 1 431 ? 13.188 8.562 -1.474 1 93.25 431 TRP B CA 1
ATOM 7039 C C . TRP B 1 431 ? 14.656 8.883 -1.753 1 93.25 431 TRP B C 1
ATOM 7041 O O . TRP B 1 431 ? 15.211 8.438 -2.76 1 93.25 431 TRP B O 1
ATOM 7051 N N . SER B 1 432 ? 15.188 9.656 -0.828 1 88.94 432 SER B N 1
ATOM 7052 C CA . SER B 1 432 ? 16.594 9.984 -1.006 1 88.94 432 SER B CA 1
ATOM 7053 C C . SER B 1 432 ? 17.484 8.742 -0.894 1 88.94 432 SER B C 1
ATOM 7055 O O . SER B 1 432 ? 17.266 7.902 -0.015 1 88.94 432 SER B O 1
ATOM 7057 N N . ASN B 1 433 ? 18.484 8.641 -1.672 1 80.75 433 ASN B N 1
ATOM 7058 C CA . ASN B 1 433 ? 19.391 7.504 -1.703 1 80.75 433 ASN B CA 1
ATOM 7059 C C . ASN B 1 433 ? 20.406 7.559 -0.557 1 80.75 433 ASN B C 1
ATOM 7061 O O . ASN B 1 433 ? 21.016 6.547 -0.218 1 80.75 433 ASN B O 1
ATOM 7065 N N . GLU B 1 434 ? 20.516 8.711 -0.068 1 76.75 434 GLU B N 1
ATOM 7066 C CA . GLU B 1 434 ? 21.516 8.906 0.988 1 76.75 434 GLU B CA 1
ATOM 7067 C C . GLU B 1 434 ? 21.141 8.117 2.242 1 76.75 434 GLU B C 1
ATOM 7069 O O . GLU B 1 434 ? 22.016 7.781 3.051 1 76.75 434 GLU B O 1
ATOM 7074 N N . GLN B 1 435 ? 19.953 7.758 2.283 1 69.62 435 GLN B N 1
ATOM 7075 C CA . GLN B 1 435 ? 19.484 7.094 3.49 1 69.62 435 GLN B CA 1
ATOM 7076 C C . GLN B 1 435 ? 19.062 5.656 3.197 1 69.62 435 GLN B C 1
ATOM 7078 O O . GLN B 1 435 ? 18.312 5.051 3.969 1 69.62 435 GLN B O 1
ATOM 7083 N N . GLU B 1 436 ? 19.562 5.234 2.199 1 65.88 436 GLU B N 1
ATOM 7084 C CA . GLU B 1 436 ? 19.125 3.914 1.759 1 65.88 436 GLU B CA 1
ATOM 7085 C C . GLU B 1 436 ? 19.469 2.848 2.797 1 65.88 436 GLU B C 1
ATOM 7087 O O . GLU B 1 436 ? 18.812 1.801 2.85 1 65.88 436 GLU B O 1
ATOM 7092 N N . GLN B 1 437 ? 20.328 3.314 3.656 1 60.47 437 GLN B N 1
ATOM 7093 C CA . GLN B 1 437 ? 20.797 2.336 4.633 1 60.47 437 GLN B CA 1
ATOM 7094 C C . GLN B 1 437 ? 19.938 2.359 5.891 1 60.47 437 GLN B C 1
ATOM 7096 O O . GLN B 1 437 ? 20.094 1.51 6.77 1 60.47 437 GLN B O 1
ATOM 7101 N N . LEU B 1 438 ? 19.078 3.318 5.887 1 67.44 438 LEU B N 1
ATOM 7102 C CA . LEU B 1 438 ? 18.234 3.389 7.07 1 67.44 438 LEU B CA 1
ATOM 7103 C C . LEU B 1 438 ? 17.203 2.266 7.066 1 67.44 438 LEU B C 1
ATOM 7105 O O . LEU B 1 438 ? 16.641 1.928 6.02 1 67.44 438 LEU B O 1
ATOM 7109 N N . ASP B 1 439 ? 17.016 1.785 8.312 1 66.5 439 ASP B N 1
ATOM 7110 C CA . ASP B 1 439 ? 16.047 0.708 8.484 1 66.5 439 ASP B CA 1
ATOM 7111 C C . ASP B 1 439 ? 14.633 1.179 8.125 1 66.5 439 ASP B C 1
ATOM 7113 O O . ASP B 1 439 ? 14.25 2.305 8.453 1 66.5 439 ASP B O 1
ATOM 7117 N N . GLN B 1 440 ? 13.992 0.373 7.426 1 73.12 440 GLN B N 1
ATOM 7118 C CA . GLN B 1 440 ? 12.594 0.547 7.055 1 73.12 440 GLN B CA 1
ATOM 7119 C C . GLN B 1 440 ? 12.406 1.777 6.176 1 73.12 440 GLN B C 1
ATOM 7121 O O . GLN B 1 440 ? 11.336 2.387 6.168 1 73.12 440 GLN B O 1
ATOM 7126 N N . TRP B 1 441 ? 13.508 2.09 5.551 1 79.75 441 TRP B N 1
ATOM 7127 C CA . TRP B 1 441 ? 13.461 3.211 4.613 1 79.75 441 TRP B CA 1
ATOM 7128 C C . TRP B 1 441 ? 12.758 2.809 3.32 1 79.75 441 TRP B C 1
ATOM 7130 O O . TRP B 1 441 ? 12.789 1.639 2.93 1 79.75 441 TRP B O 1
ATOM 7140 N N . ASN B 1 442 ? 12.078 3.688 2.779 1 83.94 442 ASN B N 1
ATOM 7141 C CA . ASN B 1 442 ? 11.445 3.566 1.469 1 83.94 442 ASN B CA 1
ATOM 7142 C C . ASN B 1 442 ? 10.266 2.594 1.501 1 83.94 442 ASN B C 1
ATOM 7144 O O . ASN B 1 442 ? 10.094 1.791 0.582 1 83.94 442 ASN B O 1
ATOM 7148 N N . ASN B 1 443 ? 9.562 2.557 2.592 1 91.31 443 ASN B N 1
ATOM 7149 C CA . ASN B 1 443 ? 8.234 1.962 2.652 1 91.31 443 ASN B CA 1
ATOM 7150 C C . ASN B 1 443 ? 7.16 2.939 2.178 1 91.31 443 ASN B C 1
ATOM 7152 O O . ASN B 1 443 ? 6.863 3.922 2.861 1 91.31 443 ASN B O 1
ATOM 7156 N N . PRO B 1 444 ? 6.555 2.646 1.042 1 93.75 444 PRO B N 1
ATOM 7157 C CA . PRO B 1 444 ? 5.707 3.709 0.494 1 93.75 444 PRO B CA 1
ATOM 7158 C C . PRO B 1 444 ? 4.391 3.863 1.253 1 93.75 444 PRO B C 1
ATOM 7160 O O . PRO B 1 444 ? 3.953 4.988 1.514 1 93.75 444 P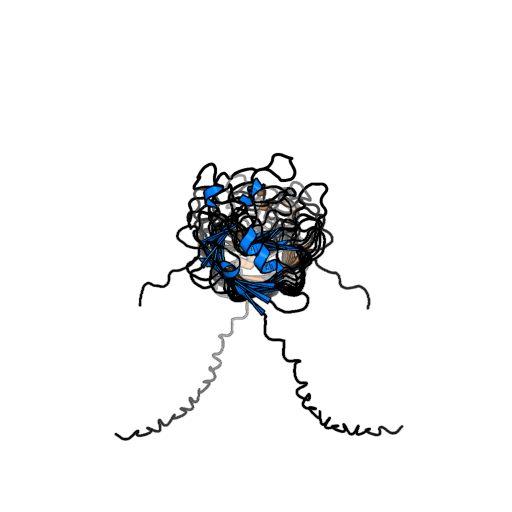RO B O 1
ATOM 7163 N N . LEU B 1 445 ? 3.787 2.705 1.556 1 95.31 445 LEU B N 1
ATOM 7164 C CA . LEU B 1 445 ? 2.449 2.721 2.133 1 95.31 445 LEU B CA 1
ATOM 7165 C C . LEU B 1 445 ? 2.354 1.755 3.311 1 95.31 445 LEU B C 1
ATOM 7167 O O . LEU B 1 445 ? 2.918 0.66 3.268 1 95.31 445 LEU B O 1
ATOM 7171 N N . GLU B 1 446 ? 1.699 2.188 4.293 1 93.94 446 GLU B N 1
ATOM 7172 C CA . GLU B 1 446 ? 1.379 1.337 5.434 1 93.94 446 GLU B CA 1
ATOM 7173 C C . GLU B 1 446 ? -0.098 1.441 5.805 1 93.94 446 GLU B C 1
ATOM 7175 O O . GLU B 1 446 ? -0.611 2.541 6.023 1 93.94 446 GLU B O 1
ATOM 7180 N N . PHE B 1 447 ? -0.779 0.312 5.809 1 92.94 447 PHE B N 1
ATOM 7181 C CA . PHE B 1 447 ? -2.188 0.22 6.172 1 92.94 447 PHE B CA 1
ATOM 7182 C C . PHE B 1 447 ? -2.355 -0.47 7.52 1 92.94 447 PHE B C 1
ATOM 7184 O O . PHE B 1 447 ? -1.768 -1.526 7.758 1 92.94 447 PHE B O 1
ATOM 7191 N N . ARG B 1 448 ? -3.092 0.178 8.359 1 92.25 448 ARG B N 1
ATOM 7192 C CA . ARG B 1 448 ? -3.598 -0.642 9.453 1 92.25 448 ARG B CA 1
ATOM 7193 C C . ARG B 1 448 ? -4.66 -1.619 8.961 1 92.25 448 ARG B C 1
ATOM 7195 O O . ARG B 1 448 ? -5.699 -1.205 8.438 1 92.25 448 ARG B O 1
ATOM 7202 N N . PRO B 1 449 ? -4.453 -2.84 9.18 1 86.19 449 PRO B N 1
ATOM 7203 C CA . PRO B 1 449 ? -5.332 -3.848 8.586 1 86.19 449 PRO B CA 1
ATOM 7204 C C . PRO B 1 449 ? -6.793 -3.666 8.992 1 86.19 449 PRO B C 1
ATOM 7206 O O . PRO B 1 449 ? -7.078 -3.309 10.141 1 86.19 449 PRO B O 1
ATOM 7209 N N . SER B 1 450 ? -7.688 -3.857 8.078 1 88.06 450 SER B N 1
ATOM 7210 C CA . SER B 1 450 ? -9.133 -3.959 8.234 1 88.06 450 SER B CA 1
ATOM 7211 C C . SER B 1 450 ? -9.758 -2.596 8.516 1 88.06 450 SER B C 1
ATOM 7213 O O . SER B 1 450 ? -10.945 -2.502 8.82 1 88.06 450 SER B O 1
ATOM 7215 N N . THR B 1 451 ? -8.93 -1.501 8.43 1 92.94 451 THR B N 1
ATOM 7216 C CA . THR B 1 451 ? -9.523 -0.227 8.82 1 92.94 451 THR B CA 1
ATOM 7217 C C . THR B 1 451 ? -9.539 0.746 7.645 1 92.94 451 THR B C 1
ATOM 7219 O O . THR B 1 451 ? -10.141 1.821 7.734 1 92.94 451 THR B O 1
ATOM 7222 N N . VAL B 1 452 ? -8.914 0.44 6.586 1 94.69 452 VAL B N 1
ATOM 7223 C CA . VAL B 1 452 ? -8.82 1.344 5.445 1 94.69 452 VAL B CA 1
ATOM 7224 C C . VAL B 1 452 ? -9.609 0.771 4.27 1 94.69 452 VAL B C 1
ATOM 7226 O O . VAL B 1 452 ? -9.266 -0.291 3.744 1 94.69 452 VAL B O 1
ATOM 7229 N N . ASN B 1 453 ? -10.617 1.489 3.934 1 91.81 453 ASN B N 1
ATOM 7230 C CA . ASN B 1 453 ? -11.531 0.996 2.912 1 91.81 453 ASN B CA 1
ATOM 7231 C C . ASN B 1 453 ? -11.695 1.996 1.771 1 91.81 453 ASN B C 1
ATOM 7233 O O . ASN B 1 453 ? -11.586 3.205 1.98 1 91.81 453 ASN B O 1
ATOM 7237 N N . ASN B 1 454 ? -11.992 1.424 0.563 1 94 454 ASN B N 1
ATOM 7238 C CA . ASN B 1 454 ? -12.281 2.236 -0.615 1 94 454 ASN B CA 1
ATOM 7239 C C . ASN B 1 454 ? -11.109 3.152 -0.959 1 94 454 ASN B C 1
ATOM 7241 O O . ASN B 1 454 ? -11.227 4.375 -0.883 1 94 454 ASN B O 1
ATOM 7245 N N . VAL B 1 455 ? -10.023 2.514 -1.397 1 96.12 455 VAL B N 1
ATOM 7246 C CA . VAL B 1 455 ? -8.789 3.213 -1.753 1 96.12 455 VAL B CA 1
ATOM 7247 C C . VAL B 1 455 ? -8.594 3.182 -3.268 1 96.12 455 VAL B C 1
ATOM 7249 O O . VAL B 1 455 ? -8.844 2.158 -3.91 1 96.12 455 VAL B O 1
ATOM 7252 N N . SER B 1 456 ? -8.227 4.297 -3.828 1 96.88 456 SER B N 1
ATOM 7253 C CA . SER B 1 456 ? -7.969 4.41 -5.262 1 96.88 456 SER B CA 1
ATOM 7254 C C . SER B 1 456 ? -6.625 5.078 -5.527 1 96.88 456 SER B C 1
ATOM 7256 O O . SER B 1 456 ? -6.352 6.164 -5.008 1 96.88 456 SER B O 1
ATOM 7258 N N . PHE B 1 457 ? -5.754 4.414 -6.23 1 96.75 457 PHE B N 1
ATOM 7259 C CA . PHE B 1 457 ? -4.508 4.977 -6.73 1 96.75 457 PHE B CA 1
ATOM 7260 C C . PHE B 1 457 ? -4.559 5.152 -8.242 1 96.75 457 PHE B C 1
ATOM 7262 O O . PHE B 1 457 ? -4.805 4.195 -8.977 1 96.75 457 PHE B O 1
ATOM 7269 N N . ILE B 1 458 ? -4.383 6.352 -8.68 1 97 458 ILE B N 1
ATOM 7270 C CA . ILE B 1 458 ? -4.363 6.695 -10.094 1 97 458 ILE B CA 1
ATOM 7271 C C . ILE B 1 458 ? -3.045 7.387 -10.438 1 97 458 ILE B C 1
ATOM 7273 O O . ILE B 1 458 ? -2.865 8.57 -10.148 1 97 458 ILE B O 1
ATOM 7277 N N . HIS B 1 459 ? -2.141 6.691 -11.07 1 95.88 459 HIS B N 1
ATOM 7278 C CA . HIS B 1 459 ? -0.81 7.191 -11.391 1 95.88 459 HIS B CA 1
ATOM 7279 C C . HIS B 1 459 ? -0.019 7.516 -10.133 1 95.88 459 HIS B C 1
ATOM 7281 O O . HIS B 1 459 ? 0.379 8.664 -9.914 1 95.88 459 HIS B O 1
ATOM 7287 N N . PHE B 1 460 ? 0.199 6.574 -9.32 1 97.38 460 PHE B N 1
ATOM 7288 C CA . PHE B 1 460 ? 1.038 6.629 -8.133 1 97.38 460 PHE B CA 1
ATOM 7289 C C . PHE B 1 460 ? 2.379 5.949 -8.383 1 97.38 460 PHE B C 1
ATOM 7291 O O . PHE B 1 460 ? 2.43 4.852 -8.938 1 97.38 460 PHE B O 1
ATOM 7298 N N . ASN B 1 461 ? 3.432 6.672 -8.039 1 96.5 461 ASN B N 1
ATOM 7299 C CA . ASN B 1 461 ? 4.77 6.117 -8.203 1 96.5 461 ASN B CA 1
ATOM 7300 C C . ASN B 1 461 ? 5.617 6.328 -6.949 1 96.5 461 ASN B C 1
ATOM 7302 O O . ASN B 1 461 ? 5.535 7.375 -6.309 1 96.5 461 ASN B O 1
ATOM 7306 N N . SER B 1 462 ? 6.375 5.328 -6.598 1 95.69 462 SER B N 1
ATOM 7307 C CA . SER B 1 462 ? 7.352 5.418 -5.52 1 95.69 462 SER B CA 1
ATOM 7308 C C . SER B 1 462 ? 8.703 4.859 -5.949 1 95.69 462 SER B C 1
ATOM 7310 O O . SER B 1 462 ? 8.781 3.744 -6.469 1 95.69 462 SER B O 1
ATOM 7312 N N . GLY B 1 463 ? 9.781 5.621 -5.82 1 91.56 463 GLY B N 1
ATOM 7313 C CA . GLY B 1 463 ? 11.117 5.191 -6.188 1 91.56 463 GLY B CA 1
ATOM 7314 C C . GLY B 1 463 ? 12.211 6.062 -5.594 1 91.56 463 GLY B C 1
ATOM 7315 O O . GLY B 1 463 ? 11.922 7.023 -4.879 1 91.56 463 GLY B O 1
ATOM 7316 N N . PHE B 1 464 ? 13.484 5.684 -5.809 1 87.69 464 PHE B N 1
ATOM 7317 C CA . PHE B 1 464 ? 14.617 6.453 -5.305 1 87.69 464 PHE B CA 1
ATOM 7318 C C . PHE B 1 464 ? 14.852 7.691 -6.16 1 87.69 464 PHE B C 1
ATOM 7320 O O . PHE B 1 464 ? 14.547 7.695 -7.355 1 87.69 464 PHE B O 1
ATOM 7327 N N . TYR B 1 465 ? 15.258 8.711 -5.398 1 76.44 465 TYR B N 1
ATOM 7328 C CA . TYR B 1 465 ? 15.641 9.977 -6.023 1 76.44 465 TYR B CA 1
ATOM 7329 C C . TYR B 1 465 ? 16.953 9.836 -6.777 1 76.44 465 TYR B C 1
ATOM 7331 O O . TYR B 1 465 ? 17.953 9.375 -6.219 1 76.44 465 TYR B O 1
ATOM 7339 N N . THR B 1 466 ? 17.062 9.68 -8.203 1 61.56 466 THR B N 1
ATOM 7340 C CA . THR B 1 466 ? 18.328 9.703 -8.914 1 61.56 466 THR B CA 1
ATOM 7341 C C . THR B 1 466 ? 18.766 11.141 -9.195 1 61.56 466 THR B C 1
ATOM 7343 O O . THR B 1 466 ? 17.969 11.961 -9.641 1 61.56 466 THR B O 1
ATOM 7346 N N . ASN B 1 467 ? 19.734 11.672 -8.562 1 50.31 467 ASN B N 1
ATOM 7347 C CA . ASN B 1 467 ? 20.375 12.922 -8.969 1 50.31 467 ASN B CA 1
ATOM 7348 C C . ASN B 1 467 ? 20.781 12.898 -10.445 1 50.31 467 ASN B C 1
ATOM 7350 O O . ASN B 1 467 ? 21.594 12.07 -10.852 1 50.31 467 ASN B O 1
ATOM 7354 N N . SER B 1 468 ? 20.094 12.953 -11.32 1 42.25 468 SER B N 1
ATOM 7355 C CA . SER B 1 468 ? 20.547 13.133 -12.688 1 42.25 468 SER B CA 1
ATOM 7356 C C . SER B 1 468 ? 21.516 14.305 -12.797 1 42.25 468 SER B C 1
ATOM 7358 O O . SER B 1 468 ? 21.812 14.781 -13.891 1 42.25 468 SER B O 1
ATOM 7360 N N . LYS B 1 469 ? 22.016 15.219 -11.93 1 34.56 469 LYS B N 1
ATOM 7361 C CA . LYS B 1 469 ? 22.922 16.219 -12.5 1 34.56 469 LYS B CA 1
ATOM 7362 C C . LYS B 1 469 ? 24.156 15.57 -13.102 1 34.56 469 LYS B C 1
ATOM 7364 O O . LYS B 1 469 ? 25.266 15.734 -12.578 1 34.56 469 LYS B O 1
ATOM 7369 N N . SER B 1 470 ? 24.516 14.359 -13.273 1 28.84 470 SER B N 1
ATOM 7370 C CA . SER B 1 470 ? 25.844 14.438 -13.867 1 28.84 470 SER B CA 1
ATOM 7371 C C . SER B 1 470 ? 25.844 15.336 -15.102 1 28.84 470 SER B C 1
ATOM 7373 O O . SER B 1 470 ? 26.656 16.266 -15.195 1 28.84 470 SER B O 1
ATOM 7375 N N . SER B 1 471 ? 26.234 14.766 -16.422 1 26.09 471 SER B N 1
ATOM 7376 C CA . SER B 1 471 ? 27.047 15.25 -17.531 1 26.09 471 SER B CA 1
ATOM 7377 C C . SER B 1 471 ? 26.234 16.109 -18.484 1 26.09 471 SER B C 1
ATOM 7379 O O . SER B 1 471 ? 25.344 15.625 -19.172 1 26.09 471 SER B O 1
ATOM 7381 N N . SER B 1 472 ? 25.422 17.328 -18.234 1 20.88 472 SER B N 1
ATOM 7382 C CA . SER B 1 472 ? 26.016 18.203 -19.25 1 20.88 472 SER B CA 1
ATOM 7383 C C . SER B 1 472 ? 27.438 18.609 -18.875 1 20.88 472 SER B C 1
ATOM 7385 O O . SER B 1 472 ? 27.734 18.828 -17.703 1 20.88 472 SER B O 1
#

Foldseek 3Di:
DDPPPPPPPPPPPPPPPPPPPPPPPPPPPQPDAAEAELVVQPFDLAQPDASAVSQQVRQVPGDPPHAYEYEYDPLGEHEAQEHEHAARYEYAYAANGEYEYDLDPVSFDPQLVGQENYEYEQYEPYEYAHQEEYEDPQVSQFPDDDPQATDGHAPCPPVNDDHRQRHGEYYEYANYEQYEYENYEYEATNADYAEYALYENYEYYHYEYYYDQRYPNFEAHEAENYEQYEAEAYEFETNEEHAEYAYAPHEYENYEHENYEAEYQYEPYEYDCHAQAEYEHYEYYHYEYEAYLEYAEYNDAAAYEYEHYEYYNYEYEYAHRDLVYFHHFEHAYYEFHHQDPPGHTYAYEHYEYENYEYETQAAHEAYYDPRHAYEAYEYYQYEYEHDHDDPDDDQWDASPPHDPGIDGHQTANYEYFQYAHYEYANYEYEYEPVCVVPPSPQHHYHYDPPRHYHYYYHNYYGYYDDPPPDDD/DDPPPPPPPPPPPPPPPPPPPPPPPPPPPQPDAAEAELVVQPFPLAQPDASAVSQQVRQVPGDPPHAYEYEYDPLGEHEAQEHEHAARYEYAYAANGEYEYDLDPVSFDPQLVGQENYEYEQYEPYEYAHQEEYEDPQVSQFPDDDPLATDGHAPCPPVNDDHRQSHGEYYEYANYEQYEYENYEYEATNADYAEYALYENEEYYHYEYYYDQRYPNFEAHEAENYEQYEAEAYEFETNEEHAEYAYAPHEYENYEHENYEAEYQYEPYEYDLHAQAEYEHYEYYHYEYEAYLEYAEYNDAAAYEYEDYEYYNYEYEYAHRDLVYFHHFEHAYYEWHHQDPPGHTYAYEHYEYENYEYETQAAHEAYYDPRHAYEAYEYYQYEYEHDHDDPDDDQWDASPPHDPGIDGHQTANYEYFQYAHYEYANYEYEYEPVCVVPPSGQHHYHYDPPRHYHYYYHNYYGDYDDPPPDDD

Radius of gyration: 40.71 Å; Cα contacts (8 Å, |Δi|>4): 3035; chains: 2; bounding box: 77×128×98 Å

pLDDT: mean 90.65, std 17.97, range [20.83, 99.0]

InterPro domains:
  IPR000743 Glycoside hydrolase, family 28 [PF00295] (64-385)
  IPR006626 Parallel beta-helix repeat [SM00710] (199-225)
  IPR006626 Parallel beta-helix repeat [SM00710] (226-247)
  IPR006626 Parallel beta-helix repeat [SM00710] (306-328)
  IPR006626 Parallel beta-helix repeat [SM00710] (343-368)
  IPR011050 Pectin lyase fold/virulence factor [SSF51126] (24-394)
  IPR012334 Pectin lyase fold [G3DSA:2.160.20.10] (25-394)
  IPR051801 Glycosyl_Hydrolase_28_Enzymes [PTHR31339] (32-433)

Secondary structure (DSSP, 8-state):
-------------------------------PPEEEEGGGGT---EEEEE-HHHHHHHHHTSPTTS-EEEEE-TT-EEEES-EEE-TTEEEEE-TT-EEEEP-SGGGS-SSGGG-EEEEEES-EEEEEESS-EEE--GGGGEEE--SS-PEEP---SSSSS-GGG-S-EEEEEES-EEEEEEEEEEE--SS-SEEEES-EEEEEEEEEEE--TT-TT--SEEEES-EEEEEES-EEEESS-SEEEEBSSS-EEEEEEEEEEEEESSEEEEEEE-BSS-EEEEEEEEEEEEEESEEEEEEE-SS--EEEEEEEEEEEEE----TTSS--S-SEEEE---SSTTSPPP-EEEEEEEEEEEEESS-EEEE--SSS-EEEEEEEEEEEEE---S-----EEE--SSTT-EEE----SEEEESEEEEEEEEEEEEE-GGGTTSTTTT--EEE-TTTEEEEEEEEEEEEE-----S--/-------------------------------PPEEEEGGGGT---EEEEE-HHHHHHHHHHSPTTS-EEEEE-TT-EEEES-EEE-TTEEEEE-TT-EEEE--SGGGS-SSGGG-EEEEEES-EEEEEESS-EEE--GGGGEEE--SS-PEEP---SSSSS-GGG-S-EEEEEES-EEEEEEEEEEE--SS-SEEEES-EEEEEEEEEEE--TT-TT--SEEEES-EEEEEES-EEEESS-SEEEEBSSS-EEEEEEEEEEEEESSEEEEEEE-BSS-EEEEEEEEEEEEEESEEEEEEE-SS--EEEEEEEEEEEEE----TTSS--S-SEEEEE--SSTTSPPP-EEEEEEEEEEEEESS-EEEE-BTTB-EEEEEEEEEEEEE---S-----EEE--SSTT-EEE----SEEEESEEEEEEEEEEEEE-GGGTTSTTTT--EEE-TTTEEEEEEEEEEEEE-----S--

Solvent-accessible surface area (backbone atoms only — not comparable to full-atom values): 43561 Å² total; per-residue (Å²): 136,85,80,72,74,79,75,77,79,79,75,78,75,76,74,74,73,72,75,70,70,74,70,78,65,73,67,77,76,72,74,79,60,44,79,42,46,24,57,83,48,64,32,73,31,72,55,73,56,74,20,36,68,14,43,42,50,40,56,66,66,44,58,83,93,36,50,23,35,41,31,39,61,56,73,22,26,34,20,19,35,49,35,69,53,46,52,23,34,29,39,30,27,25,59,64,9,33,41,32,33,51,89,49,75,84,35,35,56,89,53,71,95,55,27,22,31,37,32,31,54,71,23,38,49,28,38,40,29,50,50,10,33,40,33,30,53,25,73,78,42,51,73,41,91,34,91,87,51,36,39,52,42,56,66,44,79,83,62,86,38,61,57,61,62,24,57,42,27,28,35,35,36,34,44,26,37,43,38,38,39,32,36,31,32,42,31,27,28,53,16,43,25,39,37,38,32,52,21,34,47,33,40,38,35,44,31,38,36,42,42,41,63,33,34,64,56,11,24,38,37,35,37,30,25,27,31,47,32,40,36,33,44,30,38,38,38,16,12,11,38,30,40,26,40,24,9,76,86,35,52,24,37,43,38,36,39,33,52,28,38,34,33,12,48,12,26,38,34,24,43,31,56,50,14,50,26,35,39,36,45,35,40,37,36,45,33,40,37,43,66,9,12,18,31,42,33,36,39,30,19,40,30,18,37,36,38,47,34,39,40,34,44,31,40,37,29,18,34,67,84,52,87,91,36,66,58,64,1,22,43,36,34,41,36,14,47,25,47,45,92,85,41,44,47,10,35,39,34,45,36,39,42,32,45,34,39,34,43,16,50,35,31,33,38,38,34,28,26,96,79,5,37,31,28,42,37,36,41,33,46,29,40,38,35,39,45,79,86,59,88,72,79,80,39,62,44,72,47,55,80,40,62,74,32,73,37,85,36,84,53,24,47,33,34,40,28,26,31,49,28,38,37,37,31,43,31,41,40,29,26,44,61,90,45,65,80,41,81,46,32,63,22,60,62,40,65,42,56,54,34,49,39,42,38,35,31,33,47,27,37,37,33,69,51,75,78,74,72,66,86,120,135,86,80,75,76,77,74,77,78,77,74,78,75,76,74,74,73,73,75,69,69,73,71,78,67,73,67,75,75,72,73,79,59,46,80,44,45,22,57,84,49,65,31,73,30,70,54,73,56,74,20,36,67,16,44,41,50,40,56,66,64,44,57,82,94,37,48,23,34,42,32,38,60,54,74,21,26,34,21,19,36,48,36,70,52,47,49,24,34,29,39,30,28,25,60,65,8,32,41,30,33,51,89,48,77,83,35,34,58,89,54,71,94,55,27,22,31,37,32,31,55,70,24,37,49,28,36,41,30,50,51,11,33,41,32,30,52,25,73,78,43,51,72,41,90,35,89,86,51,36,39,51,43,57,66,44,79,83,63,86,37,62,57,59,63,23,58,44,28,27,36,35,35,34,45,25,38,42,38,40,40,33,35,31,34,42,32,26,29,54,16,42,24,39,39,38,32,51,22,34,46,33,40,38,33,45,32,36,36,42,44,40,64,32,34,66,58,12,25,37,36,35,36,29,25,27,29,47,32,41,36,35,44,31,40,38,37,16,12,13,38,30,40,27,40,24,8,74,86,34,53,25,37,44,39,36,40,32,52,28,40,33,32,11,49,12,27,38,33,26,42,31,55,49,14,50,26,35,38,36,44,36,40,37,35,44,33,41,36,42,67,8,11,17,30,43,34,36,39,33,18,38,30,17,36,37,36,47,33,39,41,34,45,32,40,39,28,18,33,68,84,51,88,92,36,67,57,64,2,21,44,36,34,42,36,20,43,26,49,45,94,86,39,42,52,13,36,39,33,44,36,39,40,32,45,32,41,34,44,14,50,34,30,33,39,39,32,26,26,96,80,6,38,30,29,42,37,35,40,34,46,31,40,37,36,41,45,79,86,60,88,72,79,79,39,60,45,74,46,55,80,39,61,73,31,73,37,85,36,85,54,24,48,32,34,39,27,25,30,49,28,38,40,36,31,44,30,40,39,30,27,44,60,88,46,63,80,42,84,46,31,62,21,62,62,40,67,42,57,55,32,48,39,41,40,34,31,34,46,28,38,38,33,70,51,74,80,71,78,67,86,125